Protein 4ZBO (pdb70)

CATH classification: 2.40.400.10

Solvent-accessible surface area: 34255 Å² total; per-residue (Å²): 89,128,38,9,0,7,2,17,1,48,154,16,93,0,14,17,0,50,40,17,41,0,25,11,0,0,12,0,0,0,0,22,0,44,7,43,78,78,22,5,40,54,4,23,5,165,47,12,73,73,4,98,135,28,38,1,55,0,6,0,16,0,5,9,7,0,10,1,12,114,51,77,57,18,37,42,0,19,59,4,25,7,48,11,1,11,0,8,0,8,0,27,21,150,59,48,67,2,7,8,0,3,5,2,0,0,65,16,20,13,0,0,0,6,0,20,0,16,2,27,9,9,5,35,13,45,2,45,3,0,33,32,13,92,24,22,45,75,0,9,6,104,65,2,94,50,4,46,0,1,1,11,0,5,4,33,24,11,17,0,0,42,11,66,1,35,1,96,95,82,13,120,84,53,102,53,26,70,87,51,50,35,0,1,13,4,18,10,5,80,1,25,64,74,68,48,106,90,28,24,7,44,27,14,0,40,21,39,75,36,127,77,39,42,29,63,10,46,11,7,71,12,86,14,50,19,54,121,18,109,23,16,4,1,21,61,3,37,34,159,143,42,21,111,0,18,7,1,13,22,6,37,11,3,46,42,9,102,66,62,54,89,134,84,123,38,10,8,16,1,18,1,42,128,20,70,0,14,17,0,49,41,16,40,0,24,10,0,0,12,0,0,1,0,25,0,42,7,47,77,78,22,5,40,54,6,26,7,174,42,9,75,72,4,100,131,27,40,2,53,0,27,0,33,0,6,9,7,0,10,1,12,112,50,76,56,18,34,44,0,19,60,4,28,8,48,11,1,10,0,7,0,7,0,24,19,150,59,46,68,1,7,11,0,3,5,2,1,0,65,19,20,11,0,0,8,6,0,7,2,16,2,27,10,9,4,40,13,44,3,43,3,0,30,32,13,101,24,21,42,79,0,9,5,105,61,3,95,49,4,45,0,1,1,12,0,4,5,31,23,12,18,0,0,40,12,64,1,36,1,80,111,78,12,127,82,50,85,51,52,61,86,57,46,28,0,0,13,4,11,2,2,82,2,29,64,73,65,48,108,89,41,35,9,97,53,27,0,40,19,42,56,37,127,59,41,29,30,67,9,44,24,0,66,11,91,16,43,18,66,114,19,113,23,9,3,1,22,69,2,34,36,154,142,41,17,80,0,32,7,12,13,7,6,36,10,3,47,43,10,103,76,83,70,134,36,11,7,16,2,14,1,42,148,21,84,0,14,18,0,49,40,16,41,0,24,11,0,0,13,0,0,0,0,31,0,39,7,44,75,80,21,4,38,53,4,24,6,169,46,12,73,73,4,98,136,30,38,1,58,0,20,0,31,0,5,9,7,0,10,1,10,112,52,75,55,18,36,44,0,19,60,4,27,9,46,12,1,10,0,9,0,8,0,25,17,148,61,49,69,6,8,9,0,3,4,2,1,0,65,19,20,11,0,0,7,6,0,7,2,16,2,27,10,11,5,40,12,44,2,44,2,0,31,39,12,96,23,14,42,77,0,6,5,106,61,5,104,48,5,46,0,0,1,11,0,5,5,32,24,11,20,0,0,40,11,68,1,36,1,89,110,81,130,123,62,32,1,1,13,4,11,2,2,82,1,29,66,70,65,51,109,90,40,35,8,97,56,25,0,44,21,38,74,36,126,74,40,84,30,80,21,43,30,0,71,11,88,15,44,17,60,118,17,109,24,17,5,1,20,58,3,36,35,157,148,47,23,90,0,30,11,33,16,23,6,38,10,3,47,43,10,93,81,94,89,120,36,10,0,7,2,17,1,51,128,16,84,0,13,16,0,50,39,17,42,0,24,10,0,0,11,0,0,1,0,22,0,46,8,46,76,78,22,5,36,52,5,25,6,172,44,12,71,74,4,99,133,29,38,2,54,0,28,0,27,0,4,10,7,0,11,1,12,113,49,78,58,19,37,43,0,19,63,4,26,9,49,10,1,15,0,14,0,7,0,25,28,150,61,46,67,5,6,10,0,3,6,4,1,0,65,20,18,11,0,0,0,5,0,22,0,15,3,28,9,9,5,35,11,44,3,43,2,0,31,32,14,90,24,23,44,79,0,10,7,106,64,2,95,50,4,45,0,1,0,12,0,5,5,31,23,10,17,0,0,40,11,64,0,38,2,95,92,82,15,120,82,51,84,50,50,61,85,62,53,27,2,1,13,4,18,10,5,80,1,26,65,67,58,48,119,86,39,34,8,97,53,22,0,45,19,39,56,36,126,58,40,34,29,62,10,44,11,6,72,15,87,15,49,21,56,119,17,109,22,12,4,1,24,66,2,35,37,155,140,36,18,112,0,26,9,10,13,2,5,36,11,2,46,44,9,92,76,89

Foldseek 3Di:
DAADAPPGDPVHPPHLDGADFKKKKKKKKKWKFFFDLVLQQVLDDPQWAADPPRRRIKMKIKMWMFMDGDPPCSVVCVQGTKIKIWMWGWIDGVRHTATETREMEMQHVSVCVVCLVQQNNYDHKDKDKFDADPVDDPNHFHLEAQGKMWMWIGDPPGTFKIKMWGFHFFDPCPVCPNVHWYKHWNWAADDPPPGRVPTPFTFIWTFDWAPKDKDSKTKGDMDMATDDDPPDCNCSRGGPDIDMIMIIMIITTGNDMGTDDTD/DDEDAPPGDDVHPPHLDHADFKKKKKKKKKWKFFFPLVLQQVLDDPQWAADPPRRRIKMKIKMWMFMDGDPPCSVVCVQGTKIKIWMWGWIDGPNHTATETREMEMQHDSVCVVCLVQQNNYDHKDKDKFDADPVDDPNHFHLEAQGKMKMWIGDPPGTFKIKMWGWHFFDPDFVCVCVHWYKHWNWAFDDPPPGRVPTPGTFIWTFDWAPKDKDSKTKGDMDMATDDDPPDCSCSRGGPDIDMIMIIMIITIGNDMGTD/DAADAPPHDPVRPPHLDHADFKKKKKKKWKWKFFFDLVLQQVLDDPQKAADPPRRRIKMKIKMWMFMDGDPPCSVVCVQGTKIKIWMWGWIAGPNHIATETREMEMQHVSVCVVCLVQQNNYDHKDKDKFDADPVDDPNHFDQEAQGKMKMWIGDPPGTFKIKMWGWHFFDHWYKHWNWAADDPPPGRVPTPGTFIWTFDWAPKDKDSKTKGDMDMATDDDPPDCNCSRGGPDIDIIMIIMIITIGNDMGTD/DAEDAPPGDDVHPPHLDGADFKKKKKKKKKWKFFFDLVLQQVQDDPQKAADPPRRRIKMKIKMWMFMDGDPPCSVVCVQGTKIKIWMWGWIDGPRHTATETREMEMQHDSVCVVCLVQQNNYDHKDKDKFDADPVDDPNHADLEAQGKMKMWIGDPRGTFKIKMWGWHFADPDQVCPCVHWYKHWNWAADDPPPGRVPTPGTFIWTFDWAPKDKDSKTKGFMDMATDDDPPDCSCSRGGPDIDMIMIIMIITIGNDMGTD

B-factor: mean 24.46, std 9.45, range [9.48, 82.0]

Sequence (1035 aa):
MKGYTVPLSPRGIANLAPAPPWHYAGTVVGVEFFTDPAAAAATLPEGLTPDPDSAGRGVAMFIDWQYSSTGLEYLDPARSQYREFLITLDAHCNGAPVAWCPYIYVDNDAAMARGWWVQGFPKKLGAVHQTRAYSVGGPGTPVLGPGGQFGATASSAGQRIAEAKITLEQPVPDPAALMSRPVINLRHFPRLAAGQHDQPAVHELVMSVLDDTAVSDAWVGTADLAFLPAHGEELADLPVRRTGKGFHFDLAYTVTDLMTLADHMKGYTVPLSPRGIANLAPAPPWHYAGTVVGVEFFTDPAAAAATLPEGLTPDPDSAGRGVAMFIDWQYSSTGLEYLDPARSQYREFLITLDAHCNGAPVAWCPYIYVDNDAAMARGWWVQGFPKKLGAVHQTRAYSVGGPGTPVLGPGGQFGATASSAGQRIAEAKITLEQPVPDPAALMSRPVINLRHFPRLAAGQHDQPAVHELVMSVLDDTAVSDAWVGTADLAFLPAHGEELADLPVRRTGKGFHFDLAYTVTDLMTLMKGYTVPLSPRGIANLAPAPPWHYAGTVVGVEFFTDPAAAAATLPEGLTPDPDSAGRGVAMFIDWQYSSTGLEYLDPARSQYREFLITLDAHCNGAPVAWCPYIYVVDNDAAMMARGWWVQGFPKKLGAVHQTRAYSVGGPGTPVLGPGGQFGATASSAGQRIAEAKITLEEQPVRPVINLRHFPRLAAGQHDQPAVHELVMSVLDDTAVSDAWVGTADLAFLLPAHGEELADLPVRRTGKGFHFDLAYTVTDLMTLMKGYTVPLSPRGIANLAPAPPWHYAGTVVGVEFFTDPAAAAATLPEGLTPDPDSAGRGVAMFIDWQYSSTGLEYLDPARSQYREFLITLDAHCNGAPVAWCPYIYVDNDAAMARGWWVQGFPKKLGAVHQTRAYSVGGPGTPVLGPGGQFGATASSAGQRIAEAKITLEQPVPDPAALMSRPVINLRHFPRLAAGQHDQPAVHELVMSVLDDTAVSDAWVGTADLAFLPAHGEELADLPVRRTGKGFHFDLAYTVTDLMTL

Nearest PDB structures (foldseek):
  6eej-assembly1_D  TM=1.002E+00  e=1.650E-58  Streptomyces bingchenggensis BCW-1
  4zbo-assembly1_B  TM=1.003E+00  e=2.878E-58  Streptomyces bingchenggensis BCW-1
  6eej-assembly1_B  TM=1.001E+00  e=2.016E-57  Streptomyces bingchenggensis BCW-1
  4zbt-assembly1_B  TM=1.003E+00  e=2.752E-56  Streptomyces bingchenggensis BCW-1
  4zbt-assembly1_C  TM=1.003E+00  e=3.843E-56  Streptomyces bingchenggensis BCW-1

InterPro domains:
  IPR010451 Acetoacetate decarboxylase [PF06314] (6-262)
  IPR023375 Acetoacetate decarboxylase domain superfamily [G3DSA:2.40.400.10] (1-265)
  IPR023375 Acetoacetate decarboxylase domain superfamily [SSF160104] (14-260)

Structure (mmCIF, N/CA/C/O backbone):
data_4ZBO
#
_entry.id   4ZBO
#
_cell.length_a   157.900
_cell.length_b   124.400
_cell.length_c   53.200
_cell.angle_alpha   90.00
_cell.angle_beta   90.00
_cell.angle_gamma   90.00
#
_symmetry.space_group_name_H-M   'P 21 21 2'
#
loop_
_entity.id
_entity.type
_entity.pdbx_description
1 polymer 'Acetoacetate decarboxylase'
2 non-polymer 'FORMIC ACID'
3 non-polymer DI(HYDROXYETHYL)ETHER
4 non-polymer 2-{2-[2-(2-{2-[2-(2-ETHOXY-ETHOXY)-ETHOXY]-ETHOXY}-ETHOXY)-ETHOXY]-ETHOXY}-ETHANOL
5 non-polymer 2-{2-[2-2-(METHOXY-ETHOXY)-ETHOXY]-ETHOXY}-ETHANOL
6 water water
#
loop_
_atom_site.group_PDB
_atom_site.id
_atom_site.type_symbol
_atom_site.label_atom_id
_atom_site.label_alt_id
_atom_site.label_comp_id
_atom_site.label_asym_id
_atom_site.label_entity_id
_atom_site.label_seq_id
_atom_site.pdbx_PDB_ins_code
_atom_site.Cartn_x
_atom_site.Cartn_y
_atom_site.Cartn_z
_atom_site.occupancy
_atom_site.B_iso_or_equiv
_atom_site.auth_seq_id
_atom_site.auth_comp_id
_atom_site.auth_asym_id
_atom_site.auth_atom_id
_atom_site.pdbx_PDB_model_num
ATOM 1 N N . MET A 1 1 ? 82.355 39.451 32.272 1.00 49.76 1 MET A N 1
ATOM 2 C CA . MET A 1 1 ? 81.180 38.674 31.785 1.00 41.82 1 MET A CA 1
ATOM 3 C C . MET A 1 1 ? 81.624 37.356 31.158 1.00 37.89 1 MET A C 1
ATOM 4 O O . MET A 1 1 ? 82.808 37.144 30.897 1.00 43.74 1 MET A O 1
ATOM 20 N N . LYS A 1 2 ? 80.657 36.473 30.934 1.00 20.40 2 LYS A N 1
ATOM 21 C CA . LYS A 1 2 ? 80.917 35.127 30.428 1.00 20.11 2 LYS A CA 1
ATOM 22 C C . LYS A 1 2 ? 80.102 34.881 29.172 1.00 17.83 2 LYS A C 1
ATOM 23 O O . LYS A 1 2 ? 79.137 35.590 28.907 1.00 16.63 2 LYS A O 1
ATOM 42 N N . GLY A 1 3 ? 80.474 33.854 28.416 1.00 18.01 3 GLY A N 1
ATOM 43 C CA . GLY A 1 3 ? 79.758 33.490 27.207 1.00 16.34 3 GLY A CA 1
ATOM 44 C C . GLY A 1 3 ? 80.657 33.436 25.989 1.00 15.91 3 GLY A C 1
ATOM 45 O O . GLY A 1 3 ? 81.765 33.977 25.993 1.00 18.27 3 GLY A O 1
ATOM 49 N N . TYR A 1 4 ? 80.170 32.771 24.948 1.00 14.74 4 TYR A N 1
ATOM 50 C CA . TYR A 1 4 ? 80.913 32.609 23.707 1.00 14.82 4 TYR A CA 1
ATOM 51 C C . TYR A 1 4 ? 80.383 33.540 22.617 1.00 15.09 4 TYR A C 1
ATOM 52 O O . TYR A 1 4 ? 81.109 34.393 22.138 1.00 17.10 4 TYR A O 1
ATOM 70 N N . THR A 1 5 ? 79.122 33.385 22.223 1.00 15.31 5 THR A N 1
ATOM 71 C CA . THR A 1 5 ? 78.453 34.409 21.415 1.00 15.62 5 THR A CA 1
ATOM 72 C C . THR A 1 5 ? 77.693 35.377 22.319 1.00 15.70 5 THR A C 1
ATOM 73 O O . THR A 1 5 ? 77.567 35.154 23.525 1.00 15.22 5 THR A O 1
ATOM 84 N N . VAL A 1 6 ? 77.173 36.452 21.741 1.00 16.51 6 VAL A N 1
ATOM 85 C CA . VAL A 1 6 ? 76.253 37.306 22.478 1.00 16.70 6 VAL A CA 1
ATOM 86 C C . VAL A 1 6 ? 74.931 36.565 22.736 1.00 16.39 6 VAL A C 1
ATOM 87 O O . VAL A 1 6 ? 74.614 35.590 22.053 1.00 16.46 6 VAL A O 1
ATOM 100 N N . PRO A 1 7 ? 74.168 37.002 23.746 1.00 16.29 7 PRO A N 1
ATOM 101 C CA . PRO A 1 7 ? 74.565 37.957 24.786 1.00 16.26 7 PRO A CA 1
ATOM 102 C C . PRO A 1 7 ? 75.579 37.353 25.750 1.00 15.68 7 PRO A C 1
ATOM 103 O O . PRO A 1 7 ? 75.430 36.205 26.184 1.00 15.46 7 PRO A O 1
ATOM 114 N N . LEU A 1 8 ? 76.605 38.122 26.078 1.00 16.13 8 LEU A N 1
ATOM 115 C CA . LEU A 1 8 ? 77.470 37.772 27.189 1.00 16.11 8 LEU A CA 1
ATOM 116 C C . LEU A 1 8 ? 76.697 38.084 28.460 1.00 16.19 8 LEU A C 1
ATOM 117 O O . LEU A 1 8 ? 75.789 38.913 28.455 1.00 17.53 8 LEU A O 1
ATOM 133 N N . SER A 1 9 ? 77.033 37.399 29.547 1.00 16.23 9 SER A N 1
ATOM 134 C CA . SER A 1 9 ? 76.190 37.443 30.736 1.00 16.39 9 SER A CA 1
ATOM 135 C C . SER A 1 9 ? 76.944 36.991 31.968 1.00 17.12 9 SER A C 1
ATOM 136 O O . SER A 1 9 ? 78.034 36.436 31.864 1.00 17.40 9 SER A O 1
ATOM 144 N N . PRO A 1 10 ? 76.353 37.216 33.149 1.00 17.67 10 PRO A N 1
ATOM 145 C CA . PRO A 1 10 ? 77.036 36.821 34.383 1.00 18.84 10 PRO A CA 1
ATOM 146 C C . PRO A 1 10 ? 77.377 35.328 34.430 1.00 18.84 10 PRO A C 1
ATOM 147 O O . PRO A 1 10 ? 78.429 34.964 34.947 1.00 20.68 10 PRO A O 1
ATOM 158 N N . ARG A 1 11 ? 76.513 34.476 33.884 1.00 17.97 11 ARG A N 1
ATOM 159 C CA . ARG A 1 11 ? 76.689 33.031 34.038 1.00 18.32 11 ARG A CA 1
ATOM 160 C C . ARG A 1 11 ? 77.068 32.292 32.765 1.00 17.48 11 ARG A C 1
ATOM 161 O O . ARG A 1 11 ? 77.389 31.109 32.820 1.00 17.92 11 ARG A O 1
ATOM 182 N N . GLY A 1 12 ? 77.026 32.965 31.623 1.00 16.53 12 GLY A N 1
ATOM 183 C CA . GLY A 1 12 ? 77.390 32.328 30.372 1.00 15.91 12 GLY A CA 1
ATOM 184 C C . GLY A 1 12 ? 76.342 31.345 29.877 1.00 15.73 12 GLY A C 1
ATOM 185 O O . GLY A 1 12 ? 76.660 30.417 29.134 1.00 17.69 12 GLY A O 1
ATOM 189 N N . ILE A 1 13 ? 75.091 31.549 30.283 1.00 15.91 13 ILE A N 1
ATOM 190 C CA . ILE A 1 13 ? 73.985 30.679 29.880 1.00 16.25 13 ILE A CA 1
ATOM 191 C C . ILE A 1 13 ? 73.160 31.324 28.761 1.00 15.91 13 ILE A C 1
ATOM 192 O O . ILE A 1 13 ? 72.721 30.646 27.816 1.00 16.50 13 ILE A O 1
ATOM 208 N N . ALA A 1 14 ? 72.957 32.632 28.861 1.00 15.60 14 ALA A N 1
ATOM 209 C CA . ALA A 1 14 ? 72.082 33.342 27.934 1.00 15.68 14 ALA A CA 1
ATOM 210 C C . ALA A 1 14 ? 72.619 33.392 26.507 1.00 15.50 14 ALA A C 1
ATOM 211 O O . ALA A 1 14 ? 71.848 33.645 25.577 1.00 16.03 14 ALA A O 1
ATOM 218 N N . ASN A 1 15 ? 73.922 33.184 26.327 1.00 15.04 15 ASN A N 1
ATOM 219 C CA . ASN A 1 15 ? 74.507 33.249 24.989 1.00 15.01 15 ASN A CA 1
ATOM 220 C C . ASN A 1 15 ? 73.740 32.370 24.012 1.00 15.59 15 ASN A C 1
ATOM 221 O O . ASN A 1 15 ? 73.248 31.300 24.367 1.00 15.93 15 ASN A O 1
ATOM 232 N N . LEU A 1 16 ? 73.601 32.854 22.787 1.00 16.09 16 LEU A N 1
ATOM 233 C CA . LEU A 1 16 ? 72.918 32.087 21.763 1.00 17.07 16 LEU A CA 1
ATOM 234 C C . LEU A 1 16 ? 73.612 30.735 21.568 1.00 16.89 16 LEU A C 1
ATOM 235 O O . LEU A 1 16 ? 72.948 29.711 21.420 1.00 17.80 16 LEU A O 1
ATOM 251 N N . ALA A 1 17 ? 74.943 30.727 21.604 1.00 16.05 17 ALA A N 1
ATOM 252 C CA . ALA A 1 17 ? 75.704 29.476 21.585 1.00 16.35 17 ALA A CA 1
ATOM 253 C C . ALA A 1 17 ? 76.906 29.540 22.501 1.00 17.73 17 ALA A C 1
ATOM 254 O O . ALA A 1 17 ? 77.623 30.544 22.506 1.00 16.19 17 ALA A O 1
ATOM 261 N N . PRO A 1 18 ? 77.151 28.466 23.275 1.00 16.89 18 PRO A N 1
ATOM 262 C CA . PRO A 1 18 ? 78.379 28.389 24.057 1.00 17.73 18 PRO A CA 1
ATOM 263 C C . PRO A 1 18 ? 79.533 27.963 23.174 1.00 17.12 18 PRO A C 1
ATOM 264 O O . PRO A 1 18 ? 79.350 27.700 21.975 1.00 16.79 18 PRO A O 1
ATOM 275 N N . ALA A 1 19 ? 80.714 27.892 23.770 1.00 18.34 19 ALA A N 1
ATOM 276 C CA . ALA A 1 19 ? 81.911 27.499 23.061 1.00 18.89 19 ALA A CA 1
ATOM 277 C C . ALA A 1 19 ? 81.797 26.046 22.625 1.00 17.61 19 ALA A C 1
ATOM 278 O O . ALA A 1 19 ? 81.019 25.268 23.195 1.00 17.18 19 ALA A O 1
ATOM 285 N N . PRO A 1 20 ? 82.564 25.669 21.600 1.00 16.50 20 PRO A N 1
ATOM 286 C CA . PRO A 1 20 ? 82.680 24.250 21.250 1.00 17.05 20 PRO A CA 1
ATOM 287 C C . PRO A 1 20 ? 83.178 23.438 22.451 1.00 16.36 20 PRO A C 1
ATOM 288 O O . PRO A 1 20 ? 83.739 24.011 23.383 1.00 16.54 20 PRO A O 1
ATOM 299 N N . PRO A 1 21 ? 83.025 22.112 22.416 1.00 17.20 21 PRO A N 1
ATOM 300 C CA . PRO A 1 21 ? 82.625 21.300 21.261 1.00 17.61 21 PRO A CA 1
ATOM 301 C C . PRO A 1 21 ? 81.137 21.362 20.919 1.00 17.94 21 PRO A C 1
ATOM 302 O O . PRO A 1 21 ? 80.282 21.436 21.807 1.00 18.26 21 PRO A O 1
ATOM 313 N N . TRP A 1 22 ? 80.856 21.348 19.621 1.00 13.23 22 TRP A N 1
ATOM 314 C CA . TRP A 1 22 ? 79.504 21.274 19.102 1.00 13.03 22 TRP A CA 1
ATOM 315 C C . TRP A 1 22 ? 79.368 19.924 18.408 1.00 14.84 22 TRP A C 1
ATOM 316 O O . TRP A 1 22 ? 80.162 19.596 17.511 1.00 16.70 22 TRP A O 1
ATOM 337 N N . HIS A 1 23 ? 78.398 19.134 18.846 1.00 12.69 23 HIS A N 1
ATOM 338 C CA . HIS A 1 23 ? 78.168 17.800 18.309 1.00 12.67 23 HIS A CA 1
ATOM 339 C C . HIS A 1 23 ? 76.911 17.788 17.481 1.00 12.65 23 HIS A C 1
ATOM 340 O O . HIS A 1 23 ? 75.949 18.485 17.799 1.00 13.59 23 HIS A O 1
ATOM 354 N N . TYR A 1 24 ? 76.912 16.980 16.425 1.00 14.36 24 TYR A N 1
ATOM 355 C CA . TYR A 1 24 ? 75.812 16.950 15.479 1.00 12.11 24 TYR A CA 1
ATOM 356 C C . TYR A 1 24 ? 75.479 15.533 15.067 1.00 13.08 24 TYR A C 1
ATOM 357 O O . TYR A 1 24 ? 76.377 14.711 14.851 1.00 14.65 24 TYR A O 1
ATOM 375 N N . ALA A 1 25 ? 74.183 15.268 14.964 1.00 12.42 25 ALA A N 1
ATOM 376 C CA . ALA A 1 25 ? 73.690 14.035 14.357 1.00 13.60 25 ALA A CA 1
ATOM 377 C C . ALA A 1 25 ? 72.525 14.426 13.473 1.00 12.46 25 ALA A C 1
ATOM 378 O O . ALA A 1 25 ? 71.640 15.156 13.902 1.00 13.26 25 ALA A O 1
ATOM 385 N N . GLY A 1 26 ? 72.530 13.970 12.227 1.00 11.49 26 GLY A N 1
ATOM 386 C CA . GLY A 1 26 ? 71.520 14.409 11.286 1.00 14.15 26 GLY A CA 1
ATOM 387 C C . GLY A 1 26 ? 71.178 13.362 10.256 1.00 11.98 26 GLY A C 1
ATOM 388 O O . GLY A 1 26 ? 71.901 12.390 10.057 1.00 13.74 26 GLY A O 1
ATOM 392 N N . THR A 1 27 ? 70.037 13.575 9.615 1.00 11.63 27 THR A N 1
ATOM 393 C CA . THR A 1 27 ? 69.623 12.772 8.478 1.00 12.77 27 THR A CA 1
ATOM 394 C C . THR A 1 27 ? 69.502 13.677 7.259 1.00 11.31 27 THR A C 1
ATOM 395 O O . THR A 1 27 ? 68.837 14.717 7.300 1.00 12.06 27 THR A O 1
ATOM 406 N N . VAL A 1 28 ? 70.157 13.256 6.180 1.00 12.99 28 VAL A N 1
ATOM 407 C CA . VAL A 1 28 ? 70.325 14.059 4.974 1.00 13.11 28 VAL A CA 1
ATOM 408 C C . VAL A 1 28 ? 69.556 13.485 3.787 1.00 13.03 28 VAL A C 1
ATOM 409 O O . VAL A 1 28 ? 69.657 12.294 3.490 1.00 13.79 28 VAL A O 1
ATOM 422 N N . VAL A 1 29 ? 68.785 14.345 3.124 1.00 12.52 29 VAL A N 1
ATOM 423 C CA . VAL A 1 29 ? 68.273 14.102 1.785 1.00 12.90 29 VAL A CA 1
ATOM 424 C C . VAL A 1 29 ? 69.077 15.011 0.863 1.00 13.90 29 VAL A C 1
ATOM 425 O O . VAL A 1 29 ? 69.068 16.236 1.022 1.00 13.35 29 VAL A O 1
ATOM 438 N N . GLY A 1 30 ? 69.790 14.411 -0.084 1.00 14.02 30 GLY A N 1
ATOM 439 C CA . GLY A 1 30 ? 70.727 15.149 -0.919 1.00 17.95 30 GLY A CA 1
ATOM 440 C C . GLY A 1 30 ? 70.465 14.960 -2.398 1.00 13.80 30 GLY A C 1
ATOM 441 O O . GLY A 1 30 ? 70.000 13.902 -2.821 1.00 14.76 30 GLY A O 1
ATOM 445 N N . VAL A 1 31 ? 70.765 15.997 -3.183 1.00 12.92 31 VAL A N 1
ATOM 446 C CA . VAL A 1 31 ? 70.595 15.943 -4.628 1.00 12.26 31 VAL A CA 1
ATOM 447 C C . VAL A 1 31 ? 71.773 16.607 -5.318 1.00 13.65 31 VAL A C 1
ATOM 448 O O . VAL A 1 31 ? 72.049 17.792 -5.103 1.00 14.48 31 VAL A O 1
ATOM 461 N N . GLU A 1 32 ? 72.458 15.822 -6.135 1.00 13.02 32 GLU A N 1
ATOM 462 C CA . GLU A 1 32 ? 73.472 16.334 -7.039 1.00 12.88 32 GLU A CA 1
ATOM 463 C C . GLU A 1 32 ? 72.770 17.041 -8.195 1.00 14.58 32 GLU A C 1
ATOM 464 O O . GLU A 1 32 ? 71.810 16.512 -8.762 1.00 15.39 32 GLU A O 1
ATOM 476 N N . PHE A 1 33 ? 73.226 18.242 -8.529 1.00 12.87 33 PHE A N 1
ATOM 477 C CA . PHE A 1 33 ? 72.614 19.015 -9.606 1.00 13.51 33 PHE A CA 1
ATOM 478 C C . PHE A 1 33 ? 73.667 19.716 -10.446 1.00 13.94 33 PHE A C 1
ATOM 479 O O . PHE A 1 33 ? 74.826 19.811 -10.059 1.00 13.39 33 PHE A O 1
ATOM 496 N N . PHE A 1 34 ? 73.242 20.193 -11.607 1.00 12.64 34 PHE A N 1
ATOM 497 C CA . PHE A 1 34 ? 74.124 20.861 -12.548 1.00 13.04 34 PHE A CA 1
ATOM 498 C C . PHE A 1 34 ? 73.451 22.143 -12.995 1.00 13.82 34 PHE A C 1
ATOM 499 O O . PHE A 1 34 ? 72.318 22.129 -13.467 1.00 14.62 34 PHE A O 1
ATOM 516 N N . THR A 1 35 ? 74.161 23.248 -12.799 1.00 14.36 35 THR A N 1
ATOM 517 C CA . THR A 1 35 ? 73.710 24.558 -13.229 1.00 15.17 35 THR A CA 1
ATOM 518 C C . THR A 1 35 ? 74.701 25.091 -14.260 1.00 15.85 35 THR A C 1
ATOM 519 O O . THR A 1 35 ? 75.634 24.388 -14.673 1.00 15.91 35 THR A O 1
ATOM 530 N N . ASP A 1 36 ? 74.494 26.330 -14.683 1.00 14.47 36 ASP A N 1
ATOM 531 C CA . ASP A 1 36 ? 75.387 26.946 -15.653 1.00 16.61 36 ASP A CA 1
ATOM 532 C C . ASP A 1 36 ? 76.744 27.176 -15.003 1.00 16.94 36 ASP A C 1
ATOM 533 O O . ASP A 1 36 ? 76.813 27.754 -13.923 1.00 15.80 36 ASP A O 1
ATOM 542 N N . PRO A 1 37 ? 77.835 26.727 -15.650 1.00 15.11 37 PRO A N 1
ATOM 543 C CA . PRO A 1 37 ? 79.158 27.011 -15.083 1.00 15.63 37 PRO A CA 1
ATOM 544 C C . PRO A 1 37 ? 79.369 28.490 -14.737 1.00 16.38 37 PRO A C 1
ATOM 545 O O . PRO A 1 37 ? 79.870 28.795 -13.659 1.00 16.23 37 PRO A O 1
ATOM 556 N N . ALA A 1 38 ? 78.941 29.404 -15.599 1.00 16.40 38 ALA A N 1
ATOM 557 C CA . ALA A 1 38 ? 79.132 30.822 -15.321 1.00 16.23 38 ALA A CA 1
ATOM 558 C C . ALA A 1 38 ? 78.304 31.311 -14.133 1.00 17.48 38 ALA A C 1
ATOM 559 O O . ALA A 1 38 ? 78.738 32.214 -13.418 1.00 17.21 38 ALA A O 1
ATOM 566 N N . ALA A 1 39 ? 77.117 30.738 -13.927 1.00 15.50 39 ALA A N 1
ATOM 567 C CA . ALA A 1 39 ? 76.285 31.115 -12.779 1.00 16.34 39 ALA A CA 1
ATOM 568 C C . ALA A 1 39 ? 76.982 30.699 -11.490 1.00 16.21 39 ALA A C 1
ATOM 569 O O . ALA A 1 39 ? 77.042 31.463 -10.526 1.00 17.18 39 ALA A O 1
ATOM 576 N N . ALA A 1 40 ? 77.534 29.493 -11.474 1.00 15.06 40 ALA A N 1
ATOM 577 C CA . ALA A 1 40 ? 78.280 29.028 -10.313 1.00 15.06 40 ALA A CA 1
ATOM 578 C C . ALA A 1 40 ? 79.512 29.892 -10.073 1.00 16.82 40 ALA A C 1
ATOM 579 O O . ALA A 1 40 ? 79.787 30.271 -8.939 1.00 17.04 40 ALA A O 1
ATOM 586 N N . ALA A 1 41 ? 80.250 30.201 -11.136 1.00 17.32 41 ALA A N 1
ATOM 587 C CA . ALA A 1 41 ? 81.475 30.993 -11.022 1.00 17.63 41 ALA A CA 1
ATOM 588 C C . ALA A 1 41 ? 81.188 32.380 -10.448 1.00 18.52 41 ALA A C 1
ATOM 589 O O . ALA A 1 41 ? 82.007 32.939 -9.722 1.00 18.76 41 ALA A O 1
ATOM 596 N N . ALA A 1 42 ? 80.018 32.924 -10.766 1.00 17.70 42 ALA A N 1
ATOM 597 C CA . ALA A 1 42 ? 79.640 34.259 -10.310 1.00 17.71 42 ALA A CA 1
ATOM 598 C C . ALA A 1 42 ? 79.504 34.340 -8.784 1.00 16.48 42 ALA A C 1
ATOM 599 O O . ALA A 1 42 ? 79.631 35.425 -8.211 1.00 19.68 42 ALA A O 1
ATOM 606 N N . THR A 1 43 ? 79.243 33.213 -8.130 1.00 15.68 43 THR A N 1
ATOM 607 C CA . THR A 1 43 ? 79.123 33.199 -6.671 1.00 16.81 43 THR A CA 1
ATOM 608 C C . THR A 1 43 ? 80.462 33.029 -5.953 1.00 17.06 43 THR A C 1
ATOM 609 O O . THR A 1 43 ? 80.521 33.148 -4.726 1.00 17.52 43 THR A O 1
ATOM 620 N N . LEU A 1 44 ? 81.533 32.738 -6.687 1.00 15.89 44 LEU A N 1
ATOM 621 C CA . LEU A 1 44 ? 82.778 32.354 -6.028 1.00 16.41 44 LEU A CA 1
ATOM 622 C C . LEU A 1 44 ? 83.520 33.549 -5.440 1.00 17.66 44 LEU A C 1
ATOM 623 O O . LEU A 1 44 ? 83.679 34.587 -6.087 1.00 20.77 44 LEU A O 1
ATOM 639 N N . PRO A 1 45 ? 84.013 33.397 -4.210 1.00 17.84 45 PRO A N 1
ATOM 640 C CA . PRO A 1 45 ? 84.807 34.471 -3.624 1.00 20.38 45 PRO A CA 1
ATOM 641 C C . PRO A 1 45 ? 86.195 34.521 -4.243 1.00 23.40 45 PRO A C 1
ATOM 642 O O . PRO A 1 45 ? 86.610 33.575 -4.928 1.00 23.15 45 PRO A O 1
ATOM 653 N N . GLU A 1 46 ? 86.900 35.625 -4.025 1.00 25.44 46 GLU A N 1
ATOM 654 C CA . GLU A 1 46 ? 88.282 35.725 -4.443 1.00 28.00 46 GLU A CA 1
ATOM 655 C C . GLU A 1 46 ? 89.046 34.662 -3.662 1.00 24.33 46 GLU A C 1
ATOM 656 O O . GLU A 1 46 ? 88.860 34.516 -2.451 1.00 31.27 46 GLU A O 1
ATOM 668 N N . GLY A 1 47 ? 89.882 33.906 -4.363 1.00 31.25 47 GLY A N 1
ATOM 669 C CA . GLY A 1 47 ? 90.619 32.817 -3.752 1.00 29.78 47 GLY A CA 1
ATOM 670 C C . GLY A 1 47 ? 90.208 31.477 -4.327 1.00 27.11 47 GLY A C 1
ATOM 671 O O . GLY A 1 47 ? 91.013 30.544 -4.373 1.00 30.52 47 GLY A O 1
ATOM 675 N N . LEU A 1 48 ? 88.957 31.379 -4.768 1.00 22.79 48 LEU A N 1
ATOM 676 C CA . LEU A 1 48 ? 88.464 30.158 -5.388 1.00 22.85 48 LEU A CA 1
ATOM 677 C C . LEU A 1 48 ? 88.331 30.339 -6.892 1.00 25.54 48 LEU A C 1
ATOM 678 O O . LEU A 1 48 ? 87.998 31.422 -7.374 1.00 27.01 48 LEU A O 1
ATOM 694 N N . THR A 1 49 ? 88.587 29.263 -7.625 1.00 26.85 49 THR A N 1
ATOM 695 C CA . THR A 1 49 ? 88.491 29.286 -9.076 1.00 28.51 49 THR A CA 1
ATOM 696 C C . THR A 1 49 ? 87.540 28.192 -9.544 1.00 21.61 49 THR A C 1
ATOM 697 O O . THR A 1 49 ? 87.226 27.270 -8.788 1.00 22.24 49 THR A O 1
ATOM 708 N N . PRO A 1 50 ? 87.059 28.295 -10.788 1.00 21.04 50 PRO A N 1
ATOM 709 C CA . PRO A 1 50 ? 86.158 27.258 -11.291 1.00 21.38 50 PRO A CA 1
ATOM 710 C C . PRO A 1 50 ? 86.822 25.886 -11.318 1.00 21.10 50 PRO A C 1
ATOM 711 O O . PRO A 1 50 ? 88.024 25.775 -11.559 1.00 24.42 50 PRO A O 1
ATOM 722 N N . ASP A 1 51 ? 86.037 24.851 -11.051 1.00 21.87 51 ASP A N 1
ATOM 723 C CA . ASP A 1 51 ? 86.532 23.492 -11.132 1.00 20.86 51 ASP A CA 1
ATOM 724 C C . ASP A 1 51 ? 86.760 23.168 -12.606 1.00 24.98 51 ASP A C 1
ATOM 725 O O . ASP A 1 51 ? 85.863 23.347 -13.424 1.00 24.84 51 ASP A O 1
ATOM 734 N N . PRO A 1 52 ? 87.968 22.719 -12.962 1.00 23.76 52 PRO A N 1
ATOM 735 C CA . PRO A 1 52 ? 88.269 22.504 -14.384 1.00 24.90 52 PRO A CA 1
ATOM 736 C C . PRO A 1 52 ? 87.579 21.280 -14.990 1.00 25.24 52 PRO A C 1
ATOM 737 O O . PRO A 1 52 ? 87.597 21.134 -16.210 1.00 31.52 52 PRO A O 1
ATOM 748 N N . ASP A 1 53 ? 86.971 20.437 -14.159 1.00 23.93 53 ASP A N 1
ATOM 749 C CA . ASP A 1 53 ? 86.321 19.215 -14.634 1.00 28.22 53 ASP A CA 1
ATOM 750 C C . ASP A 1 53 ? 84.804 19.220 -14.427 1.00 24.15 53 ASP A C 1
ATOM 751 O O . ASP A 1 53 ? 84.059 18.687 -15.252 1.00 26.69 53 ASP A O 1
ATOM 760 N N . SER A 1 54 ? 84.346 19.820 -13.334 1.00 20.30 54 SER A N 1
ATOM 761 C CA . SER A 1 54 ? 82.934 19.751 -12.980 1.00 21.28 54 SER A CA 1
ATOM 762 C C . SER A 1 54 ? 82.314 21.108 -12.651 1.00 16.75 54 SER A C 1
ATOM 763 O O . SER A 1 54 ? 81.384 21.185 -11.861 1.00 17.33 54 SER A O 1
ATOM 771 N N . ALA A 1 55 ? 82.814 22.174 -13.271 1.00 18.13 55 ALA A N 1
ATOM 772 C CA . ALA A 1 55 ? 82.231 23.501 -13.081 1.00 18.21 55 ALA A CA 1
ATOM 773 C C . ALA A 1 55 ? 80.743 23.439 -13.380 1.00 18.23 55 ALA A C 1
ATOM 774 O O . ALA A 1 55 ? 80.332 22.872 -14.391 1.00 19.77 55 ALA A O 1
ATOM 781 N N . GLY A 1 56 ? 79.939 24.012 -12.496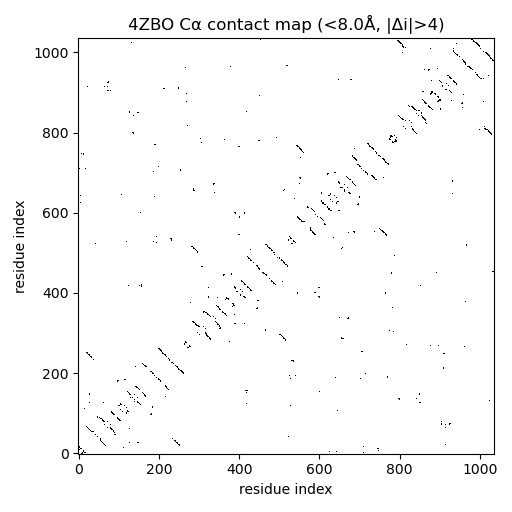 1.00 15.35 56 GLY A N 1
ATOM 782 C CA . GLY A 1 56 ? 78.500 23.949 -12.642 1.00 16.16 56 GLY A CA 1
ATOM 783 C C . GLY A 1 56 ? 77.849 22.876 -11.792 1.00 14.16 56 GLY A C 1
ATOM 784 O O . GLY A 1 56 ? 76.664 22.973 -11.511 1.00 14.56 56 GLY A O 1
ATOM 788 N N . ARG A 1 57 ? 78.608 21.867 -11.367 1.00 14.34 57 ARG A N 1
ATOM 789 C CA . ARG A 1 57 ? 78.048 20.856 -10.470 1.00 15.33 57 ARG A CA 1
ATOM 790 C C . ARG A 1 57 ? 77.894 21.391 -9.056 1.00 12.99 57 ARG A C 1
ATOM 791 O O . ARG A 1 57 ? 78.724 22.161 -8.580 1.00 14.35 57 ARG A O 1
ATOM 812 N N . GLY A 1 58 ? 76.827 20.969 -8.393 1.00 12.65 58 GLY A N 1
ATOM 813 C CA . GLY A 1 58 ? 76.634 21.278 -6.995 1.00 13.72 58 GLY A CA 1
ATOM 814 C C . GLY A 1 58 ? 75.853 20.189 -6.294 1.00 14.34 58 GLY A C 1
ATOM 815 O O . GLY A 1 58 ? 75.432 19.202 -6.914 1.00 12.90 58 GLY A O 1
ATOM 819 N N . VAL A 1 59 ? 75.691 20.348 -4.986 1.00 13.56 59 VAL A N 1
ATOM 820 C CA . VAL A 1 59 ? 74.885 19.433 -4.204 1.00 12.97 59 VAL A CA 1
ATOM 821 C C . VAL A 1 59 ? 73.959 20.242 -3.320 1.00 14.90 59 VAL A C 1
ATOM 822 O O . VAL A 1 59 ? 74.384 21.206 -2.666 1.00 15.45 59 VAL A O 1
ATOM 835 N N . ALA A 1 60 ? 72.689 19.855 -3.333 1.00 12.69 60 ALA A N 1
ATOM 836 C CA . ALA A 1 60 ? 71.670 20.437 -2.468 1.00 13.39 60 ALA A CA 1
ATOM 837 C C . ALA A 1 60 ? 71.413 19.432 -1.352 1.00 14.08 60 ALA A C 1
ATOM 838 O O . ALA A 1 60 ? 71.281 18.236 -1.604 1.00 15.84 60 ALA A O 1
ATOM 845 N N . MET A 1 61 ? 71.391 19.909 -0.115 1.00 12.42 61 MET A N 1
ATOM 846 C CA . MET A 1 61 ? 71.116 19.048 1.031 1.00 14.19 61 MET A CA 1
ATOM 847 C C . MET A 1 61 ? 70.052 19.631 1.923 1.00 12.58 61 MET A C 1
ATOM 848 O O . MET A 1 61 ? 70.027 20.839 2.192 1.00 12.12 61 MET A O 1
ATOM 862 N N . PHE A 1 62 ? 69.151 18.752 2.349 1.00 12.30 62 PHE A N 1
ATOM 863 C CA . PHE A 1 62 ? 68.102 19.056 3.307 1.00 10.96 62 PHE A CA 1
ATOM 864 C C . PHE A 1 62 ? 68.400 18.151 4.485 1.00 12.21 62 PHE A C 1
ATOM 865 O O . PHE A 1 62 ? 68.507 16.940 4.327 1.00 13.07 62 PHE A O 1
ATOM 882 N N . ILE A 1 63 ? 68.575 18.735 5.663 1.00 11.59 63 ILE A N 1
ATOM 883 C CA . ILE A 1 63 ? 69.060 17.982 6.816 1.00 11.43 63 ILE A CA 1
ATOM 884 C C . ILE A 1 63 ? 68.205 18.220 8.054 1.00 11.01 63 ILE A C 1
ATOM 885 O O . ILE A 1 63 ? 67.882 19.361 8.390 1.00 12.41 63 ILE A O 1
ATOM 901 N N . ASP A 1 64 ? 67.828 17.126 8.710 1.00 11.75 64 ASP A N 1
ATOM 902 C CA . ASP A 1 64 ? 67.188 17.183 10.028 1.00 11.80 64 ASP A CA 1
ATOM 903 C C . ASP A 1 64 ? 68.281 16.958 11.055 1.00 12.37 64 ASP A C 1
ATOM 904 O O . ASP A 1 64 ? 68.729 15.825 11.243 1.00 13.53 64 ASP A O 1
ATOM 913 N N . TRP A 1 65 ? 68.717 18.035 11.692 1.00 11.77 65 TRP A N 1
ATOM 914 C CA . TRP A 1 65 ? 69.809 18.017 12.643 1.00 11.35 65 TRP A CA 1
ATOM 915 C C . TRP A 1 65 ? 69.360 17.989 14.094 1.00 10.70 65 TRP A C 1
ATOM 916 O O . TRP A 1 65 ? 68.309 18.547 14.479 1.00 12.15 65 TRP A O 1
ATOM 937 N N . GLN A 1 66 ? 70.230 17.408 14.907 1.00 11.51 66 GLN A N 1
ATOM 938 C CA . GLN A 1 66 ? 70.163 17.512 16.352 1.00 12.17 66 GLN A CA 1
ATOM 939 C C . GLN A 1 66 ? 71.559 17.873 16.836 1.00 12.16 66 GLN A C 1
ATOM 940 O O . GLN A 1 66 ? 72.552 17.244 16.457 1.00 13.61 66 GLN A O 1
ATOM 954 N N . TYR A 1 67 ? 71.626 18.913 17.652 1.00 12.08 67 TYR A N 1
ATOM 955 C CA . TYR A 1 67 ? 72.860 19.416 18.224 1.00 12.15 67 TYR A CA 1
ATOM 956 C C . TYR A 1 67 ? 72.979 19.082 19.705 1.00 12.21 67 TYR A C 1
ATOM 957 O O . TYR A 1 67 ? 71.986 18.943 20.410 1.00 13.67 67 TYR A O 1
ATOM 975 N N . SER A 1 68 ? 74.211 18.966 20.179 1.00 12.24 68 SER A N 1
ATOM 976 C CA . SER A 1 68 ? 74.461 18.903 21.607 1.00 12.37 68 SER A CA 1
ATOM 977 C C . SER A 1 68 ? 75.880 19.396 21.876 1.00 13.57 68 SER A C 1
ATOM 978 O O . SER A 1 68 ? 76.680 19.553 20.958 1.00 15.36 68 SER A O 1
ATOM 986 N N . SER A 1 69 ? 76.182 19.671 23.136 1.00 15.90 69 SER A N 1
ATOM 987 C CA . SER A 1 69 ? 77.532 20.051 23.517 1.00 16.65 69 SER A CA 1
ATOM 988 C C . SER A 1 69 ? 77.949 19.159 24.675 1.00 16.92 69 SER A C 1
ATOM 989 O O . SER A 1 69 ? 77.783 17.942 24.600 1.00 18.16 69 SER A O 1
ATOM 997 N N . THR A 1 70 ? 78.462 19.742 25.757 1.00 17.89 70 THR A N 1
ATOM 998 C CA . THR A 1 70 ? 79.039 18.961 26.847 1.00 18.67 70 THR A CA 1
ATOM 999 C C . THR A 1 70 ? 78.047 18.588 27.954 1.00 19.94 70 THR A C 1
ATOM 1000 O O . THR A 1 70 ? 78.451 18.006 28.960 1.00 23.03 70 THR A O 1
ATOM 1011 N N . GLY A 1 71 ? 76.765 18.910 27.777 1.00 18.19 71 GLY A N 1
ATOM 1012 C CA . GLY A 1 71 ? 75.797 18.770 28.858 1.00 19.87 71 GLY A CA 1
ATOM 1013 C C . GLY A 1 71 ? 74.475 18.124 28.489 1.00 19.13 71 GLY A C 1
ATOM 1014 O O . GLY A 1 71 ? 73.460 18.406 29.116 1.00 20.63 71 GLY A O 1
ATOM 1018 N N . LEU A 1 72 ? 74.484 17.254 27.482 1.00 16.45 72 LEU A N 1
ATOM 1019 C CA . LEU A 1 72 ? 73.267 16.585 27.018 1.00 16.53 72 LEU A CA 1
ATOM 1020 C C . LEU A 1 72 ? 72.203 17.606 26.590 1.00 16.68 72 LEU A C 1
ATOM 1021 O O . LEU A 1 72 ? 71.015 17.457 26.885 1.00 14.98 72 LEU A O 1
ATOM 1037 N N . GLU A 1 73 ? 72.641 18.632 25.869 1.00 14.68 73 GLU A N 1
ATOM 1038 C CA . GLU A 1 73 ? 71.750 19.643 25.323 1.00 14.44 73 GLU A CA 1
ATOM 1039 C C . GLU A 1 73 ? 70.698 19.051 24.388 1.00 15.24 73 GLU A C 1
ATOM 1040 O O . GLU A 1 73 ? 69.652 19.652 24.176 1.00 15.11 73 GLU A O 1
ATOM 1052 N N . TYR A 1 74 ? 70.948 17.862 23.851 1.00 13.49 74 TYR A N 1
ATOM 1053 C CA . TYR A 1 74 ? 69.948 17.209 23.018 1.00 13.58 74 TYR A CA 1
ATOM 1054 C C . TYR A 1 74 ? 68.676 16.853 23.789 1.00 13.77 74 TYR A C 1
ATOM 1055 O O . TYR A 1 74 ? 67.661 16.538 23.159 1.00 14.34 74 TYR A O 1
ATOM 1073 N N . LEU A 1 75 ? 68.710 16.953 25.121 1.00 14.30 75 LEU A N 1
ATOM 1074 C CA . LEU A 1 75 ? 67.518 16.730 25.945 1.00 14.97 75 LEU A CA 1
ATOM 1075 C C . LEU A 1 75 ? 66.576 17.933 25.932 1.00 14.79 75 LEU A C 1
ATOM 1076 O O . LEU A 1 75 ? 65.496 17.885 26.530 1.00 17.16 75 LEU A O 1
ATOM 1092 N N . ASP A 1 76 ? 66.983 18.997 25.241 1.00 15.19 76 ASP A N 1
ATOM 1093 C CA . ASP A 1 76 ? 66.192 20.227 25.110 1.00 13.76 76 ASP A CA 1
ATOM 1094 C C . ASP A 1 76 ? 65.948 20.516 23.625 1.00 14.23 76 ASP A C 1
ATOM 1095 O O . ASP A 1 76 ? 66.524 21.451 23.058 1.00 12.41 76 ASP A O 1
ATOM 1104 N N . PRO A 1 77 ? 65.115 19.690 22.966 1.00 13.25 77 PRO A N 1
ATOM 1105 C CA . PRO A 1 77 ? 64.929 19.759 21.514 1.00 13.74 77 PRO A CA 1
ATOM 1106 C C . PRO A 1 77 ? 64.345 21.083 21.039 1.00 13.35 77 PRO A C 1
ATOM 1107 O O . PRO A 1 77 ? 64.544 21.441 19.876 1.00 14.64 77 PRO A O 1
ATOM 1118 N N . ALA A 1 78 ? 63.659 21.810 21.915 1.00 13.37 78 ALA A N 1
ATOM 1119 C CA . ALA A 1 78 ? 63.140 23.131 21.554 1.00 14.23 78 ALA A CA 1
ATOM 1120 C C . ALA A 1 78 ? 64.268 24.085 21.169 1.00 16.17 78 ALA A C 1
ATOM 1121 O O . ALA A 1 78 ? 64.037 25.038 20.428 1.00 21.07 78 ALA A O 1
ATOM 1128 N N . ARG A 1 79 ? 65.475 23.827 21.673 1.00 12.27 79 ARG A N 1
ATOM 1129 C CA . ARG A 1 79 ? 66.653 24.604 21.301 1.00 14.20 79 ARG A CA 1
ATOM 1130 C C . ARG A 1 79 ? 67.596 23.836 20.385 1.00 13.49 79 ARG A C 1
ATOM 1131 O O . ARG A 1 79 ? 68.237 24.439 19.525 1.00 16.45 79 ARG A O 1
ATOM 1152 N N . SER A 1 80 ? 67.684 22.523 20.561 1.00 12.54 80 SER A N 1
ATOM 1153 C CA . SER A 1 80 ? 68.757 21.751 19.944 1.00 14.20 80 SER A CA 1
ATOM 1154 C C . SER A 1 80 ? 68.422 21.088 18.620 1.00 14.04 80 SER A C 1
ATOM 1155 O O . SER A 1 80 ? 69.331 20.676 17.911 1.00 15.36 80 SER A O 1
ATOM 1163 N N . GLN A 1 81 ? 67.146 20.993 18.279 1.00 12.37 81 GLN A N 1
ATOM 1164 C CA . GLN A 1 81 ? 66.756 20.429 17.001 1.00 14.29 81 GLN A CA 1
ATOM 1165 C C . GLN A 1 81 ? 66.479 21.495 15.978 1.00 15.91 81 GLN A C 1
ATOM 1166 O O . GLN A 1 81 ? 65.852 22.511 16.282 1.00 17.20 81 GLN A O 1
ATOM 1180 N N . TYR A 1 82 ? 66.920 21.245 14.755 1.00 13.77 82 TYR A N 1
ATOM 1181 C CA . TYR A 1 82 ? 66.649 22.175 13.682 1.00 13.09 82 TYR A CA 1
ATOM 1182 C C . TYR A 1 82 ? 66.755 21.505 12.325 1.00 12.82 82 TYR A C 1
ATOM 1183 O O . TYR A 1 82 ? 67.247 20.382 12.195 1.00 13.97 82 TYR A O 1
ATOM 1201 N N . ARG A 1 83 ? 66.248 22.204 11.319 1.00 11.43 83 ARG A N 1
ATOM 1202 C CA . ARG A 1 83 ? 66.218 21.712 9.955 1.00 11.03 83 ARG A CA 1
ATOM 1203 C C . ARG A 1 83 ? 66.907 22.735 9.069 1.00 12.10 83 ARG A C 1
ATOM 1204 O O . ARG A 1 83 ? 66.754 23.944 9.256 1.00 14.09 83 ARG A O 1
ATOM 1225 N N . GLU A 1 84 ? 67.666 22.240 8.103 1.00 11.42 84 GLU A N 1
ATOM 1226 C CA . GLU A 1 84 ? 68.604 23.061 7.353 1.00 11.52 84 GLU A CA 1
ATOM 1227 C C . GLU A 1 84 ? 68.607 22.683 5.882 1.00 10.74 84 GLU A C 1
ATOM 1228 O O . GLU A 1 84 ? 68.494 21.511 5.534 1.00 13.06 84 GLU A O 1
ATOM 1240 N N . PHE A 1 85 ? 68.710 23.689 5.024 1.00 10.48 85 PHE A N 1
ATOM 1241 C CA . PHE A 1 85 ? 68.833 23.490 3.585 1.00 10.72 85 PHE A CA 1
ATOM 1242 C C . PHE A 1 85 ? 70.037 24.266 3.100 1.00 12.46 85 PHE A C 1
ATOM 1243 O O . PHE A 1 85 ? 70.170 25.445 3.395 1.00 12.03 85 PHE A O 1
ATOM 1260 N N . LEU A 1 86 ? 70.922 23.611 2.359 1.00 11.98 86 LEU A N 1
ATOM 1261 C CA . LEU A 1 86 ? 72.076 24.319 1.813 1.00 12.46 86 LEU A CA 1
ATOM 1262 C C . LEU A 1 86 ? 72.419 23.793 0.442 1.00 11.19 86 LEU A C 1
ATOM 1263 O O . LEU A 1 86 ? 72.013 22.698 0.042 1.00 12.80 86 LEU A O 1
ATOM 1279 N N . ILE A 1 87 ? 73.181 24.593 -0.283 1.00 11.69 87 ILE A N 1
ATOM 1280 C CA . ILE A 1 87 ? 73.836 24.111 -1.491 1.00 11.35 87 ILE A CA 1
ATOM 1281 C C . ILE A 1 87 ? 75.328 24.326 -1.400 1.00 13.21 87 ILE A C 1
ATOM 1282 O O . ILE A 1 87 ? 75.805 25.266 -0.748 1.00 12.95 87 ILE A O 1
ATOM 1298 N N . THR A 1 88 ? 76.067 23.437 -2.046 1.00 12.53 88 THR A N 1
ATOM 1299 C CA . THR A 1 88 ? 77.465 23.694 -2.302 1.00 13.68 88 THR A CA 1
ATOM 1300 C C . THR A 1 88 ? 77.700 23.593 -3.788 1.00 12.99 88 THR A C 1
ATOM 1301 O O . THR A 1 88 ? 76.922 22.960 -4.524 1.00 15.23 88 THR A O 1
ATOM 1312 N N . LEU A 1 89 ? 78.772 24.239 -4.231 1.00 12.68 89 LEU A N 1
ATOM 1313 C CA . LEU A 1 89 ? 79.145 24.256 -5.639 1.00 12.50 89 LEU A CA 1
ATOM 1314 C C . LEU A 1 89 ? 80.592 23.802 -5.779 1.00 14.46 89 LEU A C 1
ATOM 1315 O O . LEU A 1 89 ? 81.480 24.269 -5.053 1.00 14.24 89 LEU A O 1
ATOM 1331 N N . ASP A 1 90 ? 80.842 22.888 -6.709 1.00 13.32 90 ASP A N 1
ATOM 1332 C CA . ASP A 1 90 ? 82.205 22.471 -6.994 1.00 14.34 90 ASP A CA 1
ATOM 1333 C C . ASP A 1 90 ? 83.063 23.666 -7.398 1.00 15.84 90 ASP A C 1
ATOM 1334 O O . ASP A 1 90 ? 82.644 24.503 -8.198 1.00 15.05 90 ASP A O 1
ATOM 1343 N N . ALA A 1 91 ? 84.275 23.724 -6.860 1.00 14.69 91 ALA A N 1
ATOM 1344 C CA . ALA A 1 91 ? 85.241 24.756 -7.209 1.00 15.59 91 ALA A CA 1
ATOM 1345 C C . ALA A 1 91 ? 86.627 24.202 -6.924 1.00 16.96 91 ALA A C 1
ATOM 1346 O O . ALA A 1 91 ? 86.767 23.071 -6.446 1.00 17.21 91 ALA A O 1
ATOM 1353 N N . HIS A 1 92 ? 87.651 24.988 -7.243 1.00 16.64 92 HIS A N 1
ATOM 1354 C CA . HIS A 1 92 ? 89.027 24.639 -6.900 1.00 17.54 92 HIS A CA 1
ATOM 1355 C C . HIS A 1 92 ? 89.642 25.685 -5.982 1.00 21.68 92 HIS A C 1
ATOM 1356 O O . HIS A 1 92 ? 89.333 26.873 -6.081 1.00 19.89 92 HIS A O 1
ATOM 1370 N N . CYS A 1 93 ? 90.501 25.220 -5.077 1.00 20.64 93 CYS A N 1
ATOM 1371 C CA . CYS A 1 93 ? 91.328 26.089 -4.245 1.00 23.63 93 CYS A CA 1
ATOM 1372 C C . CYS A 1 93 ? 92.778 25.678 -4.451 1.00 20.12 93 CYS A C 1
ATOM 1373 O O . CYS A 1 93 ? 93.193 24.616 -3.997 1.00 22.76 93 CYS A O 1
ATOM 1381 N N . ASN A 1 94 ? 93.537 26.516 -5.148 1.00 22.07 94 ASN A N 1
ATOM 1382 C CA . ASN A 1 94 ? 94.929 26.205 -5.476 1.00 24.74 94 ASN A CA 1
ATOM 1383 C C . ASN A 1 94 ? 95.074 24.803 -6.059 1.00 24.23 94 ASN A C 1
ATOM 1384 O O . ASN A 1 94 ? 95.954 24.033 -5.665 1.00 24.65 94 ASN A O 1
ATOM 1395 N N . GLY A 1 95 ? 94.180 24.471 -6.984 1.00 22.97 95 GLY A N 1
ATOM 1396 C CA . GLY A 1 95 ? 94.253 23.221 -7.719 1.00 24.70 95 GLY A CA 1
ATOM 1397 C C . GLY A 1 95 ? 93.642 22.030 -7.010 1.00 23.77 95 GLY A C 1
ATOM 1398 O O . GLY A 1 95 ? 93.684 20.914 -7.529 1.00 28.99 95 GLY A O 1
ATOM 1402 N N . ALA A 1 96 ? 93.056 22.260 -5.839 1.00 23.64 96 ALA A N 1
ATOM 1403 C CA . ALA A 1 96 ? 92.440 21.184 -5.072 1.00 24.46 96 ALA A CA 1
ATOM 1404 C C . ALA A 1 96 ? 90.913 21.300 -5.107 1.00 21.56 96 ALA A C 1
ATOM 1405 O O . ALA A 1 96 ? 90.370 22.394 -4.953 1.00 21.80 96 ALA A O 1
ATOM 1412 N N . PRO A 1 97 ? 90.210 20.172 -5.306 1.00 20.09 97 PRO A N 1
ATOM 1413 C CA . PRO A 1 97 ? 88.742 20.222 -5.349 1.00 18.69 97 PRO A CA 1
ATOM 1414 C C . PRO A 1 97 ? 88.123 20.559 -3.999 1.00 19.00 97 PRO A C 1
ATOM 1415 O O . PRO A 1 97 ? 88.417 19.918 -2.990 1.00 20.39 97 PRO A O 1
ATOM 1426 N N . VAL A 1 98 ? 87.251 21.562 -4.000 1.00 16.55 98 VAL A N 1
ATOM 1427 C CA . VAL A 1 98 ? 86.549 21.989 -2.809 1.00 16.41 98 VAL A CA 1
ATOM 1428 C C . VAL A 1 98 ? 85.082 22.253 -3.147 1.00 15.90 98 VAL A C 1
ATOM 1429 O O . VAL A 1 98 ? 84.681 22.228 -4.316 1.00 15.64 98 VAL A O 1
ATOM 1442 N N . ALA A 1 99 ? 84.299 22.515 -2.112 1.00 14.64 99 ALA A N 1
ATOM 1443 C CA . ALA A 1 99 ? 82.882 22.801 -2.253 1.00 15.23 99 ALA A CA 1
ATOM 1444 C C . ALA A 1 99 ? 82.585 24.140 -1.588 1.00 14.16 99 ALA A C 1
ATOM 1445 O O . ALA A 1 99 ? 82.671 24.268 -0.373 1.00 17.19 99 ALA A O 1
ATOM 1452 N N . TRP A 1 100 ? 82.226 25.134 -2.388 1.00 13.91 100 TRP A N 1
ATOM 1453 C CA . TRP A 1 100 ? 81.858 26.454 -1.883 1.00 14.07 100 TRP A CA 1
ATOM 1454 C C . TRP A 1 100 ? 80.391 26.484 -1.479 1.00 13.08 100 TRP A C 1
ATOM 1455 O O . TRP A 1 100 ? 79.539 25.991 -2.210 1.00 14.15 100 TRP A O 1
ATOM 1476 N N . CYS A 1 101 ? 80.094 27.057 -0.312 1.00 12.69 101 CYS A N 1
ATOM 1477 C CA . CYS A 1 101 ? 78.706 27.207 0.133 1.00 11.78 101 CYS A CA 1
ATOM 1478 C C . CYS A 1 101 ? 78.236 28.658 0.015 1.00 13.53 101 CYS A C 1
ATOM 1479 O O . CYS A 1 101 ? 78.618 29.498 0.830 1.00 14.68 101 CYS A O 1
ATOM 1487 N N . PRO A 1 102 ? 77.413 28.964 -0.999 1.00 12.77 102 PRO A N 1
ATOM 1488 C CA . PRO A 1 102 ? 76.956 30.350 -1.148 1.00 13.49 102 PRO A CA 1
ATOM 1489 C C . PRO A 1 102 ? 75.696 30.688 -0.356 1.00 11.74 102 PRO A C 1
ATOM 1490 O O . PRO A 1 102 ? 75.533 31.849 0.034 1.00 12.98 102 PRO A O 1
ATOM 1501 N N . TYR A 1 103 ? 74.818 29.705 -0.158 1.00 13.17 103 TYR A N 1
ATOM 1502 C CA . TYR A 1 103 ? 73.491 29.935 0.422 1.00 12.52 103 TYR A CA 1
ATOM 1503 C C . TYR A 1 103 ? 73.119 28.774 1.330 1.00 13.30 103 TYR A C 1
ATOM 1504 O O . TYR A 1 103 ? 73.386 27.614 1.015 1.00 12.84 103 TYR A O 1
ATOM 1522 N N . ILE A 1 104 ? 72.465 29.100 2.443 1.00 11.75 104 ILE A N 1
ATOM 1523 C CA . ILE A 1 104 ? 72.070 28.110 3.442 1.00 10.19 104 ILE A CA 1
ATOM 1524 C C . ILE A 1 104 ? 71.004 28.727 4.348 1.00 11.45 104 ILE A C 1
ATOM 1525 O O . ILE A 1 104 ? 71.067 29.913 4.684 1.00 11.92 104 ILE A O 1
ATOM 1541 N N . TYR A 1 105 ? 70.017 27.910 4.712 1.00 11.41 105 TYR A N 1
ATOM 1542 C CA . TYR A 1 105 ? 68.839 28.345 5.434 1.00 10.99 105 TYR A CA 1
ATOM 1543 C C . TYR A 1 105 ? 68.585 27.382 6.568 1.00 10.98 105 TYR A C 1
ATOM 1544 O O . TYR A 1 105 ? 68.758 26.178 6.414 1.00 12.30 105 TYR A O 1
ATOM 1562 N N . VAL A 1 106 ? 68.142 27.905 7.703 1.00 11.87 106 VAL A N 1
ATOM 1563 C CA . VAL A 1 106 ? 67.920 27.069 8.883 1.00 13.47 106 VAL A CA 1
ATOM 1564 C C . VAL A 1 106 ? 66.735 27.603 9.660 1.00 12.82 106 VAL A C 1
ATOM 1565 O O . VAL A 1 106 ? 66.426 28.776 9.557 1.00 11.76 106 VAL A O 1
ATOM 1578 N N . ASP A 1 107 ? 66.060 26.760 10.446 1.00 12.86 107 ASP A N 1
ATOM 1579 C CA . ASP A 1 107 ? 64.872 27.213 11.176 1.00 14.56 107 ASP A CA 1
ATOM 1580 C C . ASP A 1 107 ? 65.119 27.514 12.655 1.00 13.75 107 ASP A C 1
ATOM 1581 O O . ASP A 1 107 ? 64.180 27.521 13.451 1.00 17.05 107 ASP A O 1
ATOM 1590 N N . ASN A 1 108 ? 66.358 27.833 13.009 1.00 14.59 108 ASN A N 1
ATOM 1591 C CA . ASN A 1 108 ? 66.758 27.984 14.399 1.00 12.84 108 ASN A CA 1
ATOM 1592 C C . ASN A 1 108 ? 67.841 29.049 14.508 1.00 14.07 108 ASN A C 1
ATOM 1593 O O . ASN A 1 108 ? 68.829 29.017 13.761 1.00 14.65 108 ASN A O 1
ATOM 1604 N N . ASP A 1 109 ? 67.657 30.000 15.418 1.00 14.17 109 ASP A N 1
ATOM 1605 C CA . ASP A 1 109 ? 68.579 31.121 15.548 1.00 16.23 109 ASP A CA 1
ATOM 1606 C C . ASP A 1 109 ? 69.949 30.760 16.111 1.00 14.86 109 ASP A C 1
ATOM 1607 O O . ASP A 1 109 ? 70.950 31.356 15.712 1.00 15.50 109 ASP A O 1
ATOM 1616 N N . ALA A 1 110 ? 70.010 29.810 17.040 1.00 14.71 110 ALA A N 1
ATOM 1617 C CA . ALA A 1 110 ? 71.296 29.368 17.565 1.00 13.79 110 ALA A CA 1
ATOM 1618 C C . ALA A 1 110 ? 72.124 28.704 16.461 1.00 14.19 110 ALA A C 1
ATOM 1619 O O . ALA A 1 110 ? 73.333 28.946 16.353 1.00 14.10 110 ALA A O 1
ATOM 1626 N N . ALA A 1 111 ? 71.478 27.889 1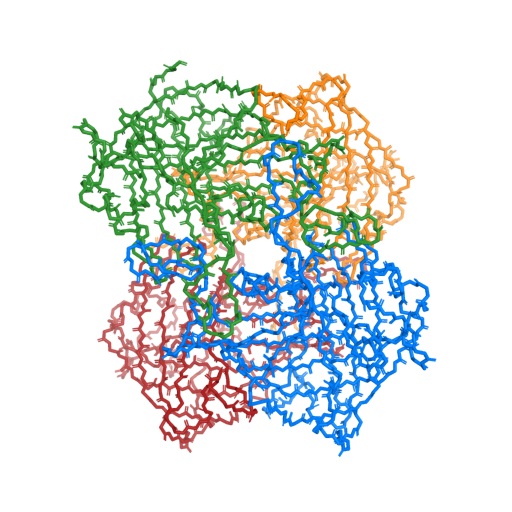5.630 1.00 12.86 111 ALA A N 1
ATOM 1627 C CA . ALA A 1 111 ? 72.156 27.295 14.480 1.00 13.37 111 ALA A CA 1
ATOM 1628 C C . ALA A 1 111 ? 72.641 28.380 13.522 1.00 14.40 111 ALA A C 1
ATOM 1629 O O . ALA A 1 111 ? 73.725 28.281 12.949 1.00 13.41 111 ALA A O 1
ATOM 1636 N N . MET A 1 112 ? 71.840 29.425 13.353 1.00 14.54 112 MET A N 1
ATOM 1637 C CA . MET A 1 112 ? 72.223 30.526 12.484 1.00 15.38 112 MET A CA 1
ATOM 1638 C C . MET A 1 112 ? 73.477 31.211 13.020 1.00 15.37 112 MET A C 1
ATOM 1639 O O . MET A 1 112 ? 74.406 31.473 12.254 1.00 17.92 112 MET A O 1
ATOM 1653 N N . ALA A 1 113 ? 73.536 31.465 14.321 1.00 15.61 113 ALA A N 1
ATOM 1654 C CA . ALA A 1 113 ? 74.695 32.098 14.945 1.00 16.66 113 ALA A CA 1
ATOM 1655 C C . ALA A 1 113 ? 75.938 31.208 14.890 1.00 16.37 113 ALA A C 1
ATOM 1656 O O . ALA A 1 113 ? 77.035 31.683 14.562 1.00 17.30 113 ALA A O 1
ATOM 1663 N N . ARG A 1 114 ? 75.795 29.932 15.247 1.00 14.91 114 ARG A N 1
ATOM 1664 C CA . ARG A 1 114 ? 76.930 29.017 15.146 1.00 15.43 114 ARG A CA 1
ATOM 1665 C C . ARG A 1 114 ? 77.415 28.972 13.692 1.00 17.25 114 ARG A C 1
ATOM 1666 O O . ARG A 1 114 ? 78.610 28.892 13.430 1.00 15.89 114 ARG A O 1
ATOM 1687 N N . GLY A 1 115 ? 76.481 29.063 12.749 1.00 15.27 115 GLY A N 1
ATOM 1688 C CA . GLY A 1 115 ? 76.806 29.110 11.333 1.00 13.34 115 GLY A CA 1
ATOM 1689 C C . GLY A 1 115 ? 77.655 30.313 10.971 1.00 15.08 115 GLY A C 1
ATOM 1690 O O . GLY A 1 115 ? 78.699 30.159 10.342 1.00 12.99 115 GLY A O 1
ATOM 1694 N N A TRP A 1 116 ? 77.209 31.501 11.379 0.52 12.70 116 TRP A N 1
ATOM 1695 N N B TRP A 1 116 ? 77.235 31.513 11.359 0.48 12.36 116 TRP A N 1
ATOM 1696 C CA A TRP A 1 116 ? 77.943 32.740 11.121 0.52 12.98 116 TRP A CA 1
ATOM 1697 C CA B TRP A 1 116 ? 78.028 32.702 11.056 0.48 13.35 116 TRP A CA 1
ATOM 1698 C C A TRP A 1 116 ? 79.390 32.656 11.634 0.52 12.86 116 TRP A C 1
ATOM 1699 C C B TRP A 1 116 ? 79.445 32.586 11.597 0.48 12.66 116 TRP A C 1
ATOM 1700 O O A TRP A 1 116 ? 80.319 33.138 10.985 0.52 15.23 116 TRP A O 1
ATOM 1701 O O B TRP A 1 116 ? 80.410 32.978 10.939 0.48 13.25 116 TRP A O 1
ATOM 1742 N N . VAL A 1 117 ? 79.581 32.051 12.803 1.00 12.72 117 VAL A N 1
ATOM 1743 C CA . VAL A 1 117 ? 80.916 31.886 13.375 1.00 13.32 117 VAL A CA 1
ATOM 1744 C C . VAL A 1 117 ? 81.794 30.970 12.506 1.00 13.55 117 VAL A C 1
ATOM 1745 O O . VAL A 1 117 ? 83.011 31.194 12.372 1.00 14.29 117 VAL A O 1
ATOM 1759 N N . GLN A 1 118 ? 81.177 29.947 11.913 1.00 13.34 118 GLN A N 1
ATOM 1760 C CA . GLN A 1 118 ? 81.858 29.035 10.996 1.00 12.36 118 GLN A CA 1
ATOM 1761 C C . GLN A 1 118 ? 82.030 29.598 9.596 1.00 13.85 118 GLN A C 1
ATOM 1762 O O . GLN A 1 118 ? 82.728 29.008 8.775 1.00 15.51 118 GLN A O 1
ATOM 1776 N N . GLY A 1 119 ? 81.375 30.713 9.291 1.00 12.82 119 GLY A N 1
ATOM 1777 C CA . GLY A 1 119 ? 81.399 31.239 7.944 1.00 13.90 119 GLY A CA 1
ATOM 1778 C C . GLY A 1 119 ? 80.276 30.748 7.040 1.00 13.04 119 GLY A C 1
ATOM 1779 O O . GLY A 1 119 ? 80.234 31.123 5.876 1.00 14.05 119 GLY A O 1
ATOM 1783 N N . PHE A 1 120 ? 79.387 29.900 7.544 1.00 11.66 120 PHE A N 1
ATOM 1784 C CA . PHE A 1 120 ? 78.197 29.520 6.775 1.00 12.52 120 PHE A CA 1
ATOM 1785 C C . PHE A 1 120 ? 77.247 30.717 6.769 1.00 12.71 120 PHE A C 1
ATOM 1786 O O . PHE A 1 120 ? 76.902 31.213 7.838 1.00 13.73 120 PHE A O 1
ATOM 1803 N N . PRO A 1 121 ? 76.819 31.182 5.582 1.00 11.67 121 PRO A N 1
ATOM 1804 C CA . PRO A 1 121 ? 76.037 32.427 5.477 1.00 12.51 121 PRO A CA 1
ATOM 1805 C C . PRO A 1 121 ? 74.542 32.213 5.747 1.00 13.78 121 PRO A C 1
ATOM 1806 O O . PRO A 1 121 ? 73.700 32.453 4.883 1.00 13.94 121 PRO A O 1
ATOM 1817 N N . LYS A 1 122 ? 74.224 31.764 6.954 1.00 12.95 122 LYS A N 1
ATOM 1818 C CA . LYS A 1 122 ? 72.883 31.271 7.257 1.00 11.84 122 LYS A CA 1
ATOM 1819 C C . LYS A 1 122 ? 71.842 32.368 7.413 1.00 12.43 122 LYS A C 1
ATOM 1820 O O . LYS A 1 122 ? 72.107 33.404 8.029 1.00 12.72 122 LYS A O 1
ATOM 1839 N N . LYS A 1 123 ? 70.660 32.119 6.849 1.00 11.67 123 LYS A N 1
ATOM 1840 C CA . LYS A 1 123 ? 69.469 32.927 7.089 1.00 12.30 123 LYS A CA 1
ATOM 1841 C C . LYS A 1 123 ? 68.386 32.012 7.600 1.00 11.05 123 LYS A C 1
ATOM 1842 O O . LYS A 1 123 ? 68.492 30.792 7.466 1.00 12.47 123 LYS A O 1
ATOM 1861 N N . LEU A 1 124 ? 67.326 32.572 8.166 1.00 11.36 124 LEU A N 1
ATOM 1862 C CA . LEU A 1 124 ? 66.199 31.751 8.575 1.00 12.02 124 LEU A CA 1
ATOM 1863 C C . LEU A 1 124 ? 65.367 31.306 7.394 1.00 13.62 124 LEU A C 1
ATOM 1864 O O . LEU A 1 124 ? 65.165 32.049 6.433 1.00 14.68 124 LEU A O 1
ATOM 1880 N N . GLY A 1 125 ? 64.869 30.087 7.501 1.00 12.89 125 GLY A N 1
ATOM 1881 C CA . GLY A 1 125 ? 63.948 29.534 6.530 1.00 14.54 125 GLY A CA 1
ATOM 1882 C C . GLY A 1 125 ? 63.179 28.387 7.150 1.00 12.63 125 GLY A C 1
ATOM 1883 O O . GLY A 1 125 ? 63.419 28.012 8.299 1.00 15.22 125 GLY A O 1
ATOM 1887 N N . ALA A 1 126 ? 62.227 27.855 6.396 1.00 11.68 126 ALA A N 1
ATOM 1888 C CA . ALA A 1 126 ? 61.451 26.688 6.795 1.00 11.46 126 ALA A CA 1
ATOM 1889 C C . ALA A 1 126 ? 61.826 25.514 5.902 1.00 11.90 126 ALA A C 1
ATOM 1890 O O . ALA A 1 126 ? 61.673 25.586 4.677 1.00 13.50 126 ALA A O 1
ATOM 1897 N N . VAL A 1 127 ? 62.303 24.440 6.509 1.00 11.67 127 VAL A N 1
ATOM 1898 C CA . VAL A 1 127 ? 62.852 23.306 5.779 1.00 11.25 127 VAL A CA 1
ATOM 1899 C C . VAL A 1 127 ? 62.176 22.032 6.260 1.00 11.60 127 VAL A C 1
ATOM 1900 O O . VAL A 1 127 ? 61.970 21.850 7.457 1.00 12.19 127 VAL A O 1
ATOM 1913 N N . HIS A 1 128 ? 61.843 21.147 5.327 1.00 11.67 128 HIS A N 1
ATOM 1914 C CA . HIS A 1 128 ? 61.170 19.895 5.652 1.00 11.46 128 HIS A CA 1
ATOM 1915 C C . HIS A 1 128 ? 61.674 18.777 4.751 1.00 12.26 128 HIS A C 1
ATOM 1916 O O . HIS A 1 128 ? 61.986 19.007 3.581 1.00 13.25 128 HIS A O 1
ATOM 1930 N N . GLN A 1 129 ? 61.701 17.563 5.288 1.00 12.93 129 GLN A N 1
ATOM 1931 C CA . GLN A 1 129 ? 61.960 16.358 4.504 1.00 12.29 129 GLN A CA 1
ATOM 1932 C C . GLN A 1 129 ? 61.094 15.205 4.995 1.00 11.58 129 GLN A C 1
ATOM 1933 O O . GLN A 1 129 ? 60.857 15.068 6.193 1.00 13.22 129 GLN A O 1
ATOM 1947 N N . THR A 1 130 ? 60.638 14.378 4.058 1.00 11.57 130 THR A N 1
ATOM 1948 C CA . THR A 1 130 ? 59.976 13.127 4.382 1.00 11.75 130 THR A CA 1
ATOM 1949 C C . THR A 1 130 ? 60.873 12.301 5.301 1.00 12.49 130 THR A C 1
ATOM 1950 O O . THR A 1 130 ? 62.087 12.254 5.108 1.00 13.07 130 THR A O 1
ATOM 1961 N N . ARG A 1 131 ? 60.269 11.657 6.298 1.00 13.53 131 ARG A N 1
ATOM 1962 C CA . ARG A 1 131 ? 60.983 10.819 7.250 1.00 13.74 131 ARG A CA 1
ATOM 1963 C C . ARG A 1 131 ? 60.602 9.353 7.041 1.00 13.23 131 ARG A C 1
ATOM 1964 O O . ARG A 1 131 ? 59.464 9.053 6.705 1.00 14.57 131 ARG A O 1
ATOM 1985 N N . ALA A 1 132 ? 61.552 8.453 7.251 1.00 13.96 132 ALA A N 1
ATOM 1986 C CA . ALA A 1 132 ? 61.274 7.024 7.206 1.00 13.99 132 ALA A CA 1
ATOM 1987 C C . ALA A 1 132 ? 61.103 6.514 8.636 1.00 14.74 132 ALA A C 1
ATOM 1988 O O . ALA A 1 132 ? 61.943 6.771 9.498 1.00 15.97 132 ALA A O 1
ATOM 1995 N N . TYR A 1 133 ? 60.015 5.790 8.885 1.00 14.37 133 TYR A N 1
ATOM 1996 C CA . TYR A 1 133 ? 59.747 5.214 10.201 1.00 14.52 133 TYR A CA 1
ATOM 1997 C C . TYR A 1 133 ? 59.858 3.703 10.157 1.00 17.72 133 TYR A C 1
ATOM 1998 O O . TYR A 1 133 ? 59.251 3.058 9.302 1.00 16.99 133 TYR A O 1
ATOM 2016 N N . SER A 1 134 ? 60.610 3.155 11.110 1.00 16.64 134 SER A N 1
ATOM 2017 C CA . SER A 1 134 ? 60.877 1.729 11.190 1.00 18.80 134 SER A CA 1
ATOM 2018 C C . SER A 1 134 ? 59.600 0.895 11.239 1.00 18.01 134 SER A C 1
ATOM 2019 O O . SER A 1 134 ? 59.577 -0.225 10.734 1.00 20.47 134 SER A O 1
ATOM 2027 N N . VAL A 1 135 ? 58.540 1.425 11.848 1.00 17.27 135 VAL A N 1
ATOM 2028 C CA . VAL A 1 135 ? 57.304 0.656 11.994 1.00 17.64 135 VAL A CA 1
ATOM 2029 C C . VAL A 1 135 ? 56.670 0.326 10.638 1.00 17.62 135 VAL A C 1
ATOM 2030 O O . VAL A 1 135 ? 55.970 -0.682 10.507 1.00 20.66 135 VAL A O 1
ATOM 2043 N N . GLY A 1 136 ? 56.923 1.164 9.636 1.00 16.92 136 GLY A N 1
ATOM 2044 C CA . GLY A 1 136 ? 56.399 0.932 8.301 1.00 18.04 136 GLY A CA 1
ATOM 2045 C C . GLY A 1 136 ? 54.926 1.254 8.159 1.00 20.02 136 GLY A C 1
ATOM 2046 O O . GLY A 1 136 ? 54.322 1.859 9.038 1.00 21.42 136 GLY A O 1
ATOM 2050 N N . GLY A 1 137 ? 54.348 0.849 7.034 1.00 18.87 137 GLY A N 1
ATOM 2051 C CA . GLY A 1 137 ? 52.957 1.124 6.742 1.00 18.07 137 GLY A CA 1
ATOM 2052 C C . GLY A 1 137 ? 52.803 2.295 5.784 1.00 16.82 137 GLY A C 1
ATOM 2053 O O . GLY A 1 137 ? 53.784 2.911 5.371 1.00 17.82 137 GLY A O 1
ATOM 2057 N N . PRO A 1 138 ? 51.555 2.628 5.436 1.00 17.34 138 PRO A N 1
ATOM 2058 C CA . PRO A 1 138 ? 51.266 3.597 4.374 1.00 15.97 138 PRO A CA 1
ATOM 2059 C C . PRO A 1 138 ? 51.572 5.059 4.730 1.00 16.40 138 PRO A C 1
ATOM 2060 O O . PRO A 1 138 ? 51.487 5.922 3.865 1.00 18.38 138 PRO A O 1
ATOM 2071 N N . GLY A 1 139 ? 51.947 5.326 5.976 1.00 16.05 139 GLY A N 1
ATOM 2072 C CA . GLY A 1 139 ? 52.348 6.663 6.383 1.00 15.29 139 GLY A CA 1
ATOM 2073 C C . GLY A 1 139 ? 53.823 6.967 6.192 1.00 15.82 139 GLY A C 1
ATOM 2074 O O . GLY A 1 139 ? 54.262 8.069 6.516 1.00 15.05 139 GLY A O 1
ATOM 2078 N N . THR A 1 140 ? 54.591 6.020 5.651 1.00 15.05 140 THR A N 1
ATOM 2079 C CA . THR A 1 140 ? 56.034 6.203 5.536 1.00 14.03 140 THR A CA 1
ATOM 2080 C C . THR A 1 140 ? 56.621 5.483 4.328 1.00 13.34 140 THR A C 1
ATOM 2081 O O . THR A 1 140 ? 56.152 4.411 3.967 1.00 15.29 140 THR A O 1
ATOM 2092 N N . PRO A 1 141 ? 57.665 6.058 3.705 1.00 13.96 141 PRO A N 1
ATOM 2093 C CA . PRO A 1 141 ? 58.430 5.270 2.742 1.00 14.22 141 PRO A CA 1
ATOM 2094 C C . PRO A 1 141 ? 59.284 4.240 3.467 1.00 13.84 141 PRO A C 1
ATOM 2095 O O . PRO A 1 141 ? 59.451 4.309 4.691 1.00 15.04 141 PRO A O 1
ATOM 2106 N N . VAL A 1 142 ? 59.822 3.299 2.698 1.00 16.79 142 VAL A N 1
ATOM 2107 C CA . VAL A 1 142 ? 60.836 2.373 3.179 1.00 14.99 142 VAL A CA 1
ATOM 2108 C C . VAL A 1 142 ? 62.206 3.013 2.965 1.00 15.24 142 VAL A C 1
ATOM 2109 O O . VAL A 1 142 ? 62.458 3.612 1.917 1.00 17.53 142 VAL A O 1
ATOM 2122 N N . LEU A 1 143 ? 63.086 2.898 3.951 1.00 17.38 143 LEU A N 1
ATOM 2123 C CA . LEU A 1 143 ? 64.479 3.276 3.773 1.00 17.08 143 LEU A CA 1
ATOM 2124 C C . LEU A 1 143 ? 65.193 2.123 3.066 1.00 19.18 143 LEU A C 1
ATOM 2125 O O . LEU A 1 143 ? 65.782 1.231 3.684 1.00 19.33 143 LEU A O 1
ATOM 2141 N N . GLY A 1 144 ? 65.088 2.129 1.745 1.00 18.91 144 GLY A N 1
ATOM 2142 C CA . GLY A 1 144 ? 65.499 1.003 0.937 1.00 17.40 144 GLY A CA 1
ATOM 2143 C C . GLY A 1 144 ? 65.017 1.225 -0.480 1.00 17.53 144 GLY A C 1
ATOM 2144 O O . GLY A 1 144 ? 64.443 2.274 -0.774 1.00 16.43 144 GLY A O 1
ATOM 2148 N N . PRO A 1 145 ? 65.228 0.235 -1.360 1.00 17.11 145 PRO A N 1
ATOM 2149 C CA . PRO A 1 145 ? 64.854 0.360 -2.771 1.00 17.55 145 PRO A CA 1
ATOM 2150 C C . PRO A 1 145 ? 63.400 0.766 -2.954 1.00 19.52 145 PRO A C 1
ATOM 2151 O O . PRO A 1 145 ? 62.519 0.198 -2.311 1.00 20.36 145 PRO A O 1
ATOM 2162 N N . GLY A 1 146 ? 63.172 1.770 -3.798 1.00 17.00 146 GLY A N 1
ATOM 2163 C CA . GLY A 1 146 ? 61.831 2.232 -4.100 1.00 18.85 146 GLY A CA 1
ATOM 2164 C C . GLY A 1 146 ? 61.350 3.331 -3.173 1.00 15.81 146 GLY A C 1
ATOM 2165 O O . GLY A 1 146 ? 60.348 3.981 -3.454 1.00 17.54 146 GLY A O 1
ATOM 2169 N N . GLY A 1 147 ? 62.052 3.549 -2.066 1.00 17.53 147 GLY A N 1
ATOM 2170 C CA . GLY A 1 147 ? 61.648 4.570 -1.115 1.00 17.70 147 GLY A CA 1
ATOM 2171 C C . GLY A 1 147 ? 61.727 5.970 -1.691 1.00 15.11 147 GLY A C 1
ATOM 2172 O O . GLY A 1 147 ? 62.780 6.388 -2.187 1.00 15.04 147 GLY A O 1
ATOM 2176 N N . GLN A 1 148 ? 60.617 6.704 -1.601 1.00 15.10 148 GLN A N 1
ATOM 2177 C CA . GLN A 1 148 ? 60.545 8.070 -2.123 1.00 12.37 148 GLN A CA 1
ATOM 2178 C C . GLN A 1 148 ? 60.524 9.073 -0.979 1.00 13.66 148 GLN A C 1
ATOM 2179 O O . GLN A 1 148 ? 59.826 8.880 0.015 1.00 14.80 148 GLN A O 1
ATOM 2193 N N . PHE A 1 149 ? 61.284 10.156 -1.138 1.00 13.35 149 PHE A N 1
ATOM 2194 C CA . PHE A 1 149 ? 61.426 11.191 -0.112 1.00 13.55 149 PHE A CA 1
ATOM 2195 C C . PHE A 1 149 ? 61.330 12.559 -0.771 1.00 14.06 149 PHE A C 1
ATOM 2196 O O . PHE A 1 149 ? 62.067 12.849 -1.713 1.00 14.97 149 PHE A O 1
ATOM 2213 N N . GLY A 1 150 ? 60.437 13.404 -0.263 1.00 11.89 150 GLY A N 1
ATOM 2214 C CA . GLY A 1 150 ? 60.315 14.778 -0.728 1.00 13.23 150 GLY A CA 1
ATOM 2215 C C . GLY A 1 150 ? 61.011 15.721 0.234 1.00 12.37 150 GLY A C 1
ATOM 2216 O O . GLY A 1 150 ? 61.200 15.386 1.405 1.00 13.06 150 GLY A O 1
ATOM 2220 N N . ALA A 1 151 ? 61.414 16.890 -0.251 1.00 13.02 151 ALA A N 1
ATOM 2221 C CA . ALA A 1 151 ? 61.975 17.901 0.629 1.00 10.94 151 ALA A CA 1
ATOM 2222 C C . ALA A 1 151 ? 61.725 19.275 0.050 1.00 11.56 151 ALA A C 1
ATOM 2223 O O . ALA A 1 151 ? 61.689 19.444 -1.172 1.00 13.28 151 ALA A O 1
ATOM 2230 N N . THR A 1 152 ? 61.549 20.258 0.923 1.00 11.73 152 THR A N 1
ATOM 2231 C CA . THR A 1 152 ? 61.295 21.623 0.490 1.00 11.59 152 THR A CA 1
ATOM 2232 C C . THR A 1 152 ? 61.986 22.609 1.413 1.00 11.85 152 THR A C 1
ATOM 2233 O O . THR A 1 152 ? 62.312 22.292 2.565 1.00 11.74 152 THR A O 1
ATOM 2244 N N . ALA A 1 153 ? 62.203 23.810 0.890 1.00 11.66 153 ALA A N 1
ATOM 2245 C CA . ALA A 1 153 ? 62.696 24.933 1.666 1.00 10.99 153 ALA A CA 1
ATOM 2246 C C . ALA A 1 153 ? 61.984 26.211 1.244 1.00 11.52 153 ALA A C 1
ATOM 2247 O O . ALA A 1 153 ? 61.778 26.454 0.044 1.00 11.81 153 ALA A O 1
ATOM 2254 N N . SER A 1 154 ? 61.613 27.008 2.240 1.00 10.75 154 SER A N 1
ATOM 2255 C CA . SER A 1 154 ? 61.066 28.346 2.029 1.00 11.58 154 SER A CA 1
ATOM 2256 C C . SER A 1 154 ? 61.838 29.372 2.829 1.00 12.16 154 SER A C 1
ATOM 2257 O O . SER A 1 154 ? 62.468 29.030 3.834 1.00 12.26 154 SER A O 1
ATOM 2265 N N . SER A 1 155 ? 61.787 30.623 2.392 1.00 12.80 155 SER A N 1
ATOM 2266 C CA . SER A 1 155 ? 62.320 31.726 3.194 1.00 13.76 155 SER A CA 1
ATOM 2267 C C . SER A 1 155 ? 61.404 32.924 3.057 1.00 13.33 155 SER A C 1
ATOM 2268 O O . SER A 1 155 ? 60.957 33.249 1.967 1.00 13.02 155 SER A O 1
ATOM 2276 N N . ALA A 1 156 ? 61.122 33.568 4.184 1.00 14.91 156 ALA A N 1
ATOM 2277 C CA . ALA A 1 156 ? 60.227 34.724 4.221 1.00 16.13 156 ALA A CA 1
ATOM 2278 C C . ALA A 1 156 ? 58.888 34.403 3.555 1.00 15.63 156 ALA A C 1
ATOM 2279 O O . ALA A 1 156 ? 58.306 35.254 2.878 1.00 19.22 156 ALA A O 1
ATOM 2286 N N . GLY A 1 157 ? 58.408 33.177 3.749 1.00 13.99 157 GLY A N 1
ATOM 2287 C CA . GLY A 1 157 ? 57.112 32.761 3.230 1.00 13.22 157 GLY A CA 1
ATOM 2288 C C . GLY A 1 157 ? 57.076 32.465 1.744 1.00 14.44 157 GLY A C 1
ATOM 2289 O O . GLY A 1 157 ? 55.993 32.370 1.157 1.00 14.26 157 GLY A O 1
ATOM 2293 N N . GLN A 1 158 ? 58.255 32.331 1.137 1.00 11.79 158 GLN A N 1
ATOM 2294 C CA . GLN A 1 158 ? 58.374 32.032 -0.283 1.00 12.27 158 GLN A CA 1
ATOM 2295 C C . GLN A 1 158 ? 59.089 30.721 -0.468 1.00 11.22 158 GLN A C 1
ATOM 2296 O O . GLN A 1 158 ? 60.142 30.501 0.109 1.00 12.46 158 GLN A O 1
ATOM 2310 N N . ARG A 1 159 ? 58.539 29.846 -1.298 1.00 11.87 159 ARG A N 1
ATOM 2311 C CA . ARG A 1 159 ? 59.157 28.561 -1.578 1.00 12.25 159 ARG A CA 1
ATOM 2312 C C . ARG A 1 159 ? 60.357 28.781 -2.497 1.00 12.23 159 ARG A C 1
ATOM 2313 O O . ARG A 1 159 ? 60.233 29.435 -3.529 1.00 13.32 159 ARG A O 1
ATOM 2334 N N . ILE A 1 160 ? 61.524 28.257 -2.114 1.00 10.96 160 ILE A N 1
ATOM 2335 C CA . ILE A 1 160 ? 62.745 28.451 -2.899 1.00 11.62 160 ILE A CA 1
ATOM 2336 C C . ILE A 1 160 ? 63.340 27.157 -3.438 1.00 11.70 160 ILE A C 1
ATOM 2337 O O . ILE A 1 160 ? 64.126 27.208 -4.377 1.00 12.64 160 ILE A O 1
ATOM 2353 N N . ALA A 1 161 ? 62.976 26.007 -2.870 1.00 11.83 161 ALA A N 1
ATOM 2354 C CA . ALA A 1 161 ? 63.471 24.737 -3.390 1.00 11.47 161 ALA A CA 1
ATOM 2355 C C . ALA A 1 161 ? 62.487 23.620 -3.141 1.00 12.97 161 ALA A C 1
ATOM 2356 O O . ALA A 1 161 ? 61.884 23.548 -2.070 1.00 12.39 161 ALA A O 1
ATOM 2363 N N . GLU A 1 162 ? 62.334 22.751 -4.146 1.00 12.46 162 GLU A N 1
ATOM 2364 C CA . GLU A 1 162 ? 61.507 21.548 -4.045 1.00 12.40 162 GLU A CA 1
ATOM 2365 C C . GLU A 1 162 ? 62.294 20.382 -4.643 1.00 13.47 162 GLU A C 1
ATOM 2366 O O . GLU A 1 162 ? 62.869 20.492 -5.745 1.00 14.07 162 GLU A O 1
ATOM 2378 N N . ALA A 1 163 ? 62.333 19.272 -3.914 1.00 12.89 163 ALA A N 1
ATOM 2379 C CA . ALA A 1 163 ? 63.117 18.092 -4.305 1.00 12.31 163 ALA A CA 1
ATOM 2380 C C . ALA A 1 163 ? 62.374 16.797 -4.037 1.00 13.13 163 ALA A C 1
ATOM 2381 O O . ALA A 1 163 ? 61.532 16.717 -3.156 1.00 12.94 163 ALA A O 1
ATOM 2388 N N . LYS A 1 164 ? 62.712 15.772 -4.805 1.00 13.48 164 LYS A N 1
ATOM 2389 C CA . LYS A 1 164 ? 62.255 14.424 -4.528 1.00 14.03 164 LYS A CA 1
ATOM 2390 C C . LYS A 1 164 ? 63.358 13.473 -4.947 1.00 13.93 164 LYS A C 1
ATOM 2391 O O . LYS A 1 164 ? 63.998 13.686 -5.981 1.00 15.71 164 LYS A O 1
ATOM 2410 N N . ILE A 1 165 ? 63.581 12.436 -4.147 1.00 13.59 165 ILE A N 1
ATOM 2411 C CA . ILE A 1 165 ? 64.498 11.361 -4.509 1.00 12.74 165 ILE A CA 1
ATOM 2412 C C . ILE A 1 165 ? 63.784 10.016 -4.427 1.00 13.37 165 ILE A C 1
ATOM 2413 O O . ILE A 1 165 ? 62.805 9.857 -3.688 1.00 14.18 165 ILE A O 1
ATOM 2429 N N . THR A 1 166 ? 64.282 9.055 -5.194 1.00 14.49 166 THR A N 1
ATOM 2430 C CA . THR A 1 166 ? 63.804 7.679 -5.138 1.00 14.48 166 THR A CA 1
ATOM 2431 C C . THR A 1 166 ? 65.025 6.793 -4.958 1.00 14.89 166 THR A C 1
ATOM 2432 O O . THR A 1 166 ? 65.901 6.771 -5.818 1.00 16.24 166 THR A O 1
ATOM 2443 N N . LEU A 1 167 ? 65.087 6.060 -3.855 1.00 14.44 167 LEU A N 1
ATOM 2444 C CA . LEU A 1 167 ? 66.252 5.238 -3.564 1.00 15.31 167 LEU A CA 1
ATOM 2445 C C . LEU A 1 167 ? 66.308 3.983 -4.426 1.00 17.30 167 LEU A C 1
ATOM 2446 O O . LEU A 1 167 ? 65.277 3.405 -4.758 1.00 17.39 167 LEU A O 1
ATOM 2462 N N . GLU A 1 168 ? 67.527 3.566 -4.768 1.00 15.53 168 GLU A N 1
ATOM 2463 C CA . GLU A 1 168 ? 67.747 2.377 -5.589 1.00 17.78 168 GLU A CA 1
ATOM 2464 C C . GLU A 1 168 ? 68.664 1.346 -4.935 1.00 16.14 168 GLU A C 1
ATOM 2465 O O . GLU A 1 168 ? 68.391 0.146 -5.000 1.00 19.61 168 GLU A O 1
ATOM 2477 N N . GLN A 1 169 ? 69.757 1.794 -4.323 1.00 16.62 169 GLN A N 1
ATOM 2478 C CA . GLN A 1 169 ? 70.755 0.857 -3.808 1.00 15.41 169 GLN A CA 1
ATOM 2479 C C . GLN A 1 169 ? 71.638 1.522 -2.765 1.00 15.57 169 GLN A C 1
ATOM 2480 O O . GLN A 1 169 ? 71.672 2.746 -2.665 1.00 15.54 169 GLN A O 1
ATOM 2494 N N . PRO A 1 170 ? 72.359 0.728 -1.971 1.00 15.62 170 PRO A N 1
ATOM 2495 C CA . PRO A 1 170 ? 73.286 1.349 -1.023 1.00 16.72 170 PRO A CA 1
ATOM 2496 C C . PRO A 1 170 ? 74.368 2.156 -1.731 1.00 17.69 170 PRO A C 1
ATOM 2497 O O . PRO A 1 170 ? 74.773 1.796 -2.837 1.00 20.58 170 PRO A O 1
ATOM 2508 N N . VAL A 1 171 ? 74.814 3.243 -1.110 1.00 29.63 171 VAL A N 1
ATOM 2509 C CA . VAL A 1 171 ? 75.964 3.985 -1.610 1.00 29.29 171 VAL A CA 1
ATOM 2510 C C . VAL A 1 171 ? 77.163 3.040 -1.618 1.00 30.53 171 VAL A C 1
ATOM 2511 O O . VAL A 1 171 ? 77.504 2.475 -0.580 1.00 31.20 171 VAL A O 1
ATOM 2524 N N . PRO A 1 172 ? 77.802 2.856 -2.788 1.00 31.00 172 PRO A N 1
ATOM 2525 C CA . PRO A 1 172 ? 78.916 1.899 -2.833 1.00 32.41 172 PRO A CA 1
ATOM 2526 C C . PRO A 1 172 ? 80.072 2.255 -1.891 1.00 33.02 172 PRO A C 1
ATOM 2527 O O . PRO A 1 172 ? 80.609 1.371 -1.225 1.00 33.74 172 PRO A O 1
ATOM 2538 N N . ASP A 1 173 ? 80.441 3.531 -1.836 1.00 31.46 173 ASP A N 1
ATOM 2539 C CA . ASP A 1 173 ? 81.544 3.978 -0.989 1.00 31.73 173 ASP A CA 1
ATOM 2540 C C . ASP A 1 173 ? 81.108 5.151 -0.106 1.00 30.19 173 ASP A C 1
ATOM 2541 O O . ASP A 1 173 ? 81.351 6.314 -0.437 1.00 29.20 173 ASP A O 1
ATOM 2550 N N . PRO A 1 174 ? 80.455 4.849 1.030 1.00 30.24 174 PRO A N 1
ATOM 2551 C CA . PRO A 1 174 ? 79.935 5.913 1.901 1.00 29.10 174 PRO A CA 1
ATOM 2552 C C . PRO A 1 174 ? 81.021 6.813 2.466 1.00 31.80 174 PRO A C 1
ATOM 2553 O O . PRO A 1 174 ? 80.757 7.987 2.717 1.00 30.62 174 PRO A O 1
ATOM 2564 N N . ALA A 1 175 ? 82.216 6.265 2.664 1.00 35.00 175 ALA A N 1
ATOM 2565 C CA . ALA A 1 175 ? 83.324 7.030 3.228 1.00 36.43 175 ALA A CA 1
ATOM 2566 C C . ALA A 1 175 ? 83.689 8.212 2.332 1.00 38.44 175 ALA A C 1
ATOM 2567 O O . ALA A 1 175 ? 84.274 9.194 2.794 1.00 41.72 175 ALA A O 1
ATOM 2574 N N . ALA A 1 176 ? 83.328 8.113 1.055 1.00 33.47 176 ALA A N 1
ATOM 2575 C CA . ALA A 1 176 ? 83.677 9.128 0.067 1.00 34.70 176 ALA A CA 1
ATOM 2576 C C . ALA A 1 176 ? 82.557 10.141 -0.180 1.00 35.17 176 ALA A C 1
ATOM 2577 O O . ALA A 1 176 ? 82.680 10.993 -1.061 1.00 37.07 176 ALA A O 1
ATOM 2584 N N . LEU A 1 177 ? 81.470 10.058 0.585 1.00 27.25 177 LEU A N 1
ATOM 2585 C CA . LEU A 1 177 ? 80.384 11.027 0.448 1.00 26.40 177 LEU A CA 1
ATOM 2586 C C . LEU A 1 177 ? 80.845 12.415 0.854 1.00 27.91 177 LEU A C 1
ATOM 2587 O O . LEU A 1 177 ? 81.567 12.575 1.842 1.00 29.34 177 LEU A O 1
ATOM 2603 N N . MET A 1 178 ? 80.415 13.405 0.075 1.00 28.76 178 MET A N 1
ATOM 2604 C CA . MET A 1 178 ? 80.793 14.799 0.271 1.00 36.23 178 MET A CA 1
ATOM 2605 C C . MET A 1 178 ? 82.275 14.926 0.622 1.00 38.27 178 MET A C 1
ATOM 2606 O O . MET A 1 178 ? 82.639 15.611 1.576 1.00 39.25 178 MET A O 1
ATOM 2620 N N . SER A 1 179 ? 83.121 14.250 -0.153 1.00 41.30 179 SER A N 1
ATOM 2621 C CA . SER A 1 179 ? 84.553 14.185 0.133 1.00 36.94 179 SER A CA 1
ATOM 2622 C C . SER A 1 179 ? 85.259 15.529 -0.052 1.00 27.68 179 SER A C 1
ATOM 2623 O O . SER A 1 179 ? 86.355 15.731 0.467 1.00 33.76 179 SER A O 1
ATOM 2631 N N . ARG A 1 180 ? 84.645 16.436 -0.805 1.00 24.50 180 ARG A N 1
ATOM 2632 C CA . ARG A 1 180 ? 85.222 17.763 -0.999 1.00 22.02 180 ARG A CA 1
ATOM 2633 C C . ARG A 1 180 ? 85.086 18.566 0.276 1.00 21.33 180 ARG A C 1
ATOM 2634 O O . ARG A 1 180 ? 83.983 18.684 0.807 1.00 20.86 180 ARG A O 1
ATOM 2655 N N . PRO A 1 181 ? 86.191 19.150 0.757 1.00 21.36 181 PRO A N 1
ATOM 2656 C CA . PRO A 1 181 ? 86.036 20.022 1.919 1.00 21.79 181 PRO A CA 1
ATOM 2657 C C . PRO A 1 181 ? 85.221 21.261 1.579 1.00 19.76 181 PRO A C 1
ATOM 2658 O O . PRO A 1 181 ? 85.276 21.782 0.457 1.00 19.58 181 PRO A O 1
ATOM 2669 N N . VAL A 1 182 ? 84.447 21.717 2.549 1.00 19.30 182 VAL A N 1
ATOM 2670 C CA . VAL A 1 182 ? 83.622 22.894 2.375 1.00 18.55 182 VAL A CA 1
ATOM 2671 C C . VAL A 1 182 ? 84.413 24.160 2.685 1.00 18.15 182 VAL A C 1
ATOM 2672 O O . VAL A 1 182 ? 85.122 24.240 3.692 1.00 18.30 182 VAL A O 1
ATOM 2685 N N . ILE A 1 183 ? 84.282 25.139 1.792 1.00 17.74 183 ILE A N 1
ATOM 2686 C CA . ILE A 1 183 ? 84.855 26.464 1.970 1.00 17.34 183 ILE A CA 1
ATOM 2687 C C . ILE A 1 183 ? 83.744 27.462 2.263 1.00 16.84 183 ILE A C 1
ATOM 2688 O O . ILE A 1 183 ? 82.690 27.443 1.629 1.00 16.79 183 ILE A O 1
ATOM 2704 N N . ASN A 1 184 ? 84.000 28.318 3.247 1.00 16.59 184 ASN A N 1
ATOM 2705 C CA . ASN A 1 184 ? 83.067 29.346 3.666 1.00 16.28 184 ASN A CA 1
ATOM 2706 C C . ASN A 1 184 ? 83.786 30.674 3.827 1.00 16.00 184 ASN A C 1
ATOM 2707 O O . ASN A 1 184 ? 84.988 30.772 3.603 1.00 16.04 184 ASN A O 1
ATOM 2718 N N . LEU A 1 185 ? 83.028 31.692 4.213 1.00 17.44 185 LEU A N 1
ATOM 2719 C CA . LEU A 1 185 ? 83.544 33.044 4.361 1.00 16.32 185 LEU A CA 1
ATOM 2720 C C . LEU A 1 185 ? 83.007 33.646 5.657 1.00 15.64 185 LEU A C 1
ATOM 2721 O O . LEU A 1 185 ? 81.819 33.958 5.757 1.00 15.75 185 LEU A O 1
ATOM 2737 N N . ARG A 1 186 ? 83.871 33.763 6.664 1.00 15.70 186 ARG A N 1
ATOM 2738 C CA . ARG A 1 186 ? 83.549 34.524 7.866 1.00 15.84 186 ARG A CA 1
ATOM 2739 C C . ARG A 1 186 ? 83.516 35.995 7.486 1.00 15.64 186 ARG A C 1
ATOM 2740 O O . ARG A 1 186 ? 84.476 36.522 6.919 1.00 15.42 186 ARG A O 1
ATOM 2761 N N . HIS A 1 187 ? 82.413 36.651 7.814 1.00 15.84 187 HIS A N 1
ATOM 2762 C CA . HIS A 1 187 ? 82.180 38.020 7.384 1.00 15.82 187 HIS A CA 1
ATOM 2763 C C . HIS A 1 187 ? 81.336 38.762 8.409 1.00 16.92 187 HIS A C 1
ATOM 2764 O O . HIS A 1 187 ? 80.245 38.325 8.753 1.00 19.59 187 HIS A O 1
ATOM 2778 N N . PHE A 1 188 ? 81.855 39.881 8.906 1.00 16.31 188 PHE A N 1
ATOM 2779 C CA . PHE A 1 188 ? 81.145 40.687 9.889 1.00 16.86 188 PHE A CA 1
ATOM 2780 C C . PHE A 1 188 ? 81.429 42.142 9.566 1.00 16.90 188 PHE A C 1
ATOM 2781 O O . PHE A 1 188 ? 82.582 42.564 9.625 1.00 16.60 188 PHE A O 1
ATOM 2798 N N . PRO A 1 189 ? 80.391 42.906 9.189 1.00 14.14 189 PRO A N 1
ATOM 2799 C CA . PRO A 1 189 ? 80.660 44.270 8.722 1.00 15.72 189 PRO A CA 1
ATOM 2800 C C . PRO A 1 189 ? 80.882 45.301 9.815 1.00 15.99 189 PRO A C 1
ATOM 2801 O O . PRO A 1 189 ? 80.664 45.036 10.997 1.00 15.76 189 PRO A O 1
ATOM 2812 N N . ARG A 1 190 ? 81.341 46.473 9.395 1.00 17.06 190 ARG A N 1
ATOM 2813 C CA . ARG A 1 190 ? 81.409 47.635 10.266 1.00 16.34 190 ARG A CA 1
ATOM 2814 C C . ARG A 1 190 ? 80.260 48.590 9.972 1.00 16.42 190 ARG A C 1
ATOM 2815 O O . ARG A 1 190 ? 79.778 48.684 8.828 1.00 16.98 190 ARG A O 1
ATOM 2836 N N . LEU A 1 191 ? 79.838 49.306 11.008 1.00 16.72 191 LEU A N 1
ATOM 2837 C CA . LEU A 1 191 ? 78.766 50.289 10.892 1.00 17.72 191 LEU A CA 1
ATOM 2838 C C . LEU A 1 191 ? 79.264 51.731 11.043 1.00 17.77 191 LEU A C 1
ATOM 2839 O O . LEU A 1 191 ? 78.551 52.675 10.691 1.00 18.09 191 LEU A O 1
ATOM 2855 N N . ALA A 1 192 ? 80.479 51.900 11.563 1.00 18.21 192 ALA A N 1
ATOM 2856 C CA . ALA A 1 192 ? 81.091 53.221 11.667 1.00 19.08 192 ALA A CA 1
ATOM 2857 C C . ALA A 1 192 ? 81.055 53.918 10.313 1.00 19.35 192 ALA A C 1
ATOM 2858 O O . ALA A 1 192 ? 81.399 53.328 9.291 1.00 19.93 192 ALA A O 1
ATOM 2865 N N . ALA A 1 193 ? 80.633 55.178 10.323 1.00 20.85 193 ALA A N 1
ATOM 2866 C CA . ALA A 1 193 ? 80.499 55.943 9.095 1.00 21.88 193 ALA A CA 1
ATOM 2867 C C . ALA A 1 193 ? 81.822 55.937 8.344 1.00 24.06 193 ALA A C 1
ATOM 2868 O O . ALA A 1 193 ? 82.885 56.096 8.948 1.00 23.69 193 ALA A O 1
ATOM 2875 N N . GLY A 1 194 ? 81.747 55.727 7.031 1.00 23.37 194 GLY A N 1
ATOM 2876 C CA . GLY A 1 194 ? 82.929 55.687 6.192 1.00 23.91 194 GLY A CA 1
ATOM 2877 C C . GLY A 1 194 ? 83.485 54.287 6.026 1.00 25.62 194 GLY A C 1
ATOM 2878 O O . GLY A 1 194 ? 84.318 54.056 5.149 1.00 28.70 194 GLY A O 1
ATOM 2882 N N . GLN A 1 195 ? 83.020 53.351 6.851 1.00 20.63 195 GLN A N 1
ATOM 2883 C CA . GLN A 1 195 ? 83.583 51.999 6.859 1.00 22.14 195 GLN A CA 1
ATOM 2884 C C . GLN A 1 195 ? 82.598 50.899 6.475 1.00 20.48 195 GLN A C 1
ATOM 2885 O O . GLN A 1 195 ? 82.839 49.720 6.735 1.00 20.35 195 GLN A O 1
ATOM 2899 N N . HIS A 1 196 ? 81.491 51.267 5.844 1.00 19.06 196 HIS A N 1
ATOM 2900 C CA . HIS A 1 196 ? 80.472 50.274 5.521 1.00 18.08 196 HIS A CA 1
ATOM 2901 C C . HIS A 1 196 ? 80.953 49.259 4.486 1.00 19.70 196 HIS A C 1
ATOM 2902 O O . HIS A 1 196 ? 80.364 48.194 4.345 1.00 21.84 196 HIS A O 1
ATOM 2916 N N . ASP A 1 197 ? 82.040 49.578 3.789 1.00 21.54 197 ASP A N 1
ATOM 2917 C CA . ASP A 1 197 ? 82.631 48.671 2.808 1.00 24.08 197 ASP A CA 1
ATOM 2918 C C . ASP A 1 197 ? 83.953 48.093 3.312 1.00 22.43 197 ASP A C 1
ATOM 2919 O O . ASP A 1 197 ? 84.723 47.527 2.529 1.00 25.27 197 ASP A O 1
ATOM 2928 N N . GLN A 1 198 ? 84.212 48.248 4.609 1.00 20.52 198 GLN A N 1
ATOM 2929 C CA . GLN A 1 198 ? 85.451 47.779 5.228 1.00 21.08 198 GLN A CA 1
ATOM 2930 C C . GLN A 1 198 ? 85.101 46.847 6.380 1.00 21.28 198 GLN A C 1
ATOM 2931 O O . GLN A 1 198 ? 85.190 47.239 7.547 1.00 21.48 198 GLN A O 1
ATOM 2945 N N . PRO A 1 199 ? 84.690 45.610 6.065 1.00 20.04 199 PRO A N 1
ATOM 2946 C CA . PRO A 1 199 ? 84.240 44.721 7.142 1.00 18.47 199 PRO A CA 1
ATOM 2947 C C . PRO A 1 199 ? 85.333 44.412 8.167 1.00 17.65 199 PRO A C 1
ATOM 2948 O O . PRO A 1 199 ? 86.518 44.354 7.842 1.00 19.76 199 PRO A O 1
ATOM 2959 N N . ALA A 1 200 ? 84.919 44.218 9.412 1.00 16.80 200 ALA A N 1
ATOM 2960 C CA . ALA A 1 200 ? 85.845 43.939 10.508 1.00 17.53 200 ALA A CA 1
ATOM 2961 C C . ALA A 1 200 ? 86.411 42.532 10.403 1.00 17.88 200 ALA A C 1
ATOM 2962 O O . ALA A 1 200 ? 87.578 42.291 10.745 1.00 20.31 200 ALA A O 1
ATOM 2969 N N . VAL A 1 201 ? 85.572 41.610 9.941 1.00 15.85 201 VAL A N 1
ATOM 2970 C CA . VAL A 1 201 ? 85.977 40.233 9.682 1.00 17.23 201 VAL A CA 1
ATOM 2971 C C . VAL A 1 201 ? 85.632 39.910 8.234 1.00 15.41 201 VAL A C 1
ATOM 2972 O O . VAL A 1 201 ? 84.513 40.159 7.795 1.00 15.57 201 VAL A O 1
ATOM 2985 N N . HIS A 1 202 ? 86.591 39.374 7.495 1.00 15.49 202 HIS A N 1
ATOM 2986 C CA . HIS A 1 202 ? 86.368 38.982 6.116 1.00 15.31 202 HIS A CA 1
ATOM 2987 C C . HIS A 1 202 ? 87.458 38.006 5.734 1.00 16.91 202 HIS A C 1
ATOM 2988 O O . HIS A 1 202 ? 88.538 38.405 5.314 1.00 19.03 202 HIS A O 1
ATOM 3002 N N . GLU A 1 203 ? 87.186 36.718 5.905 1.00 17.55 203 GLU A N 1
ATOM 3003 C CA . GLU A 1 203 ? 88.216 35.721 5.662 1.00 17.71 203 GLU A CA 1
ATOM 3004 C C . GLU A 1 203 ? 87.648 34.401 5.173 1.00 15.51 203 GLU A C 1
ATOM 3005 O O . GLU A 1 203 ? 86.641 33.916 5.674 1.00 16.49 203 GLU A O 1
ATOM 3017 N N . LEU A 1 204 ? 88.307 33.850 4.167 1.00 18.16 204 LEU A N 1
ATOM 3018 C CA . LEU A 1 204 ? 87.984 32.536 3.651 1.00 17.32 204 LEU A CA 1
ATOM 3019 C C . LEU A 1 204 ? 88.443 31.499 4.647 1.00 15.58 204 LEU A C 1
ATOM 3020 O O . LEU A 1 204 ? 89.561 31.589 5.162 1.00 17.65 204 LEU A O 1
ATOM 3036 N N . VAL A 1 205 ? 87.601 30.502 4.872 1.00 15.02 205 VAL A N 1
ATOM 3037 C CA . VAL A 1 205 ? 87.891 29.440 5.812 1.00 16.04 205 VAL A CA 1
ATOM 3038 C C . VAL A 1 205 ? 87.535 28.097 5.203 1.00 18.26 205 VAL A C 1
ATOM 3039 O O . VAL A 1 205 ? 86.719 28.013 4.271 1.00 16.65 205 VAL A O 1
ATOM 3052 N N . MET A 1 206 ? 88.172 27.055 5.717 1.00 15.26 206 MET A N 1
ATOM 3053 C CA . MET A 1 206 ? 87.807 25.687 5.401 1.00 16.30 206 MET A CA 1
ATOM 3054 C C . MET A 1 206 ? 87.216 25.030 6.634 1.00 14.78 206 MET A C 1
ATOM 3055 O O . MET A 1 206 ? 87.798 25.085 7.725 1.00 15.59 206 MET A O 1
ATOM 3069 N N . SER A 1 207 ? 86.043 24.432 6.450 1.00 14.54 207 SER A N 1
ATOM 3070 C CA . SER A 1 207 ? 85.361 23.707 7.500 1.00 13.99 207 SER A CA 1
ATOM 3071 C C . SER A 1 207 ? 86.224 22.545 7.969 1.00 16.06 207 SER A C 1
ATOM 3072 O O . SER A 1 207 ? 86.801 21.818 7.161 1.00 18.74 207 SER A O 1
ATOM 3080 N N . VAL A 1 208 ? 86.323 22.399 9.287 1.00 16.47 208 VAL A N 1
ATOM 3081 C CA . VAL A 1 208 ? 87.048 21.299 9.909 1.00 17.34 208 VAL A CA 1
ATOM 3082 C C . VAL A 1 208 ? 86.052 20.497 10.737 1.00 14.80 208 VAL A C 1
ATOM 3083 O O . VAL A 1 208 ? 85.405 21.040 11.640 1.00 16.81 208 VAL A O 1
ATOM 3096 N N . LEU A 1 209 ? 85.919 19.217 10.408 1.00 17.53 209 LEU A N 1
ATOM 3097 C CA . LEU A 1 209 ? 84.968 18.328 11.073 1.00 16.15 209 LEU A CA 1
ATOM 3098 C C . LEU A 1 209 ? 85.721 17.223 11.792 1.00 17.42 209 LEU A C 1
ATOM 3099 O O . LEU A 1 209 ? 86.629 16.616 11.221 1.00 19.75 209 LEU A O 1
ATOM 3115 N N . ASP A 1 210 ? 85.357 16.974 13.048 1.00 14.80 210 ASP A N 1
ATOM 3116 C CA . ASP A 1 210 ? 85.993 15.932 13.850 1.00 16.88 210 ASP A CA 1
ATOM 3117 C C . ASP A 1 210 ? 85.124 14.682 13.904 1.00 18.85 210 ASP A C 1
ATOM 3118 O O . ASP A 1 210 ? 83.908 14.776 14.047 1.00 16.00 210 ASP A O 1
ATOM 3127 N N . ASP A 1 211 ? 85.754 13.518 13.803 1.00 19.16 211 ASP A N 1
ATOM 3128 C CA . ASP A 1 211 ? 85.094 12.234 14.042 1.00 19.87 211 ASP A CA 1
ATOM 3129 C C . ASP A 1 211 ? 83.890 12.014 13.129 1.00 17.81 211 ASP A C 1
ATOM 3130 O O . ASP A 1 211 ? 82.864 11.482 13.567 1.00 21.35 211 ASP A O 1
ATOM 3139 N N . THR A 1 212 ? 84.012 12.414 11.869 1.00 15.76 212 THR A N 1
ATOM 3140 C CA . THR A 1 212 ? 82.920 12.271 10.916 1.00 15.45 212 THR A CA 1
ATOM 3141 C C . THR A 1 212 ? 82.517 10.816 10.731 1.00 19.26 212 THR A C 1
ATOM 3142 O O . THR A 1 212 ? 83.360 9.924 10.612 1.00 19.60 212 THR A O 1
ATOM 3153 N N . ALA A 1 213 ? 81.209 10.596 10.706 1.00 16.24 213 ALA A N 1
ATOM 3154 C CA . ALA A 1 213 ? 80.636 9.272 10.498 1.00 16.98 213 ALA A CA 1
ATOM 3155 C C . ALA A 1 213 ? 79.401 9.386 9.626 1.00 16.93 213 ALA A C 1
ATOM 3156 O O . ALA A 1 213 ? 78.623 10.340 9.741 1.00 15.23 213 ALA A O 1
ATOM 3163 N N . VAL A 1 214 ? 79.229 8.403 8.751 1.00 18.29 214 VAL A N 1
ATOM 3164 C CA . VAL A 1 214 ? 78.029 8.262 7.954 1.00 17.89 214 VAL A CA 1
ATOM 3165 C C . VAL A 1 214 ? 77.484 6.863 8.163 1.00 18.52 214 VAL A C 1
ATOM 3166 O O . VAL A 1 214 ? 78.236 5.917 8.394 1.00 21.82 214 VAL A O 1
ATOM 3179 N N . SER A 1 215 ? 76.168 6.737 8.094 1.00 16.15 215 SER A N 1
ATOM 3180 C CA . SER A 1 215 ? 75.532 5.431 8.155 1.00 16.07 215 SER A CA 1
ATOM 3181 C C . SER A 1 215 ? 74.281 5.405 7.281 1.00 15.37 215 SER A C 1
ATOM 3182 O O . SER A 1 215 ? 73.753 6.453 6.884 1.00 14.24 215 SER A O 1
ATOM 3190 N N . ASP A 1 216 ? 73.825 4.195 6.982 1.00 16.35 216 ASP A N 1
ATOM 3191 C CA . ASP A 1 216 ? 72.553 3.969 6.315 1.00 15.20 216 ASP A CA 1
ATOM 3192 C C . ASP A 1 216 ? 72.470 4.739 5.000 1.00 16.45 216 ASP A C 1
ATOM 3193 O O . ASP A 1 216 ? 71.453 5.359 4.698 1.00 17.40 216 ASP A O 1
ATOM 3202 N N . ALA A 1 217 ? 73.543 4.698 4.217 1.00 15.39 217 ALA A N 1
ATOM 3203 C CA . ALA A 1 217 ? 73.630 5.535 3.025 1.00 14.74 217 ALA A CA 1
ATOM 3204 C C . ALA A 1 217 ? 73.075 4.837 1.786 1.00 14.21 217 ALA A C 1
ATOM 3205 O O . ALA A 1 217 ? 73.459 3.705 1.462 1.00 14.67 217 ALA A O 1
ATOM 3212 N N . TRP A 1 218 ? 72.160 5.525 1.107 1.00 14.31 218 TRP A N 1
ATOM 3213 C CA . TRP A 1 218 ? 71.484 5.020 -0.082 1.00 15.05 218 TRP A CA 1
ATOM 3214 C C . TRP A 1 218 ? 71.608 6.040 -1.184 1.00 12.73 218 TRP A C 1
ATOM 3215 O O . TRP A 1 218 ? 71.680 7.240 -0.914 1.00 14.02 218 TRP A O 1
ATOM 3236 N N . VAL A 1 219 ? 71.608 5.558 -2.418 1.00 14.38 219 VAL A N 1
ATOM 3237 C CA . VAL A 1 219 ? 71.660 6.406 -3.600 1.00 14.23 219 VAL A CA 1
ATOM 3238 C C . VAL A 1 219 ? 70.525 6.013 -4.546 1.00 16.60 219 VAL A C 1
ATOM 3239 O O . VAL A 1 219 ? 70.042 4.882 -4.525 1.00 15.49 219 VAL A O 1
ATOM 3252 N N . GLY A 1 220 ? 70.085 6.966 -5.354 1.00 14.60 220 GLY A N 1
ATOM 3253 C CA . GLY A 1 220 ? 69.038 6.728 -6.320 1.00 15.13 220 GLY A CA 1
ATOM 3254 C C . GLY A 1 220 ? 68.887 7.893 -7.275 1.00 14.76 220 GLY A C 1
ATOM 3255 O O . GLY A 1 220 ? 69.865 8.565 -7.616 1.00 16.72 220 GLY A O 1
ATOM 3259 N N . THR A 1 221 ? 67.658 8.116 -7.724 1.00 15.23 221 THR A N 1
ATOM 3260 C CA . THR A 1 221 ? 67.365 9.165 -8.691 1.00 14.41 221 THR A CA 1
ATOM 3261 C C . THR A 1 221 ? 66.875 10.405 -7.968 1.00 14.13 221 THR A C 1
ATOM 3262 O O . THR A 1 221 ? 66.538 10.354 -6.777 1.00 15.54 221 THR A O 1
ATOM 3273 N N . ALA A 1 222 ? 66.828 11.526 -8.678 1.00 14.47 222 ALA A N 1
ATOM 3274 C CA . ALA A 1 222 ? 66.430 12.783 -8.057 1.00 14.86 222 ALA A CA 1
ATOM 3275 C C . ALA A 1 222 ? 65.793 13.767 -9.015 1.00 13.64 222 ALA A C 1
ATOM 3276 O O . ALA A 1 222 ? 66.073 13.762 -10.207 1.00 16.66 222 ALA A O 1
ATOM 3283 N N . ASP A 1 223 ? 64.934 14.607 -8.449 1.00 15.15 223 ASP A N 1
ATOM 3284 C CA . ASP A 1 223 ? 64.361 15.771 -9.108 1.00 15.34 223 ASP A CA 1
ATOM 3285 C C . ASP A 1 223 ? 64.604 16.959 -8.186 1.00 15.43 223 ASP A C 1
ATOM 3286 O O . ASP A 1 223 ? 64.504 16.833 -6.958 1.00 16.92 223 ASP A O 1
ATOM 3295 N N . LEU A 1 224 ? 64.909 18.115 -8.755 1.00 14.61 224 LEU A N 1
ATOM 3296 C CA . LEU A 1 224 ? 65.169 19.310 -7.974 1.00 13.78 224 LEU A CA 1
ATOM 3297 C C . LEU A 1 224 ? 64.878 20.542 -8.802 1.00 12.92 224 LEU A C 1
ATOM 3298 O O . LEU A 1 224 ? 65.204 20.582 -9.969 1.00 14.87 224 LEU A O 1
ATOM 3314 N N . ALA A 1 225 ? 64.265 21.541 -8.178 1.00 13.14 225 ALA A N 1
ATOM 3315 C CA . ALA A 1 225 ? 64.112 22.857 -8.777 1.00 13.73 225 ALA A CA 1
ATOM 3316 C C . ALA A 1 225 ? 64.303 23.928 -7.718 1.00 13.99 225 ALA A C 1
ATOM 3317 O O . ALA A 1 225 ? 63.902 23.759 -6.560 1.00 13.23 225 ALA A O 1
ATOM 3324 N N . PHE A 1 226 ? 64.934 25.023 -8.125 1.00 13.89 226 PHE A N 1
ATOM 3325 C CA . PHE A 1 226 ? 64.977 26.244 -7.341 1.00 12.60 226 PHE A CA 1
ATOM 3326 C C . PHE A 1 226 ? 63.942 27.212 -7.914 1.00 14.79 226 PHE A C 1
ATOM 3327 O O . PHE A 1 226 ? 63.788 27.317 -9.130 1.00 16.89 226 PHE A O 1
ATOM 3344 N N . LEU A 1 227 ? 63.239 27.926 -7.046 1.00 13.31 227 LEU A N 1
ATOM 3345 C CA . LEU A 1 227 ? 62.168 28.826 -7.474 1.00 14.42 227 LEU A CA 1
ATOM 3346 C C . LEU A 1 227 ? 62.568 30.274 -7.221 1.00 13.55 227 LEU A C 1
ATOM 3347 O O . LEU A 1 227 ? 63.065 30.592 -6.141 1.00 14.64 227 LEU A O 1
ATOM 3363 N N . PRO A 1 228 ? 62.350 31.163 -8.199 1.00 14.46 228 PRO A N 1
ATOM 3364 C CA . PRO A 1 228 ? 62.616 32.579 -7.963 1.00 14.53 228 PRO A CA 1
ATOM 3365 C C . PRO A 1 228 ? 61.815 33.108 -6.778 1.00 14.25 228 PRO A C 1
ATOM 3366 O O . PRO A 1 228 ? 60.654 32.736 -6.584 1.00 15.65 228 PRO A O 1
ATOM 3377 N N . ALA A 1 229 ? 62.458 33.961 -5.988 1.00 14.07 229 ALA A N 1
ATOM 3378 C CA . ALA A 1 229 ? 61.859 34.561 -4.807 1.00 13.87 229 ALA A CA 1
ATOM 3379 C C . ALA A 1 229 ? 62.404 35.961 -4.619 1.00 13.91 229 ALA A C 1
ATOM 3380 O O . ALA A 1 229 ? 63.576 36.216 -4.886 1.00 16.52 229 ALA A O 1
ATOM 3387 N N . HIS A 1 230 ? 61.557 36.874 -4.155 1.00 13.85 230 HIS A N 1
ATOM 3388 C CA . HIS A 1 230 ? 62.021 38.205 -3.826 1.00 15.09 230 HIS A CA 1
ATOM 3389 C C . HIS A 1 230 ? 63.074 38.108 -2.722 1.00 14.62 230 HIS A C 1
ATOM 3390 O O . HIS A 1 230 ? 62.888 37.393 -1.733 1.00 15.30 230 HIS A O 1
ATOM 3404 N N . GLY A 1 231 ? 64.179 38.828 -2.882 1.00 16.57 231 GLY A N 1
ATOM 3405 C CA . GLY A 1 231 ? 65.191 38.905 -1.846 1.00 16.10 231 GLY A CA 1
ATOM 3406 C C . GLY A 1 231 ? 66.084 37.686 -1.763 1.00 14.75 231 GLY A C 1
ATOM 3407 O O . GLY A 1 231 ? 66.811 37.525 -0.785 1.00 14.54 231 GLY A O 1
ATOM 3411 N N . GLU A 1 232 ? 66.025 36.834 -2.782 1.00 13.67 232 GLU A N 1
ATOM 3412 C CA . GLU A 1 232 ? 66.847 35.626 -2.841 1.00 13.71 232 GLU A CA 1
ATOM 3413 C C . GLU A 1 232 ? 67.519 35.525 -4.203 1.00 14.01 232 GLU A C 1
ATOM 3414 O O . GLU A 1 232 ? 67.012 36.039 -5.196 1.00 15.12 232 GLU A O 1
ATOM 3426 N N . GLU A 1 233 ? 68.651 34.825 -4.247 1.00 14.00 233 GLU A N 1
ATOM 3427 C CA . GLU A 1 233 ? 69.391 34.622 -5.488 1.00 13.21 233 GLU A CA 1
ATOM 3428 C C . GLU A 1 233 ? 69.663 33.147 -5.803 1.00 14.90 233 GLU A C 1
ATOM 3429 O O . GLU A 1 233 ? 70.331 32.831 -6.783 1.00 14.52 233 GLU A O 1
ATOM 3441 N N . LEU A 1 234 ? 69.118 32.245 -4.991 1.00 14.20 234 LEU A N 1
ATOM 3442 C CA . LEU A 1 234 ? 69.330 30.814 -5.204 1.00 13.63 234 LEU A CA 1
ATOM 3443 C C . LEU A 1 234 ? 68.914 30.383 -6.615 1.00 13.93 234 LEU A C 1
ATOM 3444 O O . LEU A 1 234 ? 69.631 29.641 -7.296 1.00 13.93 234 LEU A O 1
ATOM 3460 N N . ALA A 1 235 ? 67.763 30.852 -7.075 1.00 13.81 235 ALA A N 1
ATOM 3461 C CA . ALA A 1 235 ? 67.250 30.410 -8.365 1.00 14.61 235 ALA A CA 1
ATOM 3462 C C . ALA A 1 235 ? 68.016 30.976 -9.557 1.00 14.08 235 ALA A C 1
ATOM 3463 O O . ALA A 1 235 ? 67.765 30.587 -10.690 1.00 16.11 235 ALA A O 1
ATOM 3470 N N . ASP A 1 236 ? 68.958 31.878 -9.296 1.00 14.77 236 ASP A N 1
ATOM 3471 C CA . ASP A 1 236 ? 69.887 32.346 -10.314 1.00 15.32 236 ASP A CA 1
ATOM 3472 C C . ASP A 1 236 ? 71.006 31.321 -10.571 1.00 15.12 236 ASP A C 1
ATOM 3473 O O . ASP A 1 236 ? 71.893 31.554 -11.407 1.00 17.73 236 ASP A O 1
ATOM 3482 N N . LEU A 1 237 ? 70.925 30.187 -9.882 1.00 15.63 237 LEU A N 1
ATOM 3483 C CA . LEU A 1 237 ? 71.686 28.976 -10.188 1.00 15.22 237 LEU A CA 1
ATOM 3484 C C . LEU A 1 237 ? 70.693 27.925 -10.673 1.00 14.86 237 LEU A C 1
ATOM 3485 O O . LEU A 1 237 ? 70.460 26.928 -9.994 1.00 14.98 237 LEU A O 1
ATOM 3501 N N . PRO A 1 238 ? 70.106 28.135 -11.858 1.00 15.51 238 PRO A N 1
ATOM 3502 C CA . PRO A 1 238 ? 69.036 27.225 -12.277 1.00 15.33 238 PRO A CA 1
ATOM 3503 C C . PRO A 1 238 ? 69.481 25.778 -12.411 1.00 14.99 238 PRO A C 1
ATOM 3504 O O . PRO A 1 238 ? 70.571 25.506 -12.892 1.00 15.30 238 PRO A O 1
ATOM 3515 N N . VAL A 1 239 ? 68.634 24.856 -11.985 1.00 15.10 239 VAL A N 1
ATOM 3516 C CA . VAL A 1 239 ? 68.924 23.445 -12.175 1.00 14.64 239 VAL A CA 1
ATOM 3517 C C . VAL A 1 239 ? 68.667 23.089 -13.637 1.00 15.24 239 VAL A C 1
ATOM 3518 O O . VAL A 1 239 ? 67.522 23.059 -14.090 1.00 17.67 239 VAL A O 1
ATOM 3531 N N . ARG A 1 240 ? 69.736 22.853 -14.384 1.00 15.78 240 ARG A N 1
ATOM 3532 C CA . ARG A 1 240 ? 69.630 22.447 -15.780 1.00 16.75 240 ARG A CA 1
ATOM 3533 C C . ARG A 1 240 ? 69.392 20.949 -15.904 1.00 16.88 240 ARG A C 1
ATOM 3534 O O . ARG A 1 240 ? 68.740 20.485 -16.840 1.00 18.69 240 ARG A O 1
ATOM 3555 N N . ARG A 1 241 ? 69.954 20.188 -14.977 1.00 16.34 241 ARG A N 1
ATOM 3556 C CA . ARG A 1 241 ? 69.646 18.769 -14.872 1.00 18.51 241 ARG A CA 1
ATOM 3557 C C . ARG A 1 241 ? 70.067 18.272 -13.502 1.00 16.74 241 ARG A C 1
ATOM 3558 O O . ARG A 1 241 ? 70.857 18.911 -12.801 1.00 15.95 241 ARG A O 1
ATOM 3579 N N . THR A 1 242 ? 69.498 17.146 -13.098 1.00 17.68 242 THR A N 1
ATOM 3580 C CA . THR A 1 242 ? 69.840 16.552 -11.815 1.00 18.77 242 THR A CA 1
ATOM 3581 C C . THR A 1 242 ? 70.639 15.279 -12.027 1.00 22.23 242 THR A C 1
ATOM 3582 O O . THR A 1 242 ? 70.519 14.604 -13.057 1.00 25.98 242 THR A O 1
ATOM 3593 N N . GLY A 1 243 ? 71.482 14.977 -11.050 1.00 19.94 243 GLY A N 1
ATOM 3594 C CA . GLY A 1 243 ? 72.209 13.732 -11.018 1.00 19.43 243 GLY A CA 1
ATOM 3595 C C . GLY A 1 243 ? 71.615 12.855 -9.935 1.00 21.90 243 GLY A C 1
ATOM 3596 O O . GLY A 1 243 ? 70.394 12.719 -9.830 1.00 22.82 243 GLY A O 1
ATOM 3600 N N . LYS A 1 244 ? 72.483 12.290 -9.109 1.00 17.76 244 LYS A N 1
ATOM 3601 C CA . LYS A 1 244 ? 72.075 11.319 -8.104 1.00 18.48 244 LYS A CA 1
ATOM 3602 C C . LYS A 1 244 ? 71.322 11.947 -6.937 1.00 15.77 244 LYS A C 1
ATOM 3603 O O . LYS A 1 244 ? 71.573 13.090 -6.549 1.00 15.82 244 LYS A O 1
ATOM 3622 N N . GLY A 1 245 ? 70.387 11.179 -6.376 1.00 15.25 245 GLY A N 1
ATOM 3623 C CA . GLY A 1 245 ? 69.791 11.492 -5.092 1.00 14.65 245 GLY A CA 1
ATOM 3624 C C . GLY A 1 245 ? 70.438 10.633 -4.024 1.00 14.43 245 GLY A C 1
ATOM 3625 O O . GLY A 1 245 ? 70.863 9.517 -4.321 1.00 15.34 245 GLY A O 1
ATOM 3629 N N . PHE A 1 246 ? 70.505 11.141 -2.797 1.00 13.68 246 PHE A N 1
ATOM 3630 C CA . PHE A 1 246 ? 71.170 10.452 -1.693 1.00 13.79 246 PHE A CA 1
ATOM 3631 C C . PHE A 1 246 ? 70.363 10.573 -0.421 1.00 14.11 246 PHE A C 1
ATOM 3632 O O . PHE A 1 246 ? 69.706 11.580 -0.182 1.00 13.47 246 PHE A O 1
ATOM 3649 N N . HIS A 1 247 ? 70.476 9.564 0.430 1.00 14.02 247 HIS A N 1
ATOM 3650 C CA . HIS A 1 247 ? 69.883 9.594 1.748 1.00 13.90 247 HIS A CA 1
ATOM 3651 C C . HIS A 1 247 ? 70.858 8.943 2.705 1.00 14.13 247 HIS A C 1
ATOM 3652 O O . HIS A 1 247 ? 71.268 7.808 2.481 1.00 15.00 247 HIS A O 1
ATOM 3666 N N . PHE A 1 248 ? 71.237 9.644 3.768 1.00 13.75 248 PHE A N 1
ATOM 3667 C CA . PHE A 1 248 ? 72.173 9.085 4.735 1.00 13.74 248 PHE A CA 1
ATOM 3668 C C . PHE A 1 248 ? 72.130 9.805 6.066 1.00 13.74 248 PHE A C 1
ATOM 3669 O O . PHE A 1 248 ? 71.690 10.941 6.138 1.00 12.95 248 PHE A O 1
ATOM 3686 N N . ASP A 1 249 ? 72.579 9.125 7.118 1.00 13.72 249 ASP A N 1
ATOM 3687 C CA . ASP A 1 249 ? 72.809 9.756 8.409 1.00 14.58 249 ASP A CA 1
ATOM 3688 C C . ASP A 1 249 ? 74.243 10.277 8.446 1.00 14.31 249 ASP A C 1
ATOM 3689 O O . ASP A 1 249 ? 75.152 9.678 7.853 1.00 16.14 249 ASP A O 1
ATOM 3698 N N . LEU A 1 250 ? 74.437 11.367 9.178 1.00 13.18 250 LEU A N 1
ATOM 3699 C CA . LEU A 1 250 ? 75.714 12.072 9.244 1.00 13.94 250 LEU A CA 1
ATOM 3700 C C . LEU A 1 250 ? 75.937 12.565 10.672 1.00 14.40 250 LEU A C 1
ATOM 3701 O O . LEU A 1 250 ? 75.020 13.085 11.306 1.00 14.63 250 LEU A O 1
ATOM 3717 N N . ALA A 1 251 ? 77.151 12.378 11.184 1.00 13.93 251 ALA A N 1
ATOM 3718 C CA . ALA A 1 251 ? 77.511 12.867 12.513 1.00 14.70 251 ALA A CA 1
ATOM 3719 C C . ALA A 1 251 ? 78.933 13.404 12.486 1.00 14.23 251 ALA A C 1
ATOM 3720 O O . ALA A 1 251 ? 79.784 12.890 11.760 1.00 15.78 251 ALA A O 1
ATOM 3727 N N . TYR A 1 252 ? 79.174 14.456 13.263 1.00 13.74 252 TYR A N 1
ATOM 3728 C CA . TYR A 1 252 ? 80.518 14.979 13.463 1.00 13.52 252 TYR A CA 1
ATOM 3729 C C . TYR A 1 252 ? 80.503 15.960 14.617 1.00 14.46 252 TYR A C 1
ATOM 3730 O O . TYR A 1 252 ? 79.447 16.304 15.135 1.00 15.34 252 TYR A O 1
ATOM 3748 N N . THR A 1 253 ? 81.695 16.396 15.001 1.00 15.67 253 THR A N 1
ATOM 3749 C CA . THR A 1 253 ? 81.893 17.389 16.036 1.00 14.10 253 THR A CA 1
ATOM 3750 C C . THR A 1 253 ? 82.703 18.548 15.459 1.00 14.29 253 THR A C 1
ATOM 3751 O O . THR A 1 253 ? 83.582 18.347 14.618 1.00 15.72 253 THR A O 1
ATOM 3762 N N . VAL A 1 254 ? 82.389 19.758 15.911 1.00 15.51 254 VAL A N 1
ATOM 3763 C CA . VAL A 1 254 ? 83.150 20.943 15.525 1.00 16.16 254 VAL A CA 1
ATOM 3764 C C . VAL A 1 254 ? 83.851 21.548 16.734 1.00 14.81 254 VAL A C 1
ATOM 3765 O O . VAL A 1 254 ? 83.215 21.817 17.761 1.00 15.63 254 VAL A O 1
ATOM 3778 N N . THR A 1 255 ? 85.166 21.724 16.592 1.00 14.75 255 THR A N 1
ATOM 3779 C CA . THR A 1 255 ? 86.001 22.359 17.613 1.00 15.49 255 THR A CA 1
ATOM 3780 C C . THR A 1 255 ? 87.001 23.366 17.034 1.00 16.07 255 THR A C 1
ATOM 3781 O O . THR A 1 255 ? 87.701 24.053 17.788 1.00 17.24 255 THR A O 1
ATOM 3792 N N . ASP A 1 256 ? 87.075 23.446 15.710 1.00 15.87 256 ASP A N 1
ATOM 3793 C CA . ASP A 1 256 ? 88.160 24.153 15.039 1.00 16.38 256 ASP A CA 1
ATOM 3794 C C . ASP A 1 256 ? 87.634 24.684 13.699 1.00 15.96 256 ASP A C 1
ATOM 3795 O O . ASP A 1 256 ? 86.514 24.370 13.287 1.00 15.61 256 ASP A O 1
ATOM 3804 N N . LEU A 1 257 ? 88.442 25.512 13.048 1.00 16.70 257 LEU A N 1
ATOM 3805 C CA . LEU A 1 257 ? 88.111 26.105 11.759 1.00 16.55 257 LEU A CA 1
ATOM 3806 C C . LEU A 1 257 ? 89.428 26.595 11.189 1.00 17.66 257 LEU A C 1
ATOM 3807 O O . LEU A 1 257 ? 90.186 27.237 11.898 1.00 18.66 257 LEU A O 1
ATOM 3823 N N . MET A 1 258 ? 89.709 26.304 9.920 1.00 17.63 258 MET A N 1
ATOM 3824 C CA . MET A 1 258 ? 90.973 26.718 9.322 1.00 18.86 258 MET A CA 1
ATOM 3825 C C . MET A 1 258 ? 90.827 28.009 8.531 1.00 19.48 258 MET A C 1
ATOM 3826 O O . MET A 1 258 ? 90.093 28.053 7.547 1.00 18.92 258 MET A O 1
ATOM 3840 N N . THR A 1 259 ? 91.539 29.046 8.947 1.00 20.76 259 THR A N 1
ATOM 3841 C CA . THR A 1 259 ? 91.583 30.286 8.186 1.00 21.71 259 THR A CA 1
ATOM 3842 C C . THR A 1 259 ? 92.526 30.111 6.999 1.00 22.86 259 THR A C 1
ATOM 3843 O O . THR A 1 259 ? 93.681 29.723 7.168 1.00 27.17 259 THR A O 1
ATOM 3854 N N . LEU A 1 260 ? 92.023 30.385 5.800 1.00 22.40 260 LEU A N 1
ATOM 3855 C CA . LEU A 1 260 ? 92.816 30.249 4.582 1.00 23.31 260 LEU A CA 1
ATOM 3856 C C . LEU A 1 260 ? 93.488 31.566 4.230 1.00 32.18 260 LEU A C 1
ATOM 3857 O O . LEU A 1 260 ? 94.676 31.598 3.909 1.00 32.61 260 LEU A O 1
ATOM 3873 N N . ALA A 1 261 ? 92.713 32.645 4.286 1.00 34.40 261 ALA A N 1
ATOM 3874 C CA . ALA A 1 261 ? 93.207 33.977 3.962 1.00 37.21 261 ALA A CA 1
ATOM 3875 C C . ALA A 1 261 ? 92.344 35.035 4.632 1.00 35.57 261 ALA A C 1
ATOM 3876 O O . ALA A 1 261 ? 91.112 34.981 4.559 1.00 31.92 261 ALA A O 1
ATOM 3883 N N . ASP A 1 262 ? 92.994 35.988 5.291 1.00 42.78 262 ASP A N 1
ATOM 3884 C CA . ASP A 1 262 ? 92.296 37.087 5.945 1.00 44.67 262 ASP A CA 1
ATOM 3885 C C . ASP A 1 262 ? 92.184 38.293 5.006 1.00 45.12 262 ASP A C 1
ATOM 3886 O O . ASP A 1 262 ? 93.191 38.814 4.516 1.00 51.93 262 ASP A O 1
ATOM 3895 N N . HIS A 1 263 ? 90.948 38.723 4.770 1.00 48.82 263 HIS A N 1
ATOM 3896 C CA . HIS A 1 263 ? 90.649 39.826 3.859 1.00 54.63 263 HIS A CA 1
ATOM 3897 C C . HIS A 1 263 ? 91.198 39.552 2.465 1.00 57.16 263 HIS A C 1
ATOM 3898 O O . HIS A 1 263 ? 90.612 38.788 1.695 1.00 56.20 263 HIS A O 1
ATOM 3912 N N . MET B 1 1 ? 31.820 20.456 33.081 1.00 44.87 1 MET B N 1
ATOM 3913 C CA . MET B 1 1 ? 32.327 20.641 31.725 1.00 41.73 1 MET B CA 1
ATOM 3914 C C . MET B 1 1 ? 31.751 21.901 31.085 1.00 39.40 1 MET B C 1
ATOM 3915 O O . MET B 1 1 ? 30.589 21.932 30.678 1.00 49.39 1 MET B O 1
ATOM 3920 N N . LYS B 1 2 ? 32.585 22.933 31.000 1.00 32.96 2 LYS B N 1
ATOM 3921 C CA . LYS B 1 2 ? 32.185 24.235 30.482 1.00 25.35 2 LYS B CA 1
ATOM 3922 C C . LYS B 1 2 ? 32.990 24.560 29.240 1.00 21.39 2 LYS B C 1
ATOM 3923 O O . LYS B 1 2 ? 33.990 23.908 28.961 1.00 23.16 2 LYS B O 1
ATOM 3941 N N . GLY B 1 3 ? 32.563 25.589 28.516 1.00 23.35 3 GLY B N 1
ATOM 3942 C CA . GLY B 1 3 ? 33.281 26.055 27.344 1.00 22.05 3 GLY B CA 1
ATOM 3943 C C . GLY B 1 3 ? 32.350 26.258 26.171 1.00 22.13 3 GLY B C 1
ATOM 3944 O O . GLY B 1 3 ? 31.240 25.729 26.149 1.00 25.77 3 GLY B O 1
ATOM 3948 N N . TYR B 1 4 ? 32.802 27.034 25.193 1.00 20.37 4 TYR B N 1
ATOM 3949 C CA . TYR B 1 4 ? 32.010 27.285 23.996 1.00 21.96 4 TYR B CA 1
ATOM 3950 C C . TYR B 1 4 ? 32.511 26.413 22.851 1.00 20.65 4 TYR B C 1
ATOM 3951 O O . TYR B 1 4 ? 31.749 25.671 22.248 1.00 23.13 4 TYR B O 1
ATOM 3969 N N . THR B 1 5 ? 33.798 26.517 22.544 1.00 20.57 5 THR B N 1
ATOM 3970 C CA . THR B 1 5 ? 34.439 25.580 21.627 1.00 21.35 5 THR B CA 1
ATOM 3971 C C . THR B 1 5 ? 35.253 24.579 22.424 1.00 21.14 5 THR B C 1
ATOM 3972 O O . THR B 1 5 ? 35.421 24.724 23.632 1.00 21.64 5 THR B O 1
ATOM 3983 N N . VAL B 1 6 ? 35.776 23.566 21.746 1.00 21.16 6 VAL B N 1
ATOM 3984 C CA . VAL B 1 6 ? 36.696 22.639 22.386 1.00 20.14 6 VAL B CA 1
ATOM 3985 C C . VAL B 1 6 ? 38.035 23.338 22.655 1.00 19.68 6 VAL B C 1
ATOM 3986 O O . VAL B 1 6 ? 38.343 24.347 22.023 1.00 20.90 6 VAL B O 1
ATOM 3999 N N . PRO B 1 7 ? 38.813 22.840 23.631 1.00 19.31 7 PRO B N 1
ATOM 4000 C CA . PRO B 1 7 ? 38.403 21.811 24.590 1.00 20.33 7 PRO B CA 1
ATOM 4001 C C . PRO B 1 7 ? 37.432 22.369 25.612 1.00 21.01 7 PRO B C 1
ATOM 4002 O O . PRO B 1 7 ? 37.641 23.469 26.135 1.00 19.56 7 PRO B O 1
ATOM 4013 N N . LEU B 1 8 ? 36.374 21.622 25.884 1.00 19.51 8 LEU B N 1
ATOM 4014 C CA . LEU B 1 8 ? 35.537 21.893 27.033 1.00 19.93 8 LEU B CA 1
ATOM 4015 C C . LEU B 1 8 ? 36.348 21.485 28.254 1.00 23.13 8 LEU B C 1
ATOM 4016 O O . LEU B 1 8 ? 37.226 20.628 28.166 1.00 23.54 8 LEU B O 1
ATOM 4032 N N . SER B 1 9 ? 36.079 22.110 29.389 1.00 24.36 9 SER B N 1
ATOM 4033 C CA . SER B 1 9 ? 36.957 21.957 30.536 1.00 22.14 9 SER B CA 1
ATOM 4034 C C . SER B 1 9 ? 36.232 22.332 31.818 1.00 24.25 9 SER B C 1
ATOM 4035 O O . SER B 1 9 ? 35.139 22.911 31.780 1.00 22.45 9 SER B O 1
ATOM 4043 N N . PRO B 1 10 ? 36.838 22.010 32.968 1.00 23.18 10 PRO B N 1
ATOM 4044 C CA . PRO B 1 10 ? 36.183 22.332 34.240 1.00 24.45 10 PRO B CA 1
ATOM 4045 C C . PRO B 1 10 ? 35.895 23.826 34.442 1.00 23.87 10 PRO B C 1
ATOM 4046 O O . PRO B 1 10 ? 34.831 24.160 34.950 1.00 25.81 10 PRO B O 1
ATOM 4057 N N . ARG B 1 11 ? 36.812 24.702 34.039 1.00 23.65 11 ARG B N 1
ATOM 4058 C CA . ARG B 1 11 ? 36.663 26.137 34.286 1.00 24.57 11 ARG B CA 1
ATOM 4059 C C . ARG B 1 11 ? 36.276 26.950 33.049 1.00 23.72 11 ARG B C 1
ATOM 4060 O O . ARG B 1 11 ? 36.021 28.145 33.153 1.00 24.82 11 ARG B O 1
ATOM 4081 N N . GLY B 1 12 ? 36.232 26.317 31.884 1.00 21.50 12 GLY B N 1
ATOM 4082 C CA . GLY B 1 12 ? 35.829 27.009 30.668 1.00 23.11 12 GLY B CA 1
ATOM 4083 C C . GLY B 1 12 ? 36.826 28.053 30.191 1.00 23.44 12 GLY B C 1
ATOM 4084 O O . GLY B 1 12 ? 36.457 29.032 29.540 1.00 25.90 12 GLY B O 1
ATOM 4088 N N . ILE B 1 13 ? 38.097 27.831 30.507 1.00 20.49 13 ILE B N 1
ATOM 4089 C CA . ILE B 1 13 ? 39.173 28.739 30.132 1.00 20.61 13 ILE B CA 1
ATOM 4090 C C . ILE B 1 13 ? 39.974 28.158 28.967 1.00 19.95 13 ILE B C 1
ATOM 4091 O O . ILE B 1 13 ? 40.419 28.879 28.074 1.00 23.14 13 ILE B O 1
ATOM 4107 N N . ALA B 1 14 ? 40.147 26.845 28.984 1.00 19.50 14 ALA B N 1
ATOM 4108 C CA . ALA B 1 14 ? 40.991 26.173 28.009 1.00 21.38 14 ALA B CA 1
ATOM 4109 C C . ALA B 1 14 ? 40.422 26.217 26.591 1.00 19.23 14 ALA B C 1
ATOM 4110 O O . ALA B 1 14 ? 41.172 26.048 25.634 1.00 19.15 14 ALA B O 1
ATOM 4117 N N . ASN B 1 15 ? 39.117 26.446 26.449 1.00 19.23 15 ASN B N 1
ATOM 4118 C CA . ASN B 1 15 ? 38.517 26.490 25.116 1.00 19.00 15 ASN B CA 1
ATOM 4119 C C . ASN B 1 15 ? 39.258 27.441 24.185 1.00 19.54 15 ASN B C 1
ATOM 4120 O O . ASN B 1 15 ? 39.794 28.458 24.615 1.00 19.54 15 ASN B O 1
ATOM 4131 N N . LEU B 1 16 ? 39.320 27.074 22.916 1.00 19.54 16 LEU B N 1
ATOM 4132 C CA . LEU B 1 16 ? 39.993 27.889 21.926 1.00 22.34 16 LEU B CA 1
ATOM 4133 C C . LEU B 1 16 ? 39.331 29.268 21.862 1.00 21.20 16 LEU B C 1
ATOM 4134 O O . LEU B 1 16 ? 40.008 30.300 21.795 1.00 21.35 16 LEU B O 1
ATOM 4150 N N . ALA B 1 17 ? 38.004 29.282 21.919 1.00 20.55 17 ALA B N 1
ATOM 4151 C CA . ALA B 1 17 ? 37.260 30.533 21.946 1.00 21.32 17 ALA B CA 1
ATOM 4152 C C . ALA B 1 17 ? 36.068 30.430 22.886 1.00 21.05 17 ALA B C 1
ATOM 4153 O O . ALA B 1 17 ? 35.334 29.434 22.848 1.00 21.53 17 ALA B O 1
ATOM 4160 N N . PRO B 1 18 ? 35.858 31.458 23.729 1.00 24.12 18 PRO B N 1
ATOM 4161 C CA . PRO B 1 18 ? 34.670 31.495 24.577 1.00 22.73 18 PRO B CA 1
ATOM 4162 C C . PRO B 1 18 ? 33.463 31.937 23.767 1.00 22.19 18 PRO B C 1
ATOM 4163 O O . PRO B 1 18 ? 33.600 32.264 22.587 1.00 22.04 18 PRO B O 1
ATOM 4174 N N . ALA B 1 19 ? 32.299 31.967 24.399 1.00 23.64 19 ALA B N 1
ATOM 4175 C CA . ALA B 1 19 ? 31.082 32.377 23.722 1.00 22.40 19 ALA B CA 1
ATOM 4176 C C . ALA B 1 19 ? 31.183 33.855 23.355 1.00 21.47 19 ALA B C 1
ATOM 4177 O O . ALA B 1 19 ? 31.948 34.601 23.971 1.00 23.00 19 ALA B O 1
ATOM 4184 N N . PRO B 1 20 ? 30.410 34.287 22.349 1.00 21.91 20 PRO B N 1
ATOM 4185 C CA . PRO B 1 20 ? 30.297 35.728 22.087 1.00 22.80 20 PRO B CA 1
ATOM 4186 C C . PRO B 1 20 ? 29.800 36.480 23.324 1.00 23.61 20 PRO B C 1
ATOM 4187 O O . PRO B 1 20 ? 29.316 35.850 24.264 1.00 24.92 20 PRO B O 1
ATOM 4198 N N . PRO B 1 21 ? 29.891 37.817 23.320 1.00 22.77 21 PRO B N 1
ATOM 4199 C CA . PRO B 1 21 ? 30.298 38.692 22.213 1.00 23.21 21 PRO B CA 1
ATOM 4200 C C . PRO B 1 21 ? 31.776 38.649 21.863 1.00 22.37 21 PRO B C 1
ATOM 4201 O O . PRO B 1 21 ? 32.644 38.575 22.736 1.00 22.49 21 PRO B O 1
ATOM 4212 N N . TRP B 1 22 ? 32.036 38.720 20.566 1.00 19.44 22 TRP B N 1
ATOM 4213 C CA . TRP B 1 22 ? 33.387 38.852 20.048 1.00 18.80 22 TRP B CA 1
ATOM 4214 C C . TRP B 1 22 ? 33.529 40.249 19.459 1.00 23.62 22 TRP B C 1
ATOM 4215 O O . TRP B 1 22 ? 32.747 40.640 18.594 1.00 22.42 22 TRP B O 1
ATOM 4236 N N . HIS B 1 23 ? 34.521 40.994 19.932 1.00 20.00 23 HIS B N 1
ATOM 4237 C CA . HIS B 1 23 ? 34.751 42.361 19.478 1.00 19.96 23 HIS B CA 1
ATOM 4238 C C . HIS B 1 23 ? 35.984 42.419 18.607 1.00 17.54 23 HIS B C 1
ATOM 4239 O O . HIS B 1 23 ? 36.960 41.698 18.848 1.00 18.54 23 HIS B O 1
ATOM 4253 N N . TYR B 1 24 ? 35.954 43.294 17.607 1.00 18.24 24 TYR B N 1
ATOM 4254 C CA . TYR B 1 24 ? 37.042 43.383 16.649 1.00 18.24 24 TYR B CA 1
ATOM 4255 C C . TYR B 1 24 ? 37.401 44.829 16.338 1.00 17.46 24 TYR B C 1
ATOM 4256 O O . TYR B 1 24 ? 36.524 45.683 16.189 1.00 19.76 24 TYR B O 1
ATOM 4274 N N . ALA B 1 25 ? 38.700 45.089 16.234 1.00 17.25 25 ALA B N 1
ATOM 4275 C CA . ALA B 1 25 ? 39.210 46.333 15.673 1.00 16.98 25 ALA B CA 1
ATOM 4276 C C . ALA B 1 25 ? 40.348 45.952 14.744 1.00 17.25 25 ALA B C 1
ATOM 4277 O O . ALA B 1 25 ? 41.244 45.201 15.127 1.00 16.94 25 ALA B O 1
ATOM 4284 N N . GLY B 1 26 ? 40.314 46.459 13.517 1.00 18.41 26 GLY B N 1
ATOM 4285 C CA . GLY B 1 26 ? 41.343 46.126 12.556 1.00 16.60 26 GLY B CA 1
ATOM 4286 C C . GLY B 1 26 ? 41.627 47.225 11.556 1.00 16.88 26 GLY B C 1
ATOM 4287 O O . GLY B 1 26 ? 40.880 48.205 11.445 1.00 17.90 26 GLY B O 1
ATOM 4291 N N . THR B 1 27 ? 42.730 47.046 10.834 1.00 16.39 27 THR B N 1
ATOM 4292 C CA . THR B 1 27 ? 43.139 47.947 9.772 1.00 16.38 27 THR B CA 1
ATOM 4293 C C . THR B 1 27 ? 43.248 47.105 8.497 1.00 15.18 27 THR B C 1
ATOM 4294 O O . THR B 1 27 ? 43.891 46.045 8.478 1.00 16.04 27 THR B O 1
ATOM 4305 N N . VAL B 1 28 ? 42.600 47.599 7.446 1.00 16.92 28 VAL B N 1
ATOM 4306 C CA . VAL B 1 28 ? 42.391 46.864 6.209 1.00 17.05 28 VAL B CA 1
ATOM 4307 C C . VAL B 1 28 ? 43.140 47.513 5.061 1.00 18.90 28 VAL B C 1
ATOM 4308 O O . VAL B 1 28 ? 43.068 48.726 4.864 1.00 18.66 28 VAL B O 1
ATOM 4321 N N . VAL B 1 29 ? 43.872 46.684 4.323 1.00 17.50 29 VAL B N 1
ATOM 4322 C CA . VAL B 1 29 ? 44.389 47.016 3.005 1.00 17.99 29 VAL B CA 1
ATOM 4323 C C . VAL B 1 29 ? 43.596 46.170 2.024 1.00 20.61 29 VAL B C 1
ATOM 4324 O O . VAL B 1 29 ? 43.648 44.937 2.070 1.00 20.21 29 VAL B O 1
ATOM 4337 N N . GLY B 1 30 ? 42.854 46.834 1.146 1.00 20.39 30 GLY B N 1
ATOM 4338 C CA . GLY B 1 30 ? 41.931 46.159 0.251 1.00 22.04 30 GLY B CA 1
ATOM 4339 C C . GLY B 1 30 ? 42.197 46.458 -1.207 1.00 21.90 30 GLY B C 1
ATOM 4340 O O . GLY B 1 30 ? 42.638 47.553 -1.553 1.00 20.57 30 GLY B O 1
ATOM 4344 N N . VAL B 1 31 ? 41.934 45.473 -2.062 1.00 20.21 31 VAL B N 1
ATOM 4345 C CA . VAL B 1 31 ? 42.042 45.651 -3.507 1.00 18.97 31 VAL B CA 1
ATOM 4346 C C . VAL B 1 31 ? 40.839 45.064 -4.228 1.00 18.70 31 VAL B C 1
ATOM 4347 O O . VAL B 1 31 ? 40.553 43.873 -4.112 1.00 20.35 31 VAL B O 1
ATOM 4360 N N . GLU B 1 32 ? 40.151 45.915 -4.981 1.00 20.87 32 GLU B N 1
ATOM 4361 C CA . GLU B 1 32 ? 39.106 45.482 -5.889 1.00 20.17 32 GLU B CA 1
ATOM 4362 C C . GLU B 1 32 ? 39.779 44.846 -7.096 1.00 21.24 32 GLU B C 1
ATOM 4363 O O . GLU B 1 32 ? 40.743 45.394 -7.631 1.00 24.86 32 GLU B O 1
ATOM 4375 N N . PHE B 1 33 ? 39.290 43.684 -7.509 1.00 20.46 33 PHE B N 1
ATOM 4376 C CA . PHE B 1 33 ? 39.847 43.005 -8.675 1.00 21.37 33 PHE B CA 1
ATOM 4377 C C . PHE B 1 33 ? 38.754 42.369 -9.511 1.00 21.70 33 PHE B C 1
ATOM 4378 O O . PHE B 1 33 ? 37.601 42.269 -9.088 1.00 22.47 33 PHE B O 1
ATOM 4395 N N . PHE B 1 34 ? 39.131 41.957 -10.714 1.00 21.84 34 PHE B N 1
ATOM 4396 C CA . PHE B 1 34 ? 38.198 41.346 -11.644 1.00 22.95 34 PHE B CA 1
ATOM 4397 C C . PHE B 1 34 ? 38.825 40.086 -12.200 1.00 24.14 34 PHE B C 1
ATOM 4398 O O . PHE B 1 34 ? 39.947 40.114 -12.690 1.00 24.68 34 PHE B O 1
ATOM 4415 N N . THR B 1 35 ? 38.094 38.983 -12.089 1.00 25.33 35 THR B N 1
ATOM 4416 C CA . THR B 1 35 ? 38.528 37.695 -12.617 1.00 23.52 35 THR B CA 1
ATOM 4417 C C . THR B 1 35 ? 37.523 37.235 -13.677 1.00 27.68 35 THR B C 1
ATOM 4418 O O . THR B 1 35 ? 36.604 37.975 -14.041 1.00 27.55 35 THR B O 1
ATOM 4429 N N . ASP B 1 36 ? 37.707 36.029 -14.202 1.00 25.68 36 ASP B N 1
ATOM 4430 C CA . ASP B 1 36 ? 36.763 35.490 -15.173 1.00 29.44 36 ASP B CA 1
ATOM 4431 C C . ASP B 1 36 ? 35.434 35.225 -14.473 1.00 28.18 36 ASP B C 1
ATOM 4432 O O . ASP B 1 36 ? 35.411 34.559 -13.439 1.00 27.62 36 ASP B O 1
ATOM 4441 N N . PRO B 1 37 ? 34.324 35.760 -15.016 1.00 29.71 37 PRO B N 1
ATOM 4442 C CA . PRO B 1 37 ? 33.021 35.475 -14.402 1.00 30.48 37 PRO B CA 1
ATOM 4443 C C . PRO B 1 37 ? 32.785 33.984 -14.161 1.00 29.60 37 PRO B C 1
ATOM 4444 O O . PRO B 1 37 ? 32.300 33.618 -13.092 1.00 29.10 37 PRO B O 1
ATOM 4455 N N . ALA B 1 38 ? 33.152 33.141 -15.122 1.00 31.25 38 ALA B N 1
ATOM 4456 C CA . ALA B 1 38 ? 32.969 31.699 -14.975 1.00 32.35 38 ALA B CA 1
ATOM 4457 C C . ALA B 1 38 ? 33.800 31.120 -13.825 1.00 28.16 38 ALA B C 1
ATOM 4458 O O . ALA B 1 38 ? 33.344 30.224 -13.117 1.00 29.44 38 ALA B O 1
ATOM 4465 N N . ALA B 1 39 ? 35.012 31.629 -13.628 1.00 27.09 39 ALA B N 1
ATOM 4466 C CA . ALA B 1 39 ? 35.851 31.141 -12.540 1.00 25.77 39 ALA B CA 1
ATOM 4467 C C . ALA B 1 39 ? 35.240 31.502 -11.187 1.00 25.95 39 ALA B C 1
ATOM 4468 O O . ALA B 1 39 ? 35.247 30.695 -10.256 1.00 24.77 39 ALA B O 1
ATOM 4475 N N . ALA B 1 40 ? 34.704 32.717 -11.077 1.00 26.22 40 ALA B N 1
ATOM 4476 C CA . ALA B 1 40 ? 34.051 33.136 -9.849 1.00 26.86 40 ALA B CA 1
ATOM 4477 C C . ALA B 1 40 ? 32.807 32.285 -9.605 1.00 25.72 40 ALA B C 1
ATOM 4478 O O . ALA B 1 40 ? 32.564 31.825 -8.491 1.00 25.49 40 ALA B O 1
ATOM 4485 N N . ALA B 1 41 ? 32.027 32.068 -10.658 1.00 26.82 41 ALA B N 1
ATOM 4486 C CA . ALA B 1 41 ? 30.798 31.292 -10.554 1.00 28.33 41 ALA B CA 1
ATOM 4487 C C . ALA B 1 41 ? 31.066 29.858 -10.104 1.00 28.49 41 ALA B C 1
ATOM 4488 O O . ALA B 1 41 ? 30.243 29.249 -9.420 1.00 31.09 41 ALA B O 1
ATOM 4495 N N . ALA B 1 42 ? 32.218 29.323 -10.493 1.00 30.30 42 ALA B N 1
ATOM 4496 C CA . ALA B 1 42 ? 32.577 27.951 -10.149 1.00 31.53 42 ALA B CA 1
ATOM 4497 C C . ALA B 1 42 ? 32.720 27.733 -8.641 1.00 29.11 42 ALA B C 1
ATOM 4498 O O . ALA B 1 42 ? 32.558 26.612 -8.160 1.00 30.27 42 ALA B O 1
ATOM 4505 N N . THR B 1 43 ? 33.028 28.794 -7.899 1.00 25.64 43 THR B N 1
ATOM 4506 C CA . THR B 1 43 ? 33.203 28.682 -6.448 1.00 24.93 43 THR B CA 1
ATOM 4507 C C . THR B 1 43 ? 31.894 28.849 -5.682 1.00 25.52 43 THR B C 1
ATOM 4508 O O . THR B 1 43 ? 31.853 28.617 -4.475 1.00 26.95 43 THR B O 1
ATOM 4519 N N . LEU B 1 44 ? 30.832 29.261 -6.367 1.00 26.49 44 LEU B N 1
ATOM 4520 C CA . LEU B 1 44 ? 29.599 29.643 -5.680 1.00 27.21 44 LEU B CA 1
ATOM 4521 C C . LEU B 1 44 ? 28.851 28.430 -5.129 1.00 27.81 44 LEU B C 1
ATOM 4522 O O . LEU B 1 44 ? 28.756 27.399 -5.798 1.00 32.23 44 LEU B O 1
ATOM 4538 N N . PRO B 1 45 ? 28.322 28.545 -3.901 1.00 27.74 45 PRO B N 1
ATOM 4539 C CA . PRO B 1 45 ? 27.502 27.472 -3.339 1.00 32.20 45 PRO B CA 1
ATOM 4540 C C . PRO B 1 45 ? 26.118 27.472 -3.975 1.00 32.94 45 PRO B C 1
ATOM 4541 O O . PRO B 1 45 ? 25.739 28.448 -4.632 1.00 31.56 45 PRO B O 1
ATOM 4552 N N . GLU B 1 46 ? 25.372 26.393 -3.768 1.00 35.24 46 GLU B N 1
ATOM 4553 C CA . GLU B 1 46 ? 24.106 26.175 -4.462 1.00 40.78 46 GLU B CA 1
ATOM 4554 C C . GLU B 1 46 ? 23.130 27.358 -4.402 1.00 47.41 46 GLU B C 1
ATOM 4555 O O . GLU B 1 46 ? 22.508 27.701 -5.409 1.00 57.28 46 GLU B O 1
ATOM 4567 N N . GLY B 1 47 ? 23.000 27.981 -3.236 1.00 46.41 47 GLY B N 1
ATOM 4568 C CA . GLY B 1 47 ? 21.987 29.008 -3.037 1.00 43.21 47 GLY B CA 1
ATOM 4569 C C . GLY B 1 47 ? 22.282 30.369 -3.650 1.00 42.40 47 GLY B C 1
ATOM 4570 O O . GLY B 1 47 ? 21.409 31.239 -3.673 1.00 40.34 47 GLY B O 1
ATOM 4574 N N . LEU B 1 48 ? 23.502 30.565 -4.145 1.00 36.46 48 LEU B N 1
ATOM 4575 C CA . LEU B 1 48 ? 23.895 31.852 -4.717 1.00 32.62 48 LEU B CA 1
ATOM 4576 C C . LEU B 1 48 ? 23.940 31.793 -6.234 1.00 37.45 48 LEU B C 1
ATOM 4577 O O . LEU B 1 48 ? 24.197 30.741 -6.819 1.00 42.01 48 LEU B O 1
ATOM 4593 N N . THR B 1 49 ? 23.684 32.936 -6.863 1.00 39.59 49 THR B N 1
ATOM 4594 C CA . THR B 1 49 ? 23.718 33.043 -8.315 1.00 43.24 49 THR B CA 1
ATOM 4595 C C . THR B 1 49 ? 24.651 34.182 -8.714 1.00 36.56 49 THR B C 1
ATOM 4596 O O . THR B 1 49 ? 24.911 35.079 -7.914 1.00 35.57 49 THR B O 1
ATOM 4607 N N . PRO B 1 50 ? 25.175 34.143 -9.949 1.00 34.33 50 PRO B N 1
ATOM 4608 C CA . PRO B 1 50 ? 26.088 35.199 -10.401 1.00 34.46 50 PRO B CA 1
ATOM 4609 C C . PRO B 1 50 ? 25.470 36.593 -10.352 1.00 31.42 50 PRO B C 1
ATOM 4610 O O . PRO B 1 50 ? 24.267 36.744 -10.576 1.00 36.00 50 PRO B O 1
ATOM 4621 N N . ASP B 1 51 ? 26.291 37.596 -10.059 1.00 30.48 51 ASP B N 1
ATOM 4622 C CA . ASP B 1 51 ? 25.836 38.980 -10.054 1.00 33.17 51 ASP B CA 1
ATOM 4623 C C . ASP B 1 51 ? 25.548 39.398 -11.498 1.00 31.77 51 ASP B C 1
ATOM 4624 O O . ASP B 1 51 ? 26.412 39.268 -12.363 1.00 33.93 51 ASP B O 1
ATOM 4633 N N . PRO B 1 52 ? 24.330 39.894 -11.772 1.00 33.86 52 PRO B N 1
ATOM 4634 C CA . PRO B 1 52 ? 24.002 40.236 -13.160 1.00 35.91 52 PRO B CA 1
ATOM 4635 C C . PRO B 1 52 ? 24.707 41.494 -13.666 1.00 35.89 52 PRO B C 1
ATOM 4636 O O . PRO B 1 52 ? 24.681 41.751 -14.870 1.00 41.98 52 PRO B O 1
ATOM 4647 N N . ASP B 1 53 ? 25.320 42.255 -12.764 1.00 35.21 53 ASP B N 1
ATOM 4648 C CA . ASP B 1 53 ? 25.974 43.510 -13.120 1.00 36.55 53 ASP B CA 1
ATOM 4649 C C . ASP B 1 53 ? 27.502 43.445 -13.002 1.00 36.84 53 ASP B C 1
ATOM 4650 O O . ASP B 1 53 ? 28.209 44.057 -13.802 1.00 33.87 53 ASP B O 1
ATOM 4659 N N . SER B 1 54 ? 28.007 42.707 -12.014 1.00 33.92 54 SER B N 1
ATOM 4660 C CA . SER B 1 54 ? 29.438 42.712 -11.713 1.00 32.29 54 SER B CA 1
ATOM 4661 C C . SER B 1 54 ? 30.023 41.316 -11.484 1.00 28.61 54 SER B C 1
ATOM 4662 O O . SER B 1 54 ? 30.935 41.143 -10.674 1.00 28.42 54 SER B O 1
ATOM 4670 N N . ALA B 1 55 ? 29.513 40.321 -12.200 1.00 28.78 55 ALA B N 1
ATOM 4671 C CA . ALA B 1 55 ? 30.081 38.979 -12.134 1.00 28.69 55 ALA B CA 1
ATOM 4672 C C . ALA B 1 55 ? 31.560 39.025 -12.493 1.00 30.32 55 ALA B C 1
ATOM 4673 O O . ALA B 1 55 ? 31.947 39.613 -13.502 1.00 33.57 55 ALA B O 1
ATOM 4680 N N . GLY B 1 56 ? 32.385 38.415 -11.650 1.00 27.80 56 GLY B N 1
ATOM 4681 C CA . GLY B 1 56 ? 33.820 38.413 -11.854 1.00 28.00 56 GLY B CA 1
ATOM 4682 C C . GLY B 1 56 ? 34.526 39.400 -10.946 1.00 24.52 56 GLY B C 1
ATOM 4683 O O . GLY B 1 56 ? 35.733 39.300 -10.744 1.00 23.87 56 GLY B O 1
ATOM 4687 N N . ARG B 1 57 ? 33.780 40.353 -10.391 1.00 22.71 57 ARG B N 1
ATOM 4688 C CA . ARG B 1 57 ? 34.367 41.308 -9.460 1.00 23.78 57 ARG B CA 1
ATOM 4689 C C . ARG B 1 57 ? 34.564 40.667 -8.102 1.00 22.21 57 ARG B C 1
ATOM 4690 O O . ARG B 1 57 ? 33.754 39.865 -7.649 1.00 22.25 57 ARG B O 1
ATOM 4711 N N . GLY B 1 58 ? 35.654 41.039 -7.453 1.00 20.33 58 GLY B N 1
ATOM 4712 C CA . GLY B 1 58 ? 35.931 40.579 -6.112 1.00 20.97 58 GLY B CA 1
ATOM 4713 C C . GLY B 1 58 ? 36.707 41.629 -5.358 1.00 19.98 58 GLY B C 1
ATOM 4714 O O . GLY B 1 58 ? 37.097 42.656 -5.918 1.00 20.91 58 GLY B O 1
ATOM 4718 N N . VAL B 1 59 ? 36.911 41.368 -4.074 1.00 20.90 59 VAL B N 1
ATOM 4719 C CA . VAL B 1 59 ? 37.737 42.217 -3.233 1.00 19.62 59 VAL B CA 1
ATOM 4720 C C . VAL B 1 59 ? 38.679 41.327 -2.439 1.00 20.35 59 VAL B C 1
ATOM 4721 O O . VAL B 1 59 ? 38.249 40.342 -1.851 1.00 22.66 59 VAL B O 1
ATOM 4734 N N . ALA B 1 60 ? 39.965 41.666 -2.459 1.00 18.48 60 ALA B N 1
ATOM 4735 C CA . ALA B 1 60 ? 40.978 40.987 -1.664 1.00 18.29 60 ALA B CA 1
ATOM 4736 C C . ALA B 1 60 ? 41.273 41.877 -0.476 1.00 20.37 60 ALA B C 1
ATOM 4737 O O . ALA B 1 60 ? 41.461 43.075 -0.646 1.00 22.74 60 ALA B O 1
ATOM 4744 N N . MET B 1 61 ? 41.294 41.312 0.727 1.00 18.01 61 MET B N 1
ATOM 4745 C CA . MET B 1 61 ? 41.568 42.105 1.919 1.00 18.90 61 MET B CA 1
ATOM 4746 C C . MET B 1 61 ? 42.638 41.484 2.791 1.00 17.19 61 MET B C 1
ATOM 4747 O O . MET B 1 61 ? 42.643 40.277 3.024 1.00 17.99 61 MET B O 1
ATOM 4761 N N . PHE B 1 62 ? 43.549 42.338 3.244 1.00 16.33 62 PHE B N 1
ATOM 4762 C CA . PHE B 1 62 ? 44.601 41.975 4.181 1.00 15.13 62 PHE B CA 1
ATOM 4763 C C . PHE B 1 62 ? 44.318 42.784 5.428 1.00 15.87 62 PHE B C 1
ATOM 4764 O O . PHE B 1 62 ? 44.241 44.011 5.358 1.00 16.74 62 PHE B O 1
ATOM 4781 N N . ILE B 1 63 ? 44.145 42.121 6.570 1.00 15.99 63 ILE B N 1
ATOM 4782 C CA . ILE B 1 63 ? 43.687 42.808 7.771 1.00 16.85 63 ILE B CA 1
ATOM 4783 C C . ILE B 1 63 ? 44.559 42.489 8.971 1.00 17.10 63 ILE B C 1
ATOM 4784 O O . ILE B 1 63 ? 44.906 41.333 9.203 1.00 16.69 63 ILE B O 1
ATOM 4800 N N . ASP B 1 64 ? 44.936 43.535 9.704 1.00 17.02 64 ASP B N 1
ATOM 4801 C CA . ASP B 1 64 ? 45.582 43.389 11.008 1.00 15.45 64 ASP B CA 1
ATOM 4802 C C . ASP B 1 64 ? 44.499 43.542 12.068 1.00 16.45 64 ASP B C 1
ATOM 4803 O O . ASP B 1 64 ? 44.033 44.649 12.296 1.00 17.80 64 ASP B O 1
ATOM 4812 N N . TRP B 1 65 ? 44.099 42.430 12.682 1.00 15.06 65 TRP B N 1
ATOM 4813 C CA . TRP B 1 65 ? 43.004 42.401 13.648 1.00 17.36 65 TRP B CA 1
ATOM 4814 C C . TRP B 1 65 ? 43.470 42.324 15.089 1.00 15.41 65 TRP B C 1
ATOM 4815 O O . TRP B 1 65 ? 44.508 41.735 15.407 1.00 15.35 65 TRP B O 1
ATOM 4836 N N . GLN B 1 66 ? 42.630 42.867 15.954 1.00 16.22 66 GLN B N 1
ATOM 4837 C CA . GLN B 1 66 ? 42.725 42.677 17.390 1.00 15.86 66 GLN B CA 1
ATOM 4838 C C . GLN B 1 66 ? 41.338 42.318 17.883 1.00 17.48 66 GLN B C 1
ATOM 4839 O O . GLN B 1 66 ? 40.362 42.978 17.545 1.00 17.42 66 GLN B O 1
ATOM 4853 N N . TYR B 1 67 ? 41.269 41.244 18.656 1.00 18.15 67 TYR B N 1
ATOM 4854 C CA . TYR B 1 67 ? 40.024 40.708 19.173 1.00 16.18 67 TYR B CA 1
ATOM 4855 C C . TYR B 1 67 ? 39.919 40.953 20.670 1.00 16.58 67 TYR B C 1
ATOM 4856 O O . TYR B 1 67 ? 40.928 41.053 21.370 1.00 18.74 67 TYR B O 1
ATOM 4874 N N . SER B 1 68 ? 38.698 41.061 21.164 1.00 17.34 68 SER B N 1
ATOM 4875 C CA . SER B 1 68 ? 38.485 41.024 22.591 1.00 19.12 68 SER B CA 1
ATOM 4876 C C . SER B 1 68 ? 37.086 40.508 22.861 1.00 20.31 68 SER B C 1
ATOM 4877 O O . SER B 1 68 ? 36.266 40.396 21.953 1.00 20.44 68 SER B O 1
ATOM 4885 N N . SER B 1 69 ? 36.827 40.153 24.111 1.00 20.50 69 SER B N 1
ATOM 4886 C CA . SER B 1 69 ? 35.484 39.759 24.520 1.00 22.70 69 SER B CA 1
ATOM 4887 C C . SER B 1 69 ? 35.077 40.647 25.693 1.00 26.58 69 SER B C 1
ATOM 4888 O O . SER B 1 69 ? 35.267 41.860 25.641 1.00 25.51 69 SER B O 1
ATOM 4896 N N . THR B 1 70 ? 34.528 40.059 26.748 1.00 27.19 70 THR B N 1
ATOM 4897 C CA . THR B 1 70 ? 33.966 40.845 27.842 1.00 28.62 70 THR B CA 1
ATOM 4898 C C . THR B 1 70 ? 34.967 41.156 28.959 1.00 29.01 70 THR B C 1
ATOM 4899 O O . THR B 1 70 ? 34.594 41.760 29.967 1.00 31.75 70 THR B O 1
ATOM 4910 N N . GLY B 1 71 ? 36.229 40.767 28.778 1.00 27.11 71 GLY B N 1
ATOM 4911 C CA . GLY B 1 71 ? 37.208 40.861 29.851 1.00 28.28 71 GLY B CA 1
ATOM 4912 C C . GLY B 1 71 ? 38.563 41.434 29.475 1.00 27.36 71 GLY B C 1
ATOM 4913 O O . GLY B 1 71 ? 39.576 41.024 30.037 1.00 28.27 71 GLY B O 1
ATOM 4917 N N . LEU B 1 72 ? 38.581 42.380 28.540 1.00 24.41 72 LEU B N 1
ATOM 4918 C CA . LEU B 1 72 ? 39.820 43.040 28.120 1.00 23.70 72 LEU B CA 1
ATOM 4919 C C . LEU B 1 72 ? 40.855 42.024 27.632 1.00 20.35 72 LEU B C 1
ATOM 4920 O O . LEU B 1 72 ? 42.041 42.113 27.947 1.00 21.00 72 LEU B O 1
ATOM 4936 N N . GLU B 1 73 ? 40.390 41.056 26.851 1.00 19.61 73 GLU B N 1
ATOM 4937 C CA . GLU B 1 73 ? 41.263 40.066 26.246 1.00 20.67 73 GLU B CA 1
ATOM 4938 C C . GLU B 1 73 ? 42.307 40.705 25.329 1.00 19.70 73 GLU B C 1
ATOM 4939 O O . GLU B 1 73 ? 43.327 40.089 25.030 1.00 19.53 73 GLU B O 1
ATOM 4951 N N . TYR B 1 74 ? 42.083 41.942 24.888 1.00 18.28 74 TYR B N 1
ATOM 4952 C CA . TYR B 1 74 ? 43.092 42.603 24.060 1.00 16.52 74 TYR B CA 1
ATOM 4953 C C . TYR B 1 74 ? 44.370 42.916 24.828 1.00 16.81 74 TYR B C 1
ATOM 4954 O O . TYR B 1 74 ? 45.380 43.280 24.228 1.00 18.04 74 TYR B O 1
ATOM 4972 N N . LEU B 1 75 ? 44.333 42.758 26.150 1.00 18.51 75 LEU B N 1
ATOM 4973 C CA . LEU B 1 75 ? 45.537 42.915 26.974 1.00 18.58 75 LEU B CA 1
ATOM 4974 C C . LEU B 1 75 ? 46.454 41.693 26.891 1.00 18.19 75 LEU B C 1
ATOM 4975 O O . LEU B 1 75 ? 47.530 41.696 27.482 1.00 17.71 75 LEU B O 1
ATOM 4991 N N . ASP B 1 76 ? 46.020 40.675 26.152 1.00 18.52 76 ASP B N 1
ATOM 4992 C CA . ASP B 1 76 ? 46.804 39.461 25.912 1.00 17.92 76 ASP B CA 1
ATOM 4993 C C . ASP B 1 76 ? 47.031 39.267 24.404 1.00 17.82 76 ASP B C 1
ATOM 4994 O O . ASP B 1 76 ? 46.473 38.359 23.775 1.00 16.45 76 ASP B O 1
ATOM 5003 N N . PRO B 1 77 ? 47.866 40.129 23.812 1.00 16.34 77 PRO B N 1
ATOM 5004 C CA . PRO B 1 77 ? 48.029 40.147 22.356 1.00 16.55 77 PRO B CA 1
ATOM 5005 C C . PRO B 1 77 ? 48.610 38.865 21.763 1.00 15.89 77 PRO B C 1
ATOM 5006 O O . PRO B 1 77 ? 48.389 38.585 20.590 1.00 17.31 77 PRO B O 1
ATOM 5017 N N . ALA B 1 78 ? 49.311 38.077 22.571 1.00 14.59 78 ALA B N 1
ATOM 5018 C CA . ALA B 1 78 ? 49.834 36.797 22.110 1.00 15.68 78 ALA B CA 1
ATOM 5019 C C . ALA B 1 78 ? 48.705 35.852 21.711 1.00 19.17 78 ALA B C 1
ATOM 5020 O O . ALA B 1 78 ? 48.933 34.904 20.965 1.00 21.60 78 ALA B O 1
ATOM 5027 N N . ARG B 1 79 ? 47.495 36.109 22.207 1.00 17.11 79 ARG B N 1
ATOM 5028 C CA . ARG B 1 79 ? 46.315 35.335 21.816 1.00 16.82 79 ARG B CA 1
ATOM 5029 C C . ARG B 1 79 ? 45.331 36.137 20.971 1.00 18.72 79 ARG B C 1
ATOM 5030 O O . ARG B 1 79 ? 44.658 35.579 20.106 1.00 19.63 79 ARG B O 1
ATOM 5051 N N . SER B 1 80 ? 45.254 37.441 21.216 1.00 15.47 80 SER B N 1
ATOM 5052 C CA . SER B 1 80 ? 44.157 38.253 20.690 1.00 16.84 80 SER B CA 1
ATOM 5053 C C . SER B 1 80 ? 44.462 38.973 19.380 1.00 16.23 80 SER B C 1
ATOM 5054 O O . SER B 1 80 ? 43.537 39.432 18.713 1.00 19.69 80 SER B O 1
ATOM 5062 N N . GLN B 1 81 ? 45.734 39.084 19.012 1.00 15.43 81 GLN B N 1
ATOM 5063 C CA . GLN B 1 81 ? 46.104 39.711 17.747 1.00 16.12 81 GLN B CA 1
ATOM 5064 C C . GLN B 1 81 ? 46.355 38.683 16.670 1.00 15.84 81 GLN B C 1
ATOM 5065 O O . GLN B 1 81 ? 46.983 37.637 16.910 1.00 16.78 81 GLN B O 1
ATOM 5079 N N . TYR B 1 82 ? 45.869 38.987 15.472 1.00 16.82 82 TYR B N 1
ATOM 5080 C CA . TYR B 1 82 ? 46.111 38.123 14.337 1.00 14.56 82 TYR B CA 1
ATOM 5081 C C . TYR B 1 82 ? 45.995 38.893 13.035 1.00 15.27 82 TYR B C 1
ATOM 5082 O O . TYR B 1 82 ? 45.484 40.008 12.994 1.00 16.04 82 TYR B O 1
ATOM 5100 N N . ARG B 1 83 ? 46.507 38.280 11.977 1.00 13.98 83 ARG B N 1
ATOM 5101 C CA . ARG B 1 83 ? 46.513 38.873 10.650 1.00 15.11 83 ARG B CA 1
ATOM 5102 C C . ARG B 1 83 ? 45.801 37.916 9.706 1.00 14.57 83 ARG B C 1
ATOM 5103 O O . ARG B 1 83 ? 45.911 36.687 9.843 1.00 16.69 83 ARG B O 1
ATOM 5124 N N . GLU B 1 84 ? 45.056 38.484 8.763 1.00 15.07 84 GLU B N 1
ATOM 5125 C CA . GLU B 1 84 ? 44.091 37.733 7.984 1.00 16.12 84 GLU B CA 1
ATOM 5126 C C . GLU B 1 84 ? 44.070 38.200 6.532 1.00 16.69 84 GLU B C 1
ATOM 5127 O O . GLU B 1 84 ? 44.164 39.397 6.256 1.00 15.42 84 GLU B O 1
ATOM 5139 N N . PHE B 1 85 ? 43.977 37.242 5.617 1.00 14.16 85 PHE B N 1
ATOM 5140 C CA . PHE B 1 85 ? 43.821 37.515 4.195 1.00 15.14 85 PHE B CA 1
ATOM 5141 C C . PHE B 1 85 ? 42.596 36.772 3.687 1.00 13.83 85 PHE B C 1
ATOM 5142 O O . PHE B 1 85 ? 42.463 35.568 3.913 1.00 15.43 85 PHE B O 1
ATOM 5159 N N . LEU B 1 86 ? 41.714 37.473 2.984 1.00 16.97 86 LEU B N 1
ATOM 5160 C CA . LEU B 1 86 ? 40.552 36.821 2.392 1.00 17.54 86 LEU B CA 1
ATOM 5161 C C . LEU B 1 86 ? 40.197 37.439 1.064 1.00 18.92 86 LEU B C 1
ATOM 5162 O O . LEU B 1 86 ? 40.612 38.558 0.757 1.00 17.84 86 LEU B O 1
ATOM 5178 N N . ILE B 1 87 ? 39.424 36.702 0.275 1.00 16.69 87 ILE B N 1
ATOM 5179 C CA . ILE B 1 87 ? 38.780 37.294 -0.879 1.00 16.75 87 ILE B CA 1
ATOM 5180 C C . ILE B 1 87 ? 37.291 37.108 -0.752 1.00 20.06 87 ILE B C 1
ATOM 5181 O O . ILE B 1 87 ? 36.822 36.145 -0.151 1.00 18.35 87 ILE B O 1
ATOM 5197 N N . THR B 1 88 ? 36.557 38.060 -1.300 1.00 18.58 88 THR B N 1
ATOM 5198 C CA . THR B 1 88 ? 35.134 37.887 -1.525 1.00 19.41 88 THR B CA 1
ATOM 5199 C C . THR B 1 88 ? 34.856 38.077 -3.005 1.00 19.97 88 THR B C 1
ATOM 5200 O O . THR B 1 88 ? 35.615 38.747 -3.704 1.00 22.13 88 THR B O 1
ATOM 5211 N N . LEU B 1 89 ? 33.770 37.474 -3.476 1.00 19.09 89 LEU B N 1
ATOM 5212 C CA . LEU B 1 89 ? 33.361 37.557 -4.873 1.00 20.36 89 LEU B CA 1
ATOM 5213 C C . LEU B 1 89 ? 31.926 38.045 -4.944 1.00 23.11 89 LEU B C 1
ATOM 5214 O O . LEU B 1 89 ? 31.057 37.553 -4.218 1.00 22.22 89 LEU B O 1
ATOM 5230 N N . ASP B 1 90 ? 31.674 39.010 -5.822 1.00 21.26 90 ASP B N 1
ATOM 5231 C CA . ASP B 1 90 ? 30.324 39.508 -6.020 1.00 22.05 90 ASP B CA 1
ATOM 5232 C C . ASP B 1 90 ? 29.393 38.389 -6.457 1.00 22.92 90 ASP B C 1
ATOM 5233 O O . ASP B 1 90 ? 29.744 37.565 -7.300 1.00 24.34 90 ASP B O 1
ATOM 5242 N N . ALA B 1 91 ? 28.197 38.382 -5.889 1.00 24.34 91 ALA B N 1
ATOM 5243 C CA . ALA B 1 91 ? 27.178 37.426 -6.275 1.00 24.83 91 ALA B CA 1
ATOM 5244 C C . ALA B 1 91 ? 25.839 38.015 -5.894 1.00 24.68 91 ALA B C 1
ATOM 5245 O O . ALA B 1 91 ? 25.778 39.097 -5.302 1.00 24.70 91 ALA B O 1
ATOM 5252 N N . HIS B 1 92 ? 24.771 37.311 -6.256 1.00 26.59 92 HIS B N 1
ATOM 5253 C CA . HIS B 1 92 ? 23.429 37.673 -5.825 1.00 26.31 92 HIS B CA 1
ATOM 5254 C C . HIS B 1 92 ? 22.825 36.566 -4.971 1.00 26.19 92 HIS B C 1
ATOM 5255 O O . HIS B 1 92 ? 23.111 35.380 -5.159 1.00 29.66 92 HIS B O 1
ATOM 5269 N N . CYS B 1 93 ? 22.006 36.979 -4.013 1.00 31.00 93 CYS B N 1
ATOM 5270 C CA . CYS B 1 93 ? 21.185 36.063 -3.247 1.00 31.83 93 CYS B CA 1
ATOM 5271 C C . CYS B 1 93 ? 19.757 36.574 -3.347 1.00 28.70 93 CYS B C 1
ATOM 5272 O O . CYS B 1 93 ? 19.406 37.578 -2.727 1.00 32.52 93 CYS B O 1
ATOM 5280 N N . ASN B 1 94 ? 18.946 35.894 -4.151 1.00 29.76 94 ASN B N 1
ATOM 5281 C CA . ASN B 1 94 ? 17.564 36.302 -4.371 1.00 29.97 94 ASN B CA 1
ATOM 5282 C C . ASN B 1 94 ? 17.472 37.757 -4.820 1.00 30.53 94 ASN B C 1
ATOM 5283 O O . ASN B 1 94 ? 16.664 38.535 -4.306 1.00 31.17 94 ASN B O 1
ATOM 5294 N N . GLY B 1 95 ? 18.319 38.120 -5.779 1.00 30.78 95 GLY B N 1
ATOM 5295 C CA . GLY B 1 95 ? 18.264 39.432 -6.398 1.00 32.53 95 GLY B CA 1
ATOM 5296 C C . GLY B 1 95 ? 18.941 40.523 -5.598 1.00 35.28 95 GLY B C 1
ATOM 5297 O O . GLY B 1 95 ? 18.899 41.692 -5.988 1.00 38.56 95 GLY B O 1
ATOM 5301 N N . ALA B 1 96 ? 19.574 40.143 -4.490 1.00 35.62 96 ALA B N 1
ATOM 5302 C CA . ALA B 1 96 ? 20.247 41.098 -3.618 1.00 32.11 96 ALA B CA 1
ATOM 5303 C C . ALA B 1 96 ? 21.767 40.948 -3.724 1.00 29.72 96 ALA B C 1
ATOM 5304 O O . ALA B 1 96 ? 22.282 39.831 -3.674 1.00 30.56 96 ALA B O 1
ATOM 5311 N N . PRO B 1 97 ? 22.493 42.073 -3.873 1.00 28.58 97 PRO B N 1
ATOM 5312 C CA . PRO B 1 97 ? 23.955 41.984 -3.961 1.00 26.46 97 PRO B CA 1
ATOM 5313 C C . PRO B 1 97 ? 24.578 41.461 -2.675 1.00 28.78 97 PRO B C 1
ATOM 5314 O O . PRO B 1 97 ? 24.263 41.954 -1.590 1.00 29.04 97 PRO B O 1
ATOM 5325 N N . VAL B 1 98 ? 25.451 40.467 -2.806 1.00 24.27 98 VAL B N 1
ATOM 5326 C CA . VAL B 1 98 ? 26.148 39.891 -1.669 1.00 24.26 98 VAL B CA 1
ATOM 5327 C C . VAL B 1 98 ? 27.596 39.582 -2.040 1.00 22.70 98 VAL B C 1
ATOM 5328 O O . VAL B 1 98 ? 27.993 39.695 -3.204 1.00 23.07 98 VAL B O 1
ATOM 5341 N N . ALA B 1 99 ? 28.369 39.173 -1.041 1.00 22.63 99 ALA B N 1
ATOM 5342 C CA . ALA B 1 99 ? 29.785 38.897 -1.199 1.00 21.03 99 ALA B CA 1
ATOM 5343 C C . ALA B 1 99 ? 30.068 37.498 -0.666 1.00 24.57 99 ALA B C 1
ATOM 5344 O O . ALA B 1 99 ? 30.012 37.260 0.537 1.00 27.65 99 ALA B O 1
ATOM 5351 N N . TRP B 1 100 ? 30.363 36.569 -1.566 1.00 22.37 100 TRP B N 1
ATOM 5352 C CA . TRP B 1 100 ? 30.685 35.203 -1.175 1.00 20.68 100 TRP B CA 1
ATOM 5353 C C . TRP B 1 100 ? 32.167 35.087 -0.815 1.00 20.04 100 TRP B C 1
ATOM 5354 O O . TRP B 1 100 ? 33.022 35.599 -1.532 1.00 20.23 100 TRP B O 1
ATOM 5375 N N . CYS B 1 101 ? 32.469 34.419 0.294 1.00 19.97 101 CYS B N 1
ATOM 5376 C CA . CYS B 1 101 ? 33.863 34.202 0.697 1.00 19.87 101 CYS B CA 1
ATOM 5377 C C . CYS B 1 101 ? 34.302 32.754 0.489 1.00 19.72 101 CYS B C 1
ATOM 5378 O O . CYS B 1 101 ? 33.926 31.876 1.263 1.00 20.52 101 CYS B O 1
ATOM 5386 N N . PRO B 1 102 ? 35.108 32.498 -0.553 1.00 18.52 102 PRO B N 1
ATOM 5387 C CA . PRO B 1 102 ? 35.545 31.119 -0.794 1.00 19.62 102 PRO B CA 1
ATOM 5388 C C . PRO B 1 102 ? 36.824 30.733 -0.057 1.00 19.19 102 PRO B C 1
ATOM 5389 O O . PRO B 1 102 ? 36.991 29.560 0.288 1.00 17.95 102 PRO B O 1
ATOM 5400 N N . TYR B 1 103 ? 37.718 31.694 0.161 1.00 16.90 103 TYR B N 1
ATOM 5401 C CA . TYR B 1 103 ? 39.037 31.401 0.712 1.00 18.16 103 TYR B CA 1
ATOM 5402 C C . TYR B 1 103 ? 39.436 32.478 1.693 1.00 16.23 103 TYR B C 1
ATOM 5403 O O . TYR B 1 103 ? 39.173 33.657 1.472 1.00 17.00 103 TYR B O 1
ATOM 5421 N N . ILE B 1 104 ? 40.110 32.074 2.765 1.00 16.01 104 ILE B N 1
ATOM 5422 C CA . ILE B 1 104 ? 40.508 32.991 3.816 1.00 13.74 104 ILE B CA 1
ATOM 5423 C C . ILE B 1 104 ? 41.582 32.310 4.673 1.00 15.84 104 ILE B C 1
ATOM 5424 O O . ILE B 1 104 ? 41.526 31.103 4.933 1.00 14.74 104 ILE B O 1
ATOM 5440 N N . TYR B 1 105 ? 42.576 33.091 5.076 1.00 14.79 105 TYR B N 1
ATOM 5441 C CA . TYR B 1 105 ? 43.764 32.587 5.760 1.00 14.53 105 TYR B CA 1
ATOM 5442 C C . TYR B 1 105 ? 44.049 33.468 6.957 1.00 17.05 105 TYR B C 1
ATOM 5443 O O . TYR B 1 105 ? 43.894 34.686 6.883 1.00 15.93 105 TYR B O 1
ATOM 5461 N N . VAL B 1 106 ? 44.487 32.863 8.054 1.00 14.68 106 VAL B N 1
ATOM 5462 C CA . VAL B 1 106 ? 44.735 33.604 9.282 1.00 15.45 106 VAL B CA 1
ATOM 5463 C C . VAL B 1 106 ? 45.939 33.002 9.997 1.00 14.04 106 VAL B C 1
ATOM 5464 O O . VAL B 1 106 ? 46.259 31.837 9.787 1.00 13.70 106 VAL B O 1
ATOM 5477 N N . ASP B 1 107 ? 46.611 33.770 10.851 1.00 14.19 107 ASP B N 1
ATOM 5478 C CA . ASP B 1 107 ? 47.821 33.278 11.511 1.00 14.73 107 ASP B CA 1
ATOM 5479 C C . ASP B 1 107 ? 47.595 32.915 12.976 1.00 17.32 107 ASP B C 1
ATOM 5480 O O . ASP B 1 107 ? 48.538 32.904 13.766 1.00 18.69 107 ASP B O 1
ATOM 5489 N N . ASN B 1 108 ? 46.356 32.584 13.327 1.00 16.39 108 ASN B N 1
ATOM 5490 C CA . ASN B 1 108 ? 45.998 32.306 14.717 1.00 16.29 108 ASN B CA 1
ATOM 5491 C C . ASN B 1 108 ? 44.918 31.224 14.825 1.00 15.96 108 ASN B C 1
ATOM 5492 O O . ASN B 1 108 ? 43.913 31.281 14.116 1.00 18.33 108 ASN B O 1
ATOM 5503 N N . ASP B 1 109 ? 45.121 30.238 15.697 1.00 18.41 109 ASP B N 1
ATOM 5504 C CA . ASP B 1 109 ? 44.183 29.121 15.789 1.00 16.98 109 ASP B CA 1
ATOM 5505 C C . ASP B 1 109 ? 42.816 29.501 16.359 1.00 16.50 109 ASP B C 1
ATOM 5506 O O . ASP B 1 109 ? 41.792 28.971 15.913 1.00 17.40 109 ASP B O 1
ATOM 5515 N N . ALA B 1 110 ? 42.773 30.401 17.338 1.00 17.12 110 ALA B N 1
ATOM 5516 C CA . ALA B 1 110 ? 41.489 30.829 17.887 1.00 18.74 110 ALA B CA 1
ATOM 5517 C C . ALA B 1 110 ? 40.671 31.552 16.827 1.00 16.51 110 ALA B C 1
ATOM 5518 O O . ALA B 1 110 ? 39.468 31.333 16.699 1.00 17.62 110 ALA B O 1
ATOM 5525 N N . ALA B 1 111 ? 41.329 32.396 16.042 1.00 17.32 111 ALA B N 1
ATOM 5526 C CA . ALA B 1 111 ? 40.639 33.066 14.946 1.00 16.14 111 ALA B CA 1
ATOM 5527 C C . ALA B 1 111 ? 40.130 32.047 13.931 1.00 16.49 111 ALA B C 1
ATOM 5528 O O . ALA B 1 111 ? 39.036 32.197 13.376 1.00 17.68 111 ALA B O 1
ATOM 5535 N N . MET B 1 112 ? 40.910 31.004 13.686 1.00 17.36 112 MET B N 1
ATOM 5536 C CA . MET B 1 112 ? 40.508 29.975 12.745 1.00 18.36 112 MET B CA 1
ATOM 5537 C C . MET B 1 112 ? 39.243 29.267 13.240 1.00 16.91 112 MET B C 1
ATOM 5538 O O . MET B 1 112 ? 38.299 29.056 12.478 1.00 21.50 112 MET B O 1
ATOM 5552 N N . ALA B 1 113 ? 39.204 28.929 14.525 1.00 19.28 113 ALA B N 1
ATOM 5553 C CA . ALA B 1 113 ? 38.048 28.259 15.113 1.00 20.90 113 ALA B CA 1
ATOM 5554 C C . ALA B 1 113 ? 36.803 29.150 15.154 1.00 20.19 113 ALA B C 1
ATOM 5555 O O . ALA B 1 113 ? 35.698 28.697 14.832 1.00 20.30 113 ALA B O 1
ATOM 5562 N N . ARG B 1 114 ? 36.963 30.405 15.572 1.00 19.38 114 ARG B N 1
ATOM 5563 C CA . ARG B 1 114 ? 35.843 31.344 15.557 1.00 19.66 114 ARG B CA 1
ATOM 5564 C C . ARG B 1 114 ? 35.348 31.497 14.121 1.00 20.73 114 ARG B C 1
ATOM 5565 O O . ARG B 1 114 ? 34.148 31.668 13.869 1.00 20.41 114 ARG B O 1
ATOM 5586 N N . GLY B 1 115 ? 36.284 31.434 13.181 1.00 19.77 115 GLY B N 1
ATOM 5587 C CA . GLY B 1 115 ? 35.965 31.489 11.766 1.00 19.12 115 GLY B CA 1
ATOM 5588 C C . GLY B 1 115 ? 35.073 30.349 11.332 1.00 17.77 115 GLY B C 1
ATOM 5589 O O . GLY B 1 115 ? 34.030 30.587 10.716 1.00 18.15 115 GLY B O 1
ATOM 5593 N N A TRP B 1 116 ? 35.457 29.113 11.638 0.61 18.27 116 TRP B N 1
ATOM 5594 N N B TRP B 1 116 ? 35.481 29.127 11.664 0.39 18.10 116 TRP B N 1
ATOM 5595 C CA A TRP B 1 116 ? 34.643 27.964 11.233 0.61 17.99 116 TRP B CA 1
ATOM 5596 C CA B TRP B 1 116 ? 34.725 27.926 11.322 0.39 18.40 116 TRP B CA 1
ATOM 5597 C C A TRP B 1 116 ? 33.231 28.061 11.803 0.61 19.49 116 TRP B C 1
ATOM 5598 C C B TRP B 1 116 ? 33.282 28.010 11.828 0.39 18.92 116 TRP B C 1
ATOM 5599 O O A TRP B 1 116 ? 32.258 27.734 11.120 0.61 19.42 116 TRP B O 1
ATOM 5600 O O B TRP B 1 116 ? 32.345 27.626 11.127 0.39 20.23 116 TRP B O 1
ATOM 5641 N N . VAL B 1 117 ? 33.113 28.523 13.045 1.00 19.32 117 VAL B N 1
ATOM 5642 C CA . VAL B 1 117 ? 31.795 28.691 13.656 1.00 18.39 117 VAL B CA 1
ATOM 5643 C C . VAL B 1 117 ? 30.948 29.676 12.850 1.00 18.86 117 VAL B C 1
ATOM 5644 O O . VAL B 1 117 ? 29.735 29.489 12.701 1.00 19.57 117 VAL B O 1
ATOM 5658 N N . GLN B 1 118 ? 31.583 30.715 12.323 1.00 20.67 118 GLN B N 1
ATOM 5659 C CA . GLN B 1 118 ? 30.891 31.697 11.498 1.00 20.82 118 GLN B CA 1
ATOM 5660 C C . GLN B 1 118 ? 30.691 31.229 10.062 1.00 19.65 118 GLN B C 1
ATOM 5661 O O . GLN B 1 118 ? 29.965 31.868 9.304 1.00 22.11 118 GLN B O 1
ATOM 5675 N N . GLY B 1 119 ? 31.356 30.145 9.676 1.00 18.90 119 GLY B N 1
ATOM 5676 C CA . GLY B 1 119 ? 31.302 29.677 8.303 1.00 19.24 119 GLY B CA 1
ATOM 5677 C C . GLY B 1 119 ? 32.394 30.225 7.396 1.00 19.46 119 GLY B C 1
ATOM 5678 O O . GLY B 1 119 ? 32.421 29.916 6.203 1.00 19.01 119 GLY B O 1
ATOM 5682 N N . PHE B 1 120 ? 33.301 31.035 7.942 1.00 17.33 120 PHE B N 1
ATOM 5683 C CA . PHE B 1 120 ? 34.484 31.451 7.201 1.00 17.51 120 PHE B CA 1
ATOM 5684 C C . PHE B 1 120 ? 35.406 30.239 7.097 1.00 15.78 120 PHE B C 1
ATOM 5685 O O . PHE B 1 120 ? 35.771 29.653 8.123 1.00 18.24 120 PHE B O 1
ATOM 5702 N N . PRO B 1 121 ? 35.805 29.868 5.873 1.00 16.47 121 PRO B N 1
ATOM 5703 C CA . PRO B 1 121 ? 36.559 28.623 5.678 1.00 18.85 121 PRO B CA 1
ATOM 5704 C C . PRO B 1 121 ? 38.056 28.804 5.935 1.00 16.25 121 PRO B C 1
ATOM 5705 O O . PRO B 1 121 ? 38.888 28.571 5.064 1.00 17.49 121 PRO B O 1
ATOM 5716 N N . LYS B 1 122 ? 38.390 29.207 7.152 1.00 16.76 122 LYS B N 1
ATOM 5717 C CA . LYS B 1 122 ? 39.747 29.618 7.471 1.00 16.01 122 LYS B CA 1
ATOM 5718 C C . LYS B 1 122 ? 40.757 28.478 7.542 1.00 16.05 122 LYS B C 1
ATOM 5719 O O . LYS B 1 122 ? 40.480 27.398 8.095 1.00 16.81 122 LYS B O 1
ATOM 5738 N N . LYS B 1 123 ? 41.935 28.748 6.982 1.00 16.53 123 LYS B N 1
ATOM 5739 C CA . LYS B 1 123 ? 43.113 27.904 7.135 1.00 14.25 123 LYS B CA 1
ATOM 5740 C C . LYS B 1 123 ? 44.244 28.782 7.655 1.00 16.03 123 LYS B C 1
ATOM 5741 O O . LYS B 1 123 ? 44.163 30.008 7.589 1.00 15.85 123 LYS B O 1
ATOM 5760 N N . LEU B 1 124 ? 45.307 28.175 8.161 1.00 13.55 124 LEU B N 1
ATOM 5761 C CA . LEU B 1 124 ? 46.434 28.958 8.617 1.00 15.49 124 LEU B CA 1
ATOM 5762 C C . LEU B 1 124 ? 47.247 29.497 7.449 1.00 16.71 124 LEU B C 1
ATOM 5763 O O . LEU B 1 124 ? 47.412 28.836 6.419 1.00 17.73 124 LEU B O 1
ATOM 5779 N N . GLY B 1 125 ? 47.753 30.710 7.626 1.00 14.23 125 GLY B N 1
ATOM 5780 C CA . GLY B 1 125 ? 48.630 31.338 6.659 1.00 14.22 125 GLY B CA 1
ATOM 5781 C C . GLY B 1 125 ? 49.452 32.411 7.344 1.00 13.80 125 GLY B C 1
ATOM 5782 O O . GLY B 1 125 ? 49.278 32.673 8.532 1.00 17.87 125 GLY B O 1
ATOM 5786 N N . ALA B 1 126 ? 50.383 32.997 6.606 1.00 13.68 126 ALA B N 1
ATOM 5787 C CA . ALA B 1 126 ? 51.206 34.091 7.113 1.00 12.64 126 ALA B CA 1
ATOM 5788 C C . ALA B 1 126 ? 50.834 35.306 6.299 1.00 15.26 126 ALA B C 1
ATOM 5789 O O . ALA B 1 126 ? 50.928 35.284 5.076 1.00 14.85 126 ALA B O 1
ATOM 5796 N N . VAL B 1 127 ? 50.369 36.350 6.974 1.00 13.76 127 VAL B N 1
ATOM 5797 C CA . VAL B 1 127 ? 49.814 37.522 6.316 1.00 13.92 127 VAL B CA 1
ATOM 5798 C C . VAL B 1 127 ? 50.501 38.763 6.867 1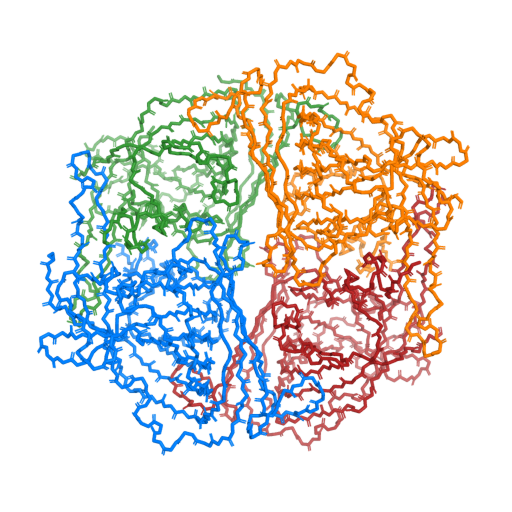.00 11.88 127 VAL B C 1
ATOM 5799 O O . VAL B 1 127 ? 50.720 38.861 8.073 1.00 13.74 127 VAL B O 1
ATOM 5812 N N . HIS B 1 128 ? 50.813 39.711 5.986 1.00 12.89 128 HIS B N 1
ATOM 5813 C CA . HIS B 1 128 ? 51.487 40.948 6.381 1.00 14.20 128 HIS B CA 1
ATOM 5814 C C . HIS B 1 128 ? 50.999 42.125 5.560 1.00 15.25 128 HIS B C 1
ATOM 5815 O O . HIS B 1 128 ? 50.682 41.968 4.392 1.00 16.00 128 HIS B O 1
ATOM 5829 N N . GLN B 1 129 ? 50.967 43.304 6.174 1.00 15.34 129 GLN B N 1
ATOM 5830 C CA . GLN B 1 129 ? 50.674 44.552 5.488 1.00 15.40 129 GLN B CA 1
ATOM 5831 C C . GLN B 1 129 ? 51.551 45.672 6.037 1.00 13.85 129 GLN B C 1
ATOM 5832 O O . GLN B 1 129 ? 51.832 45.719 7.225 1.00 14.66 129 GLN B O 1
ATOM 5846 N N . THR B 1 130 ? 51.969 46.572 5.153 1.00 15.28 130 THR B N 1
ATOM 5847 C CA . THR B 1 130 ? 52.653 47.795 5.549 1.00 15.09 130 THR B CA 1
ATOM 5848 C C . THR B 1 130 ? 51.780 48.553 6.541 1.00 13.99 130 THR B C 1
ATOM 5849 O O . THR B 1 130 ? 50.564 48.591 6.375 1.00 16.35 130 THR B O 1
ATOM 5860 N N . ARG B 1 131 ? 52.403 49.138 7.562 1.00 14.79 131 ARG B N 1
ATOM 5861 C CA . ARG B 1 131 ? 51.704 49.904 8.591 1.00 14.71 131 ARG B CA 1
ATOM 5862 C C . ARG B 1 131 ? 52.083 51.382 8.492 1.00 14.89 131 ARG B C 1
ATOM 5863 O O . ARG B 1 131 ? 53.221 51.716 8.167 1.00 17.19 131 ARG B O 1
ATOM 5884 N N . ALA B 1 132 ? 51.126 52.265 8.767 1.00 16.84 132 ALA B N 1
ATOM 5885 C CA . ALA B 1 132 ? 51.398 53.696 8.840 1.00 16.43 132 ALA B CA 1
ATOM 5886 C C . ALA B 1 132 ? 51.567 54.087 10.294 1.00 17.53 132 ALA B C 1
ATOM 5887 O O . ALA B 1 132 ? 50.730 53.741 11.131 1.00 19.83 132 ALA B O 1
ATOM 5894 N N . TYR B 1 133 ? 52.648 54.804 10.589 1.00 17.58 133 TYR B N 1
ATOM 5895 C CA . TYR B 1 133 ? 52.907 55.314 11.930 1.00 16.29 133 TYR B CA 1
ATOM 5896 C C . TYR B 1 133 ? 52.827 56.825 11.932 1.00 18.94 133 TYR B C 1
ATOM 5897 O O . TYR B 1 133 ? 53.431 57.486 11.089 1.00 19.81 133 TYR B O 1
ATOM 5915 N N . SER B 1 134 ? 52.101 57.368 12.900 1.00 19.67 134 SER B N 1
ATOM 5916 C CA . SER B 1 134 ? 51.817 58.795 12.916 1.00 23.50 134 SER B CA 1
ATOM 5917 C C . SER B 1 134 ? 53.057 59.653 13.174 1.00 22.32 134 SER B C 1
ATOM 5918 O O . SER B 1 134 ? 53.073 60.836 12.838 1.00 24.28 134 SER B O 1
ATOM 5926 N N . VAL B 1 135 ? 54.105 59.058 13.738 1.00 19.83 135 VAL B N 1
ATOM 5927 C CA . VAL B 1 135 ? 55.346 59.786 13.980 1.00 18.23 135 VAL B CA 1
ATOM 5928 C C . VAL B 1 135 ? 55.988 60.204 12.656 1.00 18.73 135 VAL B C 1
ATOM 5929 O O . VAL B 1 135 ? 56.669 61.232 12.586 1.00 22.32 135 VAL B O 1
ATOM 5942 N N . GLY B 1 136 ? 55.747 59.417 11.611 1.00 18.42 136 GLY B N 1
ATOM 5943 C CA . GLY B 1 136 ? 56.273 59.726 10.290 1.00 21.06 136 GLY B CA 1
ATOM 5944 C C . GLY B 1 136 ? 57.740 59.389 10.124 1.00 20.91 136 GLY B C 1
ATOM 5945 O O . GLY B 1 136 ? 58.324 58.671 10.937 1.00 23.50 136 GLY B O 1
ATOM 5949 N N . GLY B 1 137 ? 58.329 59.905 9.051 1.00 18.65 137 GLY B N 1
ATOM 5950 C CA . GLY B 1 137 ? 59.709 59.620 8.698 1.00 18.57 137 GLY B CA 1
ATOM 5951 C C . GLY B 1 137 ? 59.823 58.540 7.634 1.00 17.37 137 GLY B C 1
ATOM 5952 O O . GLY B 1 137 ? 58.829 57.925 7.256 1.00 20.02 137 GLY B O 1
ATOM 5956 N N . PRO B 1 138 ? 61.051 58.282 7.171 1.00 16.86 138 PRO B N 1
ATOM 5957 C CA . PRO B 1 138 ? 61.292 57.356 6.053 1.00 16.57 138 PRO B CA 1
ATOM 5958 C C . PRO B 1 138 ? 60.993 55.875 6.342 1.00 17.36 138 PRO B C 1
ATOM 5959 O O . PRO B 1 138 ? 61.003 55.067 5.411 1.00 19.20 138 PRO B O 1
ATOM 5970 N N . GLY B 1 139 ? 60.712 55.519 7.592 1.00 16.42 139 GLY B N 1
ATOM 5971 C CA . GLY B 1 139 ? 60.331 54.155 7.910 1.00 16.34 139 GLY B CA 1
ATOM 5972 C C . GLY B 1 139 ? 58.853 53.848 7.712 1.00 14.92 139 GLY B C 1
ATOM 5973 O O . GLY B 1 139 ? 58.421 52.727 7.957 1.00 16.10 139 GLY B O 1
ATOM 5977 N N . THR B 1 140 ? 58.073 54.834 7.275 1.00 16.17 140 THR B N 1
ATOM 5978 C CA . THR B 1 140 ? 56.630 54.650 7.159 1.00 17.25 140 THR B CA 1
ATOM 5979 C C . THR B 1 140 ? 56.027 55.476 6.020 1.00 17.15 140 THR B C 1
ATOM 5980 O O . THR B 1 140 ? 56.467 56.597 5.755 1.00 17.83 140 THR B O 1
ATOM 5991 N N . PRO B 1 141 ? 55.013 54.917 5.344 1.00 15.21 141 PRO B N 1
ATOM 5992 C CA . PRO B 1 141 ? 54.247 55.776 4.437 1.00 17.52 141 PRO B CA 1
ATOM 5993 C C . PRO B 1 141 ? 53.368 56.734 5.220 1.00 17.55 141 PRO B C 1
ATOM 5994 O O . PRO B 1 141 ? 53.150 56.540 6.424 1.00 19.14 141 PRO B O 1
ATOM 6005 N N . VAL B 1 142 ? 52.857 57.755 4.540 1.00 18.84 142 VAL B N 1
ATOM 6006 C CA . VAL B 1 142 ? 51.859 58.637 5.115 1.00 21.39 142 VAL B CA 1
ATOM 6007 C C . VAL B 1 142 ? 50.482 58.028 4.852 1.00 19.66 142 VAL B C 1
ATOM 6008 O O . VAL B 1 142 ? 50.223 57.526 3.760 1.00 21.00 142 VAL B O 1
ATOM 6021 N N . LEU B 1 143 ? 49.597 58.076 5.844 1.00 20.75 143 LEU B N 1
ATOM 6022 C CA . LEU B 1 143 ? 48.214 57.677 5.629 1.00 21.06 143 LEU B CA 1
ATOM 6023 C C . LEU B 1 143 ? 47.486 58.877 5.026 1.00 21.34 143 LEU B C 1
ATOM 6024 O O . LEU B 1 143 ? 46.837 59.661 5.727 1.00 23.20 143 LEU B O 1
ATOM 6040 N N . GLY B 1 144 ? 47.628 59.011 3.711 1.00 20.28 144 GLY B N 1
ATOM 6041 C CA . GLY B 1 144 ? 47.166 60.167 2.971 1.00 20.13 144 GLY B CA 1
ATOM 6042 C C . GLY B 1 144 ? 47.648 60.060 1.535 1.00 20.81 144 GLY B C 1
ATOM 6043 O O . GLY B 1 144 ? 48.219 59.037 1.148 1.00 20.61 144 GLY B O 1
ATOM 6047 N N . PRO B 1 145 ? 47.429 61.116 0.732 1.00 20.60 145 PRO B N 1
ATOM 6048 C CA . PRO B 1 145 ? 47.802 61.062 -0.686 1.00 20.04 145 PRO B CA 1
ATOM 6049 C C . PRO B 1 145 ? 49.259 60.649 -0.909 1.00 25.10 145 PRO B C 1
ATOM 6050 O O . PRO B 1 145 ? 50.165 61.164 -0.250 1.00 23.91 145 PRO B O 1
ATOM 6061 N N . GLY B 1 146 ? 49.467 59.691 -1.810 1.00 23.01 146 GLY B N 1
ATOM 6062 C CA . GLY B 1 146 ? 50.802 59.241 -2.162 1.00 21.57 146 GLY B CA 1
ATOM 6063 C C . GLY B 1 146 ? 51.304 58.078 -1.330 1.00 22.21 146 GLY B C 1
ATOM 6064 O O . GLY B 1 146 ? 52.297 57.449 -1.690 1.00 22.81 146 GLY B O 1
ATOM 6068 N N . GLY B 1 147 ? 50.620 57.787 -0.224 1.00 21.42 147 GLY B N 1
ATOM 6069 C CA . GLY B 1 147 ? 51.032 56.718 0.670 1.00 18.95 147 GLY B CA 1
ATOM 6070 C C . GLY B 1 147 ? 50.928 55.366 0.005 1.00 19.10 147 GLY B C 1
ATOM 6071 O O . GLY B 1 147 ? 49.871 55.007 -0.533 1.00 19.34 147 GLY B O 1
ATOM 6075 N N . GLN B 1 148 ? 52.029 54.623 0.033 1.00 16.93 148 GLN B N 1
ATOM 6076 C CA . GLN B 1 148 ? 52.080 53.302 -0.590 1.00 16.91 148 GLN B CA 1
ATOM 6077 C C . GLN B 1 148 ? 52.131 52.215 0.471 1.00 17.85 148 GLN B C 1
ATOM 6078 O O . GLN B 1 148 ? 52.869 52.325 1.453 1.00 16.40 148 GLN B O 1
ATOM 6092 N N . PHE B 1 149 ? 51.346 51.163 0.258 1.00 17.07 149 PHE B N 1
ATOM 6093 C CA . PHE B 1 149 ? 51.225 50.064 1.206 1.00 14.37 149 PHE B CA 1
ATOM 6094 C C . PHE B 1 149 ? 51.297 48.738 0.466 1.00 16.58 149 PHE B C 1
ATOM 6095 O O . PHE B 1 149 ? 50.572 48.530 -0.507 1.00 16.72 149 PHE B O 1
ATOM 6112 N N . GLY B 1 150 ? 52.172 47.849 0.923 1.00 15.64 150 GLY B N 1
ATOM 6113 C CA . GLY B 1 150 ? 52.266 46.506 0.380 1.00 16.40 150 GLY B CA 1
ATOM 6114 C C . GLY B 1 150 ? 51.598 45.497 1.296 1.00 16.26 150 GLY B C 1
ATOM 6115 O O . GLY B 1 150 ? 51.427 45.735 2.491 1.00 16.55 150 GLY B O 1
ATOM 6119 N N . ALA B 1 151 ? 51.202 44.362 0.729 1.00 15.32 151 ALA B N 1
ATOM 6120 C CA . ALA B 1 151 ? 50.626 43.287 1.513 1.00 14.47 151 ALA B CA 1
ATOM 6121 C C . ALA B 1 151 ? 50.883 41.952 0.846 1.00 14.36 151 ALA B C 1
ATOM 6122 O O . ALA B 1 151 ? 50.902 41.853 -0.377 1.00 15.99 151 ALA B O 1
ATOM 6129 N N . THR B 1 152 ? 51.078 40.924 1.657 1.00 13.64 152 THR B N 1
ATOM 6130 C CA . THR B 1 152 ? 51.315 39.581 1.147 1.00 13.53 152 THR B CA 1
ATOM 6131 C C . THR B 1 152 ? 50.635 38.518 1.996 1.00 12.89 152 THR B C 1
ATOM 6132 O O . THR B 1 152 ? 50.326 38.736 3.169 1.00 14.51 152 THR B O 1
ATOM 6143 N N . ALA B 1 153 ? 50.424 37.351 1.396 1.00 14.58 153 ALA B N 1
ATOM 6144 C CA . ALA B 1 153 ? 49.917 36.183 2.107 1.00 13.11 153 ALA B CA 1
ATOM 6145 C C . ALA B 1 153 ? 50.588 34.921 1.597 1.00 13.65 153 ALA B C 1
ATOM 6146 O O . ALA B 1 153 ? 50.785 34.762 0.381 1.00 13.16 153 ALA B O 1
ATOM 6153 N N . SER B 1 154 ? 50.913 34.031 2.529 1.00 13.24 154 SER B N 1
ATOM 6154 C CA . SER B 1 154 ? 51.480 32.720 2.239 1.00 13.96 154 SER B CA 1
ATOM 6155 C C . SER B 1 154 ? 50.711 31.665 2.996 1.00 13.52 154 SER B C 1
ATOM 6156 O O . SER B 1 154 ? 50.100 31.948 4.026 1.00 14.21 154 SER B O 1
ATOM 6164 N N . SER B 1 155 ? 50.734 30.447 2.473 1.00 14.32 155 SER B N 1
ATOM 6165 C CA . SER B 1 155 ? 50.187 29.292 3.169 1.00 14.41 155 SER B CA 1
ATOM 6166 C C . SER B 1 155 ? 51.105 28.106 2.905 1.00 15.33 155 SER B C 1
ATOM 6167 O O . SER B 1 155 ? 51.546 27.886 1.774 1.00 14.92 155 SER B O 1
ATOM 6175 N N . ALA B 1 156 ? 51.402 27.360 3.966 1.00 17.34 156 ALA B N 1
ATOM 6176 C CA . ALA B 1 156 ? 52.273 26.185 3.895 1.00 17.80 156 ALA B CA 1
ATOM 6177 C C . ALA B 1 156 ? 53.600 26.535 3.230 1.00 18.49 156 ALA B C 1
ATOM 6178 O O . ALA B 1 156 ? 54.126 25.753 2.443 1.00 20.82 156 ALA B O 1
ATOM 6185 N N . GLY B 1 157 ? 54.122 27.722 3.536 1.00 14.99 157 GLY B N 1
ATOM 6186 C CA . GLY B 1 157 ? 55.412 28.154 3.023 1.00 15.21 157 GLY B CA 1
ATOM 6187 C C . GLY B 1 157 ? 55.424 28.582 1.569 1.00 13.74 157 GLY B C 1
ATOM 6188 O O . GLY B 1 157 ? 56.496 28.702 0.978 1.00 14.74 157 GLY B O 1
ATOM 6192 N N . GLN B 1 158 ? 54.245 28.814 1.001 1.00 13.15 158 GLN B N 1
ATOM 6193 C CA . GLN B 1 158 ? 54.128 29.220 -0.391 1.00 13.92 158 GLN B CA 1
ATOM 6194 C C . GLN B 1 158 ? 53.395 30.543 -0.471 1.00 12.52 158 GLN B C 1
ATOM 6195 O O . GLN B 1 158 ? 52.348 30.707 0.137 1.00 14.86 158 GLN B O 1
ATOM 6209 N N . ARG B 1 159 ? 53.950 31.490 -1.212 1.00 13.40 159 ARG B N 1
ATOM 6210 C CA . ARG B 1 159 ? 53.316 32.789 -1.402 1.00 13.59 159 ARG B CA 1
ATOM 6211 C C . ARG B 1 159 ? 52.096 32.619 -2.310 1.00 14.23 159 ARG B C 1
ATOM 6212 O O . ARG B 1 159 ? 52.195 32.020 -3.387 1.00 15.68 159 ARG B O 1
ATOM 6233 N N . ILE B 1 160 ? 50.945 33.124 -1.880 1.00 13.56 160 ILE B N 1
ATOM 6234 C CA . ILE B 1 160 ? 49.705 32.981 -2.647 1.00 14.42 160 ILE B CA 1
ATOM 6235 C C . ILE B 1 160 ? 49.127 34.310 -3.139 1.00 15.25 160 ILE B C 1
ATOM 6236 O O . ILE B 1 160 ? 48.351 34.324 -4.096 1.00 15.80 160 ILE B O 1
ATOM 6252 N N . ALA B 1 161 ? 49.484 35.420 -2.496 1.00 15.49 161 ALA B N 1
ATOM 6253 C CA . ALA B 1 161 ? 48.995 36.730 -2.921 1.00 16.04 161 ALA B CA 1
ATOM 6254 C C . ALA B 1 161 ? 50.000 37.828 -2.604 1.00 15.05 161 ALA B C 1
ATOM 6255 O O . ALA B 1 161 ? 50.628 37.808 -1.548 1.00 14.42 161 ALA B O 1
ATOM 6262 N N . GLU B 1 162 ? 50.144 38.763 -3.541 1.00 14.33 162 GLU B N 1
ATOM 6263 C CA . GLU B 1 162 ? 50.971 39.952 -3.356 1.00 15.70 162 GLU B CA 1
ATOM 6264 C C . GLU B 1 162 ? 50.199 41.156 -3.880 1.00 16.74 162 GLU B C 1
ATOM 6265 O O . GLU B 1 162 ? 49.613 41.101 -4.963 1.00 15.58 162 GLU B O 1
ATOM 6277 N N . ALA B 1 163 ? 50.197 42.239 -3.110 1.00 16.02 163 ALA B N 1
ATOM 6278 C CA . ALA B 1 163 ? 49.394 43.414 -3.422 1.00 16.68 163 ALA B CA 1
ATOM 6279 C C . ALA B 1 163 ? 50.122 44.688 -3.055 1.00 16.43 163 ALA B C 1
ATOM 6280 O O . ALA B 1 163 ? 50.979 44.702 -2.159 1.00 16.22 163 ALA B O 1
ATOM 6287 N N . LYS B 1 164 ? 49.765 45.767 -3.740 1.00 17.44 164 LYS B N 1
ATOM 6288 C CA . LYS B 1 164 ? 50.273 47.084 -3.402 1.00 17.24 164 LYS B CA 1
ATOM 6289 C C . LYS B 1 164 ? 49.215 48.108 -3.747 1.00 18.66 164 LYS B C 1
ATOM 6290 O O . LYS B 1 164 ? 48.565 47.987 -4.781 1.00 21.25 164 LYS B O 1
ATOM 6309 N N . ILE B 1 165 ? 49.029 49.103 -2.882 1.00 17.64 165 ILE B N 1
ATOM 6310 C CA . ILE B 1 165 ? 48.118 50.212 -3.154 1.00 17.11 165 ILE B CA 1
ATOM 6311 C C . ILE B 1 165 ? 48.831 51.548 -2.998 1.00 18.18 165 ILE B C 1
ATOM 6312 O O . ILE B 1 165 ? 49.830 51.651 -2.285 1.00 17.92 165 ILE B O 1
ATOM 6328 N N . THR B 1 166 ? 48.316 52.557 -3.687 1.00 18.26 166 THR B N 1
ATOM 6329 C CA . THR B 1 166 ? 48.804 53.923 -3.569 1.00 17.13 166 THR B CA 1
ATOM 6330 C C . THR B 1 166 ? 47.596 54.799 -3.315 1.00 18.01 166 THR B C 1
ATOM 6331 O O . THR B 1 166 ? 46.709 54.883 -4.156 1.00 20.39 166 THR B O 1
ATOM 6342 N N . LEU B 1 167 ? 47.550 55.452 -2.159 1.00 19.16 167 LEU B N 1
ATOM 6343 C CA . LEU B 1 167 ? 46.383 56.248 -1.798 1.00 18.93 167 LEU B CA 1
ATOM 6344 C C . LEU B 1 167 ? 46.332 57.574 -2.556 1.00 20.43 167 LEU B C 1
ATOM 6345 O O . LEU B 1 167 ? 47.368 58.165 -2.876 1.00 22.02 167 LEU B O 1
ATOM 6361 N N . GLU B 1 168 ? 45.112 58.035 -2.826 1.00 19.94 168 GLU B N 1
ATOM 6362 C CA . GLU B 1 168 ? 44.889 59.290 -3.534 1.00 21.72 168 GLU B CA 1
ATOM 6363 C C . GLU B 1 168 ? 43.959 60.257 -2.795 1.00 24.68 168 GLU B C 1
ATOM 6364 O O . GLU B 1 168 ? 44.257 61.449 -2.703 1.00 26.24 168 GLU B O 1
ATOM 6376 N N . GLN B 1 169 ? 42.823 59.761 -2.304 1.00 22.45 169 GLN B N 1
ATOM 6377 C CA . GLN B 1 169 ? 41.780 60.634 -1.756 1.00 23.24 169 GLN B CA 1
ATOM 6378 C C . GLN B 1 169 ? 41.032 59.932 -0.631 1.00 22.93 169 GLN B C 1
ATOM 6379 O O . GLN B 1 169 ? 41.009 58.707 -0.581 1.00 22.90 169 GLN B O 1
ATOM 6393 N N . PRO B 1 170 ? 40.389 60.701 0.263 1.00 23.88 170 PRO B N 1
ATOM 6394 C CA . PRO B 1 170 ? 39.513 60.066 1.252 1.00 23.78 170 PRO B CA 1
ATOM 6395 C C . PRO B 1 170 ? 38.318 59.387 0.587 1.00 25.66 170 PRO B C 1
ATOM 6396 O O . PRO B 1 170 ? 37.870 59.841 -0.472 1.00 28.14 170 PRO B O 1
ATOM 6407 N N . VAL B 1 171 ? 37.816 58.309 1.182 1.00 41.11 171 VAL B N 1
ATOM 6408 C CA . VAL B 1 171 ? 36.622 57.652 0.664 1.00 40.56 171 VAL B CA 1
ATOM 6409 C C . VAL B 1 171 ? 35.420 58.543 0.971 1.00 47.42 171 VAL B C 1
ATOM 6410 O O . VAL B 1 171 ? 35.154 58.831 2.138 1.00 48.57 171 VAL B O 1
ATOM 6423 N N . PRO B 1 172 ? 34.685 58.984 -0.068 1.00 50.49 172 PRO B N 1
ATOM 6424 C CA . PRO B 1 172 ? 33.585 59.914 0.218 1.00 49.79 172 PRO B CA 1
ATOM 6425 C C . PRO B 1 172 ? 32.387 59.276 0.936 1.00 51.16 172 PRO B C 1
ATOM 6426 O O . PRO B 1 172 ? 31.618 60.007 1.558 1.00 53.23 172 PRO B O 1
ATOM 6437 N N . ASP B 1 173 ? 32.236 57.953 0.860 1.00 48.71 173 ASP B N 1
ATOM 6438 C CA . ASP B 1 173 ? 31.143 57.259 1.552 1.00 49.19 173 ASP B CA 1
ATOM 6439 C C . ASP B 1 173 ? 31.650 56.028 2.311 1.00 48.60 173 ASP B C 1
ATOM 6440 O O . ASP B 1 173 ? 31.410 54.894 1.901 1.00 48.56 173 ASP B O 1
ATOM 6449 N N . PRO B 1 174 ? 32.341 56.255 3.440 1.00 46.80 174 PRO B N 1
ATOM 6450 C CA . PRO B 1 174 ? 33.016 55.182 4.181 1.00 45.20 174 PRO B CA 1
ATOM 6451 C C . PRO B 1 174 ? 32.086 54.059 4.638 1.00 45.11 174 PRO B C 1
ATOM 6452 O O . PRO B 1 174 ? 32.450 52.891 4.525 1.00 40.61 174 PRO B O 1
ATOM 6463 N N . ALA B 1 175 ? 30.908 54.409 5.144 1.00 51.27 175 ALA B N 1
ATOM 6464 C CA . ALA B 1 175 ? 29.973 53.414 5.659 1.00 52.81 175 ALA B CA 1
ATOM 6465 C C . ALA B 1 175 ? 29.568 52.411 4.580 1.00 53.31 175 ALA B C 1
ATOM 6466 O O . ALA B 1 175 ? 29.320 51.239 4.872 1.00 55.52 175 ALA B O 1
ATOM 6473 N N . ALA B 1 176 ? 29.513 52.875 3.334 1.00 47.83 176 ALA B N 1
ATOM 6474 C CA . ALA B 1 176 ? 29.081 52.038 2.218 1.00 44.65 176 ALA B CA 1
ATOM 6475 C C . ALA B 1 176 ? 30.136 51.017 1.786 1.00 47.34 176 ALA B C 1
ATOM 6476 O O . ALA B 1 176 ? 29.889 50.210 0.889 1.00 50.03 176 ALA B O 1
ATOM 6483 N N . LEU B 1 177 ? 31.308 51.048 2.413 1.00 43.16 177 LEU B N 1
ATOM 6484 C CA . LEU B 1 177 ? 32.335 50.059 2.112 1.00 40.67 177 LEU B CA 1
ATOM 6485 C C . LEU B 1 177 ? 31.867 48.667 2.527 1.00 39.44 177 LEU B C 1
ATOM 6486 O O . LEU B 1 177 ? 32.311 47.664 1.965 1.00 42.18 177 LEU B O 1
ATOM 6502 N N . MET B 1 178 ? 30.961 48.614 3.503 1.00 41.48 178 MET B N 1
ATOM 6503 C CA . MET B 1 178 ? 30.452 47.345 4.032 1.00 44.17 178 MET B CA 1
ATOM 6504 C C . MET B 1 178 ? 29.034 47.037 3.540 1.00 45.05 178 MET B C 1
ATOM 6505 O O . MET B 1 178 ? 28.289 46.320 4.211 1.00 45.98 178 MET B O 1
ATOM 6519 N N . SER B 1 179 ? 28.663 47.560 2.373 1.00 44.75 179 SER B N 1
ATOM 6520 C CA . SER B 1 179 ? 27.279 47.463 1.904 1.00 43.42 179 SER B CA 1
ATOM 6521 C C . SER B 1 179 ? 26.842 46.036 1.554 1.00 38.31 179 SER B C 1
ATOM 6522 O O . SER B 1 179 ? 25.721 45.636 1.873 1.00 47.47 179 SER B O 1
ATOM 6530 N N . ARG B 1 180 ? 27.713 45.280 0.892 1.00 32.71 180 ARG B N 1
ATOM 6531 C CA . ARG B 1 180 ? 27.404 43.895 0.523 1.00 31.33 180 ARG B CA 1
ATOM 6532 C C . ARG B 1 180 ? 27.612 42.954 1.703 1.00 29.91 180 ARG B C 1
ATOM 6533 O O . ARG B 1 180 ? 28.740 42.791 2.157 1.00 30.34 180 ARG B O 1
ATOM 6554 N N . PRO B 1 181 ? 26.540 42.312 2.190 1.00 30.33 181 PRO B N 1
ATOM 6555 C CA . PRO B 1 181 ? 26.779 41.370 3.285 1.00 29.07 181 PRO B CA 1
ATOM 6556 C C . PRO B 1 181 ? 27.558 40.148 2.821 1.00 27.62 181 PRO B C 1
ATOM 6557 O O . PRO B 1 181 ? 27.434 39.727 1.672 1.00 27.93 181 PRO B O 1
ATOM 6568 N N . VAL B 1 182 ? 28.360 39.595 3.716 1.00 26.23 182 VAL B N 1
ATOM 6569 C CA . VAL B 1 182 ? 29.135 38.414 3.391 1.00 24.93 182 VAL B CA 1
ATOM 6570 C C . VAL B 1 182 ? 28.305 37.153 3.587 1.00 24.97 182 VAL B C 1
ATOM 6571 O O . VAL B 1 182 ? 27.572 37.018 4.572 1.00 25.65 182 VAL B O 1
ATOM 6584 N N . ILE B 1 183 ? 28.416 36.245 2.620 1.00 24.72 183 ILE B N 1
ATOM 6585 C CA . ILE B 1 183 ? 27.777 34.936 2.696 1.00 24.72 183 ILE B CA 1
ATOM 6586 C C . ILE B 1 183 ? 28.856 33.887 2.919 1.00 23.23 183 ILE B C 1
ATOM 6587 O O . ILE B 1 183 ? 29.889 33.909 2.256 1.00 22.92 183 ILE B O 1
ATOM 6603 N N . ASN B 1 184 ? 28.593 32.973 3.847 1.00 22.75 184 ASN B N 1
ATOM 6604 C CA . ASN B 1 184 ? 29.515 31.900 4.185 1.00 21.44 184 ASN B CA 1
ATOM 6605 C C . ASN B 1 184 ? 28.809 30.556 4.243 1.00 21.68 184 ASN B C 1
ATOM 6606 O O . ASN B 1 184 ? 27.600 30.469 4.070 1.00 22.89 184 ASN B O 1
ATOM 6617 N N . LEU B 1 185 ? 29.579 29.505 4.487 1.00 23.33 185 LEU B N 1
ATOM 6618 C CA . LEU B 1 185 ? 29.046 28.155 4.591 1.00 24.30 185 LEU B CA 1
ATOM 6619 C C . LEU B 1 185 ? 29.593 27.467 5.832 1.00 22.46 185 LEU B C 1
ATOM 6620 O O . LEU B 1 185 ? 30.778 27.124 5.893 1.00 20.30 185 LEU B O 1
ATOM 6636 N N . ARG B 1 186 ? 28.740 27.310 6.839 1.00 22.31 186 ARG B N 1
ATOM 6637 C CA . ARG B 1 186 ? 29.073 26.488 7.994 1.00 19.78 186 ARG B CA 1
ATOM 6638 C C . ARG B 1 186 ? 29.088 25.050 7.533 1.00 19.79 186 ARG B C 1
ATOM 6639 O O . ARG B 1 186 ? 28.114 24.567 6.952 1.00 20.97 186 ARG B O 1
ATOM 6660 N N . HIS B 1 187 ? 30.198 24.369 7.777 1.00 19.76 187 HIS B N 1
ATOM 6661 C CA . HIS B 1 187 ? 30.379 23.021 7.279 1.00 21.43 187 HIS B CA 1
ATOM 6662 C C . HIS B 1 187 ? 31.233 22.216 8.244 1.00 22.21 187 HIS B C 1
ATOM 6663 O O . HIS B 1 187 ? 32.332 22.630 8.600 1.00 24.01 187 HIS B O 1
ATOM 6677 N N . PHE B 1 188 ? 30.714 21.075 8.682 1.00 20.85 188 PHE B N 1
ATOM 6678 C CA . PHE B 1 188 ? 31.453 20.192 9.577 1.00 19.32 188 PHE B CA 1
ATOM 6679 C C . PHE B 1 188 ? 31.173 18.745 9.169 1.00 19.37 188 PHE B C 1
ATOM 6680 O O . PHE B 1 188 ? 30.026 18.309 9.207 1.00 20.77 188 PHE B O 1
ATOM 6697 N N . PRO B 1 189 ? 32.213 18.004 8.749 1.00 17.69 189 PRO B N 1
ATOM 6698 C CA . PRO B 1 189 ? 31.947 16.672 8.193 1.00 19.48 189 PRO B CA 1
ATOM 6699 C C . PRO B 1 189 ? 31.734 15.572 9.233 1.00 23.79 189 PRO B C 1
ATOM 6700 O O . PRO B 1 189 ? 31.963 15.758 10.426 1.00 22.02 189 PRO B O 1
ATOM 6711 N N . ARG B 1 190 ? 31.272 14.425 8.744 1.00 22.56 190 ARG B N 1
ATOM 6712 C CA . ARG B 1 190 ? 31.168 13.212 9.537 1.00 19.61 190 ARG B CA 1
ATOM 6713 C C . ARG B 1 190 ? 32.318 12.282 9.185 1.00 21.57 190 ARG B C 1
ATOM 6714 O O . ARG B 1 190 ? 32.770 12.249 8.037 1.00 20.63 190 ARG B O 1
ATOM 6735 N N . LEU B 1 191 ? 32.765 11.512 10.171 1.00 19.34 191 LEU B N 1
ATOM 6736 C CA . LEU B 1 191 ? 33.836 10.539 9.988 1.00 20.51 191 LEU B CA 1
ATOM 6737 C C . LEU B 1 191 ? 33.315 9.093 10.025 1.00 20.97 191 LEU B C 1
ATOM 6738 O O . LEU B 1 191 ? 34.014 8.177 9.604 1.00 20.24 191 LEU B O 1
ATOM 6754 N N . ALA B 1 192 ? 32.097 8.886 10.524 1.00 23.61 192 ALA B N 1
ATOM 6755 C CA . ALA B 1 192 ? 31.512 7.545 10.562 1.00 22.65 192 ALA B CA 1
ATOM 6756 C C . ALA B 1 192 ? 31.531 6.943 9.167 1.00 22.59 192 ALA B C 1
ATOM 6757 O O . ALA B 1 192 ? 31.200 7.618 8.192 1.00 25.20 192 ALA B O 1
ATOM 6764 N N . ALA B 1 193 ? 31.933 5.677 9.068 1.00 23.93 193 ALA B N 1
ATOM 6765 C CA . ALA B 1 193 ? 32.028 5.008 7.775 1.00 24.07 193 ALA B CA 1
ATOM 6766 C C . ALA B 1 193 ? 30.693 5.074 7.043 1.00 25.61 193 ALA B C 1
ATOM 6767 O O . ALA B 1 193 ? 29.637 4.890 7.644 1.00 28.34 193 ALA B O 1
ATOM 6774 N N . GLY B 1 194 ? 30.756 5.343 5.742 1.00 25.77 194 GLY B N 1
ATOM 6775 C CA . GLY B 1 194 ? 29.566 5.480 4.924 1.00 30.11 194 GLY B CA 1
ATOM 6776 C C . GLY B 1 194 ? 28.995 6.890 4.915 1.00 29.59 194 GLY B C 1
ATOM 6777 O O . GLY B 1 194 ? 28.107 7.183 4.116 1.00 33.84 194 GLY B O 1
ATOM 6781 N N . GLN B 1 195 ? 29.508 7.763 5.783 1.00 26.71 195 GLN B N 1
ATOM 6782 C CA . GLN B 1 195 ? 28.949 9.106 5.961 1.00 27.13 195 GLN B CA 1
ATOM 6783 C C . GLN B 1 195 ? 29.923 10.226 5.584 1.00 23.33 195 GLN B C 1
ATOM 6784 O O . GLN B 1 195 ? 29.703 11.391 5.931 1.00 26.62 195 GLN B O 1
ATOM 6798 N N . HIS B 1 196 ? 31.003 9.896 4.886 1.00 24.71 196 HIS B N 1
ATOM 6799 C CA . HIS B 1 196 ? 32.012 10.912 4.584 1.00 23.30 196 HIS B CA 1
ATOM 6800 C C . HIS B 1 196 ? 31.499 11.969 3.604 1.00 25.62 196 HIS B C 1
ATOM 6801 O O . HIS B 1 196 ? 32.073 13.060 3.503 1.00 25.12 196 HIS B O 1
ATOM 6815 N N . ASP B 1 197 ? 30.407 11.646 2.915 1.00 25.16 197 ASP B N 1
ATOM 6816 C CA . ASP B 1 197 ? 29.754 12.564 1.981 1.00 27.32 197 ASP B CA 1
ATOM 6817 C C . ASP B 1 197 ? 28.474 13.162 2.572 1.00 26.52 197 ASP B C 1
ATOM 6818 O O . ASP B 1 197 ? 27.679 13.771 1.853 1.00 31.98 197 ASP B O 1
ATOM 6827 N N . GLN B 1 198 ? 28.283 12.980 3.878 1.00 26.59 198 GLN B N 1
ATOM 6828 C CA . GLN B 1 198 ? 27.070 13.434 4.561 1.00 28.99 198 GLN B CA 1
ATOM 6829 C C . GLN B 1 198 ? 27.440 14.287 5.765 1.00 26.18 198 GLN B C 1
ATOM 6830 O O . GLN B 1 198 ? 27.395 13.816 6.900 1.00 27.85 198 GLN B O 1
ATOM 6844 N N . PRO B 1 199 ? 27.824 15.551 5.525 1.00 25.40 199 PRO B N 1
ATOM 6845 C CA . PRO B 1 199 ? 28.282 16.391 6.636 1.00 24.42 199 PRO B CA 1
ATOM 6846 C C . PRO B 1 199 ? 27.217 16.600 7.710 1.00 23.28 199 PRO B C 1
ATOM 6847 O O . PRO B 1 199 ? 26.021 16.663 7.414 1.00 25.71 199 PRO B O 1
ATOM 6858 N N . ALA B 1 200 ? 27.668 16.692 8.956 1.00 23.57 200 ALA B N 1
ATOM 6859 C CA . ALA B 1 200 ? 26.782 16.884 10.091 1.00 25.64 200 ALA B CA 1
ATOM 6860 C C . ALA B 1 200 ? 26.231 18.303 10.112 1.00 24.56 200 ALA B C 1
ATOM 6861 O O . ALA B 1 200 ? 25.098 18.524 10.527 1.00 27.96 200 ALA B O 1
ATOM 6868 N N . VAL B 1 201 ? 27.050 19.259 9.688 1.00 22.04 201 VAL B N 1
ATOM 6869 C CA . VAL B 1 201 ? 26.616 20.645 9.531 1.00 21.93 201 VAL B CA 1
ATOM 6870 C C . VAL B 1 201 ? 26.932 21.057 8.104 1.00 21.67 201 VAL B C 1
ATOM 6871 O O . VAL B 1 201 ? 28.034 20.825 7.628 1.00 21.12 201 VAL B O 1
ATOM 6884 N N . HIS B 1 202 ? 25.961 21.653 7.426 1.00 22.77 202 HIS B N 1
ATOM 6885 C CA . HIS B 1 202 ? 26.151 22.145 6.067 1.00 28.17 202 HIS B CA 1
ATOM 6886 C C . HIS B 1 202 ? 25.044 23.140 5.774 1.00 27.60 202 HIS B C 1
ATOM 6887 O O . HIS B 1 202 ? 23.930 22.758 5.408 1.00 26.86 202 HIS B O 1
ATOM 6901 N N . GLU B 1 203 ? 25.340 24.421 5.955 1.00 22.99 203 GLU B N 1
ATOM 6902 C CA . GLU B 1 203 ? 24.307 25.437 5.847 1.00 26.20 203 GLU B CA 1
ATOM 6903 C C . GLU B 1 203 ? 24.876 26.778 5.428 1.00 22.27 203 GLU B C 1
ATOM 6904 O O . GLU B 1 203 ? 25.922 27.219 5.931 1.00 22.45 203 GLU B O 1
ATOM 6916 N N . LEU B 1 204 ? 24.187 27.403 4.484 1.00 25.01 204 LEU B N 1
ATOM 6917 C CA . LEU B 1 204 ? 24.549 28.713 3.983 1.00 25.36 204 LEU B CA 1
ATOM 6918 C C . LEU B 1 204 ? 24.118 29.746 5.009 1.00 22.60 204 LEU B C 1
ATOM 6919 O O . LEU B 1 204 ? 23.001 29.686 5.517 1.00 23.85 204 LEU B O 1
ATOM 6935 N N . VAL B 1 205 ? 25.002 30.687 5.313 1.00 22.95 205 VAL B N 1
ATOM 6936 C CA . VAL B 1 205 ? 24.743 31.685 6.340 1.00 22.05 205 VAL B CA 1
ATOM 6937 C C . VAL B 1 205 ? 25.099 33.076 5.848 1.00 22.58 205 VAL B C 1
ATOM 6938 O O . VAL B 1 205 ? 25.915 33.233 4.935 1.00 24.67 205 VAL B O 1
ATOM 6951 N N . MET B 1 206 ? 24.475 34.078 6.458 1.00 24.10 206 MET B N 1
ATOM 6952 C CA . MET B 1 206 ? 24.847 35.466 6.234 1.00 23.13 206 MET B CA 1
ATOM 6953 C C . MET B 1 206 ? 25.469 36.031 7.493 1.00 22.52 206 MET B C 1
ATOM 6954 O O . MET B 1 206 ? 24.906 35.915 8.581 1.00 24.16 206 MET B O 1
ATOM 6968 N N . SER B 1 207 ? 26.648 36.628 7.332 1.00 21.36 207 SER B N 1
ATOM 6969 C CA . SER B 1 207 ? 27.350 37.289 8.420 1.00 22.41 207 SER B CA 1
ATOM 6970 C C . SER B 1 207 ? 26.492 38.410 8.998 1.00 23.69 207 SER B C 1
ATOM 6971 O O . SER B 1 207 ? 25.918 39.210 8.263 1.00 27.97 207 SER B O 1
ATOM 6979 N N . VAL B 1 208 ? 26.398 38.444 10.321 1.00 24.74 208 VAL B N 1
ATOM 6980 C CA . VAL B 1 208 ? 25.708 39.515 11.026 1.00 25.80 208 VAL B CA 1
ATOM 6981 C C . VAL B 1 208 ? 26.722 40.268 11.884 1.00 23.47 208 VAL B C 1
ATOM 6982 O O . VAL B 1 208 ? 27.380 39.687 12.749 1.00 22.35 208 VAL B O 1
ATOM 6995 N N . LEU B 1 209 ? 26.843 41.567 11.633 1.00 23.51 209 LEU B N 1
ATOM 6996 C CA . LEU B 1 209 ? 27.804 42.408 12.332 1.00 22.32 209 LEU B CA 1
ATOM 6997 C C . LEU B 1 209 ? 27.086 43.478 13.142 1.00 23.37 209 LEU B C 1
ATOM 6998 O O . LEU B 1 209 ? 26.215 44.177 12.625 1.00 28.54 209 LEU B O 1
ATOM 7014 N N . ASP B 1 210 ? 27.449 43.592 14.416 1.00 23.39 210 ASP B N 1
ATOM 7015 C CA . ASP B 1 210 ? 26.851 44.589 15.300 1.00 23.05 210 ASP B CA 1
ATOM 7016 C C . ASP B 1 210 ? 27.732 45.830 15.393 1.00 25.46 210 ASP B C 1
ATOM 7017 O O . ASP B 1 210 ? 28.952 45.724 15.507 1.00 23.79 210 ASP B O 1
ATOM 7026 N N . ASP B 1 211 ? 27.107 47.003 15.348 1.00 25.39 211 ASP B N 1
ATOM 7027 C CA . ASP B 1 211 ? 27.785 48.262 15.653 1.00 26.77 211 ASP B CA 1
ATOM 7028 C C . ASP B 1 211 ? 28.984 48.511 14.743 1.00 24.55 211 ASP B C 1
ATOM 7029 O O . ASP B 1 211 ? 30.032 48.964 15.197 1.00 29.51 211 ASP B O 1
ATOM 7038 N N . THR B 1 212 ? 28.829 48.211 13.461 1.00 22.99 212 THR B N 1
ATOM 7039 C CA . THR B 1 212 ? 29.919 48.369 12.509 1.00 22.11 212 THR B CA 1
ATOM 7040 C C . THR B 1 212 ? 30.350 49.831 12.411 1.00 24.01 212 THR B C 1
ATOM 7041 O O . THR B 1 212 ? 29.506 50.736 12.312 1.00 25.15 212 THR B O 1
ATOM 7052 N N . ALA B 1 213 ? 31.661 50.056 12.439 1.00 23.44 213 ALA B N 1
ATOM 7053 C CA . ALA B 1 213 ? 32.225 51.387 12.258 1.00 21.83 213 ALA B CA 1
ATOM 7054 C C . ALA B 1 213 ? 33.418 51.318 11.319 1.00 22.88 213 ALA B C 1
ATOM 7055 O O . ALA B 1 213 ? 34.192 50.356 11.340 1.00 21.24 213 ALA B O 1
ATOM 7062 N N . VAL B 1 214 ? 33.542 52.342 10.486 1.00 23.60 214 VAL B N 1
ATOM 7063 C CA . VAL B 1 214 ? 34.669 52.503 9.585 1.00 22.11 214 VAL B CA 1
ATOM 7064 C C . VAL B 1 214 ? 35.240 53.889 9.823 1.00 27.35 214 VAL B C 1
ATOM 7065 O O . VAL B 1 214 ? 34.486 54.850 10.008 1.00 27.96 214 VAL B O 1
ATOM 7078 N N . SER B 1 215 ? 36.565 53.997 9.824 1.00 22.41 215 SER B N 1
ATOM 7079 C CA . SER B 1 215 ? 37.219 55.294 9.960 1.00 26.58 215 SER B CA 1
ATOM 7080 C C . SER B 1 215 ? 38.482 55.374 9.103 1.00 20.71 215 SER B C 1
ATOM 7081 O O . SER B 1 215 ? 39.005 54.353 8.633 1.00 20.59 215 SER B O 1
ATOM 7089 N N . ASP B 1 216 ? 38.944 56.603 8.890 1.00 24.36 216 ASP B N 1
ATOM 7090 C CA . ASP B 1 216 ? 40.221 56.850 8.234 1.00 21.95 216 ASP B CA 1
ATOM 7091 C C . ASP B 1 216 ? 40.288 56.168 6.875 1.00 20.65 216 ASP B C 1
ATOM 7092 O O . ASP B 1 216 ? 41.308 55.593 6.509 1.00 20.59 216 ASP B O 1
ATOM 7101 N N . ALA B 1 217 ? 39.198 56.242 6.122 1.00 21.07 217 ALA B N 1
ATOM 7102 C CA . ALA B 1 217 ? 39.105 55.513 4.864 1.00 22.32 217 ALA B CA 1
ATOM 7103 C C . ALA B 1 217 ? 39.690 56.297 3.687 1.00 21.39 217 ALA B C 1
ATOM 7104 O O . ALA B 1 217 ? 39.368 57.472 3.482 1.00 20.73 217 ALA B O 1
ATOM 7111 N N . TRP B 1 218 ? 40.548 55.623 2.921 1.00 20.16 218 TRP B N 1
ATOM 7112 C CA . TRP B 1 218 ? 41.227 56.211 1.773 1.00 22.21 218 TRP B CA 1
ATOM 7113 C C . TRP B 1 218 ? 41.104 55.281 0.580 1.00 19.69 218 TRP B C 1
ATOM 7114 O O . TRP B 1 218 ? 41.013 54.060 0.744 1.00 22.15 218 TRP B O 1
ATOM 7135 N N . VAL B 1 219 ? 41.106 55.864 -0.616 1.00 21.46 219 VAL B N 1
ATOM 7136 C CA . VAL B 1 219 ? 41.005 55.106 -1.856 1.00 20.15 219 VAL B CA 1
ATOM 7137 C C . VAL B 1 219 ? 42.117 55.546 -2.793 1.00 21.10 219 VAL B C 1
ATOM 7138 O O . VAL B 1 219 ? 42.583 56.685 -2.723 1.00 22.16 219 VAL B O 1
ATOM 7151 N N . GLY B 1 220 ? 42.566 54.637 -3.649 1.00 21.07 220 GLY B N 1
ATOM 7152 C CA . GLY B 1 220 ? 43.577 54.959 -4.635 1.00 20.32 220 GLY B CA 1
ATOM 7153 C C . GLY B 1 220 ? 43.720 53.861 -5.664 1.00 20.79 220 GLY B C 1
ATOM 7154 O O . GLY B 1 220 ? 42.736 53.227 -6.029 1.00 23.37 220 GLY B O 1
ATOM 7158 N N . THR B 1 221 ? 44.946 53.635 -6.122 1.00 20.82 221 THR B N 1
ATOM 7159 C CA . THR B 1 221 ? 45.210 52.642 -7.162 1.00 21.34 221 THR B CA 1
ATOM 7160 C C . THR B 1 221 ? 45.742 51.366 -6.529 1.00 19.51 221 THR B C 1
ATOM 7161 O O . THR B 1 221 ? 46.096 51.348 -5.350 1.00 20.57 221 THR B O 1
ATOM 7172 N N . ALA B 1 222 ? 45.797 50.294 -7.310 1.00 20.20 222 ALA B N 1
ATOM 7173 C CA . ALA B 1 222 ? 46.167 48.995 -6.771 1.00 20.39 222 ALA B CA 1
ATOM 7174 C C . ALA B 1 222 ? 46.792 48.070 -7.802 1.00 19.15 222 ALA B C 1
ATOM 7175 O O . ALA B 1 222 ? 46.471 48.121 -8.984 1.00 20.86 222 ALA B O 1
ATOM 7182 N N . ASP B 1 223 ? 47.699 47.229 -7.318 1.00 19.43 223 ASP B N 1
ATOM 7183 C CA . ASP B 1 223 ? 48.235 46.098 -8.063 1.00 19.26 223 ASP B CA 1
ATOM 7184 C C . ASP B 1 223 ? 47.996 44.846 -7.224 1.00 18.45 223 ASP B C 1
ATOM 7185 O O . ASP B 1 223 ? 48.132 44.887 -6.004 1.00 19.37 223 ASP B O 1
ATOM 7194 N N . LEU B 1 224 ? 47.640 43.741 -7.869 1.00 18.35 224 LEU B N 1
ATOM 7195 C CA . LEU B 1 224 ? 47.365 42.490 -7.168 1.00 18.74 224 LEU B CA 1
ATOM 7196 C C . LEU B 1 224 ? 47.689 41.307 -8.056 1.00 17.02 224 LEU B C 1
ATOM 7197 O O . LEU B 1 224 ? 47.372 41.312 -9.248 1.00 20.16 224 LEU B O 1
ATOM 7213 N N . ALA B 1 225 ? 48.306 40.293 -7.462 1.00 17.83 225 ALA B N 1
ATOM 7214 C CA . ALA B 1 225 ? 48.532 39.023 -8.133 1.00 17.92 225 ALA B CA 1
ATOM 7215 C C . ALA B 1 225 ? 48.256 37.860 -7.186 1.00 16.04 225 ALA B C 1
ATOM 7216 O O . ALA B 1 225 ? 48.590 37.915 -5.997 1.00 16.81 225 ALA B O 1
ATOM 7223 N N . PHE B 1 226 ? 47.617 36.823 -7.717 1.00 18.75 226 PHE B N 1
ATOM 7224 C CA . PHE B 1 226 ? 47.499 35.545 -7.023 1.00 18.05 226 PHE B CA 1
ATOM 7225 C C . PHE B 1 226 ? 48.511 34.586 -7.635 1.00 18.03 226 PHE B C 1
ATOM 7226 O O . PHE B 1 226 ? 48.677 34.540 -8.860 1.00 21.55 226 PHE B O 1
ATOM 7243 N N . LEU B 1 227 ? 49.189 33.822 -6.790 1.00 16.97 227 LEU B N 1
ATOM 7244 C CA . LEU B 1 227 ? 50.235 32.923 -7.263 1.00 17.10 227 LEU B CA 1
ATOM 7245 C C . LEU B 1 227 ? 49.824 31.468 -7.099 1.00 17.02 227 LEU B C 1
ATOM 7246 O O . LEU B 1 227 ? 49.323 31.079 -6.038 1.00 16.42 227 LEU B O 1
ATOM 7262 N N . PRO B 1 228 ? 50.053 30.650 -8.136 1.00 16.69 228 PRO B N 1
ATOM 7263 C CA . PRO B 1 228 ? 49.769 29.219 -8.004 1.00 17.00 228 PRO B CA 1
ATOM 7264 C C . PRO B 1 228 ? 50.562 28.614 -6.855 1.00 14.66 228 PRO B C 1
ATOM 7265 O O . PRO B 1 228 ? 51.722 28.967 -6.642 1.00 15.97 228 PRO B O 1
ATOM 7276 N N . ALA B 1 229 ? 49.927 27.718 -6.116 1.00 16.62 229 ALA B N 1
ATOM 7277 C CA . ALA B 1 229 ? 50.565 27.061 -4.984 1.00 14.32 229 ALA B CA 1
ATOM 7278 C C . ALA B 1 229 ? 49.993 25.669 -4.844 1.00 14.75 229 ALA B C 1
ATOM 7279 O O . ALA B 1 229 ? 48.803 25.464 -5.071 1.00 16.83 229 ALA B O 1
ATOM 7286 N N . HIS B 1 230 ? 50.832 24.712 -4.465 1.00 14.63 230 HIS B N 1
ATOM 7287 C CA . HIS B 1 230 ? 50.363 23.354 -4.245 1.00 16.55 230 HIS B CA 1
ATOM 7288 C C . HIS B 1 230 ? 49.368 23.348 -3.095 1.00 16.98 230 HIS B C 1
ATOM 7289 O O . HIS B 1 230 ? 49.635 23.915 -2.047 1.00 16.76 230 HIS B O 1
ATOM 7303 N N . GLY B 1 231 ? 48.218 22.708 -3.300 1.00 17.09 231 GLY B N 1
ATOM 7304 C CA . GLY B 1 231 ? 47.206 22.576 -2.263 1.00 17.28 231 GLY B CA 1
ATOM 7305 C C . GLY B 1 231 ? 46.321 23.796 -2.090 1.00 18.24 231 GLY B C 1
ATOM 7306 O O . GLY B 1 231 ? 45.577 23.875 -1.114 1.00 18.70 231 GLY B O 1
ATOM 7310 N N . GLU B 1 232 ? 46.392 24.736 -3.031 1.00 15.37 232 GLU B N 1
ATOM 7311 C CA . GLU B 1 232 ? 45.534 25.923 -3.016 1.00 15.11 232 GLU B CA 1
ATOM 7312 C C . GLU B 1 232 ? 44.876 26.098 -4.374 1.00 17.52 232 GLU B C 1
ATOM 7313 O O . GLU B 1 232 ? 45.376 25.592 -5.388 1.00 18.65 232 GLU B O 1
ATOM 7325 N N . GLU B 1 233 ? 43.757 26.819 -4.393 1.00 17.54 233 GLU B N 1
ATOM 7326 C CA . GLU B 1 233 ? 43.019 27.068 -5.631 1.00 17.04 233 GLU B CA 1
ATOM 7327 C C . GLU B 1 233 ? 42.748 28.553 -5.857 1.00 18.22 233 GLU B C 1
ATOM 7328 O O . GLU B 1 233 ? 42.063 28.922 -6.811 1.00 19.48 233 GLU B O 1
ATOM 7340 N N . LEU B 1 234 ? 43.312 29.403 -5.002 1.00 16.94 234 LEU B N 1
ATOM 7341 C CA . LEU B 1 234 ? 43.123 30.843 -5.139 1.00 16.05 234 LEU B CA 1
ATOM 7342 C C . LEU B 1 234 ? 43.498 31.338 -6.530 1.00 18.75 234 LEU B C 1
ATOM 7343 O O . LEU B 1 234 ? 42.745 32.102 -7.149 1.00 18.72 234 LEU B O 1
ATOM 7359 N N . ALA B 1 235 ? 44.638 30.890 -7.040 1.00 18.30 235 ALA B N 1
ATOM 7360 C CA . ALA B 1 235 ? 45.119 31.396 -8.315 1.00 20.15 235 ALA B CA 1
ATOM 7361 C C . ALA B 1 235 ? 44.279 30.923 -9.503 1.00 21.56 235 ALA B C 1
ATOM 7362 O O . ALA B 1 235 ? 44.497 31.380 -10.627 1.00 21.07 235 ALA B O 1
ATOM 7369 N N . ASP B 1 236 ? 43.308 30.039 -9.266 1.00 19.62 236 ASP B N 1
ATOM 7370 C CA . ASP B 1 236 ? 42.348 29.680 -10.314 1.00 20.11 236 ASP B CA 1
ATOM 7371 C C . ASP B 1 236 ? 41.293 30.786 -10.499 1.00 22.03 236 ASP B C 1
ATOM 7372 O O . ASP B 1 236 ? 40.393 30.667 -11.345 1.00 26.19 236 ASP B O 1
ATOM 7381 N N . LEU B 1 237 ? 41.408 31.848 -9.706 1.00 22.67 237 LEU B N 1
ATOM 7382 C CA . LEU B 1 237 ? 40.660 33.090 -9.913 1.00 20.30 237 LEU B CA 1
ATOM 7383 C C . LEU B 1 237 ? 41.652 34.157 -10.353 1.00 24.93 237 LEU B C 1
ATOM 7384 O O . LEU B 1 237 ? 41.923 35.096 -9.608 1.00 28.59 237 LEU B O 1
ATOM 7400 N N . PRO B 1 238 ? 42.202 34.014 -11.566 1.00 27.44 238 PRO B N 1
ATOM 7401 C CA . PRO B 1 238 ? 43.248 34.924 -12.043 1.00 32.41 238 PRO B CA 1
ATOM 7402 C C . PRO B 1 238 ? 42.813 36.381 -12.066 1.00 23.05 238 PRO B C 1
ATOM 7403 O O . PRO B 1 238 ? 41.694 36.703 -12.461 1.00 24.18 238 PRO B O 1
ATOM 7414 N N . VAL B 1 239 ? 43.712 37.257 -11.641 1.00 26.46 239 VAL B N 1
ATOM 7415 C CA . VAL B 1 239 ? 43.468 38.687 -11.693 1.00 24.75 239 VAL B CA 1
ATOM 7416 C C . VAL B 1 239 ? 43.620 39.176 -13.134 1.00 26.96 239 VAL B C 1
ATOM 7417 O O . VAL B 1 239 ? 44.732 39.261 -13.653 1.00 28.90 239 VAL B O 1
ATOM 7430 N N . ARG B 1 240 ? 42.498 39.484 -13.778 1.00 23.28 240 ARG B N 1
ATOM 7431 C CA . ARG B 1 240 ? 42.512 39.993 -15.148 1.00 26.94 240 ARG B CA 1
ATOM 7432 C C . ARG B 1 240 ? 42.758 41.502 -15.163 1.00 30.26 240 ARG B C 1
ATOM 7433 O O . ARG B 1 240 ? 43.343 42.036 -16.104 1.00 32.56 240 ARG B O 1
ATOM 7454 N N . ARG B 1 241 ? 42.287 42.189 -14.128 1.00 25.10 241 ARG B N 1
ATOM 7455 C CA . ARG B 1 241 ? 42.636 43.590 -13.919 1.00 25.76 241 ARG B CA 1
ATOM 7456 C C . ARG B 1 241 ? 42.308 43.974 -12.483 1.00 26.82 241 ARG B C 1
ATOM 7457 O O . ARG B 1 241 ? 41.530 43.292 -11.815 1.00 23.53 241 ARG B O 1
ATOM 7478 N N . THR B 1 242 ? 42.925 45.053 -12.013 1.00 27.69 242 THR B N 1
ATOM 7479 C CA . THR B 1 242 ? 42.642 45.583 -10.685 1.00 29.68 242 THR B CA 1
ATOM 7480 C C . THR B 1 242 ? 41.848 46.873 -10.784 1.00 27.91 242 THR B C 1
ATOM 7481 O O . THR B 1 242 ? 41.977 47.638 -11.745 1.00 29.83 242 THR B O 1
ATOM 7492 N N . GLY B 1 243 ? 41.005 47.099 -9.785 1.00 28.73 243 GLY B N 1
ATOM 7493 C CA . GLY B 1 243 ? 40.288 48.348 -9.651 1.00 30.05 243 GLY B CA 1
ATOM 7494 C C . GLY B 1 243 ? 40.906 49.144 -8.521 1.00 25.21 243 GLY B C 1
ATOM 7495 O O . GLY B 1 243 ? 42.134 49.246 -8.416 1.00 26.87 243 GLY B O 1
ATOM 7499 N N . LYS B 1 244 ? 40.053 49.684 -7.661 1.00 24.36 244 LYS B N 1
ATOM 7500 C CA . LYS B 1 244 ? 40.498 50.567 -6.591 1.00 23.97 244 LYS B CA 1
ATOM 7501 C C . LYS B 1 244 ? 41.272 49.834 -5.498 1.00 20.22 244 LYS B C 1
ATOM 7502 O O . LYS B 1 244 ? 41.021 48.657 -5.207 1.00 21.07 244 LYS B O 1
ATOM 7521 N N . GLY B 1 245 ? 42.245 50.536 -4.926 1.00 21.37 245 GLY B N 1
ATOM 7522 C CA . GLY B 1 245 ? 42.870 50.129 -3.679 1.00 19.88 245 GLY B CA 1
ATOM 7523 C C . GLY B 1 245 ? 42.215 50.910 -2.550 1.00 21.15 245 GLY B C 1
ATOM 7524 O O . GLY B 1 245 ? 41.797 52.050 -2.758 1.00 22.34 245 GLY B O 1
ATOM 7528 N N . PHE B 1 246 ? 42.111 50.295 -1.372 1.00 18.19 246 PHE B N 1
ATOM 7529 C CA . PHE B 1 246 ? 41.456 50.903 -0.214 1.00 20.38 246 PHE B CA 1
ATOM 7530 C C . PHE B 1 246 ? 42.272 50.700 1.044 1.00 18.02 246 PHE B C 1
ATOM 7531 O O . PHE B 1 246 ? 42.921 49.672 1.201 1.00 18.14 246 PHE B O 1
ATOM 7548 N N . HIS B 1 247 ? 42.201 51.664 1.950 1.00 19.42 247 HIS B N 1
ATOM 7549 C CA . HIS B 1 247 ? 42.803 51.541 3.263 1.00 18.62 247 HIS B CA 1
ATOM 7550 C C . HIS B 1 247 ? 41.831 52.131 4.268 1.00 19.19 247 HIS B C 1
ATOM 7551 O O . HIS B 1 247 ? 41.398 53.263 4.103 1.00 20.41 247 HIS B O 1
ATOM 7565 N N . PHE B 1 248 ? 41.457 51.360 5.286 1.00 18.02 248 PHE B N 1
ATOM 7566 C CA . PHE B 1 248 ? 40.538 51.865 6.300 1.00 17.37 248 PHE B CA 1
ATOM 7567 C C . PHE B 1 248 ? 40.603 51.059 7.584 1.00 19.93 248 PHE B C 1
ATOM 7568 O O . PHE B 1 248 ? 41.038 49.909 7.579 1.00 19.29 248 PHE B O 1
ATOM 7585 N N . ASP B 1 249 ? 40.178 51.678 8.681 1.00 18.83 249 ASP B N 1
ATOM 7586 C CA . ASP B 1 249 ? 39.981 50.964 9.933 1.00 18.35 249 ASP B CA 1
ATOM 7587 C C . ASP B 1 249 ? 38.552 50.437 9.981 1.00 17.56 249 ASP B C 1
ATOM 7588 O O . ASP B 1 249 ? 37.623 51.047 9.424 1.00 20.21 249 ASP B O 1
ATOM 7597 N N . LEU B 1 250 ? 38.369 49.330 10.689 1.00 19.28 250 LEU B N 1
ATOM 7598 C CA . LEU B 1 250 ? 37.086 48.649 10.736 1.00 18.63 250 LEU B CA 1
ATOM 7599 C C . LEU B 1 250 ? 36.884 48.066 12.129 1.00 20.08 250 LEU B C 1
ATOM 7600 O O . LEU B 1 250 ? 37.809 47.472 12.706 1.00 19.60 250 LEU B O 1
ATOM 7616 N N . ALA B 1 251 ? 35.684 48.249 12.673 1.00 20.32 251 ALA B N 1
ATOM 7617 C CA . ALA B 1 251 ? 35.338 47.667 13.959 1.00 20.12 251 ALA B CA 1
ATOM 7618 C C . ALA B 1 251 ? 33.920 47.138 13.926 1.00 19.48 251 ALA B C 1
ATOM 7619 O O . ALA B 1 251 ? 33.056 47.699 13.252 1.00 21.42 251 ALA B O 1
ATOM 7626 N N . TYR B 1 252 ? 33.691 46.046 14.646 1.00 18.83 252 TYR B N 1
ATOM 7627 C CA . TYR B 1 252 ? 32.351 45.530 14.854 1.00 19.81 252 TYR B CA 1
ATOM 7628 C C . TYR B 1 252 ? 32.353 44.459 15.930 1.00 19.95 252 TYR B C 1
ATOM 7629 O O . TYR B 1 252 ? 33.404 44.042 16.419 1.00 19.16 252 TYR B O 1
ATOM 7647 N N . THR B 1 253 ? 31.152 44.026 16.284 1.00 19.59 253 THR B N 1
ATOM 7648 C CA . THR B 1 253 ? 30.950 42.977 17.264 1.00 19.67 253 THR B CA 1
ATOM 7649 C C . THR B 1 253 ? 30.123 41.867 16.631 1.00 20.55 253 THR B C 1
ATOM 7650 O O . THR B 1 253 ? 29.247 42.130 15.800 1.00 21.05 253 THR B O 1
ATOM 7661 N N . VAL B 1 254 ? 30.422 40.628 17.015 1.00 20.40 254 VAL B N 1
ATOM 7662 C CA . VAL B 1 254 ? 29.673 39.463 16.550 1.00 19.87 254 VAL B CA 1
ATOM 7663 C C . VAL B 1 254 ? 28.987 38.790 17.737 1.00 22.12 254 VAL B C 1
ATOM 7664 O O . VAL B 1 254 ? 29.641 38.444 18.726 1.00 21.89 254 VAL B O 1
ATOM 7677 N N . THR B 1 255 ? 27.668 38.624 17.625 1.00 22.28 255 THR B N 1
ATOM 7678 C CA . THR B 1 255 ? 26.859 37.936 18.633 1.00 25.22 255 THR B CA 1
ATOM 7679 C C . THR B 1 255 ? 25.844 36.990 18.001 1.00 24.92 255 THR B C 1
ATOM 7680 O O . THR B 1 255 ? 25.117 36.291 18.713 1.00 25.96 255 THR B O 1
ATOM 7691 N N . ASP B 1 256 ? 25.777 36.982 16.672 1.00 23.94 256 ASP B N 1
ATOM 7692 C CA . ASP B 1 256 ? 24.670 36.345 15.964 1.00 23.65 256 ASP B CA 1
ATOM 7693 C C . ASP B 1 256 ? 25.146 35.879 14.590 1.00 22.02 256 ASP B C 1
ATOM 7694 O O . ASP B 1 256 ? 26.263 36.190 14.168 1.00 21.24 256 ASP B O 1
ATOM 7703 N N . LEU B 1 257 ? 24.297 35.116 13.909 1.00 25.53 257 LEU B N 1
ATOM 7704 C CA . LEU B 1 257 ? 24.591 34.602 12.578 1.00 22.08 257 LEU B CA 1
ATOM 7705 C C . LEU B 1 257 ? 23.271 34.151 11.974 1.00 23.95 257 LEU B C 1
ATOM 7706 O O . LEU B 1 257 ? 22.510 33.446 12.627 1.00 27.85 257 LEU B O 1
ATOM 7722 N N . MET B 1 258 ? 22.995 34.550 10.737 1.00 26.15 258 MET B N 1
ATOM 7723 C CA . MET B 1 258 ? 21.727 34.204 10.105 1.00 26.06 258 MET B CA 1
ATOM 7724 C C . MET B 1 258 ? 21.874 32.982 9.222 1.00 26.23 258 MET B C 1
ATOM 7725 O O . MET B 1 258 ? 22.567 33.022 8.211 1.00 28.10 258 MET B O 1
ATOM 7739 N N . THR B 1 259 ? 21.200 31.902 9.595 1.00 27.69 259 THR B N 1
ATOM 7740 C CA . THR B 1 259 ? 21.124 30.735 8.730 1.00 32.99 259 THR B CA 1
ATOM 7741 C C . THR B 1 259 ? 20.124 31.010 7.611 1.00 28.39 259 THR B C 1
ATOM 7742 O O . THR B 1 259 ? 18.961 31.330 7.870 1.00 32.72 259 THR B O 1
ATOM 7753 N N . LEU B 1 260 ? 20.583 30.891 6.369 1.00 28.35 260 LEU B N 1
ATOM 7754 C CA . LEU B 1 260 ? 19.741 31.125 5.204 1.00 30.46 260 LEU B CA 1
ATOM 7755 C C . LEU B 1 260 ? 19.034 29.836 4.798 1.00 39.51 260 LEU B C 1
ATOM 7756 O O . LEU B 1 260 ? 19.668 28.783 4.684 1.00 37.83 260 LEU B O 1
ATOM 7772 N N . MET C 1 1 ? 79.899 38.712 -5.021 1.00 46.70 1 MET C N 1
ATOM 7773 C CA . MET C 1 1 ? 80.522 39.114 -3.729 1.00 41.90 1 MET C CA 1
ATOM 7774 C C . MET C 1 1 ? 80.102 40.522 -3.302 1.00 39.09 1 MET C C 1
ATOM 7775 O O . MET C 1 1 ? 80.778 41.168 -2.497 1.00 47.39 1 MET C O 1
ATOM 7791 N N . LYS C 1 2 ? 78.976 40.986 -3.837 1.00 21.11 2 LYS C N 1
ATOM 7792 C CA . LYS C 1 2 ? 78.345 42.209 -3.349 1.00 19.59 2 LYS C CA 1
ATOM 7793 C C . LYS C 1 2 ? 77.524 41.878 -2.112 1.00 19.70 2 LYS C C 1
ATOM 7794 O O . LYS C 1 2 ? 77.231 40.718 -1.853 1.00 17.90 2 LYS C O 1
ATOM 7813 N N . GLY C 1 3 ? 77.134 42.904 -1.367 1.00 18.24 3 GLY C N 1
ATOM 7814 C CA . GLY C 1 3 ? 76.318 42.723 -0.182 1.00 16.80 3 GLY C CA 1
ATOM 7815 C C . GLY C 1 3 ? 76.980 43.332 1.035 1.00 17.02 3 GLY C C 1
ATOM 7816 O O . GLY C 1 3 ? 78.182 43.587 1.051 1.00 18.71 3 GLY C O 1
ATOM 7820 N N . TYR C 1 4 ? 76.178 43.542 2.070 1.00 14.45 4 TYR C N 1
ATOM 7821 C CA . TYR C 1 4 ? 76.653 44.160 3.308 1.00 15.14 4 TYR C CA 1
ATOM 7822 C C . TYR C 1 4 ? 76.846 43.094 4.394 1.00 15.50 4 TYR C C 1
ATOM 7823 O O . TYR C 1 4 ? 77.950 42.918 4.885 1.00 18.02 4 TYR C O 1
ATOM 7841 N N . THR C 1 5 ? 75.778 42.401 4.786 1.00 16.57 5 THR C N 1
ATOM 7842 C CA . THR C 1 5 ? 75.917 41.194 5.615 1.00 16.16 5 THR C CA 1
ATOM 7843 C C . THR C 1 5 ? 75.955 39.964 4.713 1.00 15.75 5 THR C C 1
ATOM 7844 O O . THR C 1 5 ? 75.715 40.054 3.512 1.00 16.69 5 THR C O 1
ATOM 7855 N N . VAL C 1 6 ? 76.244 38.804 5.290 1.00 15.84 6 VAL C N 1
ATOM 7856 C CA . VAL C 1 6 ? 76.111 37.550 4.565 1.00 15.71 6 VAL C CA 1
ATOM 7857 C C . VAL C 1 6 ? 74.634 37.240 4.297 1.00 16.25 6 VAL C C 1
ATOM 7858 O O . VAL C 1 6 ? 73.759 37.773 4.972 1.00 17.00 6 VAL C O 1
ATOM 7871 N N . PRO C 1 7 ? 74.346 36.409 3.288 1.00 15.35 7 PRO C N 1
ATOM 7872 C CA . PRO C 1 7 ? 75.287 35.922 2.275 1.00 14.29 7 PRO C CA 1
ATOM 7873 C C . PRO C 1 7 ? 75.662 37.036 1.307 1.00 15.55 7 PRO C C 1
ATOM 7874 O O . PRO C 1 7 ? 74.791 37.819 0.885 1.00 16.52 7 PRO C O 1
ATOM 7885 N N . LEU C 1 8 ? 76.946 37.110 0.979 1.00 15.20 8 LEU C N 1
ATOM 7886 C CA . LEU C 1 8 ? 77.399 37.937 -0.126 1.00 15.88 8 LEU C CA 1
ATOM 7887 C C . LEU C 1 8 ? 77.005 37.192 -1.394 1.00 15.98 8 LEU C C 1
ATOM 7888 O O . LEU C 1 8 ? 76.856 35.966 -1.390 1.00 18.57 8 LEU C O 1
ATOM 7904 N N . SER C 1 9 ? 76.823 37.913 -2.486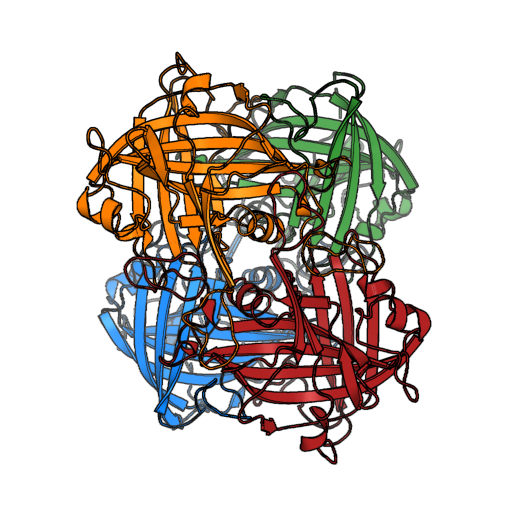 1.00 15.69 9 SER C N 1
ATOM 7905 C CA . SER C 1 9 ? 76.209 37.331 -3.656 1.00 15.98 9 SER C CA 1
ATOM 7906 C C . SER C 1 9 ? 76.528 38.135 -4.905 1.00 17.71 9 SER C C 1
ATOM 7907 O O . SER C 1 9 ? 77.049 39.247 -4.814 1.00 16.91 9 SER C O 1
ATOM 7915 N N . PRO C 1 10 ? 76.184 37.588 -6.077 1.00 16.65 10 PRO C N 1
ATOM 7916 C CA . PRO C 1 10 ? 76.490 38.339 -7.296 1.00 19.80 10 PRO C CA 1
ATOM 7917 C C . PRO C 1 10 ? 75.767 39.681 -7.379 1.00 19.05 10 PRO C C 1
ATOM 7918 O O . PRO C 1 10 ? 76.337 40.623 -7.930 1.00 24.60 10 PRO C O 1
ATOM 7929 N N . ARG C 1 11 ? 74.558 39.786 -6.834 1.00 17.44 11 ARG C N 1
ATOM 7930 C CA . ARG C 1 11 ? 73.767 41.011 -6.995 1.00 18.09 11 ARG C CA 1
ATOM 7931 C C . ARG C 1 11 ? 73.586 41.842 -5.731 1.00 17.81 11 ARG C C 1
ATOM 7932 O O . ARG C 1 11 ? 73.069 42.957 -5.804 1.00 18.35 11 ARG C O 1
ATOM 7953 N N . GLY C 1 12 ? 73.989 41.317 -4.584 1.00 15.79 12 GLY C N 1
ATOM 7954 C CA . GLY C 1 12 ? 73.836 42.035 -3.333 1.00 16.27 12 GLY C CA 1
ATOM 7955 C C . GLY C 1 12 ? 72.392 42.109 -2.865 1.00 16.04 12 GLY C C 1
ATOM 7956 O O . GLY C 1 12 ? 72.021 43.010 -2.110 1.00 20.25 12 GLY C O 1
ATOM 7960 N N . ILE C 1 13 ? 71.572 41.158 -3.305 1.00 16.64 13 ILE C N 1
ATOM 7961 C CA . ILE C 1 13 ? 70.165 41.106 -2.909 1.00 17.61 13 ILE C CA 1
ATOM 7962 C C . ILE C 1 13 ? 69.936 40.090 -1.785 1.00 15.67 13 ILE C C 1
ATOM 7963 O O . ILE C 1 13 ? 69.170 40.340 -0.849 1.00 18.12 13 ILE C O 1
ATOM 7979 N N . ALA C 1 14 ? 70.615 38.953 -1.871 1.00 14.82 14 ALA C N 1
ATOM 7980 C CA . ALA C 1 14 ? 70.409 37.863 -0.924 1.00 16.27 14 ALA C CA 1
ATOM 7981 C C . ALA C 1 14 ? 70.846 38.195 0.498 1.00 14.71 14 ALA C C 1
ATOM 7982 O O . ALA C 1 14 ? 70.414 37.522 1.433 1.00 14.95 14 ALA C O 1
ATOM 7989 N N . ASN C 1 15 ? 71.697 39.205 0.679 1.00 14.41 15 ASN C N 1
ATOM 7990 C CA . ASN C 1 15 ? 72.167 39.524 2.027 1.00 13.62 15 ASN C CA 1
ATOM 7991 C C . ASN C 1 15 ? 71.016 39.717 3.002 1.00 15.34 15 ASN C C 1
ATOM 7992 O O . ASN C 1 15 ? 69.939 40.202 2.635 1.00 15.77 15 ASN C O 1
ATOM 8003 N N . LEU C 1 16 ? 71.232 39.295 4.241 1.00 15.25 16 LEU C N 1
ATOM 8004 C CA . LEU C 1 16 ? 70.213 39.458 5.264 1.00 17.30 16 LEU C CA 1
ATOM 8005 C C . LEU C 1 16 ? 69.835 40.918 5.409 1.00 17.41 16 LEU C C 1
ATOM 8006 O O . LEU C 1 16 ? 68.655 41.238 5.553 1.00 18.34 16 LEU C O 1
ATOM 8022 N N . ALA C 1 17 ? 70.836 41.796 5.388 1.00 16.16 17 ALA C N 1
ATOM 8023 C CA . ALA C 1 17 ? 70.597 43.235 5.409 1.00 16.73 17 ALA C CA 1
ATOM 8024 C C . ALA C 1 17 ? 71.573 43.964 4.504 1.00 15.18 17 ALA C C 1
ATOM 8025 O O . ALA C 1 17 ? 72.763 43.650 4.494 1.00 16.48 17 ALA C O 1
ATOM 8032 N N . PRO C 1 18 ? 71.087 44.959 3.750 1.00 18.12 18 PRO C N 1
ATOM 8033 C CA . PRO C 1 18 ? 71.974 45.795 2.955 1.00 18.57 18 PRO C CA 1
ATOM 8034 C C . PRO C 1 18 ? 72.617 46.845 3.836 1.00 17.14 18 PRO C C 1
ATOM 8035 O O . PRO C 1 18 ? 72.346 46.911 5.041 1.00 17.25 18 PRO C O 1
ATOM 8046 N N . ALA C 1 19 ? 73.458 47.671 3.242 1.00 19.01 19 ALA C N 1
ATOM 8047 C CA . ALA C 1 19 ? 74.120 48.716 4.000 1.00 17.22 19 ALA C CA 1
ATOM 8048 C C . ALA C 1 19 ? 73.098 49.752 4.441 1.00 18.26 19 ALA C C 1
ATOM 8049 O O . ALA C 1 19 ? 72.011 49.863 3.859 1.00 18.38 19 ALA C O 1
ATOM 8056 N N . PRO C 1 20 ? 73.436 50.512 5.485 1.00 16.05 20 PRO C N 1
ATOM 8057 C CA . PRO C 1 20 ? 72.639 51.690 5.825 1.00 15.56 20 PRO C CA 1
ATOM 8058 C C . PRO C 1 20 ? 72.542 52.640 4.631 1.00 17.15 20 PRO C C 1
ATOM 8059 O O . PRO C 1 20 ? 73.351 52.548 3.705 1.00 18.26 20 PRO C O 1
ATOM 8070 N N . PRO C 1 21 ? 71.593 53.579 4.669 1.00 17.39 21 PRO C N 1
ATOM 8071 C CA . PRO C 1 21 ? 70.763 53.912 5.831 1.00 18.09 21 PRO C CA 1
ATOM 8072 C C . PRO C 1 21 ? 69.651 52.912 6.160 1.00 18.17 21 PRO C C 1
ATOM 8073 O O . PRO C 1 21 ? 69.022 52.326 5.280 1.00 18.19 21 PRO C O 1
ATOM 8084 N N . TRP C 1 22 ? 69.434 52.732 7.458 1.00 14.13 22 TRP C N 1
ATOM 8085 C CA . TRP C 1 22 ? 68.325 51.938 7.967 1.00 15.03 22 TRP C CA 1
ATOM 8086 C C . TRP C 1 22 ? 67.349 52.890 8.650 1.00 15.55 22 TRP C C 1
ATOM 8087 O O . TRP C 1 22 ? 67.740 53.644 9.536 1.00 17.55 22 TRP C O 1
ATOM 8108 N N . HIS C 1 23 ? 66.090 52.855 8.234 1.00 13.61 23 HIS C N 1
ATOM 8109 C CA . HIS C 1 23 ? 65.062 53.745 8.771 1.00 14.30 23 HIS C CA 1
ATOM 8110 C C . HIS C 1 23 ? 64.095 52.933 9.605 1.00 14.67 23 HIS C C 1
ATOM 8111 O O . HIS C 1 23 ? 63.785 51.791 9.268 1.00 15.05 23 HIS C O 1
ATOM 8125 N N . TYR C 1 24 ? 63.603 53.535 10.684 1.00 16.22 24 TYR C N 1
ATOM 8126 C CA . TYR C 1 24 ? 62.714 52.851 11.626 1.00 14.17 24 TYR C CA 1
ATOM 8127 C C . TYR C 1 24 ? 61.535 53.718 12.010 1.00 16.27 24 TYR C C 1
ATOM 8128 O O . TYR C 1 24 ? 61.684 54.914 12.219 1.00 15.98 24 TYR C O 1
ATOM 8146 N N . ALA C 1 25 ? 60.362 53.099 12.100 1.00 14.21 25 ALA C N 1
ATOM 8147 C CA . ALA C 1 25 ? 59.184 53.716 12.692 1.00 14.08 25 ALA C CA 1
ATOM 8148 C C . ALA C 1 25 ? 58.538 52.662 13.573 1.00 13.69 25 ALA C C 1
ATOM 8149 O O . ALA C 1 25 ? 58.373 51.515 13.157 1.00 15.07 25 ALA C O 1
ATOM 8156 N N . GLY C 1 26 ? 58.197 53.032 14.803 1.00 14.23 26 GLY C N 1
ATOM 8157 C CA . GLY C 1 26 ? 57.690 52.057 15.739 1.00 15.43 26 GLY C CA 1
ATOM 8158 C C . GLY C 1 26 ? 56.794 52.628 16.809 1.00 15.30 26 GLY C C 1
ATOM 8159 O O . GLY C 1 26 ? 56.692 53.841 16.981 1.00 15.11 26 GLY C O 1
ATOM 8163 N N . THR C 1 27 ? 56.130 51.722 17.521 1.00 14.90 27 THR C N 1
ATOM 8164 C CA . THR C 1 27 ? 55.288 52.064 18.650 1.00 15.13 27 THR C CA 1
ATOM 8165 C C . THR C 1 27 ? 55.775 51.271 19.851 1.00 14.20 27 THR C C 1
ATOM 8166 O O . THR C 1 27 ? 55.954 50.045 19.772 1.00 14.87 27 THR C O 1
ATOM 8177 N N . VAL C 1 28 ? 55.993 51.986 20.950 1.00 15.36 28 VAL C N 1
ATOM 8178 C CA . VAL C 1 28 ? 56.615 51.453 22.153 1.00 16.04 28 VAL C CA 1
ATOM 8179 C C . VAL C 1 28 ? 55.646 51.369 23.325 1.00 16.39 28 VAL C C 1
ATOM 8180 O O . VAL C 1 28 ? 54.945 52.341 23.625 1.00 16.32 28 VAL C O 1
ATOM 8193 N N . VAL C 1 29 ? 55.611 50.202 23.973 1.00 15.62 29 VAL C N 1
ATOM 8194 C CA . VAL C 1 29 ? 54.997 50.041 25.283 1.00 15.25 29 VAL C CA 1
ATOM 8195 C C . VAL C 1 29 ? 56.151 49.757 26.210 1.00 17.07 29 VAL C C 1
ATOM 8196 O O . VAL C 1 29 ? 56.910 48.817 25.980 1.00 16.62 29 VAL C O 1
ATOM 8209 N N . GLY C 1 30 ? 56.311 50.572 27.243 1.00 17.76 30 GLY C N 1
ATOM 8210 C CA . GLY C 1 30 ? 57.477 50.458 28.090 1.00 19.24 30 GLY C CA 1
ATOM 8211 C C . GLY C 1 30 ? 57.201 50.562 29.567 1.00 17.17 30 GLY C C 1
ATOM 8212 O O . GLY C 1 30 ? 56.206 51.129 29.989 1.00 18.05 30 GLY C O 1
ATOM 8216 N N . VAL C 1 31 ? 58.101 49.985 30.350 1.00 18.65 31 VAL C N 1
ATOM 8217 C CA . VAL C 1 31 ? 58.000 50.008 31.804 1.00 18.41 31 VAL C CA 1
ATOM 8218 C C . VAL C 1 31 ? 59.345 50.297 32.450 1.00 18.36 31 VAL C C 1
ATOM 8219 O O . VAL C 1 31 ? 60.327 49.585 32.231 1.00 17.53 31 VAL C O 1
ATOM 8232 N N . GLU C 1 32 ? 59.376 51.342 33.263 1.00 20.06 32 GLU C N 1
ATOM 8233 C CA . GLU C 1 32 ? 60.503 51.614 34.134 1.00 19.62 32 GLU C CA 1
ATOM 8234 C C . GLU C 1 32 ? 60.456 50.634 35.304 1.00 20.61 32 GLU C C 1
ATOM 8235 O O . GLU C 1 32 ? 59.408 50.438 35.918 1.00 20.01 32 GLU C O 1
ATOM 8247 N N . PHE C 1 33 ? 61.585 50.006 35.607 1.00 17.97 33 PHE C N 1
ATOM 8248 C CA . PHE C 1 33 ? 61.638 49.058 36.714 1.00 18.08 33 PHE C CA 1
ATOM 8249 C C . PHE C 1 33 ? 62.900 49.225 37.544 1.00 18.56 33 PHE C C 1
ATOM 8250 O O . PHE C 1 33 ? 63.837 49.922 37.155 1.00 19.06 33 PHE C O 1
ATOM 8267 N N . PHE C 1 34 ? 62.892 48.592 38.712 1.00 17.32 34 PHE C N 1
ATOM 8268 C CA . PHE C 1 34 ? 64.023 48.623 39.623 1.00 17.96 34 PHE C CA 1
ATOM 8269 C C . PHE C 1 34 ? 64.347 47.211 40.055 1.00 18.94 34 PHE C C 1
ATOM 8270 O O . PHE C 1 34 ? 63.478 46.487 40.537 1.00 18.90 34 PHE C O 1
ATOM 8287 N N . THR C 1 35 ? 65.600 46.818 39.831 1.00 17.17 35 THR C N 1
ATOM 8288 C CA . THR C 1 35 ? 66.095 45.521 40.266 1.00 16.51 35 THR C CA 1
ATOM 8289 C C . THR C 1 35 ? 67.186 45.737 41.311 1.00 17.30 35 THR C C 1
ATOM 8290 O O . THR C 1 35 ? 67.417 46.865 41.757 1.00 20.78 35 THR C O 1
ATOM 8301 N N . ASP C 1 36 ? 67.840 44.668 41.745 1.00 17.50 36 ASP C N 1
ATOM 8302 C CA . ASP C 1 36 ? 68.914 44.811 42.706 1.00 17.82 36 ASP C CA 1
ATOM 8303 C C . ASP C 1 36 ? 70.110 45.485 42.046 1.00 18.02 36 ASP C C 1
ATOM 8304 O O . ASP C 1 36 ? 70.532 45.073 40.969 1.00 18.26 36 ASP C O 1
ATOM 8313 N N . PRO C 1 37 ? 70.662 46.534 42.681 1.00 18.34 37 PRO C N 1
ATOM 8314 C CA . PRO C 1 37 ? 71.856 47.163 42.107 1.00 18.66 37 PRO C CA 1
ATOM 8315 C C . PRO C 1 37 ? 72.971 46.172 41.764 1.00 19.27 37 PRO C C 1
ATOM 8316 O O . PRO C 1 37 ? 73.565 46.277 40.698 1.00 19.06 37 PRO C O 1
ATOM 8327 N N . ALA C 1 38 ? 73.239 45.204 42.632 1.00 18.03 38 ALA C N 1
ATOM 8328 C CA . ALA C 1 38 ? 74.300 44.236 42.356 1.00 17.68 38 ALA C CA 1
ATOM 8329 C C . ALA C 1 38 ? 73.992 43.337 41.149 1.00 17.26 38 ALA C C 1
ATOM 8330 O O . ALA C 1 38 ? 74.903 42.919 40.440 1.00 19.07 38 ALA C O 1
ATOM 8337 N N . ALA C 1 39 ? 72.718 43.036 40.923 1.00 16.23 39 ALA C N 1
ATOM 8338 C CA . ALA C 1 39 ? 72.314 42.226 39.778 1.00 16.58 39 ALA C CA 1
ATOM 8339 C C . ALA C 1 39 ? 72.560 42.989 38.483 1.00 16.78 39 ALA C C 1
ATOM 8340 O O . ALA C 1 39 ? 73.088 42.429 37.513 1.00 17.46 39 ALA C O 1
ATOM 8347 N N . ALA C 1 40 ? 72.182 44.263 38.461 1.00 16.35 40 ALA C N 1
ATOM 8348 C CA . ALA C 1 40 ? 72.460 45.109 37.306 1.00 17.22 40 ALA C CA 1
ATOM 8349 C C . ALA C 1 40 ? 73.968 45.227 37.086 1.00 17.97 40 ALA C C 1
ATOM 8350 O O . ALA C 1 40 ? 74.451 45.101 35.957 1.00 17.86 40 ALA C O 1
ATOM 8357 N N . ALA C 1 41 ? 74.716 45.457 38.161 1.00 19.07 41 ALA C N 1
ATOM 8358 C CA . ALA C 1 41 ? 76.162 45.627 38.053 1.00 18.74 41 ALA C CA 1
ATOM 8359 C C . ALA C 1 41 ? 76.836 44.387 37.465 1.00 19.03 41 ALA C C 1
ATOM 8360 O O . ALA C 1 41 ? 77.823 44.498 36.733 1.00 20.29 41 ALA C O 1
ATOM 8367 N N . ALA C 1 42 ? 76.296 43.213 37.768 1.00 18.98 42 ALA C N 1
ATOM 8368 C CA . ALA C 1 42 ? 76.887 41.964 37.298 1.00 19.10 42 ALA C CA 1
ATOM 8369 C C . ALA C 1 42 ? 76.845 41.829 35.775 1.00 17.72 42 ALA C C 1
ATOM 8370 O O . ALA C 1 42 ? 77.611 41.045 35.205 1.00 18.89 42 ALA C O 1
ATOM 8377 N N . THR C 1 43 ? 75.937 42.558 35.119 1.00 15.66 43 THR C N 1
ATOM 8378 C CA . THR C 1 43 ? 75.789 42.484 33.666 1.00 16.33 43 THR C CA 1
ATOM 8379 C C . THR C 1 43 ? 76.702 43.463 32.935 1.00 17.16 43 THR C C 1
ATOM 8380 O O . THR C 1 43 ? 76.811 43.403 31.707 1.00 18.75 43 THR C O 1
ATOM 8391 N N . LEU C 1 44 ? 77.350 44.368 33.664 1.00 18.30 44 LEU C N 1
ATOM 8392 C CA . LEU C 1 44 ? 78.065 45.469 33.024 1.00 19.27 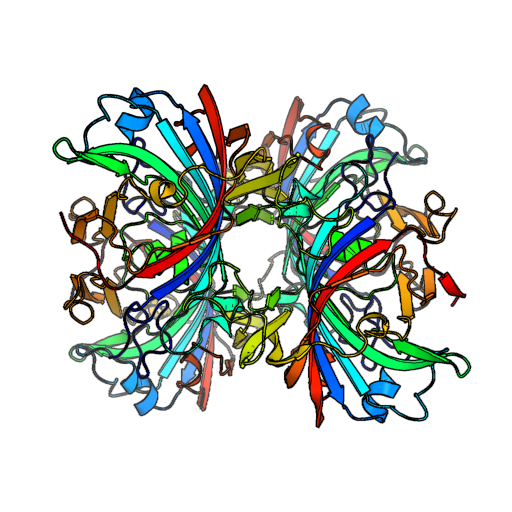44 LEU C CA 1
ATOM 8393 C C . LEU C 1 44 ? 79.399 45.029 32.424 1.00 21.78 44 LEU C C 1
ATOM 8394 O O . LEU C 1 44 ? 80.183 44.332 33.081 1.00 25.39 44 LEU C O 1
ATOM 8410 N N . PRO C 1 45 ? 79.666 45.444 31.174 1.00 20.56 45 PRO C N 1
ATOM 8411 C CA . PRO C 1 45 ? 80.957 45.149 30.549 1.00 25.25 45 PRO C CA 1
ATOM 8412 C C . PRO C 1 45 ? 82.072 45.999 31.132 1.00 27.25 45 PRO C C 1
ATOM 8413 O O . PRO C 1 45 ? 81.801 46.982 31.823 1.00 26.65 45 PRO C O 1
ATOM 8424 N N . GLU C 1 46 ? 83.312 45.618 30.849 1.00 30.85 46 GLU C N 1
ATOM 8425 C CA . GLU C 1 46 ? 84.458 46.460 31.162 1.00 37.24 46 GLU C CA 1
ATOM 8426 C C . GLU C 1 46 ? 84.253 47.809 30.479 1.00 33.08 46 GLU C C 1
ATOM 8427 O O . GLU C 1 46 ? 83.905 47.866 29.296 1.00 37.23 46 GLU C O 1
ATOM 8439 N N . GLY C 1 47 ? 84.449 48.890 31.226 1.00 35.14 47 GLY C N 1
ATOM 8440 C CA . GLY C 1 47 ? 84.290 50.227 30.683 1.00 34.22 47 GLY C CA 1
ATOM 8441 C C . GLY C 1 47 ? 83.063 50.938 31.218 1.00 33.14 47 GLY C C 1
ATOM 8442 O O . GLY C 1 47 ? 82.995 52.167 31.194 1.00 35.31 47 GLY C O 1
ATOM 8446 N N . LEU C 1 48 ? 82.087 50.170 31.698 1.00 28.63 48 LEU C N 1
ATOM 8447 C CA . LEU C 1 48 ? 80.913 50.755 32.331 1.00 23.56 48 LEU C CA 1
ATOM 8448 C C . LEU C 1 48 ? 80.983 50.542 33.836 1.00 25.67 48 LEU C C 1
ATOM 8449 O O . LEU C 1 48 ? 81.515 49.538 34.312 1.00 27.71 48 LEU C O 1
ATOM 8465 N N . THR C 1 49 ? 80.460 51.515 34.571 1.00 26.08 49 THR C N 1
ATOM 8466 C CA . THR C 1 49 ? 80.433 51.465 36.026 1.00 25.13 49 THR C CA 1
ATOM 8467 C C . THR C 1 49 ? 79.000 51.667 36.511 1.00 25.70 49 THR C C 1
ATOM 8468 O O . THR C 1 49 ? 78.160 52.164 35.772 1.00 26.29 49 THR C O 1
ATOM 8479 N N . PRO C 1 50 ? 78.708 51.258 37.755 1.00 25.31 50 PRO C N 1
ATOM 8480 C CA . PRO C 1 50 ? 77.351 51.451 38.277 1.00 27.96 50 PRO C CA 1
ATOM 8481 C C . PRO C 1 50 ? 76.943 52.920 38.333 1.00 28.91 50 PRO C C 1
ATOM 8482 O O . PRO C 1 50 ? 77.782 53.784 38.600 1.00 32.60 50 PRO C O 1
ATOM 8493 N N . ASP C 1 51 ? 75.670 53.196 38.063 1.00 28.71 51 ASP C N 1
ATOM 8494 C CA . ASP C 1 51 ? 75.144 54.544 38.199 1.00 29.73 51 ASP C CA 1
ATOM 8495 C C . ASP C 1 51 ? 75.163 54.923 39.683 1.00 31.86 51 ASP C C 1
ATOM 8496 O O . ASP C 1 51 ? 74.572 54.230 40.508 1.00 30.53 51 ASP C O 1
ATOM 8505 N N . PRO C 1 52 ? 75.851 56.018 40.034 1.00 30.01 52 PRO C N 1
ATOM 8506 C CA . PRO C 1 52 ? 75.971 56.369 41.455 1.00 36.42 52 PRO C CA 1
ATOM 8507 C C . PRO C 1 52 ? 74.659 56.855 42.074 1.00 31.07 52 PRO C C 1
ATOM 8508 O O . PRO C 1 52 ? 74.561 56.913 43.303 1.00 36.46 52 PRO C O 1
ATOM 8519 N N . ASP C 1 53 ? 73.678 57.188 41.237 1.00 31.44 53 ASP C N 1
ATOM 8520 C CA . ASP C 1 53 ? 72.404 57.732 41.707 1.00 33.84 53 ASP C CA 1
ATOM 8521 C C . ASP C 1 53 ? 71.231 56.761 41.544 1.00 33.89 53 ASP C C 1
ATOM 8522 O O . ASP C 1 53 ? 70.337 56.719 42.394 1.00 37.07 53 ASP C O 1
ATOM 8531 N N . SER C 1 54 ? 71.229 55.987 40.460 1.00 26.55 54 SER C N 1
ATOM 8532 C CA . SER C 1 54 ? 70.089 55.122 40.150 1.00 28.18 54 SER C CA 1
ATOM 8533 C C . SER C 1 54 ? 70.475 53.695 39.767 1.00 25.15 54 SER C C 1
ATOM 8534 O O . SER C 1 54 ? 69.802 53.071 38.944 1.00 23.95 54 SER C O 1
ATOM 8542 N N . ALA C 1 55 ? 71.545 53.174 40.359 1.00 25.29 55 ALA C N 1
ATOM 8543 C CA . ALA C 1 55 ? 71.908 51.770 40.139 1.00 25.21 55 ALA C CA 1
ATOM 8544 C C . ALA C 1 55 ? 70.718 50.858 40.439 1.00 24.44 55 ALA C C 1
ATOM 8545 O O . ALA C 1 55 ? 70.042 51.017 41.453 1.00 24.41 55 ALA C O 1
ATOM 8552 N N . GLY C 1 56 ? 70.465 49.897 39.558 1.00 20.32 56 GLY C N 1
ATOM 8553 C CA . GLY C 1 56 ? 69.308 49.033 39.706 1.00 20.46 56 GLY C CA 1
ATOM 8554 C C . GLY C 1 56 ? 68.126 49.460 38.850 1.00 18.31 56 GLY C C 1
ATOM 8555 O O . GLY C 1 56 ? 67.253 48.645 38.570 1.00 18.40 56 GLY C O 1
ATOM 8559 N N . ARG C 1 57 ? 68.076 50.727 38.440 1.00 18.99 57 ARG C N 1
ATOM 8560 C CA . ARG C 1 57 ? 66.993 51.175 37.572 1.00 20.87 57 ARG C CA 1
ATOM 8561 C C . ARG C 1 57 ? 67.197 50.643 36.165 1.00 19.83 57 ARG C C 1
ATOM 8562 O O . ARG C 1 57 ? 68.320 50.586 35.667 1.00 19.01 57 ARG C O 1
ATOM 8583 N N . GLY C 1 58 ? 66.100 50.243 35.530 1.00 18.21 58 GLY C N 1
ATOM 8584 C CA . GLY C 1 58 ? 66.122 49.872 34.130 1.00 18.83 58 GLY C CA 1
ATOM 8585 C C . GLY C 1 58 ? 64.818 50.200 33.443 1.00 17.92 58 GLY C C 1
ATOM 8586 O O . GLY C 1 58 ? 63.860 50.664 34.062 1.00 18.37 58 GLY C O 1
ATOM 8590 N N . VAL C 1 59 ? 64.798 49.976 32.137 1.00 17.89 59 VAL C N 1
ATOM 8591 C CA . VAL C 1 59 ? 63.599 50.184 31.342 1.00 19.34 59 VAL C CA 1
ATOM 8592 C C . VAL C 1 59 ? 63.396 48.965 30.455 1.00 17.84 59 VAL C C 1
ATOM 8593 O O . VAL C 1 59 ? 64.350 48.469 29.834 1.00 19.63 59 VAL C O 1
ATOM 8606 N N . ALA C 1 60 ? 62.168 48.458 30.445 1.00 17.35 60 ALA C N 1
ATOM 8607 C CA . ALA C 1 60 ? 61.769 47.376 29.553 1.00 16.21 60 ALA C CA 1
ATOM 8608 C C . ALA C 1 60 ? 60.908 47.976 28.461 1.00 17.56 60 ALA C C 1
ATOM 8609 O O . ALA C 1 60 ? 59.988 48.739 28.741 1.00 19.21 60 ALA C O 1
ATOM 8616 N N . MET C 1 61 ? 61.216 47.643 27.215 1.00 17.05 61 MET C N 1
ATOM 8617 C CA . MET C 1 61 ? 60.441 48.140 26.085 1.00 15.36 61 MET C CA 1
ATOM 8618 C C . MET C 1 61 ? 60.005 47.008 25.175 1.00 14.16 61 MET C C 1
ATOM 8619 O O . MET C 1 61 ? 60.779 46.103 24.859 1.00 14.70 61 MET C O 1
ATOM 8633 N N . PHE C 1 62 ? 58.750 47.095 24.751 1.00 14.76 62 PHE C N 1
ATOM 8634 C CA . PHE C 1 62 ? 58.168 46.193 23.770 1.00 14.31 62 PHE C CA 1
ATOM 8635 C C . PHE C 1 62 ? 57.814 47.084 22.596 1.00 14.94 62 PHE C C 1
ATOM 8636 O O . PHE C 1 62 ? 57.057 48.040 22.759 1.00 16.22 62 PHE C O 1
ATOM 8653 N N . ILE C 1 63 ? 58.362 46.787 21.423 1.00 15.38 63 ILE C N 1
ATOM 8654 C CA . ILE C 1 63 ? 58.236 47.687 20.278 1.00 15.04 63 ILE C CA 1
ATOM 8655 C C . ILE C 1 63 ? 57.712 46.964 19.041 1.00 13.69 63 ILE C C 1
ATOM 8656 O O . ILE C 1 63 ? 58.187 45.874 18.714 1.00 14.62 63 ILE C O 1
ATOM 8672 N N . ASP C 1 64 ? 56.717 47.561 18.385 1.00 15.01 64 ASP C N 1
ATOM 8673 C CA . ASP C 1 64 ? 56.271 47.105 17.072 1.00 13.32 64 ASP C CA 1
ATOM 8674 C C . ASP C 1 64 ? 56.986 47.975 16.046 1.00 16.04 64 ASP C C 1
ATOM 8675 O O . ASP C 1 64 ? 56.663 49.154 15.894 1.00 16.55 64 ASP C O 1
ATOM 8684 N N . TRP C 1 65 ? 57.956 47.396 15.354 1.00 13.67 65 TRP C N 1
ATOM 8685 C CA . TRP C 1 65 ? 58.810 48.124 14.409 1.00 13.85 65 TRP C CA 1
ATOM 8686 C C . TRP C 1 65 ? 58.471 47.878 12.947 1.00 12.33 65 TRP C C 1
ATOM 8687 O O . TRP C 1 65 ? 58.084 46.771 12.546 1.00 14.17 65 TRP C O 1
ATOM 8708 N N . GLN C 1 66 ? 58.716 48.903 12.150 1.00 13.19 66 GLN C N 1
ATOM 8709 C CA . GLN C 1 66 ? 58.791 48.788 10.708 1.00 13.08 66 GLN C CA 1
ATOM 8710 C C . GLN C 1 66 ? 60.096 49.417 10.251 1.00 14.91 66 GLN C C 1
ATOM 8711 O O . GLN C 1 66 ? 60.436 50.528 10.634 1.00 14.46 66 GLN C O 1
ATOM 8725 N N . TYR C 1 67 ? 60.825 48.671 9.437 1.00 13.86 67 TYR C N 1
ATOM 8726 C CA . TYR C 1 67 ? 62.104 49.084 8.884 1.00 13.71 67 TYR C CA 1
ATOM 8727 C C . TYR C 1 67 ? 61.975 49.425 7.404 1.00 14.10 67 TYR C C 1
ATOM 8728 O O . TYR C 1 67 ? 61.123 48.892 6.701 1.00 14.22 67 TYR C O 1
ATOM 8746 N N . SER C 1 68 ? 62.828 50.324 6.934 1.00 13.98 68 SER C N 1
ATOM 8747 C CA . SER C 1 68 ? 63.009 50.493 5.503 1.00 14.60 68 SER C CA 1
ATOM 8748 C C . SER C 1 68 ? 64.418 50.995 5.232 1.00 14.41 68 SER C C 1
ATOM 8749 O O . SER C 1 68 ? 65.131 51.404 6.139 1.00 17.01 68 SER C O 1
ATOM 8757 N N . SER C 1 69 ? 64.826 50.960 3.971 1.00 16.05 69 SER C N 1
ATOM 8758 C CA . SER C 1 69 ? 66.114 51.521 3.577 1.00 16.86 69 SER C CA 1
ATOM 8759 C C . SER C 1 69 ? 65.875 52.474 2.411 1.00 18.78 69 SER C C 1
ATOM 8760 O O . SER C 1 69 ? 64.980 53.311 2.489 1.00 19.76 69 SER C O 1
ATOM 8768 N N . THR C 1 70 ? 66.647 52.357 1.331 1.00 19.38 70 THR C N 1
ATOM 8769 C CA . THR C 1 70 ? 66.594 53.347 0.261 1.00 20.35 70 THR C CA 1
ATOM 8770 C C . THR C 1 70 ? 65.590 53.025 -0.850 1.00 21.84 70 THR C C 1
ATOM 8771 O O . THR C 1 70 ? 65.469 53.798 -1.807 1.00 24.60 70 THR C O 1
ATOM 8782 N N . GLY C 1 71 ? 64.869 51.909 -0.733 1.00 21.20 71 GLY C N 1
ATOM 8783 C CA . GLY C 1 71 ? 64.022 51.437 -1.824 1.00 19.96 71 GLY C CA 1
ATOM 8784 C C . GLY C 1 71 ? 62.607 51.045 -1.448 1.00 18.11 71 GLY C C 1
ATOM 8785 O O . GLY C 1 71 ? 62.030 50.146 -2.061 1.00 20.53 71 GLY C O 1
ATOM 8789 N N . LEU C 1 72 ? 62.043 51.720 -0.449 1.00 18.54 72 LEU C N 1
ATOM 8790 C CA . LEU C 1 72 ? 60.681 51.446 0.014 1.00 17.59 72 LEU C CA 1
ATOM 8791 C C . LEU C 1 72 ? 60.502 49.993 0.439 1.00 16.91 72 LEU C C 1
ATOM 8792 O O . LEU C 1 72 ? 59.483 49.361 0.162 1.00 16.90 72 LEU C O 1
ATOM 8808 N N . GLU C 1 73 ? 61.502 49.496 1.157 1.00 16.54 73 GLU C N 1
ATOM 8809 C CA . GLU C 1 73 ? 61.456 48.161 1.722 1.00 15.63 73 GLU C CA 1
ATOM 8810 C C . GLU C 1 73 ? 60.257 47.958 2.652 1.00 13.84 73 GLU C C 1
ATOM 8811 O O . GLU C 1 73 ? 59.845 46.816 2.884 1.00 16.13 73 GLU C O 1
ATOM 8823 N N . TYR C 1 74 ? 59.671 49.033 3.179 1.00 14.25 74 TYR C N 1
ATOM 8824 C CA . TYR C 1 74 ? 58.476 48.865 3.996 1.00 14.62 74 TYR C CA 1
ATOM 8825 C C . TYR C 1 74 ? 57.278 48.324 3.207 1.00 15.87 74 TYR C C 1
ATOM 8826 O O . TYR C 1 74 ? 56.294 47.895 3.807 1.00 15.91 74 TYR C O 1
ATOM 8844 N N . LEU C 1 75 ? 57.391 48.290 1.882 1.00 15.34 75 LEU C N 1
ATOM 8845 C CA . LEU C 1 75 ? 56.363 47.671 1.043 1.00 16.23 75 LEU C CA 1
ATOM 8846 C C . LEU C 1 75 ? 56.431 46.142 1.066 1.00 17.58 75 LEU C C 1
ATOM 8847 O O . LEU C 1 75 ? 55.575 45.467 0.492 1.00 17.13 75 LEU C O 1
ATOM 8863 N N . ASP C 1 76 ? 57.432 45.602 1.758 1.00 15.83 76 ASP C N 1
ATOM 8864 C CA . ASP C 1 76 ? 57.609 44.151 1.900 1.00 16.22 76 ASP C CA 1
ATOM 8865 C C . ASP C 1 76 ? 57.557 43.789 3.389 1.00 14.80 76 ASP C C 1
ATOM 8866 O O . ASP C 1 76 ? 58.569 43.430 3.998 1.00 14.11 76 ASP C O 1
ATOM 8875 N N . PRO C 1 77 ? 56.375 43.906 3.997 1.00 14.76 77 PRO C N 1
ATOM 8876 C CA . PRO C 1 77 ? 56.270 43.713 5.443 1.00 15.10 77 PRO C CA 1
ATOM 8877 C C . PRO C 1 77 ? 56.656 42.318 5.949 1.00 15.19 77 PRO C C 1
ATOM 8878 O O . PRO C 1 77 ? 57.021 42.197 7.116 1.00 15.21 77 PRO C O 1
ATOM 8889 N N . ALA C 1 78 ? 56.604 41.302 5.091 1.00 15.13 78 ALA C N 1
ATOM 8890 C CA . ALA C 1 78 ? 57.040 39.961 5.482 1.00 15.01 78 ALA C CA 1
ATOM 8891 C C . ALA C 1 78 ? 58.520 39.939 5.862 1.00 18.48 78 ALA C C 1
ATOM 8892 O O . ALA C 1 78 ? 58.954 39.045 6.583 1.00 21.79 78 ALA C O 1
ATOM 8899 N N . ARG C 1 79 ? 59.284 40.925 5.391 1.00 15.89 79 ARG C N 1
ATOM 8900 C CA . ARG C 1 79 ? 60.690 41.071 5.769 1.00 14.84 79 ARG C CA 1
ATOM 8901 C C . ARG C 1 79 ? 60.930 42.284 6.670 1.00 15.62 79 ARG C C 1
ATOM 8902 O O . ARG C 1 79 ? 61.795 42.247 7.541 1.00 17.71 79 ARG C O 1
ATOM 8923 N N . SER C 1 80 ? 60.174 43.359 6.462 1.00 14.55 80 SER C N 1
ATOM 8924 C CA . SER C 1 80 ? 60.495 44.656 7.073 1.00 14.40 80 SER C CA 1
ATOM 8925 C C . SER C 1 80 ? 59.811 44.960 8.402 1.00 16.08 80 SER C C 1
ATOM 8926 O O . SER C 1 80 ? 60.220 45.886 9.101 1.00 18.34 80 SER C O 1
ATOM 8934 N N . GLN C 1 81 ? 58.783 44.198 8.756 1.00 14.04 81 GLN C N 1
ATOM 8935 C CA . GLN C 1 81 ? 58.110 44.356 10.042 1.00 15.67 81 GLN C CA 1
ATOM 8936 C C . GLN C 1 81 ? 58.571 43.349 11.058 1.00 14.55 81 GLN C C 1
ATOM 8937 O O . GLN C 1 81 ? 58.781 42.168 10.748 1.00 17.65 81 GLN C O 1
ATOM 8951 N N . TYR C 1 82 ? 58.740 43.824 12.283 1.00 14.72 82 TYR C N 1
ATOM 8952 C CA . TYR C 1 82 ? 59.129 42.943 13.357 1.00 14.00 82 TYR C CA 1
ATOM 8953 C C . TYR C 1 82 ? 58.789 43.519 14.713 1.00 14.71 82 TYR C C 1
ATOM 8954 O O . TYR C 1 82 ? 58.456 44.703 14.844 1.00 15.23 82 TYR C O 1
ATOM 8972 N N . ARG C 1 83 ? 58.859 42.659 15.721 1.00 13.45 83 ARG C N 1
ATOM 8973 C CA . ARG C 1 83 ? 58.528 43.043 17.080 1.00 13.47 83 ARG C CA 1
ATOM 8974 C C . ARG C 1 83 ? 59.698 42.698 17.978 1.00 14.24 83 ARG C C 1
ATOM 8975 O O . ARG C 1 83 ? 60.380 41.692 17.766 1.00 14.89 83 ARG C O 1
ATOM 8996 N N . GLU C 1 84 ? 59.939 43.548 18.969 1.00 12.86 84 GLU C N 1
ATOM 8997 C CA . GLU C 1 84 ? 61.185 43.534 19.715 1.00 14.71 84 GLU C CA 1
ATOM 8998 C C . GLU C 1 84 ? 60.930 43.809 21.188 1.00 13.78 84 GLU C C 1
ATOM 8999 O O . GLU C 1 84 ? 60.122 44.668 21.534 1.00 14.93 84 GLU C O 1
ATOM 9011 N N . PHE C 1 85 ? 61.626 43.076 22.046 1.00 12.92 85 PHE C N 1
ATOM 9012 C CA . PHE C 1 85 ? 61.606 43.311 23.476 1.00 13.30 85 PHE C CA 1
ATOM 9013 C C . PHE C 1 85 ? 63.035 43.481 23.944 1.00 13.78 85 PHE C C 1
ATOM 9014 O O . PHE C 1 85 ? 63.896 42.637 23.655 1.00 13.67 85 PHE C O 1
ATOM 9031 N N . LEU C 1 86 ? 63.298 44.548 24.689 1.00 14.20 86 LEU C N 1
ATOM 9032 C CA . LEU C 1 86 ? 64.623 44.736 25.254 1.00 14.98 86 LEU C CA 1
ATOM 9033 C C . LEU C 1 86 ? 64.549 45.343 26.626 1.00 15.78 86 LEU C C 1
ATOM 9034 O O . LEU C 1 86 ? 63.531 45.929 27.020 1.00 15.68 86 LEU C O 1
ATOM 9050 N N . ILE C 1 87 ? 65.649 45.204 27.352 1.00 14.93 87 ILE C N 1
ATOM 9051 C CA . ILE C 1 87 ? 65.844 45.986 28.558 1.00 14.74 87 ILE C CA 1
ATOM 9052 C C . ILE C 1 87 ? 67.123 46.789 28.476 1.00 15.20 87 ILE C C 1
ATOM 9053 O O . ILE C 1 87 ? 68.085 46.401 27.803 1.00 15.64 87 ILE C O 1
ATOM 9069 N N . THR C 1 88 ? 67.112 47.928 29.151 1.00 17.30 88 THR C N 1
ATOM 9070 C CA . THR C 1 88 ? 68.329 48.681 29.388 1.00 17.39 88 THR C CA 1
ATOM 9071 C C . THR C 1 88 ? 68.467 48.892 30.888 1.00 17.34 88 THR C C 1
ATOM 9072 O O . THR C 1 88 ? 67.481 48.826 31.632 1.00 19.76 88 THR C O 1
ATOM 9083 N N . LEU C 1 89 ? 69.700 49.106 31.326 1.00 17.25 89 LEU C N 1
ATOM 9084 C CA . LEU C 1 89 ? 70.003 49.289 32.731 1.00 16.20 89 LEU C CA 1
ATOM 9085 C C . LEU C 1 89 ? 70.829 50.543 32.886 1.00 18.02 89 LEU C C 1
ATOM 9086 O O . LEU C 1 89 ? 71.803 50.757 32.160 1.00 17.84 89 LEU C O 1
ATOM 9102 N N . ASP C 1 90 ? 70.443 51.379 33.838 1.00 18.52 90 ASP C N 1
ATOM 9103 C CA . ASP C 1 90 ? 71.206 52.581 34.117 1.00 17.94 90 ASP C CA 1
ATOM 9104 C C . ASP C 1 90 ? 72.634 52.223 34.486 1.00 19.86 90 ASP C C 1
ATOM 9105 O O . ASP C 1 90 ? 72.879 51.287 35.269 1.00 19.49 90 ASP C O 1
ATOM 9114 N N . ALA C 1 91 ? 73.573 52.993 33.952 1.00 20.06 91 ALA C N 1
ATOM 9115 C CA . ALA C 1 91 ? 74.978 52.831 34.274 1.00 19.48 91 ALA C CA 1
ATOM 9116 C C . ALA C 1 91 ? 75.695 54.134 33.982 1.00 21.32 91 ALA C C 1
ATOM 9117 O O . ALA C 1 91 ? 75.072 55.083 33.515 1.00 22.36 91 ALA C O 1
ATOM 9124 N N . HIS C 1 92 ? 77.000 54.158 34.234 1.00 22.60 92 HIS C N 1
ATOM 9125 C CA . HIS C 1 92 ? 77.836 55.305 33.880 1.00 25.72 92 HIS C CA 1
ATOM 9126 C C . HIS C 1 92 ? 78.966 54.923 32.928 1.00 25.86 92 HIS C C 1
ATOM 9127 O O . HIS C 1 92 ? 79.529 53.834 33.010 1.00 24.55 92 HIS C O 1
ATOM 9141 N N . CYS C 1 93 ? 79.283 55.844 32.023 1.00 29.64 93 CYS C N 1
ATOM 9142 C CA . CYS C 1 93 ? 80.410 55.700 31.117 1.00 26.17 93 CYS C CA 1
ATOM 9143 C C . CYS C 1 93 ? 81.327 56.908 31.277 1.00 31.48 93 CYS C C 1
ATOM 9144 O O . CYS C 1 93 ? 80.915 58.028 31.008 1.00 34.93 93 CYS C O 1
ATOM 9152 N N . ASN C 1 94 ? 82.555 56.659 31.728 1.00 31.61 94 ASN C N 1
ATOM 9153 C CA . ASN C 1 94 ? 83.539 57.712 31.992 1.00 36.36 94 ASN C CA 1
ATOM 9154 C C . ASN C 1 94 ? 82.955 58.844 32.826 1.00 38.91 94 ASN C C 1
ATOM 9155 O O . ASN C 1 94 ? 83.233 60.020 32.583 1.00 46.12 94 ASN C O 1
ATOM 9166 N N . GLY C 1 95 ? 82.146 58.475 33.814 1.00 34.54 95 GLY C N 1
ATOM 9167 C CA . GLY C 1 95 ? 81.525 59.438 34.705 1.00 37.08 95 GLY C CA 1
ATOM 9168 C C . GLY C 1 95 ? 80.210 59.989 34.184 1.00 37.06 95 GLY C C 1
ATOM 9169 O O . GLY C 1 95 ? 79.587 60.818 34.843 1.00 42.95 95 GLY C O 1
ATOM 9173 N N . ALA C 1 96 ? 79.781 59.523 33.013 1.00 37.97 96 ALA C N 1
ATOM 9174 C CA . ALA C 1 96 ? 78.582 60.052 32.358 1.00 31.62 96 ALA C CA 1
ATOM 9175 C C . ALA C 1 96 ? 77.457 59.012 32.264 1.00 39.26 96 ALA C C 1
ATOM 9176 O O . ALA C 1 96 ? 77.723 57.848 31.977 1.00 36.29 96 ALA C O 1
ATOM 9183 N N . PRO C 1 97 ? 76.194 59.435 32.487 1.00 34.99 97 PRO C N 1
ATOM 9184 C CA . PRO C 1 97 ? 75.037 58.524 32.492 1.00 35.76 97 PRO C CA 1
ATOM 9185 C C . PRO C 1 97 ? 74.676 57.907 31.138 1.00 30.75 97 PRO C C 1
ATOM 9186 O O . PRO C 1 97 ? 74.546 58.623 30.144 1.00 34.96 97 PRO C O 1
ATOM 9197 N N . VAL C 1 98 ? 74.489 56.587 31.124 1.00 26.47 98 VAL C N 1
ATOM 9198 C CA . VAL C 1 98 ? 74.128 55.852 29.914 1.00 26.12 98 VAL C CA 1
ATOM 9199 C C . VAL C 1 98 ? 73.151 54.713 30.224 1.00 23.77 98 VAL C C 1
ATOM 9200 O O . VAL C 1 98 ? 72.769 54.499 31.382 1.00 22.98 98 VAL C O 1
ATOM 9213 N N . ALA C 1 99 ? 72.762 53.983 29.181 1.00 20.85 99 ALA C N 1
ATOM 9214 C CA . ALA C 1 99 ? 71.821 52.877 29.295 1.00 22.44 99 ALA C CA 1
ATOM 9215 C C . ALA C 1 99 ? 72.417 51.649 28.625 1.00 22.27 99 ALA C C 1
ATOM 9216 O O . ALA C 1 99 ? 72.518 51.586 27.405 1.00 23.53 99 ALA C O 1
ATOM 9223 N N . TRP C 1 100 ? 72.827 50.682 29.430 1.00 19.25 100 TRP C N 1
ATOM 9224 C CA . TRP C 1 100 ? 73.425 49.451 28.925 1.00 17.35 100 TRP C CA 1
ATOM 9225 C C . TRP C 1 100 ? 72.337 48.445 28.526 1.00 16.65 100 TRP C C 1
ATOM 9226 O O . TRP C 1 100 ? 71.382 48.232 29.274 1.00 17.13 100 TRP C O 1
ATOM 9247 N N . CYS C 1 101 ? 72.479 47.824 27.353 1.00 16.38 101 CYS C N 1
ATOM 9248 C CA . CYS C 1 101 ? 71.533 46.803 26.903 1.00 14.45 101 CYS C CA 1
ATOM 9249 C C . CYS C 1 101 ? 72.138 45.402 27.027 1.00 15.58 101 CYS C C 1
ATOM 9250 O O . CYS C 1 101 ? 72.986 45.021 26.218 1.00 17.34 101 CYS C O 1
ATOM 9258 N N . PRO C 1 102 ? 71.707 44.630 28.042 1.00 14.17 102 PRO C N 1
ATOM 9259 C CA . PRO C 1 102 ? 72.254 43.275 28.185 1.00 14.12 102 PRO C CA 1
ATOM 9260 C C . PRO C 1 102 ? 71.505 42.211 27.394 1.00 15.00 102 PRO C C 1
ATOM 9261 O O . PRO C 1 102 ? 72.127 41.234 26.966 1.00 14.56 102 PRO C O 1
ATOM 9272 N N . TYR C 1 103 ? 70.199 42.397 27.213 1.00 15.16 103 TYR C N 1
ATOM 9273 C CA . TYR C 1 103 ? 69.343 41.378 26.618 1.00 13.82 103 TYR C CA 1
ATOM 9274 C C . TYR C 1 103 ? 68.301 42.016 25.726 1.00 13.27 103 TYR C C 1
ATOM 9275 O O . TYR C 1 103 ? 67.762 43.087 26.044 1.00 14.81 103 TYR C O 1
ATOM 9293 N N . ILE C 1 104 ? 68.012 41.347 24.618 1.00 12.12 104 ILE C N 1
ATOM 9294 C CA . ILE C 1 104 ? 67.070 41.838 23.626 1.00 12.87 104 ILE C CA 1
ATOM 9295 C C . ILE C 1 104 ? 66.654 40.686 22.708 1.00 13.66 104 ILE C C 1
ATOM 9296 O O . ILE C 1 104 ? 67.460 39.806 22.373 1.00 12.61 104 ILE C O 1
ATOM 9312 N N . TYR C 1 105 ? 65.374 40.688 22.339 1.00 12.00 105 TYR C N 1
ATOM 9313 C CA . TYR C 1 105 ? 64.750 39.602 21.597 1.00 13.51 105 TYR C CA 1
ATOM 9314 C C . TYR C 1 105 ? 63.916 40.184 20.470 1.00 13.64 105 TYR C C 1
ATOM 9315 O O . TYR C 1 105 ? 63.240 41.189 20.665 1.00 13.83 105 TYR C O 1
ATOM 9333 N N A VAL C 1 106 ? 64.009 39.597 19.280 0.65 13.17 106 VAL C N 1
ATOM 9334 N N B VAL C 1 106 ? 63.913 39.512 19.326 0.35 13.19 106 VAL C N 1
ATOM 9335 C CA A VAL C 1 106 ? 63.233 40.044 18.120 0.65 13.30 106 VAL C CA 1
ATOM 9336 C CA B VAL C 1 106 ? 63.244 40.020 18.139 0.35 13.27 106 VAL C CA 1
ATOM 9337 C C A VAL C 1 106 ? 62.646 38.838 17.416 0.65 12.46 106 VAL C C 1
ATOM 9338 C C B VAL C 1 106 ? 62.733 38.857 17.294 0.35 13.34 106 VAL C C 1
ATOM 9339 O O A VAL C 1 106 ? 63.127 37.729 17.591 0.65 12.67 106 VAL C O 1
ATOM 9340 O O B VAL C 1 106 ? 63.347 37.799 17.259 0.35 10.65 106 VAL C O 1
ATOM 9365 N N . ASP C 1 107 ? 61.612 39.051 16.606 1.00 14.03 107 ASP C N 1
ATOM 9366 C CA . ASP C 1 107 ? 60.969 37.947 15.878 1.00 14.27 107 ASP C CA 1
ATOM 9367 C C . ASP C 1 107 ? 61.355 37.867 14.396 1.00 14.86 107 ASP C C 1
ATOM 9368 O O . ASP C 1 107 ? 60.622 37.298 13.590 1.00 18.00 107 ASP C O 1
ATOM 9378 N N . ASN C 1 108 ? 62.528 38.397 14.055 1.00 14.96 108 ASN C N 1
ATOM 9379 C CA . ASN C 1 108 ? 62.954 38.515 12.664 1.00 15.41 108 ASN C CA 1
ATOM 9380 C C . ASN C 1 108 ? 64.475 38.408 12.511 1.00 14.06 108 ASN C C 1
ATOM 9381 O O . ASN C 1 108 ? 65.228 39.093 13.230 1.00 15.82 108 ASN C O 1
ATOM 9392 N N . ASP C 1 109 ? 64.938 37.559 11.592 1.00 14.40 109 ASP C N 1
ATOM 9393 C CA . ASP C 1 109 ? 66.379 37.324 11.460 1.00 15.79 109 ASP C CA 1
ATOM 9394 C C . ASP C 1 109 ? 67.167 38.500 10.908 1.00 15.28 109 ASP C C 1
ATOM 9395 O O . ASP C 1 109 ? 68.300 38.721 11.323 1.00 15.69 109 ASP C O 1
ATOM 9404 N N . ALA C 1 110 ? 66.601 39.249 9.970 1.00 15.43 110 ALA C N 1
ATOM 9405 C CA . ALA C 1 110 ? 67.279 40.443 9.475 1.00 13.12 110 ALA C CA 1
ATOM 9406 C C . ALA C 1 110 ? 67.477 41.479 10.580 1.00 12.50 110 ALA C C 1
ATOM 9407 O O . ALA C 1 110 ? 68.554 42.076 10.694 1.00 14.63 110 ALA C O 1
ATOM 9414 N N . ALA C 1 111 ? 66.464 41.662 11.420 1.00 13.86 111 ALA C N 1
ATOM 9415 C CA . ALA C 1 111 ? 66.609 42.537 12.569 1.00 13.99 111 ALA C CA 1
ATOM 9416 C C . ALA C 1 111 ? 67.692 42.020 13.520 1.00 14.58 111 ALA C C 1
ATOM 9417 O O . ALA C 1 111 ? 68.436 42.801 14.118 1.00 15.26 111 ALA C O 1
ATOM 9424 N N A MET C 1 112 ? 67.786 40.699 13.654 0.71 15.36 112 MET C N 1
ATOM 9425 N N B MET C 1 112 ? 67.775 40.699 13.672 0.29 15.65 112 MET C N 1
ATOM 9426 C CA A MET C 1 112 ? 68.797 40.111 14.523 0.71 15.39 112 MET C CA 1
ATOM 9427 C CA B MET C 1 112 ? 68.827 40.102 14.490 0.29 16.30 112 MET C CA 1
ATOM 9428 C C A MET C 1 112 ? 70.206 40.391 13.991 0.71 17.06 112 MET C C 1
ATOM 9429 C C B MET C 1 112 ? 70.186 40.505 13.967 0.29 17.59 112 MET C C 1
ATOM 9430 O O A MET C 1 112 ? 71.094 40.760 14.764 0.71 19.70 112 MET C O 1
ATOM 9431 O O B MET C 1 112 ? 71.020 41.024 14.710 0.29 18.57 112 MET C O 1
ATOM 9458 N N . ALA C 1 113 ? 70.399 40.250 12.683 1.00 16.75 113 ALA C N 1
ATOM 9459 C CA . ALA C 1 113 ? 71.685 40.518 12.043 1.00 17.22 113 ALA C CA 1
ATOM 9460 C C . ALA C 1 113 ? 72.065 41.997 12.111 1.00 17.43 113 ALA C C 1
ATOM 9461 O O . ALA C 1 113 ? 73.198 42.330 12.473 1.00 18.12 113 ALA C O 1
ATOM 9469 N N . ARG C 1 114 ? 71.141 42.887 11.752 1.00 15.84 114 ARG C N 1
ATOM 9470 C CA . ARG C 1 114 ? 71.404 44.318 11.885 1.00 14.87 114 ARG C CA 1
ATOM 9471 C C . ARG C 1 114 ? 71.734 44.643 13.349 1.00 17.84 114 ARG C C 1
ATOM 9472 O O . ARG C 1 114 ? 72.606 45.478 13.629 1.00 17.69 114 ARG C O 1
ATOM 9493 N N . GLY C 1 115 ? 71.049 43.978 14.280 1.00 15.74 115 GLY C N 1
ATOM 9494 C CA . GLY C 1 115 ? 71.307 44.134 15.698 1.00 14.37 115 GLY C CA 1
ATOM 9495 C C . GLY C 1 115 ? 72.739 43.796 16.055 1.00 13.05 115 GLY C C 1
ATOM 9496 O O . GLY C 1 115 ? 73.420 44.587 16.697 1.00 14.84 115 GLY C O 1
ATOM 9500 N N A TRP C 1 116 ? 73.210 42.621 15.659 0.56 14.80 116 TRP C N 1
ATOM 9501 N N B TRP C 1 116 ? 73.181 42.616 15.632 0.44 14.47 116 TRP C N 1
ATOM 9502 C CA A TRP C 1 116 ? 74.578 42.235 15.994 0.56 14.62 116 TRP C CA 1
ATOM 9503 C CA B TRP C 1 116 ? 74.533 42.147 15.909 0.44 14.18 116 TRP C CA 1
ATOM 9504 C C A TRP C 1 116 ? 75.582 43.250 15.457 0.56 12.24 116 TRP C C 1
ATOM 9505 C C B TRP C 1 116 ? 75.582 43.159 15.420 0.44 13.55 116 TRP C C 1
ATOM 9506 O O A TRP C 1 116 ? 76.549 43.587 16.133 0.56 15.40 116 TRP C O 1
ATOM 9507 O O B TRP C 1 116 ? 76.574 43.407 16.100 0.44 15.50 116 TRP C O 1
ATOM 9548 N N . VAL C 1 117 ? 75.358 43.740 14.245 1.00 14.17 117 VAL C N 1
ATOM 9549 C CA . VAL C 1 117 ? 76.265 44.735 13.687 1.00 15.34 117 VAL C CA 1
ATOM 9550 C C . VAL C 1 117 ? 76.321 45.991 14.558 1.00 15.17 117 VAL C C 1
ATOM 9551 O O . VAL C 1 117 ? 77.371 46.611 14.709 1.00 16.14 117 VAL C O 1
ATOM 9565 N N . GLN C 1 118 ? 75.190 46.343 15.160 1.00 15.67 118 GLN C N 1
ATOM 9566 C CA . GLN C 1 118 ? 75.121 47.489 16.069 1.00 17.09 118 GLN C CA 1
ATOM 9567 C C . GLN C 1 118 ? 75.613 47.172 17.485 1.00 15.75 118 GLN C C 1
ATOM 9568 O O . GLN C 1 118 ? 75.798 48.075 18.295 1.00 17.63 118 GLN C O 1
ATOM 9582 N N . GLY C 1 119 ? 75.807 45.894 17.780 1.00 15.73 119 GLY C N 1
ATOM 9583 C CA . GLY C 1 119 ? 76.197 45.476 19.112 1.00 15.50 119 GLY C CA 1
ATOM 9584 C C . GLY C 1 119 ? 75.031 45.143 20.023 1.00 16.04 119 GLY C C 1
ATOM 9585 O O . GLY C 1 119 ? 75.257 44.864 21.199 1.00 16.58 119 GLY C O 1
ATOM 9589 N N . PHE C 1 120 ? 73.801 45.190 19.511 1.00 13.27 120 PHE C N 1
ATOM 9590 C CA . PHE C 1 120 ? 72.646 44.714 20.275 1.00 12.98 120 PHE C CA 1
ATOM 9591 C C . PHE C 1 120 ? 72.694 43.190 20.280 1.00 15.79 120 PHE C C 1
ATOM 9592 O O . PHE C 1 120 ? 72.760 42.570 19.207 1.00 17.16 120 PHE C O 1
ATOM 9609 N N . PRO C 1 121 ? 72.644 42.572 21.471 1.00 14.89 121 PRO C N 1
ATOM 9610 C CA . PRO C 1 121 ? 72.845 41.122 21.564 1.00 15.45 121 PRO C CA 1
ATOM 9611 C C . PRO C 1 121 ? 71.552 40.344 21.311 1.00 14.39 121 PRO C C 1
ATOM 9612 O O . PRO C 1 121 ? 71.061 39.608 22.168 1.00 14.77 121 PRO C O 1
ATOM 9623 N N . LYS C 1 122 ? 71.025 40.496 20.106 1.00 13.88 122 LYS C N 1
ATOM 9624 C CA . LYS C 1 122 ? 69.698 39.996 19.787 1.00 12.60 122 LYS C CA 1
ATOM 9625 C C . LYS C 1 122 ? 69.631 38.483 19.638 1.00 12.56 122 LYS C C 1
ATOM 9626 O O . LYS C 1 122 ? 70.522 37.850 19.054 1.00 14.15 122 LYS C O 1
ATOM 9645 N N . LYS C 1 123 ? 68.557 37.917 20.184 1.00 12.71 123 LYS C N 1
ATOM 9646 C CA . LYS C 1 123 ? 68.178 36.529 19.962 1.00 11.83 123 LYS C CA 1
ATOM 9647 C C . LYS C 1 123 ? 66.751 36.516 19.449 1.00 11.63 123 LYS C C 1
ATOM 9648 O O . LYS C 1 123 ? 66.045 37.517 19.568 1.00 13.30 123 LYS C O 1
ATOM 9667 N N . LEU C 1 124 ? 66.321 35.407 18.871 1.00 11.65 124 LEU C N 1
ATOM 9668 C CA . LEU C 1 124 ? 64.930 35.304 18.438 1.00 12.34 124 LEU C CA 1
ATOM 9669 C C . LEU C 1 124 ? 63.988 35.118 19.613 1.00 13.74 124 LEU C C 1
ATOM 9670 O O . LEU C 1 124 ? 64.298 34.408 20.579 1.00 14.13 124 LEU C O 1
ATOM 9686 N N . GLY C 1 125 ? 62.831 35.765 19.517 1.00 14.14 125 GLY C N 1
ATOM 9687 C CA . GLY C 1 125 ? 61.768 35.604 20.488 1.00 14.25 125 GLY C CA 1
ATOM 9688 C C . GLY C 1 125 ? 60.435 35.938 19.852 1.00 15.23 125 GLY C C 1
ATOM 9689 O O . GLY C 1 125 ? 60.381 36.344 18.687 1.00 17.30 125 GLY C O 1
ATOM 9693 N N . ALA C 1 126 ? 59.359 35.737 20.605 1.00 12.92 126 ALA C N 1
ATOM 9694 C CA . ALA C 1 126 ? 58.018 36.124 20.193 1.00 13.63 126 ALA C CA 1
ATOM 9695 C C . ALA C 1 126 ? 57.578 37.244 21.109 1.00 12.76 126 ALA C C 1
ATOM 9696 O O . ALA C 1 126 ? 57.555 37.088 22.330 1.00 14.00 126 ALA C O 1
ATOM 9703 N N . VAL C 1 127 ? 57.243 38.378 20.510 1.00 12.48 127 VAL C N 1
ATOM 9704 C CA . VAL C 1 127 ? 56.941 39.603 21.236 1.00 13.11 127 VAL C CA 1
ATOM 9705 C C . VAL C 1 127 ? 55.617 40.159 20.744 1.00 12.97 127 VAL C C 1
ATOM 9706 O O . VAL C 1 127 ? 55.364 40.184 19.534 1.00 13.97 127 VAL C O 1
ATOM 9719 N N . HIS C 1 128 ? 54.785 40.620 21.676 1.00 12.38 128 HIS C N 1
ATOM 9720 C CA . HIS C 1 128 ? 53.465 41.152 21.360 1.00 13.75 128 HIS C CA 1
ATOM 9721 C C . HIS C 1 128 ? 53.133 42.319 22.269 1.00 13.65 128 HIS C C 1
ATOM 9722 O O . HIS C 1 128 ? 53.516 42.322 23.442 1.00 14.96 128 HIS C O 1
ATOM 9736 N N . GLN C 1 129 ? 52.399 43.288 21.731 1.00 15.04 129 GLN C N 1
ATOM 9737 C CA . GLN C 1 129 ? 51.838 44.394 22.505 1.00 16.69 129 GLN C CA 1
ATOM 9738 C C . GLN C 1 129 ? 50.435 44.718 21.999 1.00 15.16 129 GLN C C 1
ATOM 9739 O O . GLN C 1 129 ? 50.156 44.655 20.808 1.00 15.61 129 GLN C O 1
ATOM 9753 N N . THR C 1 130 ? 49.552 45.066 22.920 1.00 14.33 130 THR C N 1
ATOM 9754 C CA . THR C 1 130 ? 48.243 45.608 22.587 1.00 14.39 130 THR C CA 1
ATOM 9755 C C . THR C 1 130 ? 48.389 46.811 21.666 1.00 15.32 130 THR C C 1
ATOM 9756 O O . THR C 1 130 ? 49.269 47.652 21.874 1.00 16.34 130 THR C O 1
ATOM 9767 N N . ARG C 1 131 ? 47.501 46.902 20.672 1.00 16.41 131 ARG C N 1
ATOM 9768 C CA . ARG C 1 131 ? 47.497 47.991 19.702 1.00 16.02 131 ARG C CA 1
ATOM 9769 C C . ARG C 1 131 ? 46.269 48.862 19.901 1.00 17.10 131 ARG C C 1
ATOM 9770 O O . ARG C 1 131 ? 45.188 48.358 20.216 1.00 19.00 131 ARG C O 1
ATOM 9791 N N . ALA C 1 132 ? 46.430 50.173 19.729 1.00 16.61 132 ALA C N 1
ATOM 9792 C CA . ALA C 1 132 ? 45.294 51.089 19.734 1.00 18.25 132 ALA C CA 1
ATOM 9793 C C . ALA C 1 132 ? 44.887 51.396 18.304 1.00 18.79 132 ALA C C 1
ATOM 9794 O O . ALA C 1 132 ? 45.720 51.784 17.495 1.00 20.49 132 ALA C O 1
ATOM 9801 N N . TYR C 1 133 ? 43.604 51.226 18.007 1.00 18.13 133 TYR C N 1
ATOM 9802 C CA . TYR C 1 133 ? 43.064 51.516 16.682 1.00 20.78 133 TYR C CA 1
ATOM 9803 C C . TYR C 1 133 ? 42.196 52.760 16.731 1.00 20.34 133 TYR C C 1
ATOM 9804 O O . TYR C 1 133 ? 41.360 52.895 17.612 1.00 21.06 133 TYR C O 1
ATOM 9822 N N . SER C 1 134 ? 42.386 53.653 15.767 1.00 22.63 134 SER C N 1
ATOM 9823 C CA . SER C 1 134 ? 41.677 54.929 15.742 1.00 22.32 134 SER C CA 1
ATOM 9824 C C . SER C 1 134 ? 40.155 54.780 15.686 1.00 23.87 134 SER C C 1
ATOM 9825 O O . SER C 1 134 ? 39.434 55.595 16.243 1.00 25.87 134 SER C O 1
ATOM 9833 N N . VAL C 1 135 ? 39.674 53.732 15.027 1.00 21.08 135 VAL C N 1
ATOM 9834 C CA . VAL C 1 135 ? 38.238 53.511 14.881 1.00 22.84 135 VAL C CA 1
ATOM 9835 C C . VAL C 1 135 ? 37.544 53.334 16.238 1.00 23.72 13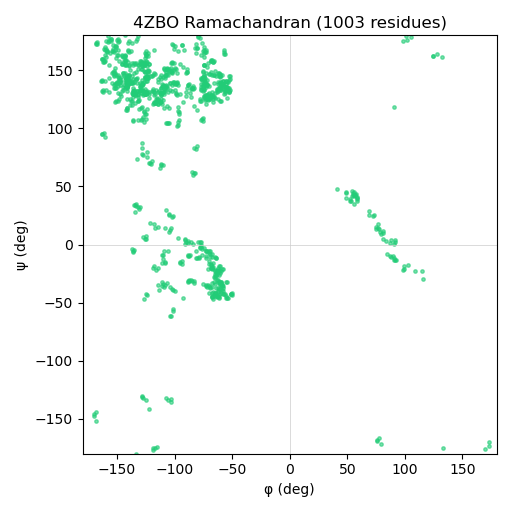5 VAL C C 1
ATOM 9836 O O . VAL C 1 135 ? 36.361 53.620 16.377 1.00 25.94 135 VAL C O 1
ATOM 9849 N N . GLY C 1 136 ? 38.285 52.873 17.240 1.00 22.60 136 GLY C N 1
ATOM 9850 C CA . GLY C 1 136 ? 37.722 52.731 18.571 1.00 25.00 136 GLY C CA 1
ATOM 9851 C C . GLY C 1 136 ? 36.816 51.523 18.688 1.00 23.06 136 GLY C C 1
ATOM 9852 O O . GLY C 1 136 ? 36.797 50.663 17.806 1.00 27.29 136 GLY C O 1
ATOM 9856 N N . GLY C 1 137 ? 36.071 51.452 19.787 1.00 23.93 137 GLY C N 1
ATOM 9857 C CA . GLY C 1 137 ? 35.191 50.330 20.044 1.00 23.96 137 GLY C CA 1
ATOM 9858 C C . GLY C 1 137 ? 35.791 49.353 21.039 1.00 21.52 137 GLY C C 1
ATOM 9859 O O . GLY C 1 137 ? 36.937 49.504 21.469 1.00 23.34 137 GLY C O 1
ATOM 9863 N N . PRO C 1 138 ? 35.021 48.327 21.408 1.00 22.19 138 PRO C N 1
ATOM 9864 C CA . PRO C 1 138 ? 35.400 47.384 22.466 1.00 21.73 138 PRO C CA 1
ATOM 9865 C C . PRO C 1 138 ? 36.578 46.456 22.111 1.00 20.49 138 PRO C C 1
ATOM 9866 O O . PRO C 1 138 ? 37.091 45.761 22.985 1.00 23.42 138 PRO C O 1
ATOM 9877 N N . GLY C 1 139 ? 37.019 46.466 20.857 1.00 21.92 139 GLY C N 1
ATOM 9878 C CA . GLY C 1 139 ? 38.177 45.684 20.453 1.00 21.94 139 GLY C CA 1
ATOM 9879 C C . GLY C 1 139 ? 39.521 46.364 20.662 1.00 21.48 139 GLY C C 1
ATOM 9880 O O . GLY C 1 139 ? 40.560 45.805 20.319 1.00 19.15 139 GLY C O 1
ATOM 9884 N N . THR C 1 140 ? 39.512 47.565 21.228 1.00 21.83 140 THR C N 1
ATOM 9885 C CA . THR C 1 140 ? 40.741 48.345 21.362 1.00 21.00 140 THR C CA 1
ATOM 9886 C C . THR C 1 140 ? 40.718 49.308 22.556 1.00 19.90 140 THR C C 1
ATOM 9887 O O . THR C 1 140 ? 39.663 49.840 22.904 1.00 22.41 140 THR C O 1
ATOM 9898 N N . PRO C 1 141 ? 41.891 49.543 23.175 1.00 19.37 141 PRO C N 1
ATOM 9899 C CA . PRO C 1 141 ? 41.970 50.650 24.130 1.00 18.14 141 PRO C CA 1
ATOM 9900 C C . PRO C 1 141 ? 41.990 51.978 23.385 1.00 21.49 141 PRO C C 1
ATOM 9901 O O . PRO C 1 141 ? 42.134 51.988 22.159 1.00 21.80 141 PRO C O 1
ATOM 9912 N N . VAL C 1 142 ? 41.846 53.075 24.123 1.00 21.07 142 VAL C N 1
ATOM 9913 C CA . VAL C 1 142 ? 41.953 54.414 23.573 1.00 22.98 142 VAL C CA 1
ATOM 9914 C C . VAL C 1 142 ? 43.166 55.081 24.194 1.00 27.68 142 VAL C C 1
ATOM 9915 O O . VAL C 1 142 ? 43.253 55.217 25.417 1.00 27.38 142 VAL C O 1
ATOM 9928 N N . LEU C 1 143 ? 44.107 55.484 23.348 1.00 25.03 143 LEU C N 1
ATOM 9929 C CA . LEU C 1 143 ? 45.257 56.249 23.804 1.00 32.77 143 LEU C CA 1
ATOM 9930 C C . LEU C 1 143 ? 44.754 57.474 24.566 1.00 31.08 143 LEU C C 1
ATOM 9931 O O . LEU C 1 143 ? 43.926 58.232 24.060 1.00 32.26 143 LEU C O 1
ATOM 9947 N N . GLY C 1 144 ? 45.239 57.645 25.793 1.00 27.11 144 GLY C N 1
ATOM 9948 C CA . GLY C 1 144 ? 44.745 58.667 26.697 1.00 28.96 144 GLY C CA 1
ATOM 9949 C C . GLY C 1 144 ? 44.488 58.091 28.079 1.00 26.22 144 GLY C C 1
ATOM 9950 O O . GLY C 1 144 ? 44.772 56.916 28.319 1.00 23.14 144 GLY C O 1
ATOM 9954 N N . PRO C 1 145 ? 43.932 58.904 28.992 1.00 25.72 145 PRO C N 1
ATOM 9955 C CA . PRO C 1 145 ? 43.715 58.448 30.371 1.00 24.37 145 PRO C CA 1
ATOM 9956 C C . PRO C 1 145 ? 42.879 57.170 30.455 1.00 25.88 145 PRO C C 1
ATOM 9957 O O . PRO C 1 145 ? 41.840 57.059 29.800 1.00 27.33 145 PRO C O 1
ATOM 9968 N N . GLY C 1 146 ? 43.352 56.213 31.247 1.00 24.23 146 GLY C N 1
ATOM 9969 C CA . GLY C 1 146 ? 42.662 54.949 31.435 1.00 23.24 146 GLY C CA 1
ATOM 9970 C C . GLY C 1 146 ? 42.956 53.890 30.384 1.00 23.06 146 GLY C C 1
ATOM 9971 O O . GLY C 1 146 ? 42.533 52.743 30.535 1.00 25.91 146 GLY C O 1
ATOM 9975 N N . GLY C 1 147 ? 43.674 54.257 29.324 1.00 22.02 147 GLY C N 1
ATOM 9976 C CA . GLY C 1 147 ? 44.008 53.319 28.271 1.00 21.31 147 GLY C CA 1
ATOM 9977 C C . GLY C 1 147 ? 44.955 52.242 28.770 1.00 19.86 147 GLY C C 1
ATOM 9978 O O . GLY C 1 147 ? 46.018 52.560 29.298 1.00 21.94 147 GLY C O 1
ATOM 9982 N N . GLN C 1 148 ? 44.568 50.979 28.598 1.00 16.66 148 GLN C N 1
ATOM 9983 C CA . GLN C 1 148 ? 45.350 49.854 29.096 1.00 19.24 148 GLN C CA 1
ATOM 9984 C C . GLN C 1 148 ? 45.992 49.072 27.955 1.00 18.61 148 GLN C C 1
ATOM 9985 O O . GLN C 1 148 ? 45.349 48.806 26.937 1.00 19.37 148 GLN C O 1
ATOM 9999 N N . PHE C 1 149 ? 47.257 48.705 28.147 1.00 17.00 149 PHE C N 1
ATOM 10000 C CA . PHE C 1 149 ? 48.034 47.985 27.149 1.00 15.35 149 PHE C CA 1
ATOM 10001 C C . PHE C 1 149 ? 48.807 46.856 27.815 1.00 17.36 149 PHE C C 1
ATOM 10002 O O . PHE C 1 149 ? 49.495 47.076 28.811 1.00 18.95 149 PHE C O 1
ATOM 10019 N N . GLY C 1 150 ? 48.687 45.654 27.259 1.00 15.42 150 GLY C N 1
ATOM 10020 C CA . GLY C 1 150 ? 49.468 44.513 27.701 1.00 15.48 150 GLY C CA 1
ATOM 10021 C C . GLY C 1 150 ? 50.615 44.225 26.751 1.00 15.76 150 GLY C C 1
ATOM 10022 O O . GLY C 1 150 ? 50.562 44.596 25.578 1.00 16.44 150 GLY C O 1
ATOM 10026 N N . ALA C 1 151 ? 51.658 43.566 27.245 1.00 15.19 151 ALA C N 1
ATOM 10027 C CA . ALA C 1 151 ? 52.749 43.133 26.385 1.00 15.18 151 ALA C CA 1
ATOM 10028 C C . ALA C 1 151 ? 53.427 41.903 26.961 1.00 15.59 151 ALA C C 1
ATOM 10029 O O . ALA C 1 151 ? 53.464 41.722 28.175 1.00 14.41 151 ALA C O 1
ATOM 10036 N N . THR C 1 152 ? 53.949 41.061 26.081 1.00 15.13 152 THR C N 1
ATOM 10037 C CA . THR C 1 152 ? 54.611 39.834 26.495 1.00 13.46 152 THR C CA 1
ATOM 10038 C C . THR C 1 152 ? 55.799 39.542 25.598 1.00 13.17 152 THR C C 1
ATOM 10039 O O . THR C 1 152 ? 55.881 40.003 24.454 1.00 13.46 152 THR C O 1
ATOM 10050 N N . ALA C 1 153 ? 56.724 38.751 26.129 1.00 12.93 153 ALA C N 1
ATOM 10051 C CA . ALA C 1 153 ? 57.836 38.232 25.344 1.00 12.96 153 ALA C CA 1
ATOM 10052 C C . ALA C 1 153 ? 58.116 36.800 25.748 1.00 11.27 153 ALA C C 1
ATOM 10053 O O . ALA C 1 153 ? 58.093 36.477 26.937 1.00 12.31 153 ALA C O 1
ATOM 10060 N N . SER C 1 154 ? 58.395 35.962 24.755 1.00 11.59 154 SER C N 1
ATOM 10061 C CA . SER C 1 154 ? 58.816 34.577 24.961 1.00 13.49 154 SER C CA 1
ATOM 10062 C C . SER C 1 154 ? 60.087 34.295 24.168 1.00 13.10 154 SER C C 1
ATOM 10063 O O . SER C 1 154 ? 60.375 34.975 23.174 1.00 13.45 154 SER C O 1
ATOM 10071 N N . SER C 1 155 ? 60.835 33.279 24.581 1.00 13.17 155 SER C N 1
ATOM 10072 C CA . SER C 1 155 ? 61.968 32.806 23.799 1.00 12.82 155 SER C CA 1
ATOM 10073 C C . SER C 1 155 ? 62.033 31.298 23.943 1.00 13.78 155 SER C C 1
ATOM 10074 O O . SER C 1 155 ? 61.834 30.765 25.038 1.00 13.97 155 SER C O 1
ATOM 10082 N N . ALA C 1 156 ? 62.276 30.599 22.839 1.00 14.99 156 ALA C N 1
ATOM 10083 C CA . ALA C 1 156 ? 62.340 29.139 22.829 1.00 15.67 156 ALA C CA 1
ATOM 10084 C C . ALA C 1 156 ? 61.095 28.522 23.472 1.00 15.26 156 ALA C C 1
ATOM 10085 O O . ALA C 1 156 ? 61.181 27.516 24.182 1.00 17.99 156 ALA C O 1
ATOM 10092 N N . GLY C 1 157 ? 59.947 29.138 23.232 1.00 14.51 157 GLY C N 1
ATOM 10093 C CA . GLY C 1 157 ? 58.687 28.626 23.745 1.00 12.92 157 GLY C CA 1
ATOM 10094 C C . GLY C 1 157 ? 58.442 28.847 25.229 1.00 12.72 157 GLY C C 1
ATOM 10095 O O . GLY C 1 157 ? 57.522 28.261 25.803 1.00 14.08 157 GLY C O 1
ATOM 10099 N N . GLN C 1 158 ? 59.239 29.709 25.845 1.00 11.91 158 GLN C N 1
ATOM 10100 C CA . GLN C 1 158 ? 59.097 30.018 27.263 1.00 11.57 158 GLN C CA 1
ATOM 10101 C C . GLN C 1 158 ? 58.800 31.500 27.440 1.00 11.37 158 GLN C C 1
ATOM 10102 O O . GLN C 1 158 ? 59.482 32.349 26.878 1.00 12.87 158 GLN C O 1
ATOM 10116 N N . ARG C 1 159 ? 57.800 31.815 28.250 1.00 11.61 159 ARG C N 1
ATOM 10117 C CA . ARG C 1 159 ? 57.454 33.196 28.527 1.00 11.46 159 ARG C CA 1
ATOM 10118 C C . ARG C 1 159 ? 58.517 33.793 29.460 1.00 12.62 159 ARG C C 1
ATOM 10119 O O . ARG C 1 159 ? 58.834 33.213 30.496 1.00 14.46 159 ARG C O 1
ATOM 10140 N N . ILE C 1 160 ? 59.067 34.950 29.099 1.00 12.62 160 ILE C N 1
ATOM 10141 C CA . ILE C 1 160 ? 60.143 35.553 29.886 1.00 13.39 160 ILE C CA 1
ATOM 10142 C C . ILE C 1 160 ? 59.786 36.924 30.444 1.00 12.64 160 ILE C C 1
ATOM 10143 O O . ILE C 1 160 ? 60.402 37.357 31.410 1.00 14.00 160 ILE C O 1
ATOM 10159 N N . ALA C 1 161 ? 58.792 37.595 29.862 1.00 13.45 161 ALA C N 1
ATOM 10160 C CA . ALA C 1 161 ? 58.326 38.868 30.403 1.00 12.95 161 ALA C CA 1
ATOM 10161 C C . ALA C 1 161 ? 56.841 39.067 30.165 1.00 12.37 161 ALA C C 1
ATOM 10162 O O . ALA C 1 161 ? 56.327 38.745 29.085 1.00 13.36 161 ALA C O 1
ATOM 10169 N N . GLU C 1 162 ? 56.169 39.635 31.164 1.00 14.55 162 GLU C N 1
ATOM 10170 C CA . GLU C 1 162 ? 54.762 40.018 31.052 1.00 15.39 162 GLU C CA 1
ATOM 10171 C C . GLU C 1 162 ? 54.593 41.405 31.661 1.00 15.15 162 GLU C C 1
ATOM 10172 O O . GLU C 1 162 ? 55.096 41.680 32.748 1.00 15.93 162 GLU C O 1
ATOM 10184 N N . ALA C 1 163 ? 53.907 42.284 30.941 1.00 14.79 163 ALA C N 1
ATOM 10185 C CA . ALA C 1 163 ? 53.738 43.664 31.375 1.00 15.34 163 ALA C CA 1
ATOM 10186 C C . ALA C 1 163 ? 52.325 44.167 31.096 1.00 13.88 163 ALA C C 1
ATOM 10187 O O . ALA C 1 163 ? 51.640 43.686 30.186 1.00 15.87 163 ALA C O 1
ATOM 10194 N N . LYS C 1 164 ? 51.906 45.151 31.878 1.00 15.35 164 LYS C N 1
ATOM 10195 C CA . LYS C 1 164 ? 50.679 45.871 31.607 1.00 18.23 164 LYS C CA 1
ATOM 10196 C C . LYS C 1 164 ? 50.870 47.303 32.065 1.00 17.97 164 LYS C C 1
ATOM 10197 O O . LYS C 1 164 ? 51.449 47.540 33.120 1.00 18.66 164 LYS C O 1
ATOM 10216 N N . ILE C 1 165 ? 50.408 48.257 31.260 1.00 19.23 165 ILE C N 1
ATOM 10217 C CA . ILE C 1 165 ? 50.413 49.664 31.655 1.00 18.65 165 ILE C CA 1
ATOM 10218 C C . ILE C 1 165 ? 49.008 50.254 31.565 1.00 19.90 165 ILE C C 1
ATOM 10219 O O . ILE C 1 165 ? 48.170 49.775 30.797 1.00 19.18 165 ILE C O 1
ATOM 10235 N N . THR C 1 166 ? 48.765 51.280 32.373 1.00 17.98 166 THR C N 1
ATOM 10236 C CA . THR C 1 166 ? 47.532 52.064 32.324 1.00 17.90 166 THR C CA 1
ATOM 10237 C C . THR C 1 166 ? 47.937 53.526 32.192 1.00 17.84 166 THR C C 1
ATOM 10238 O O . THR C 1 166 ? 48.558 54.078 33.087 1.00 20.53 166 THR C O 1
ATOM 10249 N N . LEU C 1 167 ? 47.597 54.144 31.069 1.00 20.41 167 LEU C N 1
ATOM 10250 C CA . LEU C 1 167 ? 48.002 55.521 30.815 1.00 19.81 167 LEU C CA 1
ATOM 10251 C C . LEU C 1 167 ? 47.230 56.509 31.676 1.00 20.26 167 LEU C C 1
ATOM 10252 O O . LEU C 1 167 ? 46.051 56.298 31.984 1.00 23.45 167 LEU C O 1
ATOM 10268 N N A GLU C 1 168 ? 47.914 57.581 32.066 0.56 19.75 168 GLU C N 1
ATOM 10269 N N B GLU C 1 168 ? 47.881 57.607 32.047 0.44 20.35 168 GLU C N 1
ATOM 10270 C CA A GLU C 1 168 ? 47.341 58.602 32.939 0.56 22.72 168 GLU C CA 1
ATOM 10271 C CA B GLU C 1 168 ? 47.226 58.615 32.878 0.44 22.35 168 GLU C CA 1
ATOM 10272 C C A GLU C 1 168 ? 47.519 60.004 32.366 0.56 20.86 168 GLU C C 1
ATOM 10273 C C B GLU C 1 168 ? 47.574 60.057 32.509 0.44 21.05 168 GLU C C 1
ATOM 10274 O O A GLU C 1 168 ? 46.586 60.804 32.361 0.56 22.23 168 GLU C O 1
ATOM 10275 O O B GLU C 1 168 ? 46.796 60.965 32.804 0.44 21.69 168 GLU C O 1
ATOM 10298 N N . GLN C 1 169 ? 48.719 60.281 31.867 1.00 19.32 169 GLN C N 1
ATOM 10299 C CA . GLN C 1 169 ? 49.177 61.653 31.645 1.00 21.42 169 GLN C CA 1
ATOM 10300 C C . GLN C 1 169 ? 50.029 61.807 30.384 1.00 21.72 169 GLN C C 1
ATOM 10301 O O . GLN C 1 169 ? 50.918 61.005 30.134 1.00 20.42 169 GLN C O 1
ATOM 10316 N N . PRO C 1 170 ? 49.773 62.857 29.591 1.00 19.92 170 PRO C N 1
ATOM 10317 C CA . PRO C 1 170 ? 50.626 63.074 28.417 1.00 22.40 170 PRO C CA 1
ATOM 10318 C C . PRO C 1 170 ? 51.999 63.625 28.792 1.00 30.39 170 PRO C C 1
ATOM 10319 O O . PRO C 1 170 ? 52.165 64.177 29.885 1.00 37.17 170 PRO C O 1
ATOM 10330 N N . VAL C 1 171 ? 52.960 63.499 27.885 1.00 32.46 171 VAL C N 1
ATOM 10331 C CA . VAL C 1 171 ? 54.289 64.075 28.071 1.00 32.91 171 VAL C CA 1
ATOM 10332 C C . VAL C 1 171 ? 54.602 65.035 26.926 1.00 28.69 171 VAL C C 1
ATOM 10333 O O . VAL C 1 171 ? 54.566 64.654 25.759 1.00 31.55 171 VAL C O 1
ATOM 10346 N N . ARG C 1 180 ? 69.194 59.081 27.952 1.00 32.82 180 ARG C N 1
ATOM 10347 C CA . ARG C 1 180 ? 70.354 58.219 28.148 1.00 26.91 180 ARG C CA 1
ATOM 10348 C C . ARG C 1 180 ? 70.735 57.501 26.860 1.00 27.91 180 ARG C C 1
ATOM 10349 O O . ARG C 1 180 ? 69.944 56.720 26.339 1.00 31.47 180 ARG C O 1
ATOM 10369 N N . PRO C 1 181 ? 71.953 57.751 26.352 1.00 26.68 181 PRO C N 1
ATOM 10370 C CA . PRO C 1 181 ? 72.391 57.003 25.172 1.00 28.10 181 PRO C CA 1
ATOM 10371 C C . PRO C 1 181 ? 72.549 55.526 25.495 1.00 26.53 181 PRO C C 1
ATOM 10372 O O . PRO C 1 181 ? 72.936 55.178 26.610 1.00 24.08 181 PRO C O 1
ATOM 10383 N N . VAL C 1 182 ? 72.251 54.676 24.524 1.00 24.74 182 VAL C N 1
ATOM 10384 C CA . VAL C 1 182 ? 72.421 53.244 24.691 1.00 21.93 182 VAL C CA 1
ATOM 10385 C C . VAL C 1 182 ? 73.852 52.816 24.373 1.00 21.05 182 VAL C C 1
ATOM 10386 O O . VAL C 1 182 ? 74.437 53.226 23.365 1.00 19.66 182 VAL C O 1
ATOM 10399 N N . ILE C 1 183 ? 74.399 51.982 25.249 1.00 20.53 183 ILE C N 1
ATOM 10400 C CA . ILE C 1 183 ? 75.723 51.418 25.078 1.00 19.76 183 ILE C CA 1
ATOM 10401 C C . ILE C 1 183 ? 75.549 49.941 24.783 1.00 18.41 183 ILE C C 1
ATOM 10402 O O . ILE C 1 183 ? 74.741 49.260 25.413 1.00 19.34 183 ILE C O 1
ATOM 10418 N N . ASN C 1 184 ? 76.313 49.468 23.806 1.00 18.32 184 ASN C N 1
ATOM 10419 C CA . ASN C 1 184 ? 76.261 48.078 23.382 1.00 16.53 184 ASN C CA 1
ATOM 10420 C C . ASN C 1 184 ? 77.673 47.517 23.236 1.00 17.98 184 ASN C C 1
ATOM 10421 O O . ASN C 1 184 ? 78.667 48.234 23.370 1.00 17.99 184 ASN C O 1
ATOM 10432 N N . LEU C 1 185 ? 77.749 46.224 22.955 1.00 19.23 185 LEU C N 1
ATOM 10433 C CA . LEU C 1 185 ? 79.018 45.539 22.761 1.00 19.18 185 LEU C CA 1
ATOM 10434 C C . LEU C 1 185 ? 78.990 44.755 21.457 1.00 16.50 185 LEU C C 1
ATOM 10435 O O . LEU C 1 185 ? 78.310 43.732 21.363 1.00 15.47 185 LEU C O 1
ATOM 10451 N N . ARG C 1 186 ? 79.703 45.239 20.446 1.00 15.53 186 ARG C N 1
ATOM 10452 C CA . ARG C 1 186 ? 79.947 44.443 19.246 1.00 16.12 186 ARG C CA 1
ATOM 10453 C C . ARG C 1 186 ? 80.873 43.305 19.614 1.00 17.82 186 ARG C C 1
ATOM 10454 O O . ARG C 1 186 ? 81.938 43.526 20.187 1.00 16.13 186 ARG C O 1
ATOM 10475 N N . HIS C 1 187 ? 80.463 42.089 19.284 1.00 15.12 187 HIS C N 1
ATOM 10476 C CA . HIS C 1 187 ? 81.184 40.905 19.705 1.00 15.77 187 HIS C CA 1
ATOM 10477 C C . HIS C 1 187 ? 81.009 39.782 18.699 1.00 16.01 187 HIS C C 1
ATOM 10478 O O . HIS C 1 187 ? 79.885 39.389 18.395 1.00 19.78 187 HIS C O 1
ATOM 10492 N N . PHE C 1 188 ? 82.124 39.275 18.180 1.00 16.19 188 PHE C N 1
ATOM 10493 C CA . PHE C 1 188 ? 82.097 38.183 17.219 1.00 15.62 188 PHE C CA 1
ATOM 10494 C C . PHE C 1 188 ? 83.258 37.246 17.532 1.00 15.19 188 PHE C C 1
ATOM 10495 O O . PHE C 1 188 ? 84.417 37.653 17.471 1.00 16.07 188 PHE C O 1
ATOM 10512 N N . PRO C 1 189 ? 82.957 35.993 17.886 1.00 14.39 189 PRO C N 1
ATOM 10513 C CA . PRO C 1 189 ? 84.029 35.117 18.365 1.00 15.04 189 PRO C CA 1
ATOM 10514 C C . PRO C 1 189 ? 84.840 34.454 17.258 1.00 14.86 189 PRO C C 1
ATOM 10515 O O . PRO C 1 189 ? 84.478 34.535 16.080 1.00 15.42 189 PRO C O 1
ATOM 10526 N N . ARG C 1 190 ? 85.952 33.842 17.661 1.00 16.54 190 ARG C N 1
ATOM 10527 C CA . ARG C 1 190 ? 86.764 33.011 16.781 1.00 17.16 190 ARG C CA 1
ATOM 10528 C C . ARG C 1 190 ? 86.513 31.546 17.087 1.00 16.58 190 ARG C C 1
ATOM 10529 O O . ARG C 1 190 ? 86.262 31.174 18.243 1.00 16.86 190 ARG C O 1
ATOM 10550 N N . LEU C 1 191 ? 86.617 30.717 16.050 1.00 15.97 191 LEU C N 1
ATOM 10551 C CA . LEU C 1 191 ? 86.446 29.273 16.161 1.00 14.59 191 LEU C CA 1
ATOM 10552 C C . LEU C 1 191 ? 87.773 28.516 16.009 1.00 15.29 191 LEU C C 1
ATOM 10553 O O . LEU C 1 191 ? 87.855 27.341 16.346 1.00 16.56 191 LEU C O 1
ATOM 10569 N N . ALA C 1 192 ? 88.810 29.177 15.509 1.00 16.41 192 ALA C N 1
ATOM 10570 C CA . ALA C 1 192 ? 90.106 28.532 15.375 1.00 18.12 192 ALA C CA 1
ATOM 10571 C C . ALA C 1 192 ? 90.557 27.983 16.727 1.00 23.03 192 ALA C C 1
ATOM 10572 O O . ALA C 1 192 ? 90.432 28.657 17.753 1.00 19.66 192 ALA C O 1
ATOM 10579 N N . ALA C 1 193 ? 91.065 26.752 16.727 1.00 19.32 193 ALA C N 1
ATOM 10580 C CA . ALA C 1 193 ? 91.469 26.092 17.959 1.00 19.52 193 ALA C CA 1
ATOM 10581 C C . ALA C 1 193 ? 92.490 26.939 18.706 1.00 23.17 193 ALA C C 1
ATOM 10582 O O . ALA C 1 193 ? 93.413 27.498 18.107 1.00 24.74 193 ALA C O 1
ATOM 10589 N N . GLY C 1 194 ? 92.291 27.051 20.015 1.00 22.74 194 GLY C N 1
ATOM 10590 C CA . GLY C 1 194 ? 93.152 27.856 20.863 1.00 24.70 194 GLY C CA 1
ATOM 10591 C C . GLY C 1 194 ? 92.682 29.295 20.997 1.00 21.69 194 GLY C C 1
ATOM 10592 O O . GLY C 1 194 ? 93.170 30.023 21.862 1.00 28.42 194 GLY C O 1
ATOM 10596 N N . GLN C 1 195 ? 91.723 29.699 20.163 1.00 21.73 195 GLN C N 1
ATOM 10597 C CA . GLN C 1 195 ? 91.277 31.091 20.100 1.00 19.92 195 GLN C CA 1
ATOM 10598 C C . GLN C 1 195 ? 89.826 31.303 20.554 1.00 18.76 195 GLN C C 1
ATOM 10599 O O . GLN C 1 195 ? 89.249 32.362 20.312 1.00 19.75 195 GLN C O 1
ATOM 10613 N N . HIS C 1 196 ? 89.230 30.322 21.222 1.00 20.91 196 HIS C N 1
ATOM 10614 C CA . HIS C 1 196 ? 87.807 30.441 21.555 1.00 18.15 196 HIS C CA 1
ATOM 10615 C C . HIS C 1 196 ? 87.522 31.499 22.607 1.00 23.07 196 HIS C C 1
ATOM 10616 O O . HIS C 1 196 ? 86.378 31.929 22.755 1.00 22.31 196 HIS C O 1
ATOM 10630 N N . ASP C 1 197 ? 88.566 31.909 23.327 1.00 24.26 197 ASP C N 1
ATOM 10631 C CA . ASP C 1 197 ? 88.473 32.973 24.324 1.00 26.03 197 ASP C CA 1
ATOM 10632 C C . ASP C 1 197 ? 89.065 34.287 23.805 1.00 23.27 197 ASP C C 1
ATOM 10633 O O . ASP C 1 197 ? 89.304 35.221 24.575 1.00 24.85 197 ASP C O 1
ATOM 10642 N N . GLN C 1 198 ? 89.283 34.357 22.495 1.00 21.86 198 GLN C N 1
ATOM 10643 C CA . GLN C 1 198 ? 89.914 35.517 21.866 1.00 22.36 198 GLN C CA 1
ATOM 10644 C C . GLN C 1 198 ? 89.055 36.017 20.707 1.00 20.64 198 GLN C C 1
ATOM 10645 O O . GLN C 1 198 ? 89.344 35.745 19.537 1.00 22.27 198 GLN C O 1
ATOM 10659 N N . PRO C 1 199 ? 87.977 36.745 21.021 1.00 20.48 199 PRO C N 1
ATOM 10660 C CA . PRO C 1 199 ? 87.062 37.149 19.953 1.00 19.61 199 PRO C CA 1
ATOM 10661 C C . PRO C 1 199 ? 87.709 38.056 18.903 1.00 19.76 199 PRO C C 1
ATOM 10662 O O . PRO C 1 199 ? 88.595 38.846 19.209 1.00 21.02 199 PRO C O 1
ATOM 10673 N N . ALA C 1 200 ? 87.253 37.920 17.663 1.00 18.15 200 ALA C N 1
ATOM 10674 C CA . ALA C 1 200 ? 87.769 38.716 16.558 1.00 19.19 200 ALA C CA 1
ATOM 10675 C C . ALA C 1 200 ? 87.303 40.162 16.671 1.00 19.09 200 ALA C C 1
ATOM 10676 O O . ALA C 1 200 ? 88.039 41.087 16.340 1.00 22.81 200 ALA C O 1
ATOM 10683 N N . VAL C 1 201 ? 86.069 40.335 17.130 1.00 16.02 201 VAL C N 1
ATOM 10684 C CA . VAL C 1 201 ? 85.500 41.648 17.395 1.00 17.06 201 VAL C CA 1
ATOM 10685 C C . VAL C 1 201 ? 85.043 41.658 18.843 1.00 16.64 201 VAL C C 1
ATOM 10686 O O . VAL C 1 201 ? 84.371 40.738 19.297 1.00 15.66 201 VAL C O 1
ATOM 10699 N N . HIS C 1 202 ? 85.406 42.706 19.564 1.00 18.06 202 HIS C N 1
ATOM 10700 C CA . HIS C 1 202 ? 84.987 42.870 20.942 1.00 16.93 202 HIS C CA 1
ATOM 10701 C C . HIS C 1 202 ? 85.212 44.320 21.306 1.00 21.86 202 HIS C C 1
ATOM 10702 O O . HIS C 1 202 ? 86.316 44.712 21.678 1.00 22.20 202 HIS C O 1
ATOM 10716 N N . GLU C 1 203 ? 84.169 45.125 21.178 1.00 18.56 203 GLU C N 1
ATOM 10717 C CA . GLU C 1 203 ? 84.316 46.556 21.368 1.00 23.00 203 GLU C CA 1
ATOM 10718 C C . GLU C 1 203 ? 83.027 47.201 21.846 1.00 17.72 203 GLU C C 1
ATOM 10719 O O . GLU C 1 203 ? 81.936 46.942 21.335 1.00 18.29 203 GLU C O 1
ATOM 10731 N N . LEU C 1 204 ? 83.179 48.053 22.846 1.00 18.69 204 LEU C N 1
ATOM 10732 C CA . LEU C 1 204 ? 82.074 48.803 23.400 1.00 18.71 204 LEU C CA 1
ATOM 10733 C C . LEU C 1 204 ? 81.725 49.914 22.427 1.00 19.35 204 LEU C C 1
ATOM 10734 O O . LEU C 1 204 ? 82.616 50.563 21.884 1.00 20.41 204 LEU C O 1
ATOM 10750 N N . VAL C 1 205 ? 80.432 50.115 22.202 1.00 17.93 205 VAL C N 1
ATOM 10751 C CA . VAL C 1 205 ? 79.956 51.113 21.257 1.00 18.37 205 VAL C CA 1
ATOM 10752 C C . VAL C 1 205 ? 78.791 51.895 21.837 1.00 20.08 205 VAL C C 1
ATOM 10753 O O . VAL C 1 205 ? 78.081 51.411 22.722 1.00 19.52 205 VAL C O 1
ATOM 10766 N N . MET C 1 206 ? 78.613 53.115 21.343 1.00 19.00 206 MET C N 1
ATOM 10767 C CA . MET C 1 206 ? 77.433 53.904 21.657 1.00 21.24 206 MET C CA 1
ATOM 10768 C C . MET C 1 206 ? 76.560 53.992 20.417 1.00 19.24 206 MET C C 1
ATOM 10769 O O . MET C 1 206 ? 77.037 54.297 19.321 1.00 19.19 206 MET C O 1
ATOM 10783 N N . SER C 1 207 ? 75.280 53.711 20.605 1.00 18.18 207 SER C N 1
ATOM 10784 C CA . SER C 1 207 ? 74.299 53.844 19.550 1.00 16.75 207 SER C CA 1
ATOM 10785 C C . SER C 1 207 ? 74.198 55.308 19.098 1.00 18.32 207 SER C C 1
ATOM 10786 O O . SER C 1 207 ? 74.116 56.220 19.920 1.00 21.76 207 SER C O 1
ATOM 10794 N N . VAL C 1 208 ? 74.224 55.517 17.783 1.00 18.91 208 VAL C N 1
ATOM 10795 C CA . VAL C 1 208 ? 74.083 56.838 17.180 1.00 20.51 208 VAL C CA 1
ATOM 10796 C C . VAL C 1 208 ? 72.817 56.821 16.342 1.00 17.47 208 VAL C C 1
ATOM 10797 O O . VAL C 1 208 ? 72.676 55.998 15.443 1.00 17.87 208 VAL C O 1
ATOM 10810 N N . LEU C 1 209 ? 71.897 57.725 16.649 1.00 20.21 209 LEU C N 1
ATOM 10811 C CA . LEU C 1 209 ? 70.605 57.777 15.976 1.00 19.64 209 LEU C CA 1
ATOM 10812 C C . LEU C 1 209 ? 70.449 59.115 15.273 1.00 19.33 209 LEU C C 1
ATOM 10813 O O . LEU C 1 209 ? 70.737 60.163 15.855 1.00 22.78 209 LEU C O 1
ATOM 10829 N N . ASP C 1 210 ? 70.001 59.077 14.018 1.00 17.77 210 ASP C N 1
ATOM 10830 C CA . ASP C 1 210 ? 69.806 60.284 13.223 1.00 17.39 210 ASP C CA 1
ATOM 10831 C C . ASP C 1 210 ? 68.332 60.655 13.192 1.00 18.43 210 ASP C C 1
ATOM 10832 O O . ASP C 1 210 ? 67.473 59.791 13.057 1.00 18.70 210 ASP C O 1
ATOM 10841 N N . ASP C 1 211 ? 68.049 61.947 13.294 1.00 20.74 211 ASP C N 1
ATOM 10842 C CA . ASP C 1 211 ? 66.702 62.472 13.057 1.00 22.85 211 ASP C CA 1
ATOM 10843 C C . ASP C 1 211 ? 65.653 61.858 13.977 1.00 21.84 211 ASP C C 1
ATOM 10844 O O . ASP C 1 211 ? 64.532 61.578 13.556 1.00 25.26 211 ASP C O 1
ATOM 10853 N N . THR C 1 212 ? 66.018 61.646 15.234 1.00 20.21 212 THR C N 1
ATOM 10854 C CA . THR C 1 212 ? 65.118 61.001 16.169 1.00 21.32 212 THR C CA 1
ATOM 10855 C C . THR C 1 212 ? 63.854 61.832 16.357 1.00 22.98 212 THR C C 1
ATOM 10856 O O . THR C 1 212 ? 63.903 63.063 16.446 1.00 24.91 212 THR C O 1
ATOM 10867 N N . ALA C 1 213 ? 62.721 61.142 16.398 1.00 21.13 213 ALA C N 1
ATOM 10868 C CA . ALA C 1 213 ? 61.433 61.775 16.638 1.00 19.98 213 ALA C CA 1
ATOM 10869 C C . ALA C 1 213 ? 60.623 60.902 17.576 1.00 20.09 213 ALA C C 1
ATOM 10870 O O . ALA C 1 213 ? 60.650 59.670 17.479 1.00 20.62 213 ALA C O 1
ATOM 10877 N N . VAL C 1 214 ? 59.936 61.550 18.512 1.00 21.10 214 VAL C N 1
ATOM 10878 C CA . VAL C 1 214 ? 59.021 60.883 19.424 1.00 23.22 214 VAL C CA 1
ATOM 10879 C C . VAL C 1 214 ? 57.693 61.612 19.329 1.00 30.38 214 VAL C C 1
ATOM 10880 O O . VAL C 1 214 ? 57.661 62.843 19.261 1.00 30.30 214 VAL C O 1
ATOM 10893 N N . SER C 1 215 ? 56.599 60.859 19.311 1.00 20.52 215 SER C N 1
ATOM 10894 C CA . SER C 1 215 ? 55.281 61.472 19.229 1.00 21.55 215 SER C CA 1
ATOM 10895 C C . SER C 1 215 ? 54.227 60.749 20.064 1.00 20.17 215 SER C C 1
ATOM 10896 O O . SER C 1 215 ? 54.346 59.558 20.367 1.00 18.90 215 SER C O 1
ATOM 10904 N N . ASP C 1 216 ? 53.205 61.512 20.445 1.00 22.02 216 ASP C N 1
ATOM 10905 C CA . ASP C 1 216 ? 52.030 61.001 21.141 1.00 20.24 216 ASP C CA 1
ATOM 10906 C C . ASP C 1 216 ? 52.384 60.259 22.424 1.00 17.82 216 ASP C C 1
ATOM 10907 O O . ASP C 1 216 ? 51.838 59.193 22.706 1.00 19.41 216 ASP C O 1
ATOM 10916 N N . ALA C 1 217 ? 53.284 60.847 23.210 1.00 19.48 217 ALA C N 1
ATOM 10917 C CA . ALA C 1 217 ? 53.825 60.166 24.383 1.00 19.63 217 ALA C CA 1
ATOM 10918 C C . ALA C 1 217 ? 52.913 60.295 25.597 1.00 19.10 217 ALA C C 1
ATOM 10919 O O . ALA C 1 217 ? 52.414 61.379 25.903 1.00 19.65 217 ALA C O 1
ATOM 10926 N N . TRP C 1 218 ? 52.715 59.173 26.280 1.00 18.96 218 TRP C N 1
ATOM 10927 C CA . TRP C 1 218 ? 51.906 59.096 27.485 1.00 20.45 218 TRP C CA 1
ATOM 10928 C C . TRP C 1 218 ? 52.644 58.310 28.551 1.00 19.98 218 TRP C C 1
ATOM 10929 O O . TRP C 1 218 ? 53.420 57.402 28.242 1.00 19.30 218 TRP C O 1
ATOM 10950 N N . VAL C 1 219 ? 52.403 58.669 29.801 1.00 19.54 219 VAL C N 1
ATOM 10951 C CA . VAL C 1 219 ? 52.924 57.918 30.931 1.00 20.22 219 VAL C CA 1
ATOM 10952 C C . VAL C 1 219 ? 51.786 57.523 31.851 1.00 20.71 219 VAL C C 1
ATOM 10953 O O . VAL C 1 219 ? 50.726 58.147 31.854 1.00 21.25 219 VAL C O 1
ATOM 10966 N N . GLY C 1 220 ? 52.016 56.489 32.647 1.00 21.69 220 GLY C N 1
ATOM 10967 C CA . GLY C 1 220 ? 51.025 56.026 33.594 1.00 21.24 220 GLY C CA 1
ATOM 10968 C C . GLY C 1 220 ? 51.601 55.024 34.571 1.00 19.43 220 GLY C C 1
ATOM 10969 O O . GLY C 1 220 ? 52.789 55.067 34.891 1.00 21.80 220 GLY C O 1
ATOM 10973 N N . THR C 1 221 ? 50.751 54.132 35.062 1.00 21.22 221 THR C N 1
ATOM 10974 C CA . THR C 1 221 ? 51.194 53.089 35.974 1.00 21.88 221 THR C CA 1
ATOM 10975 C C . THR C 1 221 ? 51.579 51.830 35.208 1.00 20.22 221 THR C C 1
ATOM 10976 O O . THR C 1 221 ? 51.288 51.696 34.014 1.00 19.88 221 THR C O 1
ATOM 10987 N N . ALA C 1 222 ? 52.237 50.907 35.903 1.00 19.68 222 ALA C N 1
ATOM 10988 C CA . ALA C 1 222 ? 52.773 49.725 35.244 1.00 19.00 222 ALA C CA 1
ATOM 10989 C C . ALA C 1 222 ? 52.936 48.533 36.177 1.00 20.44 222 ALA C C 1
ATOM 10990 O O . ALA C 1 222 ? 53.213 48.686 37.372 1.00 22.37 222 ALA C O 1
ATOM 10997 N N . ASP C 1 223 ? 52.760 47.345 35.601 1.00 20.52 223 ASP C N 1
ATOM 10998 C CA . ASP C 1 223 ? 53.150 46.092 36.232 1.00 20.38 223 ASP C CA 1
ATOM 10999 C C . ASP C 1 223 ? 54.096 45.381 35.288 1.00 16.11 223 ASP C C 1
ATOM 11000 O O . ASP C 1 223 ? 53.908 45.428 34.075 1.00 18.42 223 ASP C O 1
ATOM 11009 N N . LEU C 1 224 ? 55.099 44.714 35.843 1.00 16.46 224 LEU C N 1
ATOM 11010 C CA . LEU C 1 224 ? 56.084 43.999 35.044 1.00 16.96 224 LEU C CA 1
ATOM 11011 C C . LEU C 1 224 ? 56.669 42.842 35.838 1.00 17.02 224 LEU C C 1
ATOM 11012 O O . LEU C 1 224 ? 56.983 42.993 37.015 1.00 18.20 224 LEU C O 1
ATOM 11028 N N . ALA C 1 225 ? 56.828 41.689 35.196 1.00 16.62 225 ALA C N 1
ATOM 11029 C CA . ALA C 1 225 ? 57.571 40.586 35.791 1.00 16.75 225 ALA C CA 1
ATOM 11030 C C . ALA C 1 225 ? 58.430 39.911 34.741 1.00 14.02 225 ALA C C 1
ATOM 11031 O O . ALA C 1 225 ? 58.029 39.810 33.578 1.00 14.93 225 ALA C O 1
ATOM 11038 N N . PHE C 1 226 ? 59.627 39.488 35.148 1.00 15.22 226 PHE C N 1
ATOM 11039 C CA . PHE C 1 226 ? 60.464 38.621 34.344 1.00 15.23 226 PHE C CA 1
ATOM 11040 C C . PHE C 1 226 ? 60.334 37.220 34.917 1.00 16.58 226 PHE C C 1
ATOM 11041 O O . PHE C 1 226 ? 60.401 37.036 36.129 1.00 19.98 226 PHE C O 1
ATOM 11058 N N A LEU C 1 227 ? 60.139 36.233 34.050 0.42 15.13 227 LEU C N 1
ATOM 11059 N N B LEU C 1 227 ? 60.152 36.244 34.038 0.58 15.05 227 LEU C N 1
ATOM 11060 C CA A LEU C 1 227 ? 59.904 34.858 34.482 0.42 15.31 227 LEU C CA 1
ATOM 11061 C CA B LEU C 1 227 ? 59.958 34.861 34.441 0.58 15.05 227 LEU C CA 1
ATOM 11062 C C A LEU C 1 227 ? 61.122 33.983 34.195 0.42 14.60 227 LEU C C 1
ATOM 11063 C C B LEU C 1 227 ? 61.234 34.064 34.232 0.58 13.61 227 LEU C C 1
ATOM 11064 O O A LEU C 1 227 ? 61.637 34.003 33.078 0.42 13.08 227 LEU C O 1
ATOM 11065 O O B LEU C 1 227 ? 61.903 34.220 33.212 0.58 14.83 227 LEU C O 1
ATOM 11096 N N . PRO C 1 228 ? 61.577 33.195 35.188 1.00 15.03 228 PRO C N 1
ATOM 11097 C CA . PRO C 1 228 ? 62.704 32.287 34.963 1.00 14.74 228 PRO C CA 1
ATOM 11098 C C . PRO C 1 228 ? 62.431 31.355 33.771 1.00 14.14 228 PRO C C 1
ATOM 11099 O O . PRO C 1 228 ? 61.308 30.897 33.567 1.00 15.73 228 PRO C O 1
ATOM 11110 N N . ALA C 1 229 ? 63.470 31.113 32.982 1.00 14.67 229 ALA C N 1
ATOM 11111 C CA . ALA C 1 229 ? 63.360 30.283 31.788 1.00 13.49 229 ALA C CA 1
ATOM 11112 C C . ALA C 1 229 ? 64.672 29.565 31.612 1.00 14.25 229 ALA C C 1
ATOM 11113 O O . ALA C 1 229 ? 65.737 30.136 31.879 1.00 15.67 229 ALA C O 1
ATOM 11120 N N . HIS C 1 230 ? 64.618 28.315 31.166 1.00 13.64 230 HIS C N 1
ATOM 11121 C CA . HIS C 1 230 ? 65.835 27.593 30.848 1.00 14.78 230 HIS C CA 1
ATOM 11122 C C . HIS C 1 230 ? 66.579 28.337 29.741 1.00 14.97 230 HIS C C 1
ATOM 11123 O O . HIS C 1 230 ? 65.984 28.759 28.747 1.00 14.59 230 HIS C O 1
ATOM 11138 N N . GLY C 1 231 ? 67.886 28.495 29.910 1.00 15.94 231 GLY C N 1
ATOM 11139 C CA . GLY C 1 231 ? 68.699 29.093 28.866 1.00 14.45 231 GLY C CA 1
ATOM 11140 C C . GLY C 1 231 ? 68.630 30.603 28.793 1.00 16.20 231 GLY C C 1
ATOM 11141 O O . GLY C 1 231 ? 69.138 31.190 27.837 1.00 16.14 231 GLY C O 1
ATOM 11145 N N . GLU C 1 232 ? 67.998 31.235 29.783 1.00 14.17 232 GLU C N 1
ATOM 11146 C CA . GLU C 1 232 ? 67.917 32.693 29.854 1.00 12.85 232 GLU C CA 1
ATOM 11147 C C . GLU C 1 232 ? 68.362 33.198 31.220 1.00 14.22 232 GLU C C 1
ATOM 11148 O O . GLU C 1 232 ? 68.305 32.469 32.209 1.00 14.99 232 GLU C O 1
ATOM 11160 N N . GLU C 1 233 ? 68.783 34.460 31.269 1.00 13.40 233 GLU C N 1
ATOM 11161 C CA . GLU C 1 233 ? 69.216 35.094 32.513 1.00 13.85 233 GLU C CA 1
ATOM 11162 C C . GLU C 1 233 ? 68.476 36.391 32.830 1.00 14.00 233 GLU C C 1
ATOM 11163 O O . GLU C 1 233 ? 68.777 37.050 33.816 1.00 15.13 233 GLU C O 1
ATOM 11175 N N . LEU C 1 234 ? 67.489 36.732 32.012 1.00 14.66 234 LEU C N 1
ATOM 11176 C CA . LEU C 1 234 ? 66.721 37.952 32.228 1.00 14.28 234 LEU C CA 1
ATOM 11177 C C . LEU C 1 234 ? 66.118 38.028 33.636 1.00 14.29 234 LEU C C 1
ATOM 11178 O O . LEU C 1 234 ? 66.213 39.062 34.314 1.00 15.72 234 LEU C O 1
ATOM 11194 N N . ALA C 1 235 ? 65.515 36.931 34.095 1.00 14.55 235 ALA C N 1
ATOM 11195 C CA . ALA C 1 235 ? 64.840 36.912 35.379 1.00 14.71 235 ALA C CA 1
ATOM 11196 C C . ALA C 1 235 ? 65.812 36.981 36.573 1.00 15.24 235 ALA C C 1
ATOM 11197 O O . ALA C 1 235 ? 65.386 37.134 37.718 1.00 17.11 235 ALA C O 1
ATOM 11204 N N . ASP C 1 236 ? 67.113 36.892 36.311 1.00 13.99 236 ASP C N 1
ATOM 11205 C CA . ASP C 1 236 ? 68.132 37.147 37.334 1.00 14.94 236 ASP C CA 1
ATOM 11206 C C . ASP C 1 236 ? 68.329 38.645 37.592 1.00 15.08 236 ASP C C 1
ATOM 11207 O O . ASP C 1 236 ? 69.175 39.037 38.417 1.00 18.77 236 ASP C O 1
ATOM 11216 N N . LEU C 1 237 ? 67.538 39.462 36.899 1.00 16.16 237 LEU C N 1
ATOM 11217 C CA . LEU C 1 237 ? 67.355 40.878 37.213 1.00 17.12 237 LEU C CA 1
ATOM 11218 C C . LEU C 1 237 ? 65.922 41.054 37.699 1.00 16.82 237 LEU C C 1
ATOM 11219 O O . LEU C 1 237 ? 65.091 41.655 37.014 1.00 18.16 237 LEU C O 1
ATOM 11235 N N . PRO C 1 238 ? 65.613 40.514 38.886 1.00 16.64 238 PRO C N 1
ATOM 11236 C CA . PRO C 1 238 ? 64.211 40.497 39.308 1.00 17.59 238 PRO C CA 1
ATOM 11237 C C . PRO C 1 238 ? 63.633 41.886 39.461 1.00 16.77 238 PRO C C 1
ATOM 11238 O O . PRO C 1 238 ? 64.302 42.782 39.960 1.00 18.28 238 PRO C O 1
ATOM 11249 N N . VAL C 1 239 ? 62.393 42.054 39.031 1.00 17.56 239 VAL C N 1
ATOM 11250 C CA . VAL C 1 239 ? 61.695 43.313 39.226 1.00 16.10 239 VAL C CA 1
ATOM 11251 C C . VAL C 1 239 ? 61.268 43.403 40.681 1.00 18.91 239 VAL C C 1
ATOM 11252 O O . VAL C 1 239 ? 60.379 42.675 41.125 1.00 21.47 239 VAL C O 1
ATOM 11265 N N . ARG C 1 240 ? 61.922 44.286 41.429 1.00 17.01 240 ARG C N 1
ATOM 11266 C CA . ARG C 1 240 ? 61.592 44.493 42.831 1.00 17.59 240 ARG C CA 1
ATOM 11267 C C . ARG C 1 240 ? 60.442 45.475 42.988 1.00 17.20 240 ARG C C 1
ATOM 11268 O O . ARG C 1 240 ? 59.658 45.394 43.933 1.00 21.29 240 ARG C O 1
ATOM 11289 N N . ARG C 1 241 ? 60.361 46.418 42.056 1.00 19.23 241 ARG C N 1
ATOM 11290 C CA . ARG C 1 241 ? 59.263 47.378 42.009 1.00 17.27 241 ARG C CA 1
ATOM 11291 C C . ARG C 1 241 ? 59.247 48.002 40.618 1.00 18.06 241 ARG C C 1
ATOM 11292 O O . ARG C 1 241 ? 60.258 47.998 39.911 1.00 19.20 241 ARG C O 1
ATOM 11313 N N . THR C 1 242 ? 58.089 48.516 40.220 1.00 20.68 242 THR C N 1
ATOM 11314 C CA . THR C 1 242 ? 57.975 49.220 38.949 1.00 19.32 242 THR C CA 1
ATOM 11315 C C . THR C 1 242 ? 57.797 50.705 39.183 1.00 20.60 242 THR C C 1
ATOM 11316 O O . THR C 1 242 ? 57.242 51.131 40.200 1.00 23.82 242 THR C O 1
ATOM 11327 N N . GLY C 1 243 ? 58.289 51.484 38.225 1.00 22.05 243 GLY C N 1
ATOM 11328 C CA . GLY C 1 243 ? 58.023 52.900 38.160 1.00 24.53 243 GLY C CA 1
ATOM 11329 C C . GLY C 1 243 ? 56.986 53.140 37.080 1.00 25.78 243 GLY C C 1
ATOM 11330 O O . GLY C 1 243 ? 55.975 52.437 37.007 1.00 25.51 243 GLY C O 1
ATOM 11334 N N . LYS C 1 244 ? 57.248 54.119 36.225 1.00 22.34 244 LYS C N 1
ATOM 11335 C CA . LYS C 1 244 ? 56.269 54.550 35.242 1.00 22.54 244 LYS C CA 1
ATOM 11336 C C . LYS C 1 244 ? 56.105 53.566 34.095 1.00 21.36 244 LYS C C 1
ATOM 11337 O O . LYS C 1 244 ? 57.066 52.948 33.646 1.00 20.27 244 LYS C O 1
ATOM 11356 N N . GLY C 1 245 ? 54.872 53.434 33.625 1.00 19.52 245 GLY C N 1
ATOM 11357 C CA . GLY C 1 245 ? 54.600 52.831 32.335 1.00 18.76 245 GLY C CA 1
ATOM 11358 C C . GLY C 1 245 ? 54.551 53.933 31.299 1.00 19.09 245 GLY C C 1
ATOM 11359 O O . GLY C 1 245 ? 54.243 55.077 31.645 1.00 19.45 245 GLY C O 1
ATOM 11363 N N . PHE C 1 246 ? 54.857 53.625 30.047 1.00 18.04 246 PHE C N 1
ATOM 11364 C CA . PHE C 1 246 ? 54.808 54.647 29.018 1.00 19.31 246 PHE C CA 1
ATOM 11365 C C . PHE C 1 246 ? 54.490 54.075 27.649 1.00 17.58 246 PHE C C 1
ATOM 11366 O O . PHE C 1 246 ? 54.643 52.876 27.402 1.00 17.20 246 PHE C O 1
ATOM 11383 N N . HIS C 1 247 ? 54.030 54.959 26.772 1.00 16.25 247 HIS C N 1
ATOM 11384 C CA . HIS C 1 247 ? 53.580 54.591 25.449 1.00 16.09 247 HIS C CA 1
ATOM 11385 C C . HIS C 1 247 ? 53.923 55.734 24.517 1.00 15.54 247 HIS C C 1
ATOM 11386 O O . HIS C 1 247 ? 53.601 56.884 24.811 1.00 17.55 247 HIS C O 1
ATOM 11400 N N . PHE C 1 248 ? 54.594 55.448 23.409 1.00 15.64 248 PHE C N 1
ATOM 11401 C CA . PHE C 1 248 ? 54.896 56.494 22.432 1.00 16.30 248 PHE C CA 1
ATOM 11402 C C . PHE C 1 248 ? 55.283 55.920 21.079 1.00 15.33 248 PHE C C 1
ATOM 11403 O O . PHE C 1 248 ? 55.652 54.756 20.985 1.00 16.39 248 PHE C O 1
ATOM 11420 N N . ASP C 1 249 ? 55.168 56.729 20.035 1.00 15.30 249 ASP C N 1
ATOM 11421 C CA . ASP C 1 249 ? 55.740 56.406 18.737 1.00 15.52 249 ASP C CA 1
ATOM 11422 C C . ASP C 1 249 ? 57.170 56.926 18.666 1.00 17.59 249 ASP C C 1
ATOM 11423 O O . ASP C 1 249 ? 57.493 57.968 19.233 1.00 18.33 249 ASP C O 1
ATOM 11432 N N . LEU C 1 250 ? 58.005 56.223 17.914 1.00 15.64 250 LEU C N 1
ATOM 11433 C CA . LEU C 1 250 ? 59.430 56.510 17.827 1.00 17.28 250 LEU C CA 1
ATOM 11434 C C . LEU C 1 250 ? 59.898 56.318 16.388 1.00 17.88 250 LEU C C 1
ATOM 11435 O O . LEU C 1 250 ? 59.515 55.348 15.724 1.00 18.19 250 LEU C O 1
ATOM 11451 N N . ALA C 1 251 ? 60.712 57.246 15.897 1.00 15.80 251 ALA C N 1
ATOM 11452 C CA . ALA C 1 251 ? 61.339 57.100 14.582 1.00 16.35 251 ALA C CA 1
ATOM 11453 C C . ALA C 1 251 ? 62.779 57.587 14.619 1.00 17.12 251 ALA C C 1
ATOM 11454 O O . ALA C 1 251 ? 63.109 58.526 15.347 1.00 18.10 251 ALA C O 1
ATOM 11461 N N . TYR C 1 252 ? 63.634 56.940 13.841 1.00 16.05 252 TYR C N 1
ATOM 11462 C CA . TYR C 1 252 ? 64.993 57.410 13.635 1.00 15.01 252 TYR C CA 1
ATOM 11463 C C . TYR C 1 252 ? 65.638 56.662 12.482 1.00 16.18 252 TYR C C 1
ATOM 11464 O O . TYR C 1 252 ? 65.064 55.715 11.941 1.00 16.37 252 TYR C O 1
ATOM 11482 N N . THR C 1 253 ? 66.838 57.096 12.129 1.00 16.14 253 THR C N 1
ATOM 11483 C CA . THR C 1 253 ? 67.621 56.478 11.070 1.00 15.88 253 THR C CA 1
ATOM 11484 C C . THR C 1 253 ? 68.995 56.112 11.632 1.00 15.71 253 THR C C 1
ATOM 11485 O O . THR C 1 253 ? 69.525 56.819 12.484 1.00 17.43 253 THR C O 1
ATOM 11496 N N . VAL C 1 254 ? 69.552 54.989 11.171 1.00 15.28 254 VAL C N 1
ATOM 11497 C CA . VAL C 1 254 ? 70.895 54.551 11.565 1.00 15.36 254 VAL C CA 1
ATOM 11498 C C . VAL C 1 254 ? 71.835 54.566 10.350 1.00 16.24 254 VAL C C 1
ATOM 11499 O O . VAL C 1 254 ? 71.545 53.953 9.308 1.00 16.25 254 VAL C O 1
ATOM 11512 N N . THR C 1 255 ? 72.948 55.291 10.488 1.00 16.61 255 THR C N 1
ATOM 11513 C CA . THR C 1 255 ? 73.985 55.370 9.455 1.00 15.62 255 THR C CA 1
ATOM 11514 C C . THR C 1 255 ? 75.394 55.229 10.027 1.00 17.25 255 THR C C 1
ATOM 11515 O O . THR C 1 255 ? 76.371 55.202 9.271 1.00 19.32 255 THR C O 1
ATOM 11526 N N . ASP C 1 256 ? 75.498 55.148 11.349 1.00 15.69 256 ASP C N 1
ATOM 11527 C CA . ASP C 1 256 ? 76.778 55.301 12.028 1.00 16.97 256 ASP C CA 1
ATOM 11528 C C . ASP C 1 256 ? 76.727 54.540 13.347 1.00 16.31 256 ASP C C 1
ATOM 11529 O O . ASP C 1 256 ? 75.672 54.046 13.742 1.00 18.25 256 ASP C O 1
ATOM 11538 N N . LEU C 1 257 ? 77.877 54.442 14.003 1.00 17.43 257 LEU C N 1
ATOM 11539 C CA . LEU C 1 257 ? 77.995 53.772 15.293 1.00 16.58 257 LEU C CA 1
ATOM 11540 C C . LEU C 1 257 ? 79.308 54.253 15.888 1.00 18.69 257 LEU C C 1
ATOM 11541 O O . LEU C 1 257 ? 80.325 54.244 15.206 1.00 21.27 257 LEU C O 1
ATOM 11557 N N . MET C 1 258 ? 79.287 54.686 17.146 1.00 18.78 258 MET C N 1
ATOM 11558 C CA . MET C 1 258 ? 80.478 55.240 17.766 1.00 20.79 258 MET C CA 1
ATOM 11559 C C . MET C 1 258 ? 81.225 54.201 18.593 1.00 22.00 258 MET C C 1
ATOM 11560 O O . MET C 1 258 ? 80.728 53.733 19.613 1.00 21.70 258 MET C O 1
ATOM 11574 N N . THR C 1 259 ? 82.428 53.856 18.151 1.00 22.91 259 THR C N 1
ATOM 11575 C CA . THR C 1 259 ? 83.293 52.963 18.915 1.00 23.17 259 THR C CA 1
ATOM 11576 C C . THR C 1 259 ? 83.889 53.711 20.103 1.00 24.72 259 THR C C 1
ATOM 11577 O O . THR C 1 259 ? 84.479 54.778 19.941 1.00 26.22 259 THR C O 1
ATOM 11588 N N . LEU C 1 260 ? 83.727 53.140 21.294 1.00 24.40 260 LEU C N 1
ATOM 11589 C CA . LEU C 1 260 ? 84.262 53.716 22.521 1.00 27.72 260 LEU C CA 1
ATOM 11590 C C . LEU C 1 260 ? 85.571 53.033 22.891 1.00 34.13 260 LEU C C 1
ATOM 11591 O O . LEU C 1 260 ? 86.523 53.692 23.298 1.00 36.85 260 LEU C O 1
ATOM 11607 N N . MET D 1 1 ? 29.739 21.754 -3.881 1.00 58.49 1 MET D N 1
ATOM 11608 C CA . MET D 1 1 ? 31.068 21.693 -4.554 1.00 50.04 1 MET D CA 1
ATOM 11609 C C . MET D 1 1 ? 31.945 20.690 -3.810 1.00 44.12 1 MET D C 1
ATOM 11610 O O . MET D 1 1 ? 31.466 20.007 -2.903 1.00 52.79 1 MET D O 1
ATOM 11626 N N . LYS D 1 2 ? 33.222 20.600 -4.174 1.00 28.45 2 LYS D N 1
ATOM 11627 C CA . LYS D 1 2 ? 34.029 19.461 -3.754 1.00 27.60 2 LYS D CA 1
ATOM 11628 C C . LYS D 1 2 ? 34.845 19.725 -2.509 1.00 25.20 2 LYS D C 1
ATOM 11629 O O . LYS D 1 2 ? 35.180 20.867 -2.200 1.00 27.00 2 LYS D O 1
ATOM 11648 N N . GLY D 1 3 ? 35.168 18.641 -1.811 1.00 23.01 3 GLY D N 1
ATOM 11649 C CA . GLY D 1 3 ? 36.033 18.6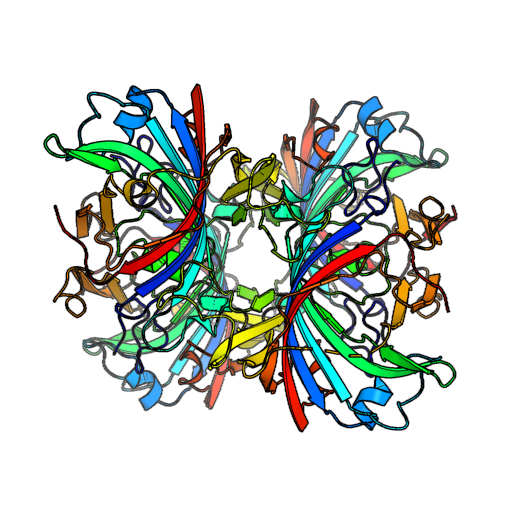92 -0.652 1.00 22.58 3 GLY D CA 1
ATOM 11650 C C . GLY D 1 3 ? 35.401 18.020 0.550 1.00 21.89 3 GLY D C 1
ATOM 11651 O O . GLY D 1 3 ? 34.192 17.775 0.579 1.00 23.14 3 GLY D O 1
ATOM 11655 N N . TYR D 1 4 ? 36.235 17.732 1.545 1.00 20.50 4 TYR D N 1
ATOM 11656 C CA . TYR D 1 4 ? 35.785 17.049 2.752 1.00 20.96 4 TYR D CA 1
ATOM 11657 C C . TYR D 1 4 ? 35.604 18.044 3.898 1.00 18.04 4 TYR D C 1
ATOM 11658 O O . TYR D 1 4 ? 34.521 18.143 4.453 1.00 21.31 4 TYR D O 1
ATOM 11676 N N . THR D 1 5 ? 36.663 18.769 4.245 1.00 21.74 5 THR D N 1
ATOM 11677 C CA . THR D 1 5 ? 36.547 19.906 5.154 1.00 21.10 5 THR D CA 1
ATOM 11678 C C . THR D 1 5 ? 36.523 21.191 4.336 1.00 18.94 5 THR D C 1
ATOM 11679 O O . THR D 1 5 ? 36.746 21.168 3.122 1.00 20.06 5 THR D O 1
ATOM 11690 N N . VAL D 1 6 ? 36.229 22.306 4.993 1.00 20.03 6 VAL D N 1
ATOM 11691 C CA . VAL D 1 6 ? 36.366 23.605 4.352 1.00 19.94 6 VAL D CA 1
ATOM 11692 C C . VAL D 1 6 ? 37.848 23.899 4.062 1.00 21.19 6 VAL D C 1
ATOM 11693 O O . VAL D 1 6 ? 38.735 23.312 4.689 1.00 21.58 6 VAL D O 1
ATOM 11706 N N . PRO D 1 7 ? 38.129 24.781 3.089 1.00 19.41 7 PRO D N 1
ATOM 11707 C CA . PRO D 1 7 ? 37.157 25.323 2.132 1.00 21.52 7 PRO D CA 1
ATOM 11708 C C . PRO D 1 7 ? 36.768 24.297 1.085 1.00 20.78 7 PRO D C 1
ATOM 11709 O O . PRO D 1 7 ? 37.628 23.579 0.562 1.00 20.27 7 PRO D O 1
ATOM 11720 N N . LEU D 1 8 ? 35.479 24.227 0.779 1.00 21.19 8 LEU D N 1
ATOM 11721 C CA . LEU D 1 8 ? 35.026 23.464 -0.371 1.00 20.00 8 LEU D CA 1
ATOM 11722 C C . LEU D 1 8 ? 35.398 24.281 -1.600 1.00 21.29 8 LEU D C 1
ATOM 11723 O O . LEU D 1 8 ? 35.528 25.502 -1.522 1.00 24.32 8 LEU D O 1
ATOM 11739 N N . SER D 1 9 ? 35.580 23.617 -2.732 1.00 20.68 9 SER D N 1
ATOM 11740 C CA . SER D 1 9 ? 36.188 24.271 -3.878 1.00 21.98 9 SER D CA 1
ATOM 11741 C C . SER D 1 9 ? 35.873 23.512 -5.148 1.00 26.10 9 SER D C 1
ATOM 11742 O O . SER D 1 9 ? 35.395 22.377 -5.087 1.00 26.27 9 SER D O 1
ATOM 11750 N N . PRO D 1 10 ? 36.138 24.135 -6.310 1.00 21.40 10 PRO D N 1
ATOM 11751 C CA . PRO D 1 10 ? 35.877 23.462 -7.585 1.00 23.50 10 PRO D CA 1
ATOM 11752 C C . PRO D 1 10 ? 36.634 22.142 -7.783 1.00 22.27 10 PRO D C 1
ATOM 11753 O O . PRO D 1 10 ? 36.072 21.228 -8.383 1.00 27.91 10 PRO D O 1
ATOM 11764 N N . ARG D 1 11 ? 37.864 22.037 -7.281 1.00 21.50 11 ARG D N 1
ATOM 11765 C CA . ARG D 1 11 ? 38.666 20.832 -7.510 1.00 21.15 11 ARG D CA 1
ATOM 11766 C C . ARG D 1 11 ? 38.864 19.954 -6.273 1.00 20.69 11 ARG D C 1
ATOM 11767 O O . ARG D 1 11 ? 39.436 18.870 -6.370 1.00 26.47 11 ARG D O 1
ATOM 11788 N N . GLY D 1 12 ? 38.402 20.408 -5.117 1.00 21.92 12 GLY D N 1
ATOM 11789 C CA . GLY D 1 12 ? 38.521 19.625 -3.900 1.00 23.73 12 GLY D CA 1
ATOM 11790 C C . GLY D 1 12 ? 39.953 19.494 -3.405 1.00 24.13 12 GLY D C 1
ATOM 11791 O O . GLY D 1 12 ? 40.292 18.537 -2.704 1.00 26.59 12 GLY D O 1
ATOM 11795 N N . ILE D 1 13 ? 40.786 20.467 -3.762 1.00 19.39 13 ILE D N 1
ATOM 11796 C CA . ILE D 1 13 ? 42.195 20.483 -3.377 1.00 20.64 13 ILE D CA 1
ATOM 11797 C C . ILE D 1 13 ? 42.448 21.445 -2.216 1.00 18.14 13 ILE D C 1
ATOM 11798 O O . ILE D 1 13 ? 43.244 21.155 -1.320 1.00 21.84 13 ILE D O 1
ATOM 11814 N N . ALA D 1 14 ? 41.757 22.580 -2.227 1.00 18.02 14 ALA D N 1
ATOM 11815 C CA . ALA D 1 14 ? 41.971 23.607 -1.215 1.00 18.21 14 ALA D CA 1
ATOM 11816 C C . ALA D 1 14 ? 41.533 23.190 0.190 1.00 19.58 14 ALA D C 1
ATOM 11817 O O . ALA D 1 14 ? 41.968 23.807 1.163 1.00 19.53 14 ALA D O 1
ATOM 11824 N N . ASN D 1 15 ? 40.685 22.169 0.314 1.00 19.72 15 ASN D N 1
ATOM 11825 C CA . ASN D 1 15 ? 40.235 21.748 1.639 1.00 19.63 15 ASN D CA 1
ATOM 11826 C C . ASN D 1 15 ? 41.390 21.479 2.592 1.00 19.46 15 ASN D C 1
ATOM 11827 O O . ASN D 1 15 ? 42.440 20.977 2.190 1.00 20.70 15 ASN D O 1
ATOM 11838 N N . LEU D 1 16 ? 41.205 21.862 3.846 1.00 18.23 16 LEU D N 1
ATOM 11839 C CA . LEU D 1 16 ? 42.259 21.720 4.828 1.00 20.01 16 LEU D CA 1
ATOM 11840 C C . LEU D 1 16 ? 42.635 20.249 4.964 1.00 22.35 16 LEU D C 1
ATOM 11841 O O . LEU D 1 16 ? 43.814 19.912 5.059 1.00 22.31 16 LEU D O 1
ATOM 11857 N N . ALA D 1 17 ? 41.635 19.375 4.909 1.00 19.77 17 ALA D N 1
ATOM 11858 C CA . ALA D 1 17 ? 41.871 17.935 4.901 1.00 22.95 17 ALA D CA 1
ATOM 11859 C C . ALA D 1 17 ? 40.897 17.235 3.951 1.00 21.01 17 ALA D C 1
ATOM 11860 O O . ALA D 1 17 ? 39.694 17.493 4.007 1.00 19.55 17 ALA D O 1
ATOM 11867 N N . PRO D 1 18 ? 41.403 16.343 3.081 1.00 20.63 18 PRO D N 1
ATOM 11868 C CA . PRO D 1 18 ? 40.547 15.522 2.229 1.00 22.37 18 PRO D CA 1
ATOM 11869 C C . PRO D 1 18 ? 39.935 14.393 3.045 1.00 20.96 18 PRO D C 1
ATOM 11870 O O . PRO D 1 18 ? 40.304 14.206 4.209 1.00 23.03 18 PRO D O 1
ATOM 11881 N N . ALA D 1 19 ? 39.025 13.642 2.443 1.00 22.08 19 ALA D N 1
ATOM 11882 C CA . ALA D 1 19 ? 38.375 12.550 3.144 1.00 21.62 19 ALA D CA 1
ATOM 11883 C C . ALA D 1 19 ? 39.386 11.442 3.448 1.00 18.60 19 ALA D C 1
ATOM 11884 O O . ALA D 1 19 ? 40.435 11.346 2.808 1.00 21.67 19 ALA D O 1
ATOM 11891 N N . PRO D 1 20 ? 39.067 10.597 4.437 1.00 20.68 20 PRO D N 1
ATOM 11892 C CA . PRO D 1 20 ? 39.882 9.404 4.678 1.00 20.29 20 PRO D CA 1
ATOM 11893 C C . PRO D 1 20 ? 39.963 8.525 3.424 1.00 22.02 20 PRO D C 1
ATOM 11894 O O . PRO D 1 20 ? 39.150 8.702 2.518 1.00 20.90 20 PRO D O 1
ATOM 11905 N N . PRO D 1 21 ? 40.901 7.567 3.387 1.00 19.23 21 PRO D N 1
ATOM 11906 C CA . PRO D 1 21 ? 41.735 7.148 4.520 1.00 18.82 21 PRO D CA 1
ATOM 11907 C C . PRO D 1 21 ? 42.850 8.117 4.903 1.00 19.02 21 PRO D C 1
ATOM 11908 O O . PRO D 1 21 ? 43.453 8.762 4.039 1.00 19.34 21 PRO D O 1
ATOM 11919 N N . TRP D 1 22 ? 43.105 8.205 6.206 1.00 15.91 22 TRP D N 1
ATOM 11920 C CA . TRP D 1 22 ? 44.219 8.973 6.738 1.00 16.91 22 TRP D CA 1
ATOM 11921 C C . TRP D 1 22 ? 45.203 7.988 7.345 1.00 16.04 22 TRP D C 1
ATOM 11922 O O . TRP D 1 22 ? 44.829 7.193 8.198 1.00 17.63 22 TRP D O 1
ATOM 11943 N N . HIS D 1 23 ? 46.451 8.029 6.889 1.00 15.24 23 HIS D N 1
ATOM 11944 C CA . HIS D 1 23 ? 47.491 7.123 7.369 1.00 17.00 23 HIS D CA 1
ATOM 11945 C C . HIS D 1 23 ? 48.488 7.864 8.234 1.00 15.64 23 HIS D C 1
ATOM 11946 O O . HIS D 1 23 ? 48.821 9.013 7.955 1.00 16.13 23 HIS D O 1
ATOM 11960 N N . TYR D 1 24 ? 48.998 7.184 9.257 1.00 15.16 24 TYR D N 1
ATOM 11961 C CA . TYR D 1 24 ? 49.893 7.797 10.232 1.00 16.26 24 TYR D CA 1
ATOM 11962 C C . TYR D 1 24 ? 51.074 6.895 10.547 1.00 14.10 24 TYR D C 1
ATOM 11963 O O . TYR D 1 24 ? 50.919 5.676 10.688 1.00 17.18 24 TYR D O 1
ATOM 11981 N N . ALA D 1 25 ? 52.253 7.508 10.651 1.00 15.90 25 ALA D N 1
ATOM 11982 C CA . ALA D 1 25 ? 53.446 6.858 11.173 1.00 15.04 25 ALA D CA 1
ATOM 11983 C C . ALA D 1 25 ? 54.095 7.855 12.119 1.00 15.15 25 ALA D C 1
ATOM 11984 O O . ALA D 1 25 ? 54.292 9.025 11.768 1.00 13.96 25 ALA D O 1
ATOM 11991 N N . GLY D 1 26 ? 54.425 7.405 13.320 1.00 14.99 26 GLY D N 1
ATOM 11992 C CA . GLY D 1 26 ? 54.909 8.318 14.334 1.00 14.68 26 GLY D CA 1
ATOM 11993 C C . GLY D 1 26 ? 55.871 7.681 15.307 1.00 13.89 26 GLY D C 1
ATOM 11994 O O . GLY D 1 26 ? 55.950 6.467 15.433 1.00 15.82 26 GLY D O 1
ATOM 11998 N N . THR D 1 27 ? 56.599 8.537 16.011 1.00 14.91 27 THR D N 1
ATOM 11999 C CA . THR D 1 27 ? 57.498 8.117 17.072 1.00 14.69 27 THR D CA 1
ATOM 12000 C C . THR D 1 27 ? 57.059 8.822 18.345 1.00 14.40 27 THR D C 1
ATOM 12001 O O . THR D 1 27 ? 56.919 10.045 18.374 1.00 14.00 27 THR D O 1
ATOM 12012 N N . VAL D 1 28 ? 56.832 8.027 19.383 1.00 15.59 28 VAL D N 1
ATOM 12013 C CA . VAL D 1 28 ? 56.220 8.476 20.621 1.00 14.73 28 VAL D CA 1
ATOM 12014 C C . VAL D 1 28 ? 57.197 8.449 21.786 1.00 15.48 28 VAL D C 1
ATOM 12015 O O . VAL D 1 28 ? 57.873 7.444 22.015 1.00 16.56 28 VAL D O 1
ATOM 12028 N N . VAL D 1 29 ? 57.261 9.562 22.510 1.00 14.60 29 VAL D N 1
ATOM 12029 C CA . VAL D 1 29 ? 57.826 9.602 23.851 1.00 15.36 29 VAL D CA 1
ATOM 12030 C C . VAL D 1 29 ? 56.636 9.691 24.795 1.00 16.98 29 VAL D C 1
ATOM 12031 O O . VAL D 1 29 ? 55.858 10.641 24.730 1.00 17.22 29 VAL D O 1
ATOM 12044 N N . GLY D 1 30 ? 56.481 8.679 25.642 1.00 18.26 30 GLY D N 1
ATOM 12045 C CA . GLY D 1 30 ? 55.341 8.573 26.541 1.00 20.77 30 GLY D CA 1
ATOM 12046 C C . GLY D 1 30 ? 55.727 8.549 28.011 1.00 20.87 30 GLY D C 1
ATOM 12047 O O . GLY D 1 30 ? 56.760 7.993 28.391 1.00 19.27 30 GLY D O 1
ATOM 12051 N N . VAL D 1 31 ? 54.882 9.145 28.848 1.00 18.10 31 VAL D N 1
ATOM 12052 C CA . VAL D 1 31 ? 55.085 9.141 30.290 1.00 18.94 31 VAL D CA 1
ATOM 12053 C C . VAL D 1 31 ? 53.774 8.864 31.010 1.00 19.22 31 VAL D C 1
ATOM 12054 O O . VAL D 1 31 ? 52.805 9.602 30.871 1.00 19.05 31 VAL D O 1
ATOM 12067 N N . GLU D 1 32 ? 53.761 7.782 31.770 1.00 18.12 32 GLU D N 1
ATOM 12068 C CA . GLU D 1 32 ? 52.656 7.469 32.662 1.00 18.66 32 GLU D CA 1
ATOM 12069 C C . GLU D 1 32 ? 52.750 8.392 33.871 1.00 19.93 32 GLU D C 1
ATOM 12070 O O . GLU D 1 32 ? 53.833 8.581 34.422 1.00 21.82 32 GLU D O 1
ATOM 12082 N N . PHE D 1 33 ? 51.627 8.971 34.285 1.00 18.44 33 PHE D N 1
ATOM 12083 C CA . PHE D 1 33 ? 51.628 9.862 35.436 1.00 18.51 33 PHE D CA 1
ATOM 12084 C C . PHE D 1 33 ? 50.391 9.663 36.294 1.00 18.33 33 PHE D C 1
ATOM 12085 O O . PHE D 1 33 ? 49.432 9.011 35.886 1.00 18.02 33 PHE D O 1
ATOM 12102 N N . PHE D 1 34 ? 50.439 10.215 37.500 1.00 18.14 34 PHE D N 1
ATOM 12103 C CA . PHE D 1 34 ? 49.356 10.087 38.465 1.00 17.87 34 PHE D CA 1
ATOM 12104 C C . PHE D 1 34 ? 49.031 11.451 39.034 1.00 21.77 34 PHE D C 1
ATOM 12105 O O . PHE D 1 34 ? 49.913 12.145 39.545 1.00 20.57 34 PHE D O 1
ATOM 12122 N N . THR D 1 35 ? 47.768 11.845 38.895 1.00 21.68 35 THR D N 1
ATOM 12123 C CA . THR D 1 35 ? 47.284 13.115 39.414 1.00 20.03 35 THR D CA 1
ATOM 12124 C C . THR D 1 35 ? 46.193 12.836 40.444 1.00 22.17 35 THR D C 1
ATOM 12125 O O . THR D 1 35 ? 45.907 11.679 40.774 1.00 22.78 35 THR D O 1
ATOM 12136 N N . ASP D 1 36 ? 45.589 13.891 40.974 1.00 22.10 36 ASP D N 1
ATOM 12137 C CA . ASP D 1 36 ? 44.493 13.719 41.916 1.00 23.00 36 ASP D CA 1
ATOM 12138 C C . ASP D 1 36 ? 43.292 13.097 41.208 1.00 20.32 36 ASP D C 1
ATOM 12139 O O . ASP D 1 36 ? 42.867 13.600 40.167 1.00 21.91 36 ASP D O 1
ATOM 12148 N N . PRO D 1 37 ? 42.744 11.999 41.761 1.00 23.09 37 PRO D N 1
ATOM 12149 C CA . PRO D 1 37 ? 41.551 11.390 41.160 1.00 21.52 37 PRO D CA 1
ATOM 12150 C C . PRO D 1 37 ? 40.433 12.396 40.896 1.00 20.93 37 PRO D C 1
ATOM 12151 O O . PRO D 1 37 ? 39.837 12.361 39.816 1.00 22.91 37 PRO D O 1
ATOM 12162 N N . ALA D 1 38 ? 40.179 13.291 41.848 1.00 23.77 38 ALA D N 1
ATOM 12163 C CA . ALA D 1 38 ? 39.121 14.288 41.704 1.00 25.27 38 ALA D CA 1
ATOM 12164 C C . ALA D 1 38 ? 39.406 15.275 40.569 1.00 22.13 38 ALA D C 1
ATOM 12165 O O . ALA D 1 38 ? 38.484 15.740 39.897 1.00 24.55 38 ALA D O 1
ATOM 12172 N N . ALA D 1 39 ? 40.674 15.597 40.358 1.00 22.31 39 ALA D N 1
ATOM 12173 C CA . ALA D 1 39 ? 41.035 16.538 39.310 1.00 22.17 39 ALA D CA 1
ATOM 12174 C C . ALA D 1 39 ? 40.806 15.893 37.947 1.00 20.50 39 ALA D C 1
ATOM 12175 O O . ALA D 1 39 ? 40.295 16.531 37.024 1.00 22.76 39 ALA D O 1
ATOM 12182 N N . ALA D 1 40 ? 41.181 14.622 37.824 1.00 21.68 40 ALA D N 1
ATOM 12183 C CA . ALA D 1 40 ? 40.899 13.852 36.616 1.00 19.27 40 ALA D CA 1
ATOM 12184 C C . ALA D 1 40 ? 39.390 13.730 36.381 1.00 20.47 40 ALA D C 1
ATOM 12185 O O . ALA D 1 40 ? 38.904 13.934 35.262 1.00 22.06 40 ALA D O 1
ATOM 12192 N N . ALA D 1 41 ? 38.651 13.399 37.439 1.00 20.28 41 ALA D N 1
ATOM 12193 C CA . ALA D 1 41 ? 37.206 13.238 37.350 1.00 22.11 41 ALA D CA 1
ATOM 12194 C C . ALA D 1 41 ? 36.517 14.520 36.885 1.00 23.06 41 ALA D C 1
ATOM 12195 O O . ALA D 1 41 ? 35.505 14.464 36.186 1.00 23.78 41 ALA D O 1
ATOM 12202 N N . ALA D 1 42 ? 37.074 15.673 37.252 1.00 23.66 42 ALA D N 1
ATOM 12203 C CA . ALA D 1 42 ? 36.474 16.951 36.889 1.00 23.69 42 ALA D CA 1
ATOM 12204 C C . ALA D 1 42 ? 36.473 17.192 35.380 1.00 22.54 42 ALA D C 1
ATOM 12205 O O . ALA D 1 42 ? 35.663 17.976 34.882 1.00 24.10 42 ALA D O 1
ATOM 12212 N N . THR D 1 43 ? 37.370 16.526 34.655 1.00 20.61 43 THR D N 1
ATOM 12213 C CA . THR D 1 43 ? 37.470 16.714 33.205 1.00 19.04 43 THR D CA 1
ATOM 12214 C C . THR D 1 43 ? 36.547 15.787 32.422 1.00 22.21 43 THR D C 1
ATOM 12215 O O . THR D 1 43 ? 36.406 15.940 31.213 1.00 22.33 43 THR D O 1
ATOM 12226 N N . LEU D 1 44 ? 35.918 14.830 33.097 1.00 20.86 44 LEU D N 1
ATOM 12227 C CA . LEU D 1 44 ? 35.196 13.782 32.386 1.00 21.03 44 LEU D CA 1
ATOM 12228 C C . LEU D 1 44 ? 33.847 14.267 31.852 1.00 23.13 44 LEU D C 1
ATOM 12229 O O . LEU D 1 44 ? 33.116 14.970 32.548 1.00 25.57 44 LEU D O 1
ATOM 12245 N N . PRO D 1 45 ? 33.505 13.879 30.615 1.00 22.57 45 PRO D N 1
ATOM 12246 C CA . PRO D 1 45 ? 32.192 14.236 30.073 1.00 23.59 45 PRO D CA 1
ATOM 12247 C C . PRO D 1 45 ? 31.099 13.350 30.648 1.00 27.60 45 PRO D C 1
ATOM 12248 O O . PRO D 1 45 ? 31.402 12.298 31.214 1.00 27.21 45 PRO D O 1
ATOM 12259 N N . GLU D 1 46 ? 29.848 13.774 30.510 1.00 28.72 46 GLU D N 1
ATOM 12260 C CA . GLU D 1 46 ? 28.723 12.906 30.827 1.00 33.92 46 GLU D CA 1
ATOM 12261 C C . GLU D 1 46 ? 28.828 11.644 29.982 1.00 33.70 46 GLU D C 1
ATOM 12262 O O . GLU D 1 46 ? 29.018 11.712 28.765 1.00 38.03 46 GLU D O 1
ATOM 12274 N N . GLY D 1 47 ? 28.727 10.494 30.639 1.00 32.24 47 GLY D N 1
ATOM 12275 C CA . GLY D 1 47 ? 28.843 9.214 29.969 1.00 32.04 47 GLY D CA 1
ATOM 12276 C C . GLY D 1 47 ? 30.070 8.449 30.422 1.00 33.92 47 GLY D C 1
ATOM 12277 O O . GLY D 1 47 ? 30.118 7.225 30.286 1.00 33.14 47 GLY D O 1
ATOM 12281 N N . LEU D 1 48 ? 31.063 9.171 30.946 1.00 26.08 48 LEU D N 1
ATOM 12282 C CA . LEU D 1 48 ? 32.258 8.548 31.511 1.00 23.89 48 LEU D CA 1
ATOM 12283 C C . LEU D 1 48 ? 32.257 8.676 33.025 1.00 26.56 48 LEU D C 1
ATOM 12284 O O . LEU D 1 48 ? 31.817 9.687 33.584 1.00 29.27 48 LEU D O 1
ATOM 12300 N N . THR D 1 49 ? 32.751 7.633 33.681 1.00 24.78 49 THR D N 1
ATOM 12301 C CA . THR D 1 49 ? 32.824 7.593 35.134 1.00 26.78 49 THR D CA 1
ATOM 12302 C C . THR D 1 49 ? 34.274 7.357 35.533 1.00 24.84 49 THR D C 1
ATOM 12303 O O . THR D 1 49 ? 35.083 6.934 34.711 1.00 24.40 49 THR D O 1
ATOM 12314 N N . PRO D 1 50 ? 34.617 7.649 36.798 1.00 24.45 50 PRO D N 1
ATOM 12315 C CA . PRO D 1 50 ? 35.992 7.405 37.236 1.00 22.98 50 PRO D CA 1
ATOM 12316 C C . PRO D 1 50 ? 36.365 5.931 37.125 1.00 22.35 50 PRO D C 1
ATOM 12317 O O . PRO D 1 50 ? 35.499 5.069 37.295 1.00 27.12 50 PRO D O 1
ATOM 12328 N N . ASP D 1 51 ? 37.628 5.652 36.827 1.00 23.23 51 ASP D N 1
ATOM 12329 C CA . ASP D 1 51 ? 38.115 4.283 36.770 1.00 27.07 51 ASP D CA 1
ATOM 12330 C C . ASP D 1 51 ? 38.173 3.742 38.202 1.00 27.63 51 ASP D C 1
ATOM 12331 O O . ASP D 1 51 ? 38.814 4.335 39.064 1.00 25.88 51 ASP D O 1
ATOM 12340 N N . PRO D 1 52 ? 37.496 2.618 38.464 1.00 26.88 52 PRO D N 1
ATOM 12341 C CA . PRO D 1 52 ? 37.428 2.127 39.847 1.00 25.72 52 PRO D CA 1
ATOM 12342 C C . PRO D 1 52 ? 38.761 1.597 40.390 1.00 28.55 52 PRO D C 1
ATOM 12343 O O . PRO D 1 52 ? 38.862 1.365 41.598 1.00 32.40 52 PRO D O 1
ATOM 12354 N N . ASP D 1 53 ? 39.758 1.432 39.525 1.00 31.60 53 ASP D N 1
ATOM 12355 C CA . ASP D 1 53 ? 41.046 0.858 39.919 1.00 29.71 53 ASP D CA 1
ATOM 12356 C C . ASP D 1 53 ? 42.199 1.858 39.830 1.00 30.36 53 ASP D C 1
ATOM 12357 O O . ASP D 1 53 ? 43.087 1.870 40.688 1.00 34.16 53 ASP D O 1
ATOM 12366 N N . SER D 1 54 ? 42.185 2.688 38.791 1.00 25.72 54 SER D N 1
ATOM 12367 C CA . SER D 1 54 ? 43.313 3.569 38.507 1.00 26.41 54 SER D CA 1
ATOM 12368 C C . SER D 1 54 ? 42.895 5.024 38.289 1.00 21.71 54 SER D C 1
ATOM 12369 O O . SER D 1 54 ? 43.528 5.749 37.524 1.00 20.99 54 SER D O 1
ATOM 12377 N N . ALA D 1 55 ? 41.840 5.461 38.973 1.00 24.92 55 ALA D N 1
ATOM 12378 C CA . ALA D 1 55 ? 41.444 6.868 38.896 1.00 22.47 55 ALA D CA 1
ATOM 12379 C C . ALA D 1 55 ? 42.640 7.752 39.225 1.00 23.54 55 ALA D C 1
ATOM 12380 O O . ALA D 1 55 ? 43.344 7.518 40.205 1.00 23.67 55 ALA D O 1
ATOM 12387 N N . GLY D 1 56 ? 42.871 8.756 38.393 1.00 21.91 56 GLY D N 1
ATOM 12388 C CA . GLY D 1 56 ? 44.011 9.641 38.569 1.00 19.55 56 GLY D CA 1
ATOM 12389 C C . GLY D 1 56 ? 45.195 9.300 37.681 1.00 19.70 56 GLY D C 1
ATOM 12390 O O . GLY D 1 56 ? 46.075 10.137 37.489 1.00 20.58 56 GLY D O 1
ATOM 12394 N N . ARG D 1 57 ? 45.232 8.076 37.148 1.00 19.53 57 ARG D N 1
ATOM 12395 C CA . ARG D 1 57 ? 46.299 7.693 36.225 1.00 17.87 57 ARG D CA 1
ATOM 12396 C C . ARG D 1 57 ? 46.041 8.308 34.860 1.00 16.88 57 ARG D C 1
ATOM 12397 O O . ARG D 1 57 ? 44.898 8.388 34.404 1.00 18.24 57 ARG D O 1
ATOM 12418 N N . GLY D 1 58 ? 47.114 8.743 34.212 1.00 17.67 58 GLY D N 1
ATOM 12419 C CA . GLY D 1 58 ? 47.031 9.216 32.848 1.00 18.45 58 GLY D CA 1
ATOM 12420 C C . GLY D 1 58 ? 48.321 8.929 32.119 1.00 19.70 58 GLY D C 1
ATOM 12421 O O . GLY D 1 58 ? 49.279 8.401 32.691 1.00 17.30 58 GLY D O 1
ATOM 12425 N N . VAL D 1 59 ? 48.336 9.264 30.838 1.00 18.87 59 VAL D N 1
ATOM 12426 C CA . VAL D 1 59 ? 49.526 9.096 30.024 1.00 17.80 59 VAL D CA 1
ATOM 12427 C C . VAL D 1 59 ? 49.705 10.367 29.221 1.00 17.24 59 VAL D C 1
ATOM 12428 O O . VAL D 1 59 ? 48.760 10.851 28.599 1.00 20.15 59 VAL D O 1
ATOM 12441 N N . ALA D 1 60 ? 50.911 10.923 29.285 1.00 16.55 60 ALA D N 1
ATOM 12442 C CA . ALA D 1 60 ? 51.299 12.059 28.458 1.00 17.53 60 ALA D CA 1
ATOM 12443 C C . ALA D 1 60 ? 52.104 11.524 27.279 1.00 20.19 60 ALA D C 1
ATOM 12444 O O . ALA D 1 60 ? 53.002 10.705 27.468 1.00 20.75 60 ALA D O 1
ATOM 12451 N N . MET D 1 61 ? 51.779 11.970 26.069 1.00 17.61 61 MET D N 1
ATOM 12452 C CA . MET D 1 61 ? 52.510 11.543 24.878 1.00 17.77 61 MET D CA 1
ATOM 12453 C C . MET D 1 61 ? 52.961 12.729 24.053 1.00 15.65 61 MET D C 1
ATOM 12454 O O . MET D 1 61 ? 52.211 13.696 23.854 1.00 15.73 61 MET D O 1
ATOM 12468 N N . PHE D 1 62 ? 54.208 12.645 23.587 1.00 14.93 62 PHE D N 1
ATOM 12469 C CA . PHE D 1 62 ? 54.800 13.610 22.664 1.00 13.49 62 PHE D CA 1
ATOM 12470 C C . PHE D 1 62 ? 55.116 12.808 21.412 1.00 15.46 62 PHE D C 1
ATOM 12471 O O . PHE D 1 62 ? 55.835 11.818 21.483 1.00 15.50 62 PHE D O 1
ATOM 12488 N N . ILE D 1 63 ? 54.558 13.200 20.270 1.00 14.58 63 ILE D N 1
ATOM 12489 C CA . ILE D 1 63 ? 54.651 12.381 19.066 1.00 14.29 63 ILE D CA 1
ATOM 12490 C C . ILE D 1 63 ? 55.145 13.190 17.875 1.00 14.37 63 ILE D C 1
ATOM 12491 O O . ILE D 1 63 ? 54.677 14.303 17.645 1.00 14.33 63 ILE D O 1
ATOM 12507 N N . ASP D 1 64 ? 56.095 12.619 17.133 1.00 13.45 64 ASP D N 1
ATOM 12508 C CA . ASP D 1 64 ? 56.521 13.144 15.836 1.00 13.36 64 ASP D CA 1
ATOM 12509 C C . ASP D 1 64 ? 55.784 12.356 14.757 1.00 13.63 64 ASP D C 1
ATOM 12510 O O . ASP D 1 64 ? 56.167 11.225 14.458 1.00 15.87 64 ASP D O 1
ATOM 12519 N N . TRP D 1 65 ? 54.740 12.949 14.185 1.00 13.92 65 TRP D N 1
ATOM 12520 C CA . TRP D 1 65 ? 53.879 12.277 13.216 1.00 12.68 65 TRP D CA 1
ATOM 12521 C C . TRP D 1 65 ? 54.213 12.616 11.774 1.00 13.59 65 TRP D C 1
ATOM 12522 O O . TRP D 1 65 ? 54.664 13.720 11.463 1.00 13.18 65 TRP D O 1
ATOM 12543 N N . GLN D 1 66 ? 53.937 11.658 10.900 1.00 12.42 66 GLN D N 1
ATOM 12544 C CA . GLN D 1 66 ? 53.876 11.881 9.474 1.00 12.59 66 GLN D CA 1
ATOM 12545 C C . GLN D 1 66 ? 52.557 11.302 8.980 1.00 13.52 66 GLN D C 1
ATOM 12546 O O . GLN D 1 66 ? 52.216 10.159 9.292 1.00 14.50 66 GLN D O 1
ATOM 12560 N N . TYR D 1 67 ? 51.827 12.107 8.219 1.00 14.96 67 TYR D N 1
ATOM 12561 C CA . TYR D 1 67 ? 50.538 11.744 7.670 1.00 14.29 67 TYR D CA 1
ATOM 12562 C C . TYR D 1 67 ? 50.635 11.476 6.173 1.00 13.84 67 TYR D C 1
ATOM 12563 O O . TYR D 1 67 ? 51.486 12.024 5.476 1.00 15.11 67 TYR D O 1
ATOM 12581 N N . SER D 1 68 ? 49.763 10.612 5.677 1.00 14.41 68 SER D N 1
ATOM 12582 C CA . SER D 1 68 ? 49.581 10.481 4.243 1.00 14.92 68 SER D CA 1
ATOM 12583 C C . SER D 1 68 ? 48.164 9.996 3.979 1.00 17.22 68 SER D C 1
ATOM 12584 O O . SER D 1 68 ? 47.466 9.551 4.892 1.00 17.31 68 SER D O 1
ATOM 12592 N N . SER D 1 69 ? 47.732 10.102 2.732 1.00 17.73 69 SER D N 1
ATOM 12593 C CA . SER D 1 69 ? 46.444 9.557 2.331 1.00 19.38 69 SER D CA 1
ATOM 12594 C C . SER D 1 69 ? 46.685 8.659 1.122 1.00 20.86 69 SER D C 1
ATOM 12595 O O . SER D 1 69 ? 47.597 7.838 1.143 1.00 23.55 69 SER D O 1
ATOM 12603 N N . THR D 1 70 ? 45.891 8.809 0.067 1.00 23.10 70 THR D N 1
ATOM 12604 C CA . THR D 1 70 ? 45.950 7.870 -1.046 1.00 21.86 70 THR D CA 1
ATOM 12605 C C . THR D 1 70 ? 46.943 8.254 -2.145 1.00 25.05 70 THR D C 1
ATOM 12606 O O . THR D 1 70 ? 47.043 7.551 -3.151 1.00 30.18 70 THR D O 1
ATOM 12617 N N . GLY D 1 71 ? 47.676 9.349 -1.961 1.00 21.39 71 GLY D N 1
ATOM 12618 C CA . GLY D 1 71 ? 48.522 9.867 -3.023 1.00 22.67 71 GLY D CA 1
ATOM 12619 C C . GLY D 1 71 ? 49.933 10.254 -2.620 1.00 22.34 71 GLY D C 1
ATOM 12620 O O . GLY D 1 71 ? 50.485 11.214 -3.167 1.00 23.40 71 GLY D O 1
ATOM 12624 N N . LEU D 1 72 ? 50.518 9.512 -1.682 1.00 20.65 72 LEU D N 1
ATOM 12625 C CA . LEU D 1 72 ? 51.887 9.770 -1.238 1.00 17.58 72 LEU D CA 1
ATOM 12626 C C . LEU D 1 72 ? 52.069 11.203 -0.743 1.00 16.77 72 LEU D C 1
ATOM 12627 O O . LEU D 1 72 ? 53.082 11.862 -1.017 1.00 17.00 72 LEU D O 1
ATOM 12643 N N . GLU D 1 73 ? 51.083 11.676 0.011 1.00 16.32 73 GLU D N 1
ATOM 12644 C CA . GLU D 1 73 ? 51.145 12.998 0.602 1.00 15.58 73 GLU D CA 1
ATOM 12645 C C . GLU D 1 73 ? 52.330 13.145 1.565 1.00 15.89 73 GLU D C 1
ATOM 12646 O O . GLU D 1 73 ? 52.727 14.261 1.888 1.00 14.72 73 GLU D O 1
ATOM 12658 N N . TYR D 1 74 ? 52.906 12.038 2.031 1.00 13.58 74 TYR D N 1
ATOM 12659 C CA . TYR D 1 74 ? 54.110 12.146 2.854 1.00 14.07 74 TYR D CA 1
ATOM 12660 C C . TYR D 1 74 ? 55.292 12.735 2.105 1.00 12.44 74 TYR D C 1
ATOM 12661 O O . TYR D 1 74 ? 56.288 13.114 2.720 1.00 14.26 74 TYR D O 1
ATOM 12679 N N . LEU D 1 75 ? 55.165 12.854 0.785 1.00 14.10 75 LEU D N 1
ATOM 12680 C CA . LEU D 1 75 ? 56.188 13.505 -0.028 1.00 13.34 75 LEU D CA 1
ATOM 12681 C C . LEU D 1 75 ? 56.131 15.034 0.041 1.00 15.35 75 LEU D C 1
ATOM 12682 O O . LEU D 1 75 ? 56.981 15.715 -0.543 1.00 14.76 75 LEU D O 1
ATOM 12698 N N . ASP D 1 76 ? 55.139 15.562 0.763 1.00 14.01 76 ASP D N 1
ATOM 12699 C CA . ASP D 1 76 ? 54.992 16.996 0.996 1.00 13.85 76 ASP D CA 1
ATOM 12700 C C . ASP D 1 76 ? 55.046 17.266 2.502 1.00 13.21 76 ASP D C 1
ATOM 12701 O O . ASP D 1 76 ? 54.034 17.582 3.125 1.00 13.95 76 ASP D O 1
ATOM 12710 N N . PRO D 1 77 ? 56.235 17.131 3.105 1.00 12.96 77 PRO D N 1
ATOM 12711 C CA . PRO D 1 77 ? 56.345 17.241 4.561 1.00 12.66 77 PRO D CA 1
ATOM 12712 C C . PRO D 1 77 ? 55.966 18.607 5.132 1.00 13.39 77 PRO D C 1
ATOM 12713 O O . PRO D 1 77 ? 55.589 18.660 6.308 1.00 14.34 77 PRO D O 1
ATOM 12724 N N . ALA D 1 78 ? 56.032 19.672 4.336 1.00 12.26 78 ALA D N 1
ATOM 12725 C CA . ALA D 1 78 ? 55.596 20.990 4.782 1.00 13.89 78 ALA D CA 1
ATOM 12726 C C . ALA D 1 78 ? 54.121 20.987 5.181 1.00 17.43 78 ALA D C 1
ATOM 12727 O O . ALA D 1 78 ? 53.695 21.844 5.955 1.00 20.39 78 ALA D O 1
ATOM 12734 N N . ARG D 1 79 ? 53.353 20.029 4.664 1.00 13.06 79 ARG D N 1
ATOM 12735 C CA . ARG D 1 79 ? 51.953 19.863 5.050 1.00 13.97 79 ARG D CA 1
ATOM 12736 C C . ARG D 1 79 ? 51.729 18.614 5.905 1.00 15.01 79 ARG D C 1
ATOM 12737 O O . ARG D 1 79 ? 50.881 18.606 6.802 1.00 17.50 79 ARG D O 1
ATOM 12758 N N . SER D 1 80 ? 52.481 17.554 5.636 1.00 13.53 80 SER D N 1
ATOM 12759 C CA . SER D 1 80 ? 52.151 16.241 6.179 1.00 14.71 80 SER D CA 1
ATOM 12760 C C . SER D 1 80 ? 52.835 15.882 7.490 1.00 15.67 80 SER D C 1
ATOM 12761 O O . SER D 1 80 ? 52.412 14.940 8.168 1.00 17.89 80 SER D O 1
ATOM 12769 N N . GLN D 1 81 ? 53.888 16.605 7.846 1.00 13.63 81 GLN D N 1
ATOM 12770 C CA . GLN D 1 81 ? 54.594 16.350 9.102 1.00 15.93 81 GLN D CA 1
ATOM 12771 C C . GLN D 1 81 ? 54.174 17.294 10.190 1.00 18.54 81 GLN D C 1
ATOM 12772 O O . GLN D 1 81 ? 54.005 18.494 9.960 1.00 18.22 81 GLN D O 1
ATOM 12786 N N . TYR D 1 82 ? 54.009 16.753 11.390 1.00 14.77 82 TYR D N 1
ATOM 12787 C CA . TYR D 1 82 ? 53.644 17.582 12.520 1.00 14.89 82 TYR D CA 1
ATOM 12788 C C . TYR D 1 82 ? 54.014 16.914 13.824 1.00 13.50 82 TYR D C 1
ATOM 12789 O O . TYR D 1 82 ? 54.319 15.726 13.872 1.00 15.68 82 TYR D O 1
ATOM 12807 N N . ARG D 1 83 ? 53.997 17.702 14.885 1.00 13.04 83 ARG D N 1
ATOM 12808 C CA . ARG D 1 83 ? 54.373 17.235 16.209 1.00 12.99 83 ARG D CA 1
ATOM 12809 C C . ARG D 1 83 ? 53.204 17.503 17.143 1.00 12.71 83 ARG D C 1
ATOM 12810 O O . ARG D 1 83 ? 52.535 18.526 17.017 1.00 14.90 83 ARG D O 1
ATOM 12831 N N . GLU D 1 84 ? 52.965 16.588 18.080 1.00 12.44 84 GLU D N 1
ATOM 12832 C CA . GLU D 1 84 ? 51.738 16.573 18.853 1.00 13.41 84 GLU D CA 1
ATOM 12833 C C . GLU D 1 84 ? 52.007 16.211 20.304 1.00 15.67 84 GLU D C 1
ATOM 12834 O O . GLU D 1 84 ? 52.834 15.356 20.596 1.00 14.88 84 GLU D O 1
ATOM 12846 N N . PHE D 1 85 ? 51.308 16.883 21.209 1.00 14.26 85 PHE D N 1
ATOM 12847 C CA . PHE D 1 85 ? 51.347 16.552 22.626 1.00 13.35 85 PHE D CA 1
ATOM 12848 C C . PHE D 1 85 ? 49.934 16.351 23.135 1.00 14.18 85 PHE D C 1
ATOM 12849 O O . PHE D 1 85 ? 49.060 17.177 22.890 1.00 14.97 85 PHE D O 1
ATOM 12866 N N . LEU D 1 86 ? 49.705 15.235 23.817 1.00 14.51 86 LEU D N 1
ATOM 12867 C CA . LEU D 1 86 ? 48.387 14.988 24.390 1.00 14.77 86 LEU D CA 1
ATOM 12868 C C . LEU D 1 86 ? 48.497 14.296 25.716 1.00 17.87 86 LEU D C 1
ATOM 12869 O O . LEU D 1 86 ? 49.529 13.718 26.053 1.00 16.22 86 LEU D O 1
ATOM 12885 N N . ILE D 1 87 ? 47.412 14.363 26.470 1.00 14.35 87 ILE D N 1
ATOM 12886 C CA . ILE D 1 87 ? 47.264 13.499 27.623 1.00 16.98 87 ILE D CA 1
ATOM 12887 C C . ILE D 1 87 ? 45.974 12.713 27.509 1.00 16.28 87 ILE D C 1
ATOM 12888 O O . ILE D 1 87 ? 44.990 13.159 26.898 1.00 16.97 87 ILE D O 1
ATOM 12904 N N . THR D 1 88 ? 46.006 11.515 28.070 1.00 17.00 88 THR D N 1
ATOM 12905 C CA . THR D 1 88 ? 44.791 10.754 28.276 1.00 17.99 88 THR D CA 1
ATOM 12906 C C . THR D 1 88 ? 44.677 10.451 29.750 1.00 19.05 88 THR D C 1
ATOM 12907 O O . THR D 1 88 ? 45.670 10.446 30.472 1.00 19.62 88 THR D O 1
ATOM 12918 N N . LEU D 1 89 ? 43.451 10.224 30.195 1.00 17.39 89 LEU D N 1
ATOM 12919 C CA . LEU D 1 89 ? 43.187 9.932 31.596 1.00 18.61 89 LEU D CA 1
ATOM 12920 C C . LEU D 1 89 ? 42.368 8.665 31.678 1.00 17.85 89 LEU D C 1
ATOM 12921 O O . LEU D 1 89 ? 41.393 8.509 30.946 1.00 17.51 89 LEU D O 1
ATOM 12937 N N . ASP D 1 90 ? 42.764 7.757 32.563 1.00 16.83 90 ASP D N 1
ATOM 12938 C CA . ASP D 1 90 ? 41.995 6.540 32.773 1.00 17.19 90 ASP D CA 1
ATOM 12939 C C . ASP D 1 90 ? 40.582 6.874 33.235 1.00 19.74 90 ASP D C 1
ATOM 12940 O O . ASP D 1 90 ? 40.382 7.740 34.088 1.00 18.69 90 ASP D O 1
ATOM 12949 N N . ALA D 1 91 ? 39.609 6.170 32.672 1.00 20.15 91 ALA D N 1
ATOM 12950 C CA . ALA D 1 91 ? 38.211 6.308 33.052 1.00 19.07 91 ALA D CA 1
ATOM 12951 C C . ALA D 1 91 ? 37.483 5.020 32.704 1.00 20.42 91 ALA D C 1
ATOM 12952 O O . ALA D 1 91 ? 38.079 4.106 32.127 1.00 19.32 91 ALA D O 1
ATOM 12959 N N . HIS D 1 92 ? 36.204 4.952 33.054 1.00 17.64 92 HIS D N 1
ATOM 12960 C CA . HIS D 1 92 ? 35.353 3.847 32.617 1.00 18.74 92 HIS D CA 1
ATOM 12961 C C . HIS D 1 92 ? 34.212 4.355 31.753 1.00 24.52 92 HIS D C 1
ATOM 12962 O O . HIS D 1 92 ? 33.736 5.472 31.926 1.00 20.73 92 HIS D O 1
ATOM 12976 N N . CYS D 1 93 ? 33.802 3.523 30.803 1.00 21.56 93 CYS D N 1
ATOM 12977 C CA . CYS D 1 93 ? 32.581 3.743 30.046 1.00 22.01 93 CYS D CA 1
ATOM 12978 C C . CYS D 1 93 ? 31.744 2.487 30.174 1.00 21.76 93 CYS D C 1
ATOM 12979 O O . CYS D 1 93 ? 32.130 1.438 29.668 1.00 23.47 93 CYS D O 1
ATOM 12987 N N . ASN D 1 94 ? 30.613 2.592 30.863 1.00 22.25 94 ASN D N 1
ATOM 12988 C CA . ASN D 1 94 ? 29.727 1.447 31.069 1.00 21.83 94 ASN D CA 1
ATOM 12989 C C . ASN D 1 94 ? 30.502 0.226 31.555 1.00 23.31 94 ASN D C 1
ATOM 12990 O O . ASN D 1 94 ? 30.306 -0.892 31.077 1.00 23.82 94 ASN D O 1
ATOM 13001 N N . GLY D 1 95 ? 31.404 0.464 32.503 1.00 23.20 95 GLY D N 1
ATOM 13002 C CA . GLY D 1 95 ? 32.140 -0.598 33.160 1.00 23.84 95 GLY D CA 1
ATOM 13003 C C . GLY D 1 95 ? 33.323 -1.132 32.393 1.00 21.32 95 GLY D C 1
ATOM 13004 O O . GLY D 1 95 ? 33.897 -2.146 32.783 1.00 27.99 95 GLY D O 1
ATOM 13008 N N . ALA D 1 96 ? 33.685 -0.450 31.307 1.00 19.77 96 ALA D N 1
ATOM 13009 C CA . ALA D 1 96 ? 34.844 -0.816 30.505 1.00 20.65 96 ALA D CA 1
ATOM 13010 C C . ALA D 1 96 ? 35.964 0.215 30.638 1.00 23.06 96 ALA D C 1
ATOM 13011 O O . ALA D 1 96 ? 35.706 1.415 30.627 1.00 22.68 96 ALA D O 1
ATOM 13018 N N . PRO D 1 97 ? 37.218 -0.246 30.748 1.00 22.04 97 PRO D N 1
ATOM 13019 C CA . PRO D 1 97 ? 38.342 0.690 30.836 1.00 23.36 97 PRO D CA 1
ATOM 13020 C C . PRO D 1 97 ? 38.557 1.454 29.537 1.00 22.12 97 PRO D C 1
ATOM 13021 O O . PRO D 1 97 ? 38.645 0.844 28.468 1.00 27.58 97 PRO D O 1
ATOM 13032 N N . VAL D 1 98 ? 38.640 2.777 29.630 1.00 18.99 98 VAL D N 1
ATOM 13033 C CA . VAL D 1 98 ? 38.881 3.624 28.471 1.00 20.80 98 VAL D CA 1
ATOM 13034 C C . VAL D 1 98 ? 39.841 4.749 28.834 1.00 20.22 98 VAL D C 1
ATOM 13035 O O . VAL D 1 98 ? 40.209 4.920 30.000 1.00 20.89 98 VAL D O 1
ATOM 13048 N N . ALA D 1 99 ? 40.224 5.527 27.829 1.00 19.77 99 ALA D N 1
ATOM 13049 C CA . ALA D 1 99 ? 41.155 6.635 28.006 1.00 19.25 99 ALA D CA 1
ATOM 13050 C C . ALA D 1 99 ? 40.526 7.904 27.447 1.00 21.66 99 ALA D C 1
ATOM 13051 O O . ALA D 1 99 ? 40.306 8.015 26.243 1.00 25.50 99 ALA D O 1
ATOM 13058 N N . TRP D 1 100 ? 40.237 8.855 28.327 1.00 18.76 100 TRP D N 1
ATOM 13059 C CA . TRP D 1 100 ? 39.622 10.116 27.936 1.00 16.65 100 TRP D CA 1
ATOM 13060 C C . TRP D 1 100 ? 40.715 11.112 27.585 1.00 18.77 100 TRP D C 1
ATOM 13061 O O . TRP D 1 100 ? 41.695 11.232 28.317 1.00 18.07 100 TRP D O 1
ATOM 13082 N N . CYS D 1 101 ? 40.548 11.816 26.467 1.00 17.53 101 CYS D N 1
ATOM 13083 C CA . CYS D 1 101 ? 41.500 12.852 26.057 1.00 17.52 101 CYS D CA 1
ATOM 13084 C C . CYS D 1 101 ? 40.922 14.252 26.269 1.00 16.41 101 CYS D C 1
ATOM 13085 O O . CYS D 1 101 ? 40.063 14.695 25.510 1.00 18.73 101 CYS D O 1
ATOM 13093 N N . PRO D 1 102 ? 41.386 14.949 27.311 1.00 17.37 102 PRO D N 1
ATOM 13094 C CA . PRO D 1 102 ? 40.854 16.289 27.573 1.00 17.74 102 PRO D CA 1
ATOM 13095 C C . PRO D 1 102 ? 41.599 17.393 26.834 1.00 17.48 102 PRO D C 1
ATOM 13096 O O . PRO D 1 102 ? 40.991 18.398 26.473 1.00 16.93 102 PRO D O 1
ATOM 13107 N N . TYR D 1 103 ? 42.900 17.212 26.628 1.00 15.76 103 TYR D N 1
ATOM 13108 C CA . TYR D 1 103 ? 43.747 18.278 26.082 1.00 14.65 103 TYR D CA 1
ATOM 13109 C C . TYR D 1 103 ? 44.752 17.697 25.118 1.00 14.87 103 TYR D C 1
ATOM 13110 O O . TYR D 1 103 ? 45.307 16.625 25.369 1.00 15.62 103 TYR D O 1
ATOM 13128 N N . ILE D 1 104 ? 44.987 18.402 24.019 1.00 14.28 104 ILE D N 1
ATOM 13129 C CA . ILE D 1 104 ? 45.901 17.941 22.988 1.00 13.38 104 ILE D CA 1
ATOM 13130 C C . ILE D 1 104 ? 46.306 19.148 22.148 1.00 14.02 104 ILE D C 1
ATOM 13131 O O . ILE D 1 104 ? 45.492 20.027 21.877 1.00 14.29 104 ILE D O 1
ATOM 13147 N N . TYR D 1 105 ? 47.582 19.192 21.773 1.00 14.53 105 TYR D N 1
ATOM 13148 C CA . TYR D 1 105 ? 48.178 20.335 21.082 1.00 14.02 105 TYR D CA 1
ATOM 13149 C C . TYR D 1 105 ? 48.968 19.836 19.894 1.00 14.90 105 TYR D C 1
ATOM 13150 O O . TYR D 1 105 ? 49.618 18.792 19.963 1.00 15.53 105 TYR D O 1
ATOM 13168 N N . VAL D 1 106 ? 48.933 20.588 18.805 1.00 13.53 106 VAL D N 1
ATOM 13169 C CA . VAL D 1 106 ? 49.611 20.171 17.585 1.00 14.76 106 VAL D CA 1
ATOM 13170 C C . VAL D 1 106 ? 50.153 21.389 16.858 1.00 12.95 106 VAL D C 1
ATOM 13171 O O . VAL D 1 106 ? 49.643 22.484 17.042 1.00 14.15 106 VAL D O 1
ATOM 13184 N N . ASP D 1 107 ? 51.193 21.215 16.042 1.00 13.85 107 ASP D N 1
ATOM 13185 C CA . ASP D 1 107 ? 51.825 22.365 15.379 1.00 14.86 107 ASP D CA 1
ATOM 13186 C C . ASP D 1 107 ? 51.426 22.504 13.903 1.00 15.41 107 ASP D C 1
ATOM 13187 O O . ASP D 1 107 ? 52.143 23.125 13.115 1.00 17.89 107 ASP D O 1
ATOM 13196 N N . ASN D 1 108 ? 50.271 21.947 13.540 1.00 16.39 108 ASN D N 1
ATOM 13197 C CA . ASN D 1 108 ? 49.808 21.954 12.161 1.00 14.95 108 ASN D CA 1
ATOM 13198 C C . ASN D 1 108 ? 48.284 22.100 12.091 1.00 18.00 108 ASN D C 1
ATOM 13199 O O . ASN D 1 108 ? 47.558 21.399 12.799 1.00 16.68 108 ASN D O 1
ATOM 13210 N N . AS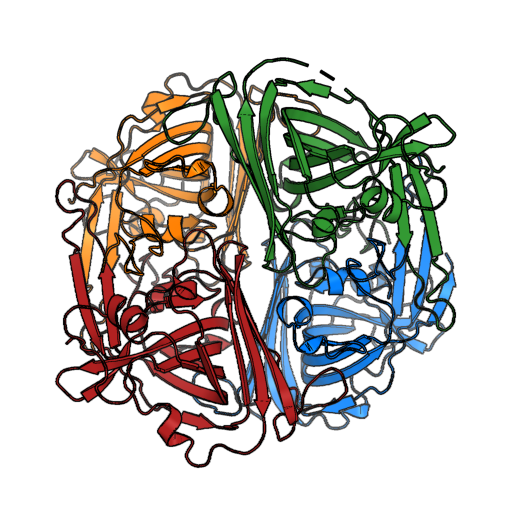P D 1 109 ? 47.801 22.996 11.236 1.00 16.52 109 ASP D N 1
ATOM 13211 C CA . ASP D 1 109 ? 46.369 23.278 11.153 1.00 15.92 109 ASP D CA 1
ATOM 13212 C C . ASP D 1 109 ? 45.535 22.153 10.534 1.00 16.83 109 ASP D C 1
ATOM 13213 O O . ASP D 1 109 ? 44.392 21.943 10.933 1.00 17.69 109 ASP D O 1
ATOM 13222 N N . ALA D 1 110 ? 46.088 21.434 9.560 1.00 17.06 110 ALA D N 1
ATOM 13223 C CA . ALA D 1 110 ? 45.378 20.302 8.986 1.00 14.92 110 ALA D CA 1
ATOM 13224 C C . ALA D 1 110 ? 45.188 19.191 10.022 1.00 15.81 110 ALA D C 1
ATOM 13225 O O . ALA D 1 110 ? 44.111 18.583 10.107 1.00 16.20 110 ALA D O 1
ATOM 13232 N N . ALA D 1 111 ? 46.230 18.941 10.811 1.00 16.19 111 ALA D N 1
ATOM 13233 C CA . ALA D 1 111 ? 46.141 17.975 11.902 1.00 15.86 111 ALA D CA 1
ATOM 13234 C C . ALA D 1 111 ? 45.099 18.429 12.922 1.00 17.99 111 ALA D C 1
ATOM 13235 O O . ALA D 1 111 ? 44.337 17.630 13.445 1.00 17.03 111 ALA D O 1
ATOM 13242 N N . MET D 1 112 ? 45.058 19.724 13.203 1.00 15.82 112 MET D N 1
ATOM 13243 C CA . MET D 1 112 ? 44.085 20.238 14.150 1.00 17.56 112 MET D CA 1
ATOM 13244 C C . MET D 1 112 ? 42.668 19.999 13.645 1.00 18.54 112 MET D C 1
ATOM 13245 O O . MET D 1 112 ? 41.804 19.543 14.401 1.00 18.85 112 MET D O 1
ATOM 13259 N N . ALA D 1 113 ? 42.438 20.275 12.363 1.00 17.44 113 ALA D N 1
ATOM 13260 C CA . ALA D 1 113 ? 41.113 20.120 11.766 1.00 16.59 113 ALA D CA 1
ATOM 13261 C C . ALA D 1 113 ? 40.686 18.655 11.680 1.00 16.77 113 ALA D C 1
ATOM 13262 O O . ALA D 1 113 ? 39.540 18.326 11.989 1.00 19.67 113 ALA D O 1
ATOM 13269 N N . ARG D 1 114 ? 41.591 17.781 11.245 1.00 17.14 114 ARG D N 1
ATOM 13270 C CA . ARG D 1 114 ? 41.303 16.345 11.261 1.00 17.75 114 ARG D CA 1
ATOM 13271 C C . ARG D 1 114 ? 40.990 15.913 12.690 1.00 21.46 114 ARG D C 1
ATOM 13272 O O . ARG D 1 114 ? 40.139 15.052 12.921 1.00 19.57 114 ARG D O 1
ATOM 13293 N N . GLY D 1 115 ? 41.670 16.532 13.649 1.00 17.76 115 GLY D N 1
ATOM 13294 C CA . GLY D 1 115 ? 41.445 16.269 15.056 1.00 17.09 115 GLY D CA 1
ATOM 13295 C C . GLY D 1 115 ? 40.031 16.614 15.486 1.00 17.20 115 GLY D C 1
ATOM 13296 O O . GLY D 1 115 ? 39.360 15.801 16.113 1.00 16.72 115 GLY D O 1
ATOM 13300 N N A TRP D 1 116 ? 39.597 17.824 15.151 0.49 15.15 116 TRP D N 1
ATOM 13301 N N B TRP D 1 116 ? 39.567 17.819 15.170 0.51 15.58 116 TRP D N 1
ATOM 13302 C CA A TRP D 1 116 ? 38.241 18.274 15.450 0.49 16.83 116 TRP D CA 1
ATOM 13303 C CA B TRP D 1 116 ? 38.203 18.201 15.537 0.51 16.91 116 TRP D CA 1
ATOM 13304 C C A TRP D 1 116 ? 37.187 17.292 14.927 0.49 18.24 116 TRP D C 1
ATOM 13305 C C B TRP D 1 116 ? 37.165 17.249 14.941 0.51 18.40 116 TRP D C 1
ATOM 13306 O O A TRP D 1 116 ? 36.209 16.990 15.610 0.49 17.44 116 TRP D O 1
ATOM 13307 O O B TRP D 1 116 ? 36.169 16.927 15.587 0.51 16.53 116 TRP D O 1
ATOM 13348 N N . VAL D 1 117 ? 37.398 16.793 13.714 1.00 18.62 117 VAL D N 1
ATOM 13349 C CA . VAL D 1 117 ? 36.462 15.865 13.080 1.00 16.65 117 VAL D CA 1
ATOM 13350 C C . VAL D 1 117 ? 36.378 14.555 13.874 1.00 17.84 117 VAL D C 1
ATOM 13351 O O . VAL D 1 117 ? 35.305 13.956 14.001 1.00 19.06 117 VAL D O 1
ATOM 13365 N N . GLN D 1 118 ? 37.517 14.134 14.418 1.00 17.13 118 GLN D N 1
ATOM 13366 C CA . GLN D 1 118 ? 37.606 12.946 15.265 1.00 15.64 118 GLN D CA 1
ATOM 13367 C C . GLN D 1 118 ? 37.129 13.170 16.697 1.00 17.16 118 GLN D C 1
ATOM 13368 O O . GLN D 1 118 ? 36.974 12.216 17.455 1.00 18.80 118 GLN D O 1
ATOM 13382 N N . GLY D 1 119 ? 36.927 14.423 17.084 1.00 16.15 119 GLY D N 1
ATOM 13383 C CA . GLY D 1 119 ? 36.620 14.745 18.465 1.00 17.19 119 GLY D CA 1
ATOM 13384 C C . GLY D 1 119 ? 37.835 14.968 19.367 1.00 16.13 119 GLY D C 1
ATOM 13385 O O . GLY D 1 119 ? 37.657 15.179 20.566 1.00 17.42 119 GLY D O 1
ATOM 13389 N N . PHE D 1 120 ? 39.056 14.940 18.824 1.00 15.50 120 PHE D N 1
ATOM 13390 C CA . PHE D 1 120 ? 40.230 15.364 19.597 1.00 16.70 120 PHE D CA 1
ATOM 13391 C C . PHE D 1 120 ? 40.207 16.882 19.710 1.00 15.54 120 PHE D C 1
ATOM 13392 O O . PHE D 1 120 ? 40.167 17.568 18.686 1.00 16.05 120 PHE D O 1
ATOM 13409 N N . PRO D 1 121 ? 40.249 17.419 20.945 1.00 15.20 121 PRO D N 1
ATOM 13410 C CA . PRO D 1 121 ? 40.072 18.862 21.141 1.00 15.78 121 PRO D CA 1
ATOM 13411 C C . PRO D 1 121 ? 41.356 19.646 20.905 1.00 16.83 121 PRO D C 1
ATOM 13412 O O . PRO D 1 121 ? 41.858 20.315 21.797 1.00 17.58 121 PRO D O 1
ATOM 13423 N N . LYS D 1 122 ? 41.858 19.571 19.685 1.00 15.20 122 LYS D N 1
ATOM 13424 C CA . LYS D 1 122 ? 43.185 20.082 19.373 1.00 14.62 122 LYS D CA 1
ATOM 13425 C C . LYS D 1 122 ? 43.262 21.600 19.306 1.00 14.92 122 LYS D C 1
ATOM 13426 O O . LYS D 1 122 ? 42.374 22.266 18.761 1.00 16.76 122 LYS D O 1
ATOM 13445 N N . LYS D 1 123 ? 44.349 22.125 19.865 1.00 14.89 123 LYS D N 1
ATOM 13446 C CA . LYS D 1 123 ? 44.728 23.517 19.706 1.00 13.34 123 LYS D CA 1
ATOM 13447 C C . LYS D 1 123 ? 46.143 23.546 19.168 1.00 12.89 123 LYS D C 1
ATOM 13448 O O . LYS D 1 123 ? 46.843 22.529 19.181 1.00 15.33 123 LYS D O 1
ATOM 13467 N N . LEU D 1 124 ? 46.580 24.701 18.687 1.00 12.76 124 LEU D N 1
ATOM 13468 C CA . LEU D 1 124 ? 47.954 24.814 18.235 1.00 12.87 124 LEU D CA 1
ATOM 13469 C C . LEU D 1 124 ? 48.929 24.934 19.387 1.00 14.99 124 LEU D C 1
ATOM 13470 O O . LEU D 1 124 ? 48.653 25.582 20.395 1.00 16.56 124 LEU D O 1
ATOM 13486 N N . GLY D 1 125 ? 50.078 24.298 19.224 1.00 14.21 125 GLY D N 1
ATOM 13487 C CA . GLY D 1 125 ? 51.156 24.396 20.190 1.00 16.58 125 GLY D CA 1
ATOM 13488 C C . GLY D 1 125 ? 52.471 24.073 19.515 1.00 13.10 125 GLY D C 1
ATOM 13489 O O . GLY D 1 125 ? 52.496 23.725 18.333 1.00 16.60 125 GLY D O 1
ATOM 13493 N N . ALA D 1 126 ? 53.566 24.226 20.254 1.00 13.78 126 ALA D N 1
ATOM 13494 C CA . ALA D 1 126 ? 54.899 23.890 19.780 1.00 12.95 126 ALA D CA 1
ATOM 13495 C C . ALA D 1 126 ? 55.386 22.710 20.602 1.00 13.02 126 ALA D C 1
ATOM 13496 O O . ALA D 1 126 ? 55.431 22.769 21.831 1.00 15.13 126 ALA D O 1
ATOM 13503 N N . VAL D 1 127 ? 55.724 21.627 19.921 1.00 11.89 127 VAL D N 1
ATOM 13504 C CA . VAL D 1 127 ? 56.021 20.362 20.564 1.00 12.58 127 VAL D CA 1
ATOM 13505 C C . VAL D 1 127 ? 57.342 19.847 20.010 1.00 12.53 127 VAL D C 1
ATOM 13506 O O . VAL D 1 127 ? 57.588 19.934 18.800 1.00 12.97 127 VAL D O 1
ATOM 13519 N N . HIS D 1 128 ? 58.182 19.296 20.887 1.00 11.56 128 HIS D N 1
ATOM 13520 C CA . HIS D 1 128 ? 59.505 18.819 20.497 1.00 12.47 128 HIS D CA 1
ATOM 13521 C C . HIS D 1 128 ? 59.876 17.583 21.294 1.00 12.80 128 HIS D C 1
ATOM 13522 O O . HIS D 1 128 ? 59.506 17.472 22.454 1.00 13.33 128 HIS D O 1
ATOM 13536 N N . GLN D 1 129 ? 60.629 16.674 20.684 1.00 13.97 129 GLN D N 1
ATOM 13537 C CA . GLN D 1 129 ? 61.201 15.538 21.393 1.00 14.73 129 GLN D CA 1
ATOM 13538 C C . GLN D 1 129 ? 62.590 15.231 20.863 1.00 14.21 129 GLN D C 1
ATOM 13539 O O . GLN D 1 129 ? 62.865 15.372 19.666 1.00 14.11 129 GLN D O 1
ATOM 13553 N N . THR D 1 130 ? 63.475 14.811 21.760 1.00 12.29 130 THR D N 1
ATOM 13554 C CA . THR D 1 130 ? 64.783 14.293 21.374 1.00 12.89 130 THR D CA 1
ATOM 13555 C C . THR D 1 130 ? 64.619 13.146 20.382 1.00 13.46 130 THR D C 1
ATOM 13556 O O . THR D 1 130 ? 63.719 12.319 20.541 1.00 13.72 130 THR D O 1
ATOM 13567 N N . ARG D 1 131 ? 65.497 13.084 19.379 1.00 13.65 131 ARG D N 1
ATOM 13568 C CA . ARG D 1 131 ? 65.457 12.042 18.360 1.00 14.41 131 ARG D CA 1
ATOM 13569 C C . ARG D 1 131 ? 66.696 11.161 18.473 1.00 14.09 131 ARG D C 1
ATOM 13570 O O . ARG D 1 131 ? 67.783 11.659 18.760 1.00 15.04 131 ARG D O 1
ATOM 13591 N N . ALA D 1 132 ? 66.533 9.858 18.259 1.00 15.11 132 ALA D N 1
ATOM 13592 C CA . ALA D 1 132 ? 67.668 8.941 18.184 1.00 15.34 132 ALA D CA 1
ATOM 13593 C C . ALA D 1 132 ? 68.059 8.733 16.723 1.00 15.81 132 ALA D C 1
ATOM 13594 O O . ALA D 1 132 ? 67.206 8.444 15.880 1.00 17.42 132 ALA D O 1
ATOM 13601 N N . TYR D 1 133 ? 69.350 8.897 16.438 1.00 14.93 133 TYR D N 1
ATOM 13602 C CA . TYR D 1 133 ? 69.904 8.696 15.108 1.00 13.31 133 TYR D CA 1
ATOM 13603 C C . TYR D 1 133 ? 70.772 7.452 15.059 1.00 14.87 133 TYR D C 1
ATOM 13604 O O . TYR D 1 133 ? 71.669 7.277 15.887 1.00 16.65 133 TYR D O 1
ATOM 13622 N N . SER D 1 134 ? 70.531 6.621 14.049 1.00 15.84 134 SER D N 1
ATOM 13623 C CA . SER D 1 134 ? 71.257 5.375 13.848 1.00 18.97 134 SER D CA 1
ATOM 13624 C C . SER D 1 134 ? 72.783 5.554 13.786 1.00 16.65 134 SER D C 1
ATOM 13625 O O . SER D 1 134 ? 73.531 4.672 14.211 1.00 19.99 134 SER D O 1
ATOM 13633 N N . VAL D 1 135 ? 73.248 6.690 13.275 1.00 15.30 135 VAL D N 1
ATOM 13634 C CA . VAL D 1 135 ? 74.686 6.905 13.092 1.00 16.10 135 VAL D CA 1
ATOM 13635 C C . VAL D 1 135 ? 75.435 6.962 14.421 1.00 16.19 135 VAL D C 1
ATOM 13636 O O . VAL D 1 135 ? 76.613 6.623 14.493 1.00 19.94 135 VAL D O 1
ATOM 13649 N N . GLY D 1 136 ? 74.739 7.388 15.466 1.00 15.52 136 GLY D N 1
ATOM 13650 C CA . GLY D 1 136 ? 75.320 7.443 16.797 1.00 15.98 136 GLY D CA 1
ATOM 13651 C C . GLY D 1 136 ? 76.202 8.656 16.999 1.00 16.33 136 GLY D C 1
ATOM 13652 O O . GLY D 1 136 ? 76.249 9.562 16.174 1.00 17.27 136 GLY D O 1
ATOM 13656 N N . GLY D 1 137 ? 76.897 8.672 18.120 1.00 16.68 137 GLY D N 1
ATOM 13657 C CA . GLY D 1 137 ? 77.801 9.756 18.444 1.00 16.52 137 GLY D CA 1
ATOM 13658 C C . GLY D 1 137 ? 77.209 10.662 19.504 1.00 16.61 137 GLY D C 1
ATOM 13659 O O . GLY D 1 137 ? 76.085 10.452 19.959 1.00 17.14 137 GLY D O 1
ATOM 13663 N N . PRO D 1 138 ? 77.963 11.689 19.904 1.00 14.71 138 PRO D N 1
ATOM 13664 C CA . PRO D 1 138 ? 77.576 12.544 21.031 1.00 15.22 138 PRO D CA 1
ATOM 13665 C C . PRO D 1 138 ? 76.405 13.495 20.748 1.00 16.52 138 PRO D C 1
ATOM 13666 O O . PRO D 1 138 ? 75.926 14.153 21.662 1.00 16.40 138 PRO D O 1
ATOM 13677 N N . GLY D 1 139 ? 75.925 13.542 19.508 1.00 14.40 139 GLY D N 1
ATOM 13678 C CA . GLY D 1 139 ? 74.752 14.338 19.189 1.00 14.46 139 GLY D CA 1
ATOM 13679 C C . GLY D 1 139 ? 73.427 13.611 19.353 1.00 13.96 139 GLY D C 1
ATOM 13680 O O . GLY D 1 139 ? 72.384 14.181 19.062 1.00 13.80 139 GLY D O 1
ATOM 13684 N N . THR D 1 140 ? 73.452 12.363 19.821 1.00 13.51 140 THR D N 1
ATOM 13685 C CA . THR D 1 140 ? 72.230 11.573 19.903 1.00 14.05 140 THR D CA 1
ATOM 13686 C C . THR D 1 140 ? 72.279 10.559 21.035 1.00 15.78 140 THR D C 1
ATOM 13687 O O . THR D 1 140 ? 73.327 10.006 21.333 1.00 15.65 140 THR D O 1
ATOM 13698 N N . PRO D 1 141 ? 71.127 10.301 21.667 1.00 14.61 141 PRO D N 1
ATOM 13699 C CA . PRO D 1 141 ? 71.073 9.141 22.552 1.00 15.43 141 PRO D CA 1
ATOM 13700 C C . PRO D 1 141 ? 71.019 7.847 21.758 1.00 14.44 141 PRO D C 1
ATOM 13701 O O . PRO D 1 141 ? 70.796 7.861 20.538 1.00 16.60 141 PRO D O 1
ATOM 13712 N N . VAL D 1 142 ? 71.228 6.737 22.457 1.00 16.20 142 VAL D N 1
ATOM 13713 C CA . VAL D 1 142 ? 71.020 5.413 21.897 1.00 18.33 142 VAL D CA 1
ATOM 13714 C C . VAL D 1 142 ? 69.567 5.005 22.116 1.00 18.93 142 VAL D C 1
ATOM 13715 O O . VAL D 1 142 ? 69.019 5.240 23.189 1.00 19.67 142 VAL D O 1
ATOM 13728 N N . LEU D 1 143 ? 68.942 4.408 21.102 1.00 17.84 143 LEU D N 1
ATOM 13729 C CA . LEU D 1 143 ? 67.631 3.803 21.271 1.00 18.76 143 LEU D CA 1
ATOM 13730 C C . LEU D 1 143 ? 67.849 2.419 21.882 1.00 20.09 143 LEU D C 1
ATOM 13731 O O . LEU D 1 143 ? 67.889 1.398 21.185 1.00 23.04 143 LEU D O 1
ATOM 13747 N N . GLY D 1 144 ? 68.009 2.410 23.200 1.00 19.47 144 GLY D N 1
ATOM 13748 C CA . GLY D 1 144 ? 68.356 1.215 23.943 1.00 22.33 144 GLY D CA 1
ATOM 13749 C C . GLY D 1 144 ? 68.629 1.605 25.383 1.00 21.48 144 GLY D C 1
ATOM 13750 O O . GLY D 1 144 ? 68.363 2.736 25.777 1.00 20.88 144 GLY D O 1
ATOM 13754 N N . PRO D 1 145 ? 69.167 0.674 26.180 1.00 21.32 145 PRO D N 1
ATOM 13755 C CA . PRO D 1 145 ? 69.376 0.946 27.604 1.00 20.34 145 PRO D CA 1
ATOM 13756 C C . PRO D 1 145 ? 70.219 2.191 27.859 1.00 21.78 145 PRO D C 1
ATOM 13757 O O . PRO D 1 145 ? 71.260 2.390 27.226 1.00 22.83 145 PRO D O 1
ATOM 13768 N N . GLY D 1 146 ? 69.741 3.033 28.769 1.00 20.24 146 GLY D N 1
ATOM 13769 C CA . GLY D 1 146 ? 70.438 4.249 29.150 1.00 19.21 146 GLY D CA 1
ATOM 13770 C C . GLY D 1 146 ? 70.104 5.449 28.286 1.00 18.99 146 GLY D C 1
ATOM 13771 O O . GLY D 1 146 ? 70.479 6.573 28.623 1.00 20.57 146 GLY D O 1
ATOM 13775 N N . GLY D 1 147 ? 69.410 5.220 27.176 1.00 17.06 147 GLY D N 1
ATOM 13776 C CA . GLY D 1 147 ? 69.040 6.299 26.283 1.00 17.91 147 GLY D CA 1
ATOM 13777 C C . GLY D 1 147 ? 68.127 7.295 26.968 1.00 17.05 147 GLY D C 1
ATOM 13778 O O . GLY D 1 147 ? 67.085 6.913 27.508 1.00 17.23 147 GLY D O 1
ATOM 13782 N N . GLN D 1 148 ? 68.524 8.566 26.953 1.00 16.57 148 GLN D N 1
ATOM 13783 C CA . GLN D 1 148 ? 67.735 9.644 27.537 1.00 17.91 148 GLN D CA 1
ATOM 13784 C C . GLN D 1 148 ? 67.090 10.503 26.443 1.00 14.14 148 GLN D C 1
ATOM 13785 O O . GLN D 1 148 ? 67.739 10.870 25.452 1.00 15.36 148 GLN D O 1
ATOM 13799 N N . PHE D 1 149 ? 65.817 10.836 26.645 1.00 15.62 149 PHE D N 1
ATOM 13800 C CA . PHE D 1 149 ? 65.030 11.618 25.691 1.00 13.79 149 PHE D CA 1
ATOM 13801 C C . PHE D 1 149 ? 64.237 12.678 26.440 1.00 14.69 149 PHE D C 1
ATOM 13802 O O . PHE D 1 149 ? 63.537 12.372 27.410 1.00 16.23 149 PHE D O 1
ATOM 13819 N N . GLY D 1 150 ? 64.336 13.914 25.977 1.00 13.08 150 GLY D N 1
ATOM 13820 C CA . GLY D 1 150 ? 63.569 15.017 26.527 1.00 14.87 150 GLY D CA 1
ATOM 13821 C C . GLY D 1 150 ? 62.416 15.358 25.610 1.00 14.38 150 GLY D C 1
ATOM 13822 O O . GLY D 1 150 ? 62.470 15.063 24.412 1.00 13.32 150 GLY D O 1
ATOM 13826 N N . ALA D 1 151 ? 61.376 15.972 26.161 1.00 13.78 151 ALA D N 1
ATOM 13827 C CA . ALA D 1 151 ? 60.267 16.437 25.344 1.00 15.23 151 ALA D CA 1
ATOM 13828 C C . ALA D 1 151 ? 59.598 17.616 26.027 1.00 13.21 151 ALA D C 1
ATOM 13829 O O . ALA D 1 151 ? 59.538 17.676 27.249 1.00 14.32 151 ALA D O 1
ATOM 13836 N N . THR D 1 152 ? 59.121 18.563 25.228 1.00 12.75 152 THR D N 1
ATOM 13837 C CA . THR D 1 152 ? 58.448 19.746 25.744 1.00 12.82 152 THR D CA 1
ATOM 13838 C C . THR D 1 152 ? 57.262 20.125 24.873 1.00 12.25 152 THR D C 1
ATOM 13839 O O . THR D 1 152 ? 57.190 19.765 23.688 1.00 13.88 152 THR D O 1
ATOM 13850 N N . ALA D 1 153 ? 56.332 20.856 25.477 1.00 12.96 153 ALA D N 1
ATOM 13851 C CA . ALA D 1 153 ? 55.194 21.424 24.771 1.00 13.36 153 ALA D CA 1
ATOM 13852 C C . ALA D 1 153 ? 54.933 22.829 25.278 1.00 12.15 153 ALA D C 1
ATOM 13853 O O . ALA D 1 153 ? 55.000 23.081 26.491 1.00 13.15 153 ALA D O 1
ATOM 13860 N N . SER D 1 154 ? 54.625 23.725 24.340 1.00 11.77 154 SER D N 1
ATOM 13861 C CA . SER D 1 154 ? 54.238 25.101 24.621 1.00 12.29 154 SER D CA 1
ATOM 13862 C C . SER D 1 154 ? 52.947 25.425 23.889 1.00 13.94 154 SER D C 1
ATOM 13863 O O . SER D 1 154 ? 52.633 24.805 22.877 1.00 13.45 154 SER D O 1
ATOM 13871 N N . SER D 1 155 ? 52.209 26.400 24.399 1.00 14.26 155 SER D N 1
ATOM 13872 C CA . SER D 1 155 ? 51.065 26.939 23.686 1.00 16.22 155 SER D CA 1
ATOM 13873 C C . SER D 1 155 ? 51.005 28.429 23.953 1.00 14.81 155 SER D C 1
ATOM 13874 O O . SER D 1 155 ? 51.176 28.870 25.085 1.00 14.93 155 SER D O 1
ATOM 13882 N N . ALA D 1 156 ? 50.794 29.199 22.894 1.00 16.95 156 ALA D N 1
ATOM 13883 C CA . ALA D 1 156 ? 50.700 30.649 22.989 1.00 17.47 156 ALA D CA 1
ATOM 13884 C C . ALA D 1 156 ? 51.945 31.248 23.640 1.00 16.66 156 ALA D C 1
ATOM 13885 O O . ALA D 1 156 ? 51.867 32.239 24.367 1.00 19.85 156 ALA D O 1
ATOM 13892 N N . GLY D 1 157 ? 53.087 30.635 23.369 1.00 16.43 157 GLY D N 1
ATOM 13893 C CA . GLY D 1 157 ? 54.358 31.123 23.869 1.00 16.61 157 GLY D CA 1
ATOM 13894 C C . GLY D 1 157 ? 54.616 30.828 25.333 1.00 13.73 157 GLY D C 1
ATOM 13895 O O . GLY D 1 157 ? 55.511 31.436 25.934 1.00 15.23 157 GLY D O 1
ATOM 13899 N N . GLN D 1 158 ? 53.874 29.874 25.884 1.00 13.78 158 GLN D N 1
ATOM 13900 C CA . GLN D 1 158 ? 54.012 29.477 27.284 1.00 13.02 158 GLN D CA 1
ATOM 13901 C C . GLN D 1 158 ? 54.299 27.997 27.359 1.00 12.74 158 GLN D C 1
ATOM 13902 O O . GLN D 1 158 ? 53.597 27.200 26.756 1.00 14.28 158 GLN D O 1
ATOM 13916 N N . ARG D 1 159 ? 55.320 27.623 28.120 1.00 11.93 159 ARG D N 1
ATOM 13917 C CA . ARG D 1 159 ? 55.667 26.225 28.302 1.00 13.63 159 ARG D CA 1
ATOM 13918 C C . ARG D 1 159 ? 54.606 25.578 29.195 1.00 12.60 159 ARG D C 1
ATOM 13919 O O . ARG D 1 159 ? 54.312 26.086 30.281 1.00 15.07 159 ARG D O 1
ATOM 13940 N N . ILE D 1 160 ? 54.022 24.468 28.733 1.00 15.10 160 ILE D N 1
ATOM 13941 C CA . ILE D 1 160 ? 52.975 23.780 29.498 1.00 14.30 160 ILE D CA 1
ATOM 13942 C C . ILE D 1 160 ? 53.367 22.389 29.989 1.00 14.28 160 ILE D C 1
ATOM 13943 O O . ILE D 1 160 ? 52.775 21.893 30.945 1.00 14.87 160 ILE D O 1
ATOM 13959 N N . ALA D 1 161 ? 54.372 21.773 29.366 1.00 13.20 161 ALA D N 1
ATOM 13960 C CA . ALA D 1 161 ? 54.809 20.440 29.780 1.00 14.08 161 ALA D CA 1
ATOM 13961 C C . ALA D 1 161 ? 56.285 20.231 29.471 1.00 14.04 161 ALA D C 1
ATOM 13962 O O . ALA D 1 161 ? 56.776 20.639 28.418 1.00 13.65 161 ALA D O 1
ATOM 13969 N N . GLU D 1 162 ? 56.982 19.608 30.418 1.00 14.28 162 GLU D N 1
ATOM 13970 C CA . GLU D 1 162 ? 58.388 19.228 30.247 1.00 13.08 162 GLU D CA 1
ATOM 13971 C C . GLU D 1 162 ? 58.546 17.808 30.761 1.00 14.05 162 GLU D C 1
ATOM 13972 O O . GLU D 1 162 ? 58.057 17.479 31.848 1.00 15.31 162 GLU D O 1
ATOM 13984 N N . ALA D 1 163 ? 59.223 16.972 29.984 1.00 14.89 163 ALA D N 1
ATOM 13985 C CA . ALA D 1 163 ? 59.362 15.560 30.311 1.00 15.60 163 ALA D CA 1
ATOM 13986 C C . ALA D 1 163 ? 60.738 15.035 29.943 1.00 13.12 163 ALA D C 1
ATOM 13987 O O . ALA D 1 163 ? 61.410 15.545 29.038 1.00 14.65 163 ALA D O 1
ATOM 13994 N N . LYS D 1 164 ? 61.140 13.978 30.632 1.00 16.10 164 LYS D N 1
ATOM 13995 C CA . LYS D 1 164 ? 62.354 13.267 30.279 1.00 16.32 164 LYS D CA 1
ATOM 13996 C C . LYS D 1 164 ? 62.176 11.802 30.616 1.00 16.77 164 LYS D C 1
ATOM 13997 O O . LYS D 1 164 ? 61.556 11.473 31.618 1.00 18.93 164 LYS D O 1
ATOM 14016 N N . ILE D 1 165 ? 62.694 10.925 29.763 1.00 15.06 165 ILE D N 1
ATOM 14017 C CA . ILE D 1 165 ? 62.674 9.494 30.031 1.00 16.70 165 ILE D CA 1
ATOM 14018 C C . ILE D 1 165 ? 64.080 8.932 29.890 1.00 16.51 165 ILE D C 1
ATOM 14019 O O . ILE D 1 165 ? 64.922 9.505 29.192 1.00 16.65 165 ILE D O 1
ATOM 14035 N N . THR D 1 166 ? 64.318 7.820 30.570 1.00 17.29 166 THR D N 1
ATOM 14036 C CA . THR D 1 166 ? 65.570 7.080 30.475 1.00 17.07 166 THR D CA 1
ATOM 14037 C C . THR D 1 166 ? 65.192 5.633 30.237 1.00 18.73 166 THR D C 1
ATOM 14038 O O . THR D 1 166 ? 64.558 5.019 31.092 1.00 20.58 166 THR D O 1
ATOM 14049 N N . LEU D 1 167 ? 65.572 5.085 29.090 1.00 16.99 167 LEU D N 1
ATOM 14050 C CA . LEU D 1 167 ? 65.155 3.736 28.733 1.00 17.55 167 LEU D CA 1
ATOM 14051 C C . LEU D 1 167 ? 65.928 2.683 29.503 1.00 22.13 167 LEU D C 1
ATOM 14052 O O . LEU D 1 167 ? 67.089 2.888 29.867 1.00 20.45 167 LEU D O 1
ATOM 14068 N N . GLU D 1 168 ? 65.275 1.551 29.750 1.00 20.38 168 GLU D N 1
ATOM 14069 C CA . GLU D 1 168 ? 65.904 0.437 30.462 1.00 20.39 168 GLU D CA 1
ATOM 14070 C C . GLU D 1 168 ? 65.865 -0.886 29.703 1.00 25.39 168 GLU D C 1
ATOM 14071 O O . GLU D 1 168 ? 66.854 -1.608 29.680 1.00 24.82 168 GLU D O 1
ATOM 14083 N N . GLN D 1 169 ? 64.729 -1.204 29.090 1.00 20.19 169 GLN D N 1
ATOM 14084 C CA . GLN D 1 169 ? 64.539 -2.516 28.485 1.00 21.49 169 GLN D CA 1
ATOM 14085 C C . GLN D 1 169 ? 63.424 -2.487 27.451 1.00 21.43 169 GLN D C 1
ATOM 14086 O O . GLN D 1 169 ? 62.588 -1.584 27.464 1.00 19.56 169 GLN D O 1
ATOM 14100 N N . PRO D 1 170 ? 63.394 -3.483 26.555 1.00 21.18 170 PRO D N 1
ATOM 14101 C CA . PRO D 1 170 ? 62.271 -3.561 25.614 1.00 24.85 170 PRO D CA 1
ATOM 14102 C C . PRO D 1 170 ? 60.945 -3.754 26.340 1.00 24.28 170 PRO D C 1
ATOM 14103 O O . PRO D 1 170 ? 60.913 -4.434 27.366 1.00 28.14 170 PRO D O 1
ATOM 14114 N N . VAL D 1 171 ? 59.871 -3.168 25.824 1.00 35.02 171 VAL D N 1
ATOM 14115 C CA . VAL D 1 171 ? 58.543 -3.388 26.385 1.00 33.97 171 VAL D CA 1
ATOM 14116 C C . VAL D 1 171 ? 58.222 -4.880 26.275 1.00 36.46 171 VAL D C 1
ATOM 14117 O O . VAL D 1 171 ? 58.272 -5.436 25.178 1.00 36.54 171 VAL D O 1
ATOM 14130 N N . PRO D 1 172 ? 57.912 -5.541 27.409 1.00 40.47 172 PRO D N 1
ATOM 14131 C CA . PRO D 1 172 ? 57.558 -6.967 27.350 1.00 45.25 172 PRO D CA 1
ATOM 14132 C C . PRO D 1 172 ? 56.385 -7.293 26.415 1.00 41.91 172 PRO D C 1
ATOM 14133 O O . PRO D 1 172 ? 56.468 -8.280 25.684 1.00 45.08 172 PRO D O 1
ATOM 14144 N N . ASP D 1 173 ? 55.324 -6.489 26.438 1.00 40.73 173 ASP D N 1
ATOM 14145 C CA . ASP D 1 173 ? 54.175 -6.708 25.558 1.00 43.50 173 ASP D CA 1
ATOM 14146 C C . ASP D 1 173 ? 53.816 -5.435 24.791 1.00 38.94 173 ASP D C 1
ATOM 14147 O O . ASP D 1 173 ? 52.968 -4.661 25.235 1.00 39.87 173 ASP D O 1
ATOM 14156 N N . PRO D 1 174 ? 54.457 -5.218 23.628 1.00 35.04 174 PRO D N 1
ATOM 14157 C CA . PRO D 1 174 ? 54.223 -4.004 22.837 1.00 34.96 174 PRO D CA 1
ATOM 14158 C C . PRO D 1 174 ? 52.777 -3.839 22.377 1.00 43.05 174 PRO D C 1
ATOM 14159 O O . PRO D 1 174 ? 52.306 -2.710 22.258 1.00 43.90 174 PRO D O 1
ATOM 14170 N N . ALA D 1 175 ? 52.090 -4.947 22.121 1.00 48.49 175 ALA D N 1
ATOM 14171 C CA . ALA D 1 175 ? 50.722 -4.896 21.618 1.00 52.27 175 ALA D CA 1
ATOM 14172 C C . ALA D 1 175 ? 49.776 -4.286 22.650 1.00 50.86 175 ALA D C 1
ATOM 14173 O O . ALA D 1 175 ? 48.752 -3.700 22.297 1.00 57.19 175 ALA D O 1
ATOM 14180 N N . ALA D 1 176 ? 50.132 -4.420 23.924 1.00 41.68 176 ALA D N 1
ATOM 14181 C CA . ALA D 1 176 ? 49.276 -3.971 25.015 1.00 41.05 176 ALA D CA 1
ATOM 14182 C C . ALA D 1 176 ? 49.383 -2.471 25.290 1.00 40.05 176 ALA D C 1
ATOM 14183 O O . ALA D 1 176 ? 48.641 -1.939 26.117 1.00 42.16 176 ALA D O 1
ATOM 14190 N N . LEU D 1 177 ? 50.298 -1.788 24.608 1.00 38.03 177 LEU D N 1
ATOM 14191 C CA . LEU D 1 177 ? 50.461 -0.348 24.802 1.00 37.52 177 LEU D CA 1
ATOM 14192 C C . LEU D 1 177 ? 49.210 0.436 24.392 1.00 37.08 177 LEU D C 1
ATOM 14193 O O . LEU D 1 177 ? 48.918 1.491 24.960 1.00 39.94 177 LEU D O 1
ATOM 14209 N N . MET D 1 178 ? 48.481 -0.082 23.407 1.00 34.55 178 MET D N 1
ATOM 14210 C CA . MET D 1 178 ? 47.330 0.617 22.831 1.00 38.62 178 MET D CA 1
ATOM 14211 C C . MET D 1 178 ? 46.008 -0.033 23.252 1.00 41.22 178 MET D C 1
ATOM 14212 O O . MET D 1 178 ? 45.014 0.038 22.525 1.00 44.26 178 MET D O 1
ATOM 14226 N N . SER D 1 179 ? 45.992 -0.642 24.434 1.00 35.05 179 SER D N 1
ATOM 14227 C CA . SER D 1 179 ? 44.877 -1.493 24.843 1.00 34.90 179 SER D CA 1
ATOM 14228 C C . SER D 1 179 ? 43.608 -0.738 25.257 1.00 32.31 179 SER D C 1
ATOM 14229 O O . SER D 1 179 ? 42.499 -1.230 25.041 1.00 38.66 179 SER D O 1
ATOM 14237 N N . ARG D 1 180 ? 43.766 0.434 25.866 1.00 29.46 180 ARG D N 1
ATOM 14238 C CA . ARG D 1 180 ? 42.616 1.232 26.294 1.00 29.83 180 ARG D CA 1
ATOM 14239 C C . ARG D 1 180 ? 42.083 2.065 25.136 1.00 24.54 180 ARG D C 1
ATOM 14240 O O . ARG D 1 180 ? 42.810 2.912 24.615 1.00 29.81 180 ARG D O 1
ATOM 14261 N N . PRO D 1 181 ? 40.815 1.839 24.740 1.00 28.96 181 PRO D N 1
ATOM 14262 C CA . PRO D 1 181 ? 40.299 2.685 23.658 1.00 32.73 181 PRO D CA 1
ATOM 14263 C C . PRO D 1 181 ? 40.136 4.131 24.097 1.00 26.73 181 PRO D C 1
ATOM 14264 O O . PRO D 1 181 ? 39.806 4.406 25.251 1.00 23.51 181 PRO D O 1
ATOM 14275 N N . VAL D 1 182 ? 40.378 5.040 23.165 1.00 24.32 182 VAL D N 1
ATOM 14276 C CA . VAL D 1 182 ? 40.323 6.464 23.438 1.00 21.86 182 VAL D CA 1
ATOM 14277 C C . VAL D 1 182 ? 38.916 6.964 23.186 1.00 21.81 182 VAL D C 1
ATOM 14278 O O . VAL D 1 182 ? 38.315 6.654 22.151 1.00 21.28 182 VAL D O 1
ATOM 14291 N N . ILE D 1 183 ? 38.396 7.719 24.154 1.00 21.86 183 ILE D N 1
ATOM 14292 C CA . ILE D 1 183 ? 37.096 8.369 24.043 1.00 20.98 183 ILE D CA 1
ATOM 14293 C C . ILE D 1 183 ? 37.311 9.872 23.843 1.00 19.12 183 ILE D C 1
ATOM 14294 O O . ILE D 1 183 ? 38.143 10.504 24.518 1.00 20.79 183 ILE D O 1
ATOM 14310 N N . ASN D 1 184 ? 36.574 10.426 22.886 1.00 22.03 184 ASN D N 1
ATOM 14311 C CA . ASN D 1 184 ? 36.633 11.839 22.556 1.00 17.77 184 ASN D CA 1
ATOM 14312 C C . ASN D 1 184 ? 35.220 12.430 22.462 1.00 19.41 184 ASN D C 1
ATOM 14313 O O . ASN D 1 184 ? 34.220 11.729 22.631 1.00 19.02 184 ASN D O 1
ATOM 14324 N N . LEU D 1 185 ? 35.150 13.724 22.172 1.00 22.15 185 LEU D N 1
ATOM 14325 C CA . LEU D 1 185 ? 33.872 14.432 22.094 1.00 21.12 185 LEU D CA 1
ATOM 14326 C C . LEU D 1 185 ? 33.870 15.338 20.869 1.00 19.88 185 LEU D C 1
ATOM 14327 O O . LEU D 1 185 ? 34.571 16.354 20.845 1.00 20.98 185 LEU D O 1
ATOM 14343 N N . ARG D 1 186 ? 33.112 14.951 19.842 1.00 20.13 186 ARG D N 1
ATOM 14344 C CA . ARG D 1 186 ? 32.882 15.815 18.692 1.00 19.23 186 ARG D CA 1
ATOM 14345 C C . ARG D 1 186 ? 31.986 16.941 19.155 1.00 20.83 186 ARG D C 1
ATOM 14346 O O . ARG D 1 186 ? 30.941 16.702 19.754 1.00 19.27 186 ARG D O 1
ATOM 14367 N N . HIS D 1 187 ? 32.392 18.170 18.866 1.00 20.21 187 HIS D N 1
ATOM 14368 C CA . HIS D 1 187 ? 31.681 19.326 19.380 1.00 20.41 187 HIS D CA 1
ATOM 14369 C C . HIS D 1 187 ? 31.842 20.510 18.451 1.00 20.17 187 HIS D C 1
ATOM 14370 O O . HIS D 1 187 ? 32.951 20.918 18.158 1.00 23.06 187 HIS D O 1
ATOM 14384 N N . PHE D 1 188 ? 30.725 21.051 17.984 1.00 20.27 188 PHE D N 1
ATOM 14385 C CA . PHE D 1 188 ? 30.741 22.189 17.078 1.00 22.03 188 PHE D CA 1
ATOM 14386 C C . PHE D 1 188 ? 29.588 23.112 17.459 1.00 19.73 188 PHE D C 1
ATOM 14387 O O . PHE D 1 188 ? 28.423 22.718 17.378 1.00 21.44 188 PHE D O 1
ATOM 14404 N N . PRO D 1 189 ? 29.901 24.341 17.899 1.00 18.80 189 PRO D N 1
ATOM 14405 C CA . PRO D 1 189 ? 28.828 25.159 18.473 1.00 22.45 189 PRO D CA 1
ATOM 14406 C C . PRO D 1 189 ? 27.957 25.865 17.440 1.00 21.18 189 PRO D C 1
ATOM 14407 O O . PRO D 1 189 ? 28.240 25.829 16.238 1.00 21.34 189 PRO D O 1
ATOM 14418 N N . ARG D 1 190 ? 26.883 26.479 17.928 1.00 21.98 190 ARG D N 1
ATOM 14419 C CA . ARG D 1 190 ? 26.049 27.347 17.122 1.00 24.92 190 ARG D CA 1
ATOM 14420 C C . ARG D 1 190 ? 26.330 28.789 17.501 1.00 22.10 190 ARG D C 1
ATOM 14421 O O . ARG D 1 190 ? 26.648 29.086 18.656 1.00 22.22 190 ARG D O 1
ATOM 14442 N N . LEU D 1 191 ? 26.187 29.681 16.526 1.00 23.28 191 LEU D N 1
ATOM 14443 C CA . LEU D 1 191 ? 26.387 31.111 16.736 1.00 22.63 191 LEU D CA 1
ATOM 14444 C C . LEU D 1 191 ? 25.072 31.900 16.673 1.00 26.31 191 LEU D C 1
ATOM 14445 O O . LEU D 1 191 ? 25.027 33.067 17.060 1.00 24.82 191 LEU D O 1
ATOM 14461 N N . ALA D 1 192 ? 24.002 31.262 16.203 1.00 25.81 192 ALA D N 1
ATOM 14462 C CA . ALA D 1 192 ? 22.698 31.911 16.136 1.00 26.56 192 ALA D CA 1
ATOM 14463 C C . ALA D 1 192 ? 22.297 32.395 17.525 1.00 28.36 192 ALA D C 1
ATOM 14464 O O . ALA D 1 192 ? 22.430 31.659 18.507 1.00 27.51 192 ALA D O 1
ATOM 14471 N N . ALA D 1 193 ? 21.827 33.639 17.601 1.00 28.76 193 ALA D N 1
ATOM 14472 C CA . ALA D 1 193 ? 21.427 34.236 18.868 1.00 30.11 193 ALA D CA 1
ATOM 14473 C C . ALA D 1 193 ? 20.433 33.329 19.586 1.00 32.99 193 ALA D C 1
ATOM 14474 O O . ALA D 1 193 ? 19.508 32.797 18.968 1.00 32.10 193 ALA D O 1
ATOM 14481 N N . GLY D 1 194 ? 20.648 33.139 20.884 1.00 31.60 194 GLY D N 1
ATOM 14482 C CA . GLY D 1 194 ? 19.799 32.278 21.686 1.00 33.64 194 GLY D CA 1
ATOM 14483 C C . GLY D 1 194 ? 20.246 30.825 21.726 1.00 34.45 194 GLY D C 1
ATOM 14484 O O . GLY D 1 194 ? 19.715 30.041 22.516 1.00 42.21 194 GLY D O 1
ATOM 14488 N N . GLN D 1 195 ? 21.216 30.461 20.887 1.00 31.16 195 GLN D N 1
ATOM 14489 C CA . GLN D 1 195 ? 21.641 29.063 20.765 1.00 32.36 195 GLN D CA 1
ATOM 14490 C C . GLN D 1 195 ? 23.115 28.839 21.079 1.00 29.18 195 GLN D C 1
ATOM 14491 O O . GLN D 1 195 ? 23.683 27.806 20.712 1.00 26.98 195 GLN D O 1
ATOM 14505 N N . HIS D 1 196 ? 23.739 29.788 21.767 1.00 27.60 196 HIS D N 1
ATOM 14506 C CA . HIS D 1 196 ? 25.169 29.665 22.048 1.00 25.65 196 HIS D CA 1
ATOM 14507 C C . HIS D 1 196 ? 25.450 28.525 23.021 1.00 27.50 196 HIS D C 1
ATOM 14508 O O . HIS D 1 196 ? 26.580 28.048 23.112 1.00 29.51 196 HIS D O 1
ATOM 14522 N N . ASP D 1 197 ? 24.412 28.077 23.722 1.00 30.05 197 ASP D N 1
ATOM 14523 C CA . ASP D 1 197 ? 24.518 26.959 24.656 1.00 31.09 197 ASP D CA 1
ATOM 14524 C C . ASP D 1 197 ? 23.901 25.677 24.089 1.00 33.95 197 ASP D C 1
ATOM 14525 O O . ASP D 1 197 ? 23.721 24.697 24.813 1.00 33.68 197 ASP D O 1
ATOM 14534 N N . GLN D 1 198 ? 23.573 25.695 22.798 1.00 30.02 198 GLN D N 1
ATOM 14535 C CA . GLN D 1 198 ? 22.980 24.540 22.125 1.00 28.59 198 GLN D CA 1
ATOM 14536 C C . GLN D 1 198 ? 23.817 24.146 20.911 1.00 25.77 198 GLN D C 1
ATOM 14537 O O . GLN D 1 198 ? 23.469 24.483 19.778 1.00 27.78 198 GLN D O 1
ATOM 14551 N N . PRO D 1 199 ? 24.924 23.424 21.135 1.00 27.37 199 PRO D N 1
ATOM 14552 C CA . PRO D 1 199 ? 25.806 23.125 20.000 1.00 25.17 199 PRO D CA 1
ATOM 14553 C C . PRO D 1 199 ? 25.156 22.246 18.932 1.00 23.84 199 PRO D C 1
ATOM 14554 O O . PRO D 1 199 ? 24.332 21.380 19.231 1.00 26.74 199 PRO D O 1
ATOM 14565 N N . ALA D 1 200 ? 25.525 22.509 17.684 1.00 23.09 200 ALA D N 1
ATOM 14566 C CA . ALA D 1 200 ? 25.016 21.779 16.532 1.00 25.16 200 ALA D CA 1
ATOM 14567 C C . ALA D 1 200 ? 25.504 20.330 16.537 1.00 23.73 200 ALA D C 1
ATOM 14568 O O . ALA D 1 200 ? 24.779 19.417 16.132 1.00 28.12 200 ALA D O 1
ATOM 14575 N N . VAL D 1 201 ? 26.742 20.134 16.977 1.00 21.19 201 VAL D N 1
ATOM 14576 C CA . VAL D 1 201 ? 27.302 18.798 17.157 1.00 21.18 201 VAL D CA 1
ATOM 14577 C C . VAL D 1 201 ? 27.798 18.668 18.585 1.00 22.16 201 VAL D C 1
ATOM 14578 O O . VAL D 1 201 ? 28.498 19.538 19.096 1.00 20.36 201 VAL D O 1
ATOM 14591 N N . HIS D 1 202 ? 27.416 17.582 19.238 1.00 21.56 202 HIS D N 1
ATOM 14592 C CA . HIS D 1 202 ? 27.874 17.316 20.588 1.00 21.04 202 HIS D CA 1
ATOM 14593 C C . HIS D 1 202 ? 27.630 15.851 20.880 1.00 24.34 202 HIS D C 1
ATOM 14594 O O . HIS D 1 202 ? 26.526 15.454 21.259 1.00 24.45 202 HIS D O 1
ATOM 14608 N N . GLU D 1 203 ? 28.660 15.043 20.672 1.00 23.22 203 GLU D N 1
ATOM 14609 C CA . GLU D 1 203 ? 28.514 13.608 20.812 1.00 23.67 203 GLU D CA 1
ATOM 14610 C C . GLU D 1 203 ? 29.810 12.945 21.232 1.00 20.64 203 GLU D C 1
ATOM 14611 O O . GLU D 1 203 ? 30.895 13.236 20.712 1.00 21.32 203 GLU D O 1
ATOM 14623 N N . LEU D 1 204 ? 29.673 12.051 22.200 1.00 22.31 204 LEU D N 1
ATOM 14624 C CA . LEU D 1 204 ? 30.777 11.231 22.656 1.00 20.48 204 LEU D CA 1
ATOM 14625 C C . LEU D 1 204 ? 31.081 10.203 21.571 1.00 21.62 204 LEU D C 1
ATOM 14626 O O . LEU D 1 204 ? 30.161 9.633 20.981 1.00 22.11 204 LEU D O 1
ATOM 14642 N N . VAL D 1 205 ? 32.366 9.996 21.299 1.00 20.54 205 VAL D N 1
ATOM 14643 C CA . VAL D 1 205 ? 32.786 9.059 20.269 1.00 19.81 205 VAL D CA 1
ATOM 14644 C C . VAL D 1 205 ? 33.921 8.186 20.777 1.00 20.68 205 VAL D C 1
ATOM 14645 O O . VAL D 1 205 ? 34.657 8.573 21.689 1.00 21.03 205 VAL D O 1
ATOM 14658 N N . MET D 1 206 ? 34.057 7.006 20.182 1.00 20.33 206 MET D N 1
ATOM 14659 C CA . MET D 1 206 ? 35.217 6.166 20.423 1.00 20.53 206 MET D CA 1
ATOM 14660 C C . MET D 1 206 ? 36.097 6.154 19.176 1.00 19.33 206 MET D C 1
ATOM 14661 O O . MET D 1 206 ? 35.624 5.939 18.053 1.00 20.39 206 MET D O 1
ATOM 14675 N N . SER D 1 207 ? 37.379 6.412 19.381 1.00 18.49 207 SER D N 1
ATOM 14676 C CA . SER D 1 207 ? 38.357 6.377 18.311 1.00 17.85 207 SER D CA 1
ATOM 14677 C C . SER D 1 207 ? 38.465 4.965 17.744 1.00 20.00 207 SER D C 1
ATOM 14678 O O . SER D 1 207 ? 38.525 3.989 18.491 1.00 23.42 207 SER D O 1
ATOM 14686 N N . VAL D 1 208 ? 38.457 4.877 16.417 1.00 19.40 208 VAL D N 1
ATOM 14687 C CA . VAL D 1 208 ? 38.608 3.615 15.711 1.00 19.23 208 VAL D CA 1
ATOM 14688 C C . VAL D 1 208 ? 39.884 3.688 14.892 1.00 18.79 208 VAL D C 1
ATOM 14689 O O . VAL D 1 208 ? 40.041 4.567 14.048 1.00 18.78 208 VAL D O 1
ATOM 14702 N N . LEU D 1 209 ? 40.791 2.754 15.155 1.00 21.00 209 LEU D N 1
ATOM 14703 C CA . LEU D 1 209 ? 42.083 2.716 14.488 1.00 18.13 209 LEU D CA 1
ATOM 14704 C C . LEU D 1 209 ? 42.193 1.420 13.704 1.00 21.60 209 LEU D C 1
ATOM 14705 O O . LEU D 1 209 ? 41.912 0.338 14.234 1.00 23.53 209 LEU D O 1
ATOM 14721 N N . ASP D 1 210 ? 42.600 1.537 12.441 1.00 19.47 210 ASP D N 1
ATOM 14722 C CA . ASP D 1 210 ? 42.773 0.381 11.566 1.00 18.33 210 ASP D CA 1
ATOM 14723 C C . ASP D 1 210 ? 44.246 -0.013 11.495 1.00 18.17 210 ASP D C 1
ATOM 14724 O O . ASP D 1 210 ? 45.131 0.854 11.399 1.00 18.04 210 ASP D O 1
ATOM 14733 N N . ASP D 1 211 ? 44.502 -1.318 11.531 1.00 21.77 211 ASP D N 1
ATOM 14734 C CA . ASP D 1 211 ? 45.827 -1.872 11.243 1.00 23.75 211 ASP D CA 1
ATOM 14735 C C . ASP D 1 211 ? 46.903 -1.333 12.167 1.00 20.63 211 ASP D C 1
ATOM 14736 O O . ASP D 1 211 ? 48.034 -1.090 11.735 1.00 23.62 211 ASP D O 1
ATOM 14745 N N . THR D 1 212 ? 46.560 -1.141 13.435 1.00 20.65 212 THR D N 1
ATOM 14746 C CA . THR D 1 212 ? 47.497 -0.572 14.389 1.00 21.89 212 THR D CA 1
ATOM 14747 C C . THR D 1 212 ? 48.753 -1.431 14.495 1.00 19.29 212 THR D C 1
ATOM 14748 O O . THR D 1 212 ? 48.684 -2.663 14.580 1.00 24.42 212 THR D O 1
ATOM 14759 N N . ALA D 1 213 ? 49.901 -0.771 14.471 1.00 20.21 213 ALA D N 1
ATOM 14760 C CA . ALA D 1 213 ? 51.187 -1.443 14.601 1.00 18.91 213 ALA D CA 1
ATOM 14761 C C . ALA D 1 213 ? 52.105 -0.657 15.530 1.00 19.99 213 ALA D C 1
ATOM 14762 O O . ALA D 1 213 ? 52.132 0.578 15.512 1.00 19.14 213 ALA D O 1
ATOM 14769 N N . VAL D 1 214 ? 52.849 -1.382 16.356 1.00 19.43 214 VAL D N 1
ATOM 14770 C CA . VAL D 1 214 ? 53.855 -0.794 17.233 1.00 22.11 214 VAL D CA 1
ATOM 14771 C C . VAL D 1 214 ? 55.177 -1.500 16.975 1.00 21.28 214 VAL D C 1
ATOM 14772 O O . VAL D 1 214 ? 55.201 -2.714 16.740 1.00 26.43 214 VAL D O 1
ATOM 14785 N N . SER D 1 215 ? 56.273 -0.748 17.022 1.00 18.96 215 SER D N 1
ATOM 14786 C CA . SER D 1 215 ? 57.603 -1.325 16.852 1.00 20.88 215 SER D CA 1
ATOM 14787 C C . SER D 1 215 ? 58.619 -0.583 17.710 1.00 20.39 215 SER D C 1
ATOM 14788 O O . SER D 1 215 ? 58.357 0.534 18.175 1.00 17.91 215 SER D O 1
ATOM 14796 N N . ASP D 1 216 ? 59.767 -1.219 17.928 1.00 20.32 216 ASP D N 1
ATOM 14797 C CA . ASP D 1 216 ? 60.901 -0.595 18.613 1.00 20.32 216 ASP D CA 1
ATOM 14798 C C . ASP D 1 216 ? 60.495 -0.036 19.977 1.00 18.88 216 ASP D C 1
ATOM 14799 O O . ASP D 1 216 ? 60.909 1.050 20.362 1.00 19.24 216 ASP D O 1
ATOM 14808 N N . ALA D 1 217 ? 59.682 -0.789 20.707 1.00 18.62 217 ALA D N 1
ATOM 14809 C CA . ALA D 1 217 ? 59.135 -0.300 21.965 1.00 19.38 217 ALA D CA 1
ATOM 14810 C C . ALA D 1 217 ? 60.073 -0.540 23.145 1.00 19.26 217 ALA D C 1
ATOM 14811 O O . ALA D 1 217 ? 60.505 -1.671 23.387 1.00 19.71 217 ALA D O 1
ATOM 14818 N N . TRP D 1 218 ? 60.357 0.536 23.880 1.00 19.41 218 TRP D N 1
ATOM 14819 C CA . TRP D 1 218 ? 61.217 0.506 25.058 1.00 17.64 218 TRP D CA 1
ATOM 14820 C C . TRP D 1 218 ? 60.500 1.120 26.247 1.00 19.81 218 TRP D C 1
ATOM 14821 O O . TRP D 1 218 ? 59.669 2.011 26.090 1.00 18.87 218 TRP D O 1
ATOM 14842 N N . VAL D 1 219 ? 60.835 0.635 27.436 1.00 21.56 219 VAL D N 1
ATOM 14843 C CA . VAL D 1 219 ? 60.304 1.188 28.667 1.00 18.55 219 VAL D CA 1
ATOM 14844 C C . VAL D 1 219 ? 61.454 1.519 29.608 1.00 20.00 219 VAL D C 1
ATOM 14845 O O . VAL D 1 219 ? 62.531 0.926 29.536 1.00 21.09 219 VAL D O 1
ATOM 14858 N N . GLY D 1 220 ? 61.218 2.488 30.482 1.00 19.37 220 GLY D N 1
ATOM 14859 C CA . GLY D 1 220 ? 62.192 2.879 31.477 1.00 19.79 220 GLY D CA 1
ATOM 14860 C C . GLY D 1 220 ? 61.567 3.821 32.484 1.00 19.30 220 GLY D C 1
ATOM 14861 O O . GLY D 1 220 ? 60.387 3.689 32.806 1.00 19.78 220 GLY D O 1
ATOM 14865 N N . THR D 1 221 ? 62.358 4.767 32.979 1.00 20.36 221 THR D N 1
ATOM 14866 C CA . THR D 1 221 ? 61.899 5.699 34.002 1.00 20.66 221 THR D CA 1
ATOM 14867 C C . THR D 1 221 ? 61.545 7.042 33.381 1.00 18.17 221 THR D C 1
ATOM 14868 O O . THR D 1 221 ? 61.806 7.280 32.203 1.00 19.35 221 THR D O 1
ATOM 14879 N N . ALA D 1 222 ? 60.950 7.921 34.179 1.00 18.38 222 ALA D N 1
ATOM 14880 C CA . ALA D 1 222 ? 60.417 9.165 33.650 1.00 19.02 222 ALA D CA 1
ATOM 14881 C C . ALA D 1 222 ? 60.290 10.260 34.692 1.00 19.86 222 ALA D C 1
ATOM 14882 O O . ALA D 1 222 ? 60.151 9.995 35.891 1.00 20.80 222 ALA D O 1
ATOM 14889 N N . ASP D 1 223 ? 60.341 11.493 34.188 1.00 17.76 223 ASP D N 1
ATOM 14890 C CA . ASP D 1 223 ? 60.041 12.702 34.948 1.00 19.70 223 ASP D CA 1
ATOM 14891 C C . ASP D 1 223 ? 59.115 13.540 34.091 1.00 18.73 223 ASP D C 1
ATOM 14892 O O . ASP D 1 223 ? 59.336 13.665 32.891 1.00 18.58 223 ASP D O 1
ATOM 14901 N N . LEU D 1 224 ? 58.104 14.139 34.703 1.00 17.59 224 LEU D N 1
ATOM 14902 C CA . LEU D 1 224 ? 57.130 14.946 33.988 1.00 18.82 224 LEU D CA 1
ATOM 14903 C C . LEU D 1 224 ? 56.622 16.051 34.891 1.00 15.86 224 LEU D C 1
ATOM 14904 O O . LEU D 1 224 ? 56.387 15.834 36.076 1.00 17.32 224 LEU D O 1
ATOM 14920 N N . ALA D 1 225 ? 56.450 17.234 34.312 1.00 15.51 225 ALA D N 1
ATOM 14921 C CA . ALA D 1 225 ? 55.817 18.340 35.007 1.00 17.88 225 ALA D CA 1
ATOM 14922 C C . ALA D 1 225 ? 54.903 19.070 34.050 1.00 16.00 225 ALA D C 1
ATOM 14923 O O . ALA D 1 225 ? 55.224 19.221 32.870 1.00 16.05 225 ALA D O 1
ATOM 14930 N N . PHE D 1 226 ? 53.753 19.495 34.559 1.00 17.54 226 PHE D N 1
ATOM 14931 C CA . PHE D 1 226 ? 52.887 20.425 33.849 1.00 15.77 226 PHE D CA 1
ATOM 14932 C C . PHE D 1 226 ? 53.052 21.796 34.483 1.00 16.89 226 PHE D C 1
ATOM 14933 O O . PHE D 1 226 ? 53.115 21.920 35.709 1.00 21.59 226 PHE D O 1
ATOM 14950 N N . LEU D 1 227 ? 53.099 22.828 33.656 1.00 16.34 227 LEU D N 1
ATOM 14951 C CA . LEU D 1 227 ? 53.333 24.183 34.138 1.00 17.21 227 LEU D CA 1
ATOM 14952 C C . LEU D 1 227 ? 52.075 25.029 33.982 1.00 16.22 227 LEU D C 1
ATOM 14953 O O . LEU D 1 227 ? 51.423 24.992 32.933 1.00 16.61 227 LEU D O 1
ATOM 14969 N N . PRO D 1 228 ? 51.733 25.812 35.015 1.00 16.95 228 PRO D N 1
ATOM 14970 C CA . PRO D 1 228 ? 50.596 26.727 34.876 1.00 16.82 228 PRO D CA 1
ATOM 14971 C C . PRO D 1 228 ? 50.819 27.713 33.733 1.00 15.98 228 PRO D C 1
ATOM 14972 O O . PRO D 1 228 ? 51.943 28.190 33.541 1.00 16.85 228 PRO D O 1
ATOM 14983 N N . ALA D 1 229 ? 49.766 27.982 32.975 1.00 17.32 229 ALA D N 1
ATOM 14984 C CA . ALA D 1 229 ? 49.837 28.871 31.833 1.00 15.99 229 ALA D CA 1
ATOM 14985 C C . ALA D 1 229 ? 48.507 29.588 31.698 1.00 17.30 229 ALA D C 1
ATOM 14986 O O . ALA D 1 229 ? 47.453 28.994 31.923 1.00 18.02 229 ALA D O 1
ATOM 14993 N N . HIS D 1 230 ? 48.553 30.867 31.350 1.00 16.47 230 HIS D N 1
ATOM 14994 C CA . HIS D 1 230 ? 47.335 31.629 31.111 1.00 18.51 230 HIS D CA 1
ATOM 14995 C C . HIS D 1 230 ? 46.559 30.993 29.964 1.00 19.93 230 HIS D C 1
ATOM 14996 O O . HIS D 1 230 ? 47.128 30.670 28.919 1.00 17.65 230 HIS D O 1
ATOM 15010 N N . GLY D 1 231 ? 45.259 30.808 30.155 1.00 20.24 231 GLY D N 1
ATOM 15011 C CA . GLY D 1 231 ? 44.415 30.238 29.120 1.00 17.54 231 GLY D CA 1
ATOM 15012 C C . GLY D 1 231 ? 44.491 28.732 28.947 1.00 17.89 231 GLY D C 1
ATOM 15013 O O . GLY D 1 231 ? 43.967 28.191 27.971 1.00 18.45 231 GLY D O 1
ATOM 15017 N N . GLU D 1 232 ? 45.145 28.052 29.882 1.00 18.04 232 GLU D N 1
ATOM 15018 C CA . GLU D 1 232 ? 45.228 26.595 29.853 1.00 16.40 232 GLU D CA 1
ATOM 15019 C C . GLU D 1 232 ? 44.839 26.027 31.208 1.00 16.19 232 GLU D C 1
ATOM 15020 O O . GLU D 1 232 ? 44.915 26.720 32.223 1.00 18.23 232 GLU D O 1
ATOM 15032 N N . GLU D 1 233 ? 44.404 24.769 31.210 1.00 16.28 233 GLU D N 1
ATOM 15033 C CA . GLU D 1 233 ? 44.010 24.084 32.440 1.00 16.81 233 GLU D CA 1
ATOM 15034 C C . GLU D 1 233 ? 44.749 22.762 32.663 1.00 17.95 233 GLU D C 1
ATOM 15035 O O . GLU D 1 233 ? 44.439 22.032 33.597 1.00 18.73 233 GLU D O 1
ATOM 15047 N N . LEU D 1 234 ? 45.742 22.476 31.827 1.00 17.55 234 LEU D N 1
ATOM 15048 C CA . LEU D 1 234 ? 46.517 21.247 31.962 1.00 16.85 234 LEU D CA 1
ATOM 15049 C C . LEU D 1 234 ? 47.123 21.104 33.354 1.00 16.40 234 LEU D C 1
ATOM 15050 O O . LEU D 1 234 ? 47.065 20.025 33.952 1.00 18.22 234 LEU D O 1
ATOM 15066 N N . ALA D 1 235 ? 47.721 22.177 33.868 1.00 17.10 235 ALA D N 1
ATOM 15067 C CA . ALA D 1 235 ? 48.393 22.109 35.157 1.00 17.84 235 ALA D CA 1
ATOM 15068 C C . ALA D 1 235 ? 47.434 21.933 36.332 1.00 19.20 235 ALA D C 1
ATOM 15069 O O . ALA D 1 235 ? 47.889 21.774 37.459 1.00 20.67 235 ALA D O 1
ATOM 15076 N N . ASP D 1 236 ? 46.124 21.969 36.076 1.00 17.60 236 ASP D N 1
ATOM 15077 C CA . ASP D 1 236 ? 45.129 21.636 37.097 1.00 20.19 236 ASP D CA 1
ATOM 15078 C C . ASP D 1 236 ? 44.998 20.115 37.236 1.00 19.86 236 ASP D C 1
ATOM 15079 O O . ASP D 1 236 ? 44.171 19.617 38.004 1.00 23.80 236 ASP D O 1
ATOM 15088 N N . LEU D 1 237 ? 45.813 19.388 36.478 1.00 19.92 237 LEU D N 1
ATOM 15089 C CA . LEU D 1 237 ? 46.020 17.956 36.664 1.00 20.75 237 LEU D CA 1
ATOM 15090 C C . LEU D 1 237 ? 47.455 17.753 37.128 1.00 20.96 237 LEU D C 1
ATOM 15091 O O . LEU D 1 237 ? 48.275 17.175 36.398 1.00 22.36 237 LEU D O 1
ATOM 15107 N N . PRO D 1 238 ? 47.768 18.239 38.338 1.00 23.84 238 PRO D N 1
ATOM 15108 C CA . PRO D 1 238 ? 49.160 18.245 38.797 1.00 27.69 238 PRO D CA 1
ATOM 15109 C C . PRO D 1 238 ? 49.764 16.857 38.875 1.00 22.30 238 PRO D C 1
ATOM 15110 O O . PRO D 1 238 ? 49.110 15.914 39.314 1.00 21.98 238 PRO D O 1
ATOM 15121 N N . VAL D 1 239 ? 51.013 16.738 38.450 1.00 26.39 239 VAL D N 1
ATOM 15122 C CA . VAL D 1 239 ? 51.709 15.466 38.518 1.00 22.22 239 VAL D CA 1
ATOM 15123 C C . VAL D 1 239 ? 52.145 15.214 39.953 1.00 25.18 239 VAL D C 1
ATOM 15124 O O . VAL D 1 239 ? 53.057 15.862 40.462 1.00 27.11 239 VAL D O 1
ATOM 15137 N N . ARG D 1 240 ? 51.469 14.278 40.606 1.00 22.96 240 ARG D N 1
ATOM 15138 C CA . ARG D 1 240 ? 51.790 13.912 41.978 1.00 23.30 240 ARG D CA 1
ATOM 15139 C C . ARG D 1 240 ? 52.888 12.865 41.977 1.00 22.79 240 ARG D C 1
ATOM 15140 O O . ARG D 1 240 ? 53.674 12.777 42.914 1.00 27.12 240 ARG D O 1
ATOM 15161 N N . ARG D 1 241 ? 52.912 12.057 40.924 1.00 22.19 241 ARG D N 1
ATOM 15162 C CA . ARG D 1 241 ? 53.910 11.006 40.775 1.00 22.03 241 ARG D CA 1
ATOM 15163 C C . ARG D 1 241 ? 54.042 10.654 39.306 1.00 20.90 241 ARG D C 1
ATOM 15164 O O . ARG D 1 241 ? 53.057 10.664 38.569 1.00 22.26 241 ARG D O 1
ATOM 15185 N N . THR D 1 242 ? 55.266 10.359 38.883 1.00 24.63 242 THR D N 1
ATOM 15186 C CA . THR D 1 242 ? 55.507 9.884 37.531 1.00 23.64 242 THR D CA 1
ATOM 15187 C C . THR D 1 242 ? 55.765 8.389 37.586 1.00 25.67 242 THR D C 1
ATOM 15188 O O . THR D 1 242 ? 56.444 7.891 38.491 1.00 32.60 242 THR D O 1
ATOM 15199 N N . GLY D 1 243 ? 55.193 7.671 36.625 1.00 25.40 243 GLY D N 1
ATOM 15200 C CA . GLY D 1 243 ? 55.410 6.247 36.496 1.00 26.26 243 GLY D CA 1
ATOM 15201 C C . GLY D 1 243 ? 56.384 5.959 35.370 1.00 25.62 243 GLY D C 1
ATOM 15202 O O . GLY D 1 243 ? 57.410 6.629 35.234 1.00 29.40 243 GLY D O 1
ATOM 15206 N N . LYS D 1 244 ? 56.046 4.971 34.552 1.00 21.45 244 LYS D N 1
ATOM 15207 C CA . LYS D 1 244 ? 56.928 4.510 33.481 1.00 20.60 244 LYS D CA 1
ATOM 15208 C C . LYS D 1 244 ? 57.097 5.511 32.346 1.00 20.20 244 LYS D C 1
ATOM 15209 O O . LYS D 1 244 ? 56.177 6.263 32.008 1.00 18.68 244 LYS D O 1
ATOM 15228 N N . GLY D 1 245 ? 58.292 5.501 31.759 1.00 19.08 245 GLY D N 1
ATOM 15229 C CA . GLY D 1 245 ? 58.561 6.192 30.509 1.00 17.21 245 GLY D CA 1
ATOM 15230 C C . GLY D 1 245 ? 58.578 5.183 29.372 1.00 16.98 245 GLY D C 1
ATOM 15231 O O . GLY D 1 245 ? 58.978 4.027 29.559 1.00 18.97 245 GLY D O 1
ATOM 15235 N N . PHE D 1 246 ? 58.142 5.626 28.197 1.00 16.85 246 PHE D N 1
ATOM 15236 C CA . PHE D 1 246 ? 57.996 4.757 27.035 1.00 19.60 246 PHE D CA 1
ATOM 15237 C C . PHE D 1 246 ? 58.514 5.443 25.785 1.00 17.84 246 PHE D C 1
ATOM 15238 O O . PHE D 1 246 ? 58.375 6.652 25.630 1.00 16.72 246 PHE D O 1
ATOM 15255 N N . HIS D 1 247 ? 59.101 4.655 24.892 1.00 16.18 247 HIS D N 1
ATOM 15256 C CA . HIS D 1 247 ? 59.516 5.130 23.583 1.00 17.99 247 HIS D CA 1
ATOM 15257 C C . HIS D 1 247 ? 59.147 4.065 22.559 1.00 17.28 247 HIS D C 1
ATOM 15258 O O . HIS D 1 247 ? 59.540 2.902 22.705 1.00 17.23 247 HIS D O 1
ATOM 15272 N N . PHE D 1 248 ? 58.373 4.435 21.544 1.00 16.08 248 PHE D N 1
ATOM 15273 C CA . PHE D 1 248 ? 57.962 3.466 20.530 1.00 17.16 248 PHE D CA 1
ATOM 15274 C C . PHE D 1 248 ? 57.490 4.119 19.237 1.00 15.80 248 PHE D C 1
ATOM 15275 O O . PHE D 1 248 ? 57.105 5.288 19.222 1.00 16.49 248 PHE D O 1
ATOM 15292 N N . ASP D 1 249 ? 57.562 3.366 18.144 1.00 15.28 249 ASP D N 1
ATOM 15293 C CA . ASP D 1 249 ? 56.979 3.780 16.875 1.00 17.13 249 ASP D CA 1
ATOM 15294 C C . ASP D 1 249 ? 55.546 3.258 16.836 1.00 16.82 249 ASP D C 1
ATOM 15295 O O . ASP D 1 249 ? 55.254 2.180 17.360 1.00 18.71 249 ASP D O 1
ATOM 15304 N N . LEU D 1 250 ? 54.672 4.009 16.179 1.00 16.76 250 LEU D N 1
ATOM 15305 C CA . LEU D 1 250 ? 53.246 3.724 16.145 1.00 16.47 250 LEU D CA 1
ATOM 15306 C C . LEU D 1 250 ? 52.722 4.042 14.753 1.00 16.84 250 LEU D C 1
ATOM 15307 O O . LEU D 1 250 ? 53.082 5.066 14.160 1.00 17.96 250 LEU D O 1
ATOM 15323 N N . ALA D 1 251 ? 51.886 3.160 14.217 1.00 15.67 251 ALA D N 1
ATOM 15324 C CA . ALA D 1 251 ? 51.271 3.400 12.924 1.00 17.42 251 ALA D CA 1
ATOM 15325 C C . ALA D 1 251 ? 49.840 2.904 12.943 1.00 16.49 251 ALA D C 1
ATOM 15326 O O . ALA D 1 251 ? 49.517 1.907 13.598 1.00 17.93 251 ALA D O 1
ATOM 15333 N N . TYR D 1 252 ? 48.980 3.602 12.214 1.00 16.26 252 TYR D N 1
ATOM 15334 C CA . TYR D 1 252 ? 47.607 3.170 12.019 1.00 17.04 252 TYR D CA 1
ATOM 15335 C C . TYR D 1 252 ? 46.947 3.998 10.932 1.00 17.85 252 TYR D C 1
ATOM 15336 O O . TYR D 1 252 ? 47.509 4.970 10.440 1.00 17.68 252 TYR D O 1
ATOM 15354 N N . THR D 1 253 ? 45.741 3.589 10.566 1.00 17.60 253 THR D N 1
ATOM 15355 C CA . THR D 1 253 ? 44.950 4.259 9.553 1.00 17.80 253 THR D CA 1
ATOM 15356 C C . THR D 1 253 ? 43.601 4.598 10.167 1.00 18.28 253 THR D C 1
ATOM 15357 O O . THR D 1 253 ? 43.070 3.840 10.978 1.00 19.92 253 THR D O 1
ATOM 15368 N N . VAL D 1 254 ? 43.059 5.750 9.785 1.00 16.47 254 VAL D N 1
ATOM 15369 C CA . VAL D 1 254 ? 41.735 6.171 10.225 1.00 17.90 254 VAL D CA 1
ATOM 15370 C C . VAL D 1 254 ? 40.787 6.217 9.031 1.00 18.60 254 VAL D C 1
ATOM 15371 O O . VAL D 1 254 ? 41.066 6.886 8.030 1.00 17.68 254 VAL D O 1
ATOM 15384 N N . THR D 1 255 ? 39.667 5.506 9.147 1.00 17.63 255 THR D N 1
ATOM 15385 C CA . THR D 1 255 ? 38.615 5.507 8.124 1.00 18.77 255 THR D CA 1
ATOM 15386 C C . THR D 1 255 ? 37.219 5.609 8.723 1.00 18.54 255 THR D C 1
ATOM 15387 O O . THR D 1 255 ? 36.240 5.719 7.987 1.00 21.54 255 THR D O 1
ATOM 15398 N N . ASP D 1 256 ? 37.125 5.567 10.048 1.00 18.35 256 ASP D N 1
ATOM 15399 C CA . ASP D 1 256 ? 35.843 5.391 10.725 1.00 18.81 256 ASP D CA 1
ATOM 15400 C C . ASP D 1 256 ? 35.915 6.086 12.085 1.00 18.93 256 ASP D C 1
ATOM 15401 O O . ASP D 1 256 ? 36.981 6.530 12.512 1.00 17.90 256 ASP D O 1
ATOM 15410 N N . LEU D 1 257 ? 34.767 6.202 12.738 1.00 19.31 257 LEU D N 1
ATOM 15411 C CA . LEU D 1 257 ? 34.662 6.775 14.073 1.00 19.58 257 LEU D CA 1
ATOM 15412 C C . LEU D 1 257 ? 33.349 6.277 14.637 1.00 20.24 257 LEU D C 1
ATOM 15413 O O . LEU D 1 257 ? 32.321 6.327 13.962 1.00 22.22 257 LEU D O 1
ATOM 15429 N N . MET D 1 258 ? 33.376 5.791 15.870 1.00 21.09 258 MET D N 1
ATOM 15430 C CA . MET D 1 258 ? 32.175 5.242 16.479 1.00 21.21 258 MET D CA 1
ATOM 15431 C C . MET D 1 258 ? 31.472 6.266 17.357 1.00 21.60 258 MET D C 1
ATOM 15432 O O . MET D 1 258 ? 31.984 6.647 18.404 1.00 22.13 258 MET D O 1
ATOM 15446 N N . THR D 1 259 ? 30.291 6.699 16.933 1.00 22.88 259 THR D N 1
ATOM 15447 C CA . THR D 1 259 ? 29.466 7.570 17.765 1.00 23.93 259 THR D CA 1
ATOM 15448 C C . THR D 1 259 ? 28.767 6.751 18.842 1.00 25.59 259 THR D C 1
ATOM 15449 O O . THR D 1 259 ? 28.036 5.806 18.540 1.00 26.93 259 THR D O 1
ATOM 15460 N N . LEU D 1 260 ? 28.988 7.130 20.096 1.00 24.32 260 LEU D N 1
ATOM 15461 C CA . LEU D 1 260 ? 28.394 6.426 21.226 1.00 29.29 260 LEU D CA 1
ATOM 15462 C C . LEU D 1 260 ? 26.999 6.962 21.529 1.00 44.28 260 LEU D C 1
ATOM 15463 O O . LEU D 1 260 ? 26.845 8.117 21.930 1.00 45.55 260 LEU D O 1
#

Radius of gyration: 28.12 Å; Cα contacts (8 Å, |Δi|>4): 3283; chains: 4; bounding box: 77×71×59 Å

Secondary structure (DSSP, 8-state):
-B-SSSSPBSSS-SSSS-SSPEEEEEEEEEEEEE--HHHHHHTPPTT-EE-TTTTTEEEEEEEEEEEE-TT-GGG-HHHHEEEEEEEEEEEEETTEEEEEEEEEEES-HHHHHHHHHHT--EEE-EEEE----TT-STTS--SSTT-EEEEEEEETTEEEEEEEEEEEEE-S-GGGTT-SPEEEEEEE---STT-TTS-SEEEEEEE--EEEEEEEEEEEEEEEEE---TT--GGGS--SEEEEEEEEEEEEEE--EEEEEE-/-B-SSSSPBSSS-SSSS-SSPEEEEEEEEEEEEE--HHHHHHT--TT-EE-TTTTTEEEEEEEEEEEE-TT-GGG-HHHHEEEEEEEEEEEEETTEEEEEEEEEEES-HHHHHHHHHHT--EEE-EEEE----TT-STTS--SSTT-EEEEEEEETTEEEEEEEEEEEEE-S-GGGGG-S-EEEEEEE---STT-TTS-SEEEEEEE--EEEEEEEEEEEEEEEEE---TT--GGGS--SEEEEEEEEEEEEEE--EEE-/-B-SSSSPBSSS-SSSS-SSPEEEEEEEEEEEEE--HHHHHHTPPTTEEE-TTTTTEEEEEEEEEEEE-TT-GGG-HHHHEEEEEEEEEEEEETTEEEEEEEEEEES-HHHHHHHHHHT--EEE-EEEE----TT-STTS--SSTT-EEEEEEEETTEEEEEEEEEEEEE---EEEEEEE---STT-TTS-SEEEEEEE--EEEEEEEEEEEEEEEEE---TT--GGGS---EEEEEEEEEEEEEE--EEE-/-B-SSSSPBSSS-SSSSPPSPEEEEEEEEEEEEE--HHHHHHTPPTT-EE-TTTTTEEEEEEEEEEEE-TT-GGG-HHHHEEEEEEEEEEEEETTEEEEEEEEEEES-HHHHHHHHHHT--EEE-EEEE----TT-STTS--SSTT-EEEEEEEETTEEEEEEEEEEEEE-S-GGGGG-SPEEEEEEE---STT-TTS-SEEEEEEE--EEEEEEEEEEEEEEEEE---TT--GGGS--SEEEEEEEEEEEEEE--EEE-

Organism: Streptomyces bingchenggensis (strain BCW-1) (NCBI:txid749414)